Protein AF-0000000069921364 (afdb_homodimer)

Nearest PDB structures (foldseek):
  3smh-assembly2_E  TM=9.343E-01  e=1.810E-43  Arachis hypogaea
  7u1h-assembly1_B  TM=9.361E-01  e=6.415E-43  Lens culinaris
  7u1h-assembly1_A-2  TM=9.372E-01  e=4.164E-42  Lens culinaris
  2eaa-assembly1_C  TM=9.374E-01  e=1.476E-41  Vigna angularis
  2ea7-assembly1_B  TM=9.359E-01  e=3.212E-40  Vigna angularis

Organism: Camellia sinensis (NCBI:txid4442)

Secondary structure (DSSP, 8-state):
-------------------------------------HHHHHHHHHHTT--TTEE-GGG-EEEEEETTEEEEEPPPHHHH-GGGGGGTT-EEEEEEE-SSEEEEEEEESEEEEEEEEE--EEEEEE-SS-EEEEEE-TTEEEEE-TT-EEEEEE--SS--EEEEEEEEESSSTT---EE-SS-BBTTBPGGGGS-HHHHHHHHTS-HHHHHHH--B-S-SEEE--HHHHHHHHHT---S---SSS---TTEEEGGGS--SEEETTEEEEEE-GGG-HHHHHHTEEEEEEEEPTTEEEPPEEESSPEEEEEEEE-EEEEEEEEESHHHHHTTSS--------------SPPEEEEEEEEETT-EEEE-TT--EEEEE-TTS-EEEEEEEES-TT--EEESSSTT-GGGGS-HHHHHHHHTS-HHHHHHHHTS--S-SEEE----------/-------------------------------------HHHHHHHHHHTTS-TTEE-GGG-EEEEEETTEEEEEPPPHHHH-GGGGGGTT-EEEEEEE-SSEEEEEEEESEEEEEEEEE--EEEEEE-SS-EEEEEE-TTEEEEE-TT-EEEEEE--SS--EEEEEEEEESSSTT---EE-SS-BBTTBPGGGGS-HHHHHHHHTS-HHHHHHHT---S-SEEE--HHHHHHHHHT--SS---SSS---TTEEEGGGS--SEEETTEEEEEE-GGG-HHHHHHTEEEEEEEEPTTEEEPPEEESSPEEEEEEEE--EEEEEEEE-SHHHH--S----S---------SSPPEEEEEEEE-TT-EEEE-TT--EEEEE-TTS-EEEEEEEES-TT--EEESSSTT-GGGGS-HHHHHHHHTS-HHHHHHHHTS--S-SEEE----------

Structure (mmCIF, N/CA/C/O backbone):
data_AF-0000000069921364-model_v1
#
loop_
_entity.id
_entity.type
_entity.pdbx_description
1 polymer 'Cupin type-1 domain-containing protein'
#
loop_
_atom_site.group_PDB
_atom_site.id
_atom_site.type_symbol
_atom_site.label_atom_id
_atom_site.label_alt_id
_atom_site.label_comp_id
_atom_site.label_asym_id
_atom_site.label_entity_id
_atom_site.label_seq_id
_atom_site.pdbx_PDB_ins_code
_atom_site.Cartn_x
_atom_site.Cartn_y
_atom_site.Cartn_z
_atom_site.occupancy
_atom_site.B_iso_or_equiv
_atom_site.auth_seq_id
_atom_site.auth_comp_id
_atom_site.auth_asym_id
_atom_site.auth_atom_id
_atom_site.pdbx_PDB_model_num
ATOM 1 N N . MET A 1 1 ? -27.141 -71.625 -21.578 1 16.17 1 MET A N 1
ATOM 2 C CA . MET A 1 1 ? -27.875 -72.5 -20.688 1 16.17 1 MET A CA 1
ATOM 3 C C . MET A 1 1 ? -27.203 -72.562 -19.312 1 16.17 1 MET A C 1
ATOM 5 O O . MET A 1 1 ? -27.875 -72.438 -18.297 1 16.17 1 MET A O 1
ATOM 9 N N . ALA A 1 2 ? -26.109 -73.312 -19.172 1 15.23 2 ALA A N 1
ATOM 10 C CA . ALA A 1 2 ? -26.203 -74.562 -18.375 1 15.23 2 ALA A CA 1
ATOM 11 C C . ALA A 1 2 ? -26.016 -74.25 -16.891 1 15.23 2 ALA A C 1
ATOM 13 O O . ALA A 1 2 ? -25.438 -73.188 -16.516 1 15.23 2 ALA A O 1
ATOM 14 N N . GLY A 1 3 ? -25.641 -75.188 -16.297 1 15.41 3 GLY A N 1
ATOM 15 C CA . GLY A 1 3 ? -26.031 -76.125 -15.242 1 15.41 3 GLY A CA 1
ATOM 16 C C . GLY A 1 3 ? -25.453 -75.75 -13.883 1 15.41 3 GLY A C 1
ATOM 17 O O . GLY A 1 3 ? -24.594 -74.875 -13.773 1 15.41 3 GLY A O 1
ATOM 18 N N . GLU A 1 4 ? -24.984 -76.688 -13.211 1 15.45 4 GLU A N 1
ATOM 19 C CA . GLU A 1 4 ? -25.469 -77.375 -12.023 1 15.45 4 GLU A CA 1
ATOM 20 C C . GLU A 1 4 ? -24.766 -76.875 -10.766 1 15.45 4 GLU A C 1
ATOM 22 O O . GLU A 1 4 ? -25.422 -76.562 -9.773 1 15.45 4 GLU A O 1
ATOM 27 N N . LEU A 1 5 ? -23.609 -77.438 -10.391 1 14.55 5 LEU A N 1
ATOM 28 C CA . LEU A 1 5 ? -23.703 -78.562 -9.414 1 14.55 5 LEU A CA 1
ATOM 29 C C . LEU A 1 5 ? -23.484 -78 -8 1 14.55 5 LEU A C 1
ATOM 31 O O . LEU A 1 5 ? -24.297 -78.25 -7.113 1 14.55 5 LEU A O 1
ATOM 35 N N . TRP A 1 6 ? -22.312 -78.312 -7.34 1 15.52 6 TRP A N 1
ATOM 36 C CA . TRP A 1 6 ? -22.281 -79.312 -6.281 1 15.52 6 TRP A CA 1
ATOM 37 C C . TRP A 1 6 ? -22.359 -78.688 -4.906 1 15.52 6 TRP A C 1
ATOM 39 O O . TRP A 1 6 ? -22.078 -77.5 -4.762 1 15.52 6 TRP A O 1
ATOM 49 N N . PRO A 1 7 ? -21.859 -79.312 -3.76 1 16.64 7 PRO A N 1
ATOM 50 C CA . PRO A 1 7 ? -22.484 -79.938 -2.592 1 16.64 7 PRO A CA 1
ATOM 51 C C . PRO A 1 7 ? -22.312 -79.125 -1.315 1 16.64 7 PRO A C 1
ATOM 53 O O . PRO A 1 7 ? -21.562 -78.188 -1.306 1 16.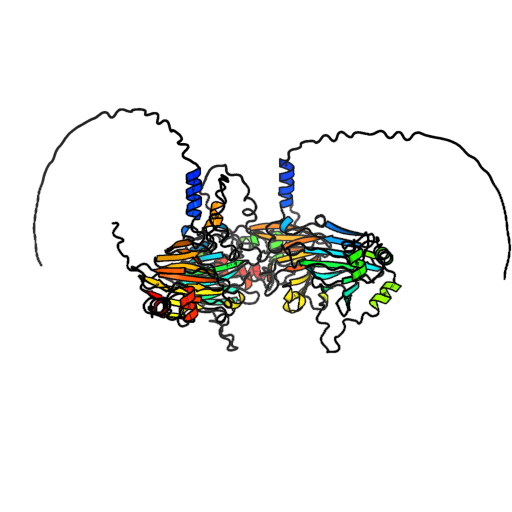64 7 PRO A O 1
ATOM 56 N N . SER A 1 8 ? -21.984 -79.812 -0.19 1 15.12 8 SER A N 1
ATOM 57 C CA . SER A 1 8 ? -22.578 -80.375 1.036 1 15.12 8 SER A CA 1
ATOM 58 C C . SER A 1 8 ? -22.031 -79.625 2.264 1 15.12 8 SER A C 1
ATOM 60 O O . SER A 1 8 ? -22.797 -79.125 3.102 1 15.12 8 SER A O 1
ATOM 62 N N . THR A 1 9 ? -20.844 -80.062 2.893 1 15.79 9 THR A N 1
ATOM 63 C CA . THR A 1 9 ? -20.906 -80.812 4.125 1 15.79 9 THR A CA 1
ATOM 64 C C . THR A 1 9 ? -20.781 -79.938 5.344 1 15.79 9 THR A C 1
ATOM 66 O O . THR A 1 9 ? -20.266 -78.812 5.242 1 15.79 9 THR A O 1
ATOM 69 N N . GLU A 1 10 ? -20.641 -80.5 6.586 1 15.67 10 GLU A N 1
ATOM 70 C CA . GLU A 1 10 ? -21.25 -80.688 7.898 1 15.67 10 GLU A CA 1
ATOM 71 C C . GLU A 1 10 ? -20.531 -79.875 8.969 1 15.67 10 GLU A C 1
ATOM 73 O O . GLU A 1 10 ? -21.156 -79.25 9.797 1 15.67 10 GLU A O 1
ATOM 78 N N . GLU A 1 11 ? -19.156 -80.062 9.25 1 15.92 11 GLU A N 1
ATOM 79 C CA . GLU A 1 11 ? -18.891 -80.75 10.516 1 15.92 11 GLU A CA 1
ATOM 80 C C . GLU A 1 11 ? -18.922 -79.75 11.688 1 15.92 11 GLU A C 1
ATOM 82 O O . GLU A 1 11 ? -18.734 -78.562 11.492 1 15.92 11 GLU A O 1
ATOM 87 N N . SER A 1 12 ? -18.781 -80.25 13.031 1 16.22 12 SER A N 1
ATOM 88 C CA . SER A 1 12 ? -19.297 -80.312 14.391 1 16.22 12 SER A CA 1
ATOM 89 C C . SER A 1 12 ? -18.484 -79.438 15.352 1 16.22 12 SER A C 1
ATOM 91 O O . SER A 1 12 ? -18.953 -79.125 16.438 1 16.22 12 SER A O 1
ATOM 93 N N . TYR A 1 13 ? -17.234 -79 15.047 1 16 13 TYR A N 1
ATOM 94 C CA . TYR A 1 13 ? -16.344 -79.375 16.172 1 16 13 TYR A CA 1
ATOM 95 C C . TYR A 1 13 ? -16.656 -78.5 17.375 1 16 13 TYR A C 1
ATOM 97 O O . TYR A 1 13 ? -17.047 -77.312 17.234 1 16 13 TYR A O 1
ATOM 105 N N . GLY A 1 14 ? -16.406 -79 18.578 1 16.19 14 GLY A N 1
ATOM 106 C CA . GLY A 1 14 ? -16.812 -79.125 19.969 1 16.19 14 GLY A CA 1
ATOM 107 C C . GLY A 1 14 ? -16.312 -78 20.828 1 16.19 14 GLY A C 1
ATOM 108 O O . GLY A 1 14 ? -17.094 -77.375 21.562 1 16.19 14 GLY A O 1
ATOM 109 N N . GLY A 1 15 ? -14.992 -77.812 21.047 1 16.14 15 GLY A N 1
ATOM 110 C CA . GLY A 1 15 ? -14.539 -78.062 22.406 1 16.14 15 GLY A CA 1
ATOM 111 C C . GLY A 1 15 ? -14.719 -76.875 23.344 1 16.14 15 GLY A C 1
ATOM 112 O O . GLY A 1 15 ? -15.008 -75.75 22.891 1 16.14 15 GLY A O 1
ATOM 113 N N . ARG A 1 16 ? -13.898 -76.812 24.516 1 17.55 16 ARG A N 1
ATOM 114 C CA . ARG A 1 16 ? -13.961 -76.875 25.969 1 17.55 16 ARG A CA 1
ATOM 115 C C . ARG A 1 16 ? -13.836 -75.5 26.578 1 17.55 16 ARG A C 1
ATOM 117 O O . ARG A 1 16 ? -13.391 -74.562 25.922 1 17.55 16 ARG A O 1
ATOM 124 N N . THR A 1 17 ? -13.57 -75.438 27.906 1 17.66 17 THR A N 1
ATOM 125 C CA . THR A 1 17 ? -14.094 -74.938 29.188 1 17.66 17 THR A CA 1
ATOM 126 C C . THR A 1 17 ? -13.344 -73.75 29.656 1 17.66 17 THR A C 1
ATOM 128 O O . THR A 1 17 ? -13.945 -72.812 30.219 1 17.66 17 THR A O 1
ATOM 131 N N . MET A 1 18 ? -11.961 -73.438 29.484 1 17.94 18 MET A N 1
ATOM 132 C CA . MET A 1 18 ? -11.258 -73.25 30.75 1 17.94 18 MET A CA 1
ATOM 133 C C . MET A 1 18 ? -11.391 -71.875 31.266 1 17.94 18 MET A C 1
ATOM 135 O O . MET A 1 18 ? -11.383 -70.875 30.484 1 17.94 18 MET A O 1
ATOM 139 N N . GLU A 1 19 ? -11.641 -71.625 32.625 1 19.27 19 GLU A N 1
ATOM 140 C CA . GLU A 1 19 ? -12.164 -70.688 33.625 1 19.27 19 GLU A CA 1
ATOM 141 C C . GLU A 1 19 ? -11.133 -69.688 34 1 19.27 19 GLU A C 1
ATOM 143 O O . GLU A 1 19 ? -11.445 -68.688 34.719 1 19.27 19 GLU A O 1
ATOM 148 N N . GLU A 1 20 ? -9.914 -69.625 33.469 1 19.14 20 GLU A N 1
ATOM 149 C CA . GLU A 1 20 ? -8.938 -69.25 34.469 1 19.14 20 GLU A CA 1
ATOM 150 C C . GLU A 1 20 ? -9.125 -67.812 34.906 1 19.14 20 GLU A C 1
ATOM 152 O O . GLU A 1 20 ? -9.531 -66.938 34.125 1 19.14 20 GLU A O 1
ATOM 157 N N . GLY A 1 21 ? -9.047 -67.562 36.25 1 20.45 21 GLY A N 1
ATOM 158 C CA . GLY A 1 21 ? -9.32 -66.625 37.344 1 20.45 21 GLY A CA 1
ATOM 159 C C . GLY A 1 21 ? -8.422 -65.375 37.312 1 20.45 21 GLY A C 1
ATOM 160 O O . GLY A 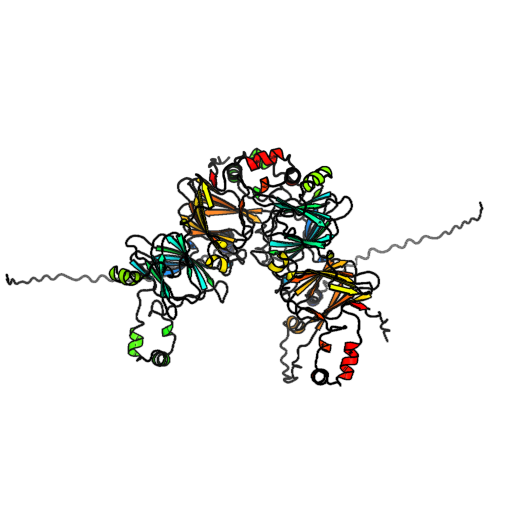1 21 ? -7.344 -65.375 37.906 1 20.45 21 GLY A O 1
ATOM 161 N N . ARG A 1 22 ? -8.266 -64.688 36.188 1 19.03 22 ARG A N 1
ATOM 162 C CA . ARG A 1 22 ? -7.098 -63.844 36.031 1 19.03 22 ARG A CA 1
ATOM 163 C C . ARG A 1 22 ? -7.145 -62.688 37.031 1 19.03 22 ARG A C 1
ATOM 165 O O . ARG A 1 22 ? -8.148 -61.969 37.125 1 19.03 22 ARG A O 1
ATOM 172 N N . GLY A 1 23 ? -6.359 -62.844 38.094 1 19.16 23 GLY A N 1
ATOM 173 C CA . GLY A 1 23 ? -6.051 -62.094 39.312 1 19.16 23 GLY A CA 1
ATOM 174 C C . GLY A 1 23 ? -5.711 -60.656 39.062 1 19.16 23 GLY A C 1
ATOM 175 O O . GLY A 1 23 ? -5.18 -60.312 38 1 19.16 23 GLY A O 1
ATOM 176 N N . LYS A 1 24 ? -6.367 -59.719 39.906 1 23.34 24 LYS A N 1
ATOM 177 C CA . LYS A 1 24 ? -6.586 -58.281 39.906 1 23.34 24 LYS A CA 1
ATOM 178 C C . LYS A 1 24 ? -5.277 -57.531 40.094 1 23.34 24 LYS A C 1
ATOM 180 O O . LYS A 1 24 ? -5.285 -56.375 40.562 1 23.34 24 LYS A O 1
ATOM 185 N N . THR A 1 25 ? -4.07 -58.125 39.656 1 19.12 25 THR A N 1
ATOM 186 C CA . THR A 1 25 ? -2.922 -57.531 40.344 1 19.12 25 THR A CA 1
ATOM 187 C C . THR A 1 25 ? -2.855 -56.031 40.062 1 19.12 25 THR A C 1
ATOM 189 O O . THR A 1 25 ? -3.08 -55.594 38.938 1 19.12 25 THR A O 1
ATOM 192 N N . ASP A 1 26 ? -2.904 -55.25 41.156 1 21.38 26 ASP A N 1
ATOM 193 C CA . ASP A 1 26 ? -3.006 -53.812 41.406 1 21.38 26 ASP A CA 1
ATOM 194 C C . ASP A 1 26 ? -1.779 -53.062 40.875 1 21.38 26 ASP A C 1
ATOM 196 O O . ASP A 1 26 ? -1.468 -51.969 41.344 1 21.38 26 ASP A O 1
ATOM 200 N N . ARG A 1 27 ? -1.188 -53.406 39.75 1 19.25 27 ARG A N 1
ATOM 201 C CA . ARG A 1 27 ? 0.161 -52.875 39.562 1 19.25 27 ARG A CA 1
ATOM 202 C C . ARG A 1 27 ? 0.159 -51.344 39.625 1 19.25 27 ARG A C 1
ATOM 204 O O . ARG A 1 27 ? -0.606 -50.719 38.875 1 19.25 27 ARG A O 1
ATOM 211 N N . VAL A 1 28 ? 0.589 -50.781 40.75 1 21.86 28 VAL A N 1
ATOM 212 C CA . VAL A 1 28 ? 0.899 -49.406 41.094 1 21.86 28 VAL A CA 1
ATOM 213 C C . VAL A 1 28 ? 1.807 -48.781 40.031 1 21.86 28 VAL A C 1
ATOM 215 O O . VAL A 1 28 ? 2.957 -49.188 39.875 1 21.86 28 VAL A O 1
ATOM 218 N N . VAL A 1 29 ? 1.355 -48.531 38.781 1 20.34 29 VAL A N 1
ATOM 219 C CA . VAL A 1 29 ? 2.287 -48.156 37.719 1 20.34 29 VAL A CA 1
ATOM 220 C C . VAL A 1 29 ? 2.934 -46.812 38.094 1 20.34 29 VAL A C 1
ATOM 222 O O . VAL A 1 29 ? 2.24 -45.812 38.312 1 20.34 29 VAL A O 1
ATOM 225 N N . ASN A 1 30 ? 3.977 -46.875 38.906 1 21.91 30 ASN A N 1
ATOM 226 C CA . ASN A 1 30 ? 4.891 -45.781 39.219 1 21.91 30 ASN A CA 1
ATOM 227 C C . ASN A 1 30 ? 5.254 -45 37.969 1 21.91 30 ASN A C 1
ATOM 229 O O . ASN A 1 30 ? 5.828 -45.531 37.031 1 21.91 30 ASN A O 1
ATOM 233 N N . HIS A 1 31 ? 4.387 -44.094 37.625 1 21.48 31 HIS A N 1
ATOM 234 C CA . HIS A 1 31 ? 4.539 -43.25 36.438 1 21.48 31 HIS A CA 1
ATOM 235 C C . HIS A 1 31 ? 5.867 -42.5 36.438 1 21.48 31 HIS A C 1
ATOM 237 O O . HIS A 1 31 ? 6.051 -41.562 37.219 1 21.48 31 HIS A O 1
ATOM 243 N N . VAL A 1 32 ? 6.965 -43.25 36.438 1 24.03 32 VAL A N 1
ATOM 244 C CA . VAL A 1 32 ? 8.25 -42.562 36.312 1 24.03 32 VAL A CA 1
ATOM 245 C C . VAL A 1 32 ? 8.195 -41.562 35.188 1 24.03 32 VAL A C 1
ATOM 247 O O . VAL A 1 32 ? 7.934 -41.906 34.031 1 24.03 32 VAL A O 1
ATOM 250 N N . VAL A 1 33 ? 7.848 -40.312 35.562 1 25.77 33 VAL A N 1
ATOM 251 C CA . VAL A 1 33 ? 7.832 -39.125 34.719 1 25.77 33 VAL A CA 1
ATOM 252 C C . VAL A 1 33 ? 9.148 -39.031 33.969 1 25.77 33 VAL A C 1
ATOM 254 O O . VAL A 1 33 ? 10.203 -38.781 34.531 1 25.77 33 VAL A O 1
ATOM 257 N N . TYR A 1 34 ? 9.406 -40 33.062 1 24 34 TYR A N 1
ATOM 258 C CA . TYR A 1 34 ? 10.664 -39.875 32.344 1 24 34 TYR A CA 1
ATOM 259 C C . TYR A 1 34 ? 10.844 -38.469 31.781 1 24 34 TYR A C 1
ATOM 261 O O . TYR A 1 34 ? 9.953 -37.938 31.109 1 24 34 TYR A O 1
ATOM 269 N N . GLU A 1 35 ? 11.57 -37.656 32.531 1 29.16 35 GLU A N 1
ATOM 270 C CA . GLU A 1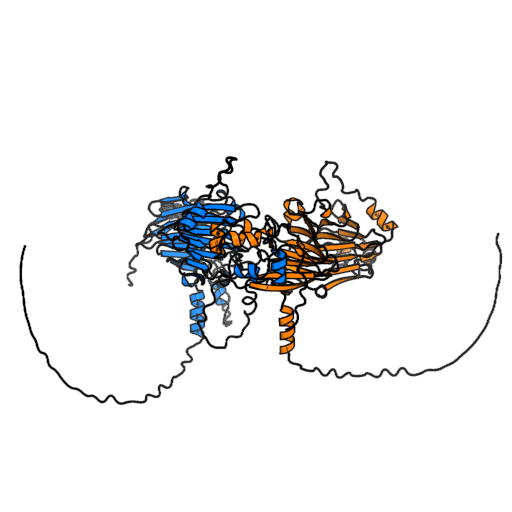 35 ? 12.234 -36.406 32.25 1 29.16 35 GLU A CA 1
ATOM 271 C C . GLU A 1 35 ? 12.867 -36.406 30.844 1 29.16 35 GLU A C 1
ATOM 273 O O . GLU A 1 35 ? 14.086 -36.469 30.719 1 29.16 35 GLU A O 1
ATOM 278 N N . GLY A 1 36 ? 12.422 -37.375 30.047 1 29.88 36 GLY A N 1
ATOM 279 C CA . GLY A 1 36 ? 13.164 -37.406 28.797 1 29.88 36 GLY A CA 1
ATOM 280 C C . GLY A 1 36 ? 13.25 -36.031 28.141 1 29.88 36 GLY A C 1
ATOM 281 O O . GLY A 1 36 ? 12.375 -35.188 28.344 1 29.88 36 GLY A O 1
ATOM 282 N N . SER A 1 37 ? 14.508 -35.656 27.703 1 32.16 37 SER A N 1
ATOM 283 C CA . SER A 1 37 ? 15.195 -34.406 27.453 1 32.16 37 SER A CA 1
ATOM 284 C C . SER A 1 37 ? 14.383 -33.5 26.516 1 32.16 37 SER A C 1
ATOM 286 O O . SER A 1 37 ? 13.812 -34 25.531 1 32.16 37 SER A O 1
ATOM 288 N N . GLU A 1 38 ? 13.797 -32.406 27.031 1 35.56 38 GLU A N 1
ATOM 289 C CA . GLU A 1 38 ? 13.32 -31.188 26.422 1 35.56 38 GLU A CA 1
ATOM 290 C C . GLU A 1 38 ? 14.133 -30.828 25.188 1 35.56 38 GLU A C 1
ATOM 292 O O . GLU A 1 38 ? 13.727 -29.969 24.391 1 35.56 38 GLU A O 1
ATOM 297 N N . GLU A 1 39 ? 15.414 -31.344 25.156 1 36.84 39 GLU A N 1
ATOM 298 C CA . GLU A 1 39 ? 16.328 -31.062 24.047 1 36.84 39 GLU A CA 1
ATOM 299 C C . GLU A 1 39 ? 15.812 -31.688 22.75 1 36.84 39 GLU A C 1
ATOM 301 O O . GLU A 1 39 ? 16.047 -31.156 21.656 1 36.84 39 GLU A O 1
ATOM 306 N N . GLU A 1 40 ? 15.195 -32.969 22.875 1 35.22 40 GLU A N 1
ATOM 307 C CA . GLU A 1 40 ? 14.805 -33.594 21.625 1 35.22 40 GLU A CA 1
ATOM 308 C C . GLU A 1 40 ? 13.602 -32.906 21 1 35.22 40 GLU A C 1
ATOM 310 O O . GLU A 1 40 ? 13.445 -32.875 19.766 1 35.22 40 GLU A O 1
ATOM 315 N N . SER A 1 41 ? 12.609 -32.562 21.906 1 34.66 41 SER A N 1
ATOM 316 C CA . SER A 1 41 ? 11.438 -31.906 21.312 1 34.66 41 SER A CA 1
ATOM 317 C C . SER A 1 41 ? 11.812 -30.562 20.703 1 34.66 41 SER A C 1
ATOM 319 O O . SER A 1 41 ? 11.195 -30.141 19.719 1 34.66 41 SER A O 1
ATOM 321 N N . GLU A 1 42 ? 12.664 -29.766 21.391 1 37.28 42 GLU A N 1
ATOM 322 C CA . GLU A 1 42 ? 13.156 -28.562 20.734 1 37.28 42 GLU A CA 1
ATOM 323 C C . GLU A 1 42 ? 13.938 -28.891 19.469 1 37.28 42 GLU A C 1
ATOM 325 O O . GLU A 1 42 ? 14.047 -28.047 18.562 1 37.28 42 GLU A O 1
ATOM 330 N N . ARG A 1 43 ? 14.617 -30.047 19.406 1 33.38 43 ARG A N 1
ATOM 331 C CA . ARG A 1 43 ? 15.336 -30.516 18.219 1 33.38 43 ARG A CA 1
ATOM 332 C C . ARG A 1 43 ? 14.367 -30.875 17.094 1 33.38 43 ARG A C 1
ATOM 334 O O . ARG A 1 43 ? 14.688 -30.703 15.922 1 33.38 43 ARG A O 1
ATOM 341 N N . GLN A 1 44 ? 13.281 -31.656 17.422 1 32.84 44 GLN A N 1
ATOM 342 C CA . GLN A 1 44 ? 12.336 -31.984 16.359 1 32.84 44 GLN A CA 1
ATOM 343 C C . GLN A 1 44 ? 11.641 -30.734 15.828 1 32.84 44 GLN A C 1
ATOM 345 O O . GLN A 1 44 ? 11.289 -30.672 14.648 1 32.84 44 GLN A O 1
ATOM 350 N N . GLU A 1 45 ? 11.039 -29.828 16.641 1 38.91 45 GLU A N 1
ATOM 351 C CA . GLU A 1 45 ? 10.555 -28.547 16.141 1 38.91 45 GLU A CA 1
ATOM 352 C C . GLU A 1 45 ? 11.664 -27.766 15.43 1 38.91 45 GLU A C 1
ATOM 354 O O . GLU A 1 45 ? 11.398 -27 14.5 1 38.91 45 GLU A O 1
ATOM 359 N N . GLN A 1 46 ? 12.938 -27.766 15.758 1 38.78 46 GLN A N 1
ATOM 360 C CA . GLN A 1 46 ? 14.125 -27.234 15.086 1 38.78 46 GLN A CA 1
ATOM 361 C C . GLN A 1 46 ? 14.398 -28 13.789 1 38.78 46 GLN A C 1
ATOM 363 O O . GLN A 1 46 ? 14.938 -27.438 12.836 1 38.78 46 GLN A O 1
ATOM 368 N N . GLN A 1 47 ? 14.266 -29.25 13.711 1 37.66 47 GLN A N 1
ATOM 369 C CA . GLN A 1 47 ? 14.414 -30 12.461 1 37.66 47 GLN A CA 1
ATOM 370 C C . GLN A 1 47 ? 13.266 -29.719 11.508 1 37.66 47 GLN A C 1
ATOM 372 O O . GLN A 1 47 ? 13.414 -29.859 10.289 1 37.66 47 GLN A O 1
ATOM 377 N N . GLN A 1 48 ? 11.961 -29.719 11.82 1 40.25 48 GLN A N 1
ATOM 378 C CA . GLN A 1 48 ? 10.805 -29.312 11.023 1 40.25 48 GLN A CA 1
ATOM 379 C C . GLN A 1 48 ? 10.906 -27.844 10.617 1 40.25 48 GLN A C 1
ATOM 381 O O . GLN A 1 48 ? 10.07 -27.344 9.867 1 40.25 48 GLN A O 1
ATOM 386 N N . SER A 1 49 ? 11.609 -27.031 11.297 1 45.56 49 SER A N 1
ATOM 387 C CA . SER A 1 49 ? 12.297 -25.781 10.992 1 45.56 49 SER A CA 1
ATOM 388 C C . SER A 1 49 ? 13.164 -25.922 9.742 1 45.56 49 SER A C 1
ATOM 390 O O . SER A 1 49 ? 13.891 -25 9.375 1 45.56 49 SER A O 1
ATOM 392 N N . SER A 1 50 ? 13.445 -27.062 9.164 1 51.53 50 SER A N 1
ATOM 393 C CA . SER A 1 50 ? 14.43 -27.641 8.258 1 51.53 50 SER A CA 1
ATOM 394 C C . SER A 1 50 ? 14.195 -27.203 6.82 1 51.53 50 SER A C 1
ATOM 396 O O . SER A 1 50 ? 15.094 -27.297 5.984 1 51.53 50 SER A O 1
ATOM 398 N N . LYS A 1 51 ? 13 -26.891 6.453 1 75.94 51 LYS A N 1
ATOM 399 C CA . LYS A 1 51 ? 13.031 -26.531 5.035 1 75.94 51 LYS A CA 1
ATOM 400 C C . LYS A 1 51 ? 12.484 -25.125 4.812 1 75.94 51 LYS A C 1
ATOM 402 O O . LYS A 1 51 ? 11.328 -24.969 4.406 1 75.94 51 LYS A O 1
ATOM 407 N N . PRO A 1 52 ? 13.273 -24.219 5.16 1 85.06 52 PRO A N 1
ATOM 408 C CA . PRO A 1 52 ? 12.828 -22.828 5.152 1 85.06 52 PRO A CA 1
ATOM 409 C C . PRO A 1 52 ? 12.133 -22.438 3.848 1 85.06 52 PRO A C 1
ATOM 411 O O . PRO A 1 52 ? 11.375 -21.469 3.814 1 85.06 52 PRO A O 1
ATOM 414 N N . TYR A 1 53 ? 12.234 -23.281 2.852 1 92.06 53 TYR A N 1
ATOM 415 C CA . TYR A 1 53 ? 11.734 -22.859 1.547 1 92.06 53 TYR A CA 1
ATOM 416 C C . TYR A 1 53 ? 10.516 -23.672 1.14 1 92.06 53 TYR A C 1
ATOM 418 O O . TYR A 1 53 ? 10.016 -23.531 0.023 1 92.06 53 TYR A O 1
ATOM 426 N N . VAL A 1 54 ? 10.062 -24.531 2.049 1 93.69 54 VAL A N 1
ATOM 427 C CA . VAL A 1 54 ? 8.938 -25.406 1.698 1 93.69 54 VAL A CA 1
ATOM 428 C C . VAL A 1 54 ? 7.801 -25.203 2.699 1 93.69 54 VAL A C 1
ATOM 430 O O . VAL A 1 54 ? 8.016 -25.266 3.912 1 93.69 54 VAL A O 1
ATOM 433 N N . LEU A 1 55 ? 6.652 -24.953 2.176 1 92.38 55 LEU A N 1
ATOM 434 C CA . LEU A 1 55 ? 5.422 -24.875 2.957 1 92.38 55 LEU A CA 1
ATOM 435 C C . LEU A 1 55 ? 4.426 -25.938 2.506 1 92.38 55 LEU A C 1
ATOM 437 O O . LEU A 1 55 ? 4.059 -26 1.329 1 92.38 55 LEU A O 1
ATOM 441 N N . GLU A 1 56 ? 4.004 -26.688 3.469 1 91.12 56 GLU A N 1
ATOM 442 C CA . GLU A 1 56 ? 3.104 -27.781 3.15 1 91.12 56 GLU A CA 1
ATOM 443 C C . GLU A 1 56 ? 1.645 -27.344 3.191 1 91.12 56 GLU A C 1
ATOM 445 O O . GLU A 1 56 ? 1.341 -26.234 3.648 1 91.12 56 GLU A O 1
ATOM 450 N N . ASP A 1 57 ? 0.827 -28.219 2.752 1 88.06 57 ASP A N 1
ATOM 451 C CA . ASP A 1 57 ? -0.597 -27.922 2.635 1 88.06 57 ASP A CA 1
ATOM 452 C C . ASP A 1 57 ? -1.2 -27.578 3.998 1 88.06 57 ASP A C 1
ATOM 454 O O . ASP A 1 57 ? -2.061 -26.703 4.105 1 88.06 57 ASP A O 1
ATOM 458 N N . HIS A 1 58 ? -0.681 -28.203 4.988 1 87.25 58 HIS A N 1
ATOM 459 C CA . HIS A 1 58 ? -1.292 -28.031 6.305 1 87.25 58 HIS A CA 1
ATOM 460 C C . HIS A 1 58 ? -0.899 -26.703 6.926 1 87.25 58 HIS A C 1
ATOM 462 O O . HIS A 1 58 ? -1.453 -26.312 7.953 1 87.25 58 HIS A O 1
ATOM 468 N N . HIS A 1 59 ? 0.033 -26.078 6.285 1 88 59 HIS A N 1
ATOM 469 C CA . HIS A 1 59 ? 0.405 -24.766 6.789 1 88 59 HIS A CA 1
ATOM 470 C C . HIS A 1 59 ? -0.64 -23.719 6.418 1 88 59 HIS A C 1
ATOM 472 O O . HIS A 1 59 ? -0.684 -22.641 7.016 1 88 59 HIS A O 1
ATOM 478 N N . PHE A 1 60 ? -1.425 -24 5.457 1 87.06 60 PHE A N 1
ATOM 479 C CA . PHE A 1 60 ? -2.52 -23.094 5.133 1 87.06 60 PHE A CA 1
ATOM 480 C C . PHE A 1 60 ? -3.51 -23 6.285 1 87.06 60 PHE A C 1
ATOM 482 O O . PHE A 1 60 ? -3.82 -24 6.926 1 87.06 60 PHE A O 1
ATOM 489 N N . THR A 1 61 ? -3.885 -21.797 6.531 1 87.31 61 THR A N 1
ATOM 490 C CA . THR A 1 61 ? -4.957 -21.594 7.5 1 87.31 61 THR A CA 1
ATOM 491 C C . THR A 1 61 ? -6.266 -21.266 6.793 1 87.31 61 THR A C 1
ATOM 493 O O . THR A 1 61 ? -6.277 -20.531 5.805 1 87.31 61 THR A O 1
ATOM 496 N N . ILE A 1 62 ? -7.316 -21.812 7.273 1 78.94 62 ILE A N 1
ATOM 497 C CA . ILE A 1 62 ? -8.633 -21.531 6.711 1 78.94 62 ILE A CA 1
ATOM 498 C C . ILE A 1 62 ? -9.148 -20.203 7.262 1 78.94 62 ILE A C 1
ATOM 500 O O . ILE A 1 62 ? -9.375 -20.078 8.469 1 78.94 62 ILE A O 1
ATOM 504 N N . GLU A 1 63 ? -9.289 -19.266 6.406 1 82.69 63 GLU A N 1
ATOM 505 C CA . GLU A 1 63 ? -9.797 -17.953 6.812 1 82.69 63 GLU A CA 1
ATOM 506 C C . GLU A 1 63 ? -11.32 -17.953 6.91 1 82.69 63 GLU A C 1
ATOM 508 O O . GLU A 1 63 ? -11.883 -17.359 7.828 1 82.69 63 GLU A O 1
ATOM 513 N N . THR A 1 64 ? -11.875 -18.547 5.949 1 85.19 64 THR A N 1
ATOM 514 C CA . THR A 1 64 ? -13.32 -18.672 5.906 1 85.19 64 THR A CA 1
ATOM 515 C C . THR A 1 64 ? -13.727 -20 5.281 1 85.19 64 THR A C 1
ATOM 517 O O . THR A 1 64 ? -13.102 -20.469 4.328 1 85.19 64 THR A O 1
ATOM 520 N N . GLU A 1 65 ? -14.703 -20.625 5.953 1 89 65 GLU A N 1
ATOM 521 C CA . GLU A 1 65 ? -15.234 -21.859 5.41 1 89 65 GLU A CA 1
ATOM 522 C C . GLU A 1 65 ? -16.75 -21.938 5.566 1 89 65 GLU A C 1
ATOM 524 O O . GLU A 1 65 ? -17.281 -21.625 6.633 1 89 65 GLU A O 1
ATOM 529 N N . THR A 1 66 ? -17.375 -22.109 4.426 1 90.06 66 THR A N 1
ATOM 530 C CA . THR A 1 66 ? -18.812 -22.406 4.398 1 90.06 66 THR A CA 1
ATOM 531 C C . THR A 1 66 ? -19.062 -23.75 3.705 1 90.06 66 THR A C 1
ATOM 533 O O . THR A 1 66 ? -18.125 -24.438 3.307 1 90.06 66 THR A O 1
ATOM 536 N N . GLN A 1 67 ? -20.297 -24.141 3.682 1 90.31 67 GLN A N 1
ATOM 537 C CA . GLN A 1 67 ? -20.641 -25.359 2.955 1 90.31 67 GLN A CA 1
ATOM 538 C C . GLN A 1 67 ? -20.391 -25.188 1.459 1 90.31 67 GLN A C 1
ATOM 540 O O . GLN A 1 67 ? -20.312 -26.188 0.729 1 90.31 67 GLN A O 1
ATOM 545 N N . ARG A 1 68 ? -20.203 -23.969 1.096 1 94.19 68 ARG A N 1
ATOM 546 C CA . ARG A 1 68 ? -20.188 -23.688 -0.335 1 94.19 68 ARG A CA 1
ATOM 547 C C . ARG A 1 68 ? -18.781 -23.312 -0.804 1 94.19 68 ARG A C 1
ATOM 549 O O . ARG A 1 68 ? -18.578 -23.016 -1.982 1 94.19 68 ARG A O 1
ATOM 556 N N . GLY A 1 69 ? -17.875 -23.297 0.019 1 95.31 69 GLY A N 1
ATOM 557 C CA . GLY A 1 69 ? -16.516 -22.969 -0.394 1 95.31 69 GLY A CA 1
ATOM 558 C C . GLY A 1 69 ? -15.617 -22.594 0.767 1 95.31 69 GLY A C 1
ATOM 559 O O . GLY A 1 69 ? -16.031 -22.672 1.927 1 95.31 69 GLY A O 1
ATOM 560 N N . ARG A 1 70 ? -14.422 -22.312 0.457 1 94.62 70 ARG A N 1
ATOM 561 C CA . ARG A 1 70 ? -13.469 -21.953 1.5 1 94.62 70 ARG A CA 1
ATOM 562 C C . ARG A 1 70 ? -12.367 -21.047 0.946 1 94.62 70 ARG A C 1
ATOM 564 O O . ARG A 1 70 ? -12.109 -21.047 -0.26 1 94.62 70 ARG A O 1
ATOM 571 N N . VAL A 1 71 ? -11.836 -20.266 1.802 1 94.5 71 VAL A N 1
ATOM 572 C CA . VAL A 1 71 ? -10.664 -19.438 1.539 1 94.5 71 VAL A CA 1
ATOM 573 C C . VAL A 1 71 ? -9.508 -19.891 2.443 1 94.5 71 VAL A C 1
ATOM 575 O O . VAL A 1 71 ? -9.656 -19.906 3.67 1 94.5 71 VAL A O 1
ATOM 578 N N . ARG A 1 72 ? -8.422 -20.281 1.862 1 95.62 72 ARG A N 1
ATOM 579 C CA . ARG A 1 72 ? -7.227 -20.672 2.604 1 95.62 72 ARG A CA 1
ATOM 580 C C . ARG A 1 72 ? -6.113 -19.641 2.432 1 95.62 72 ARG A C 1
ATOM 582 O O . ARG A 1 72 ? -5.926 -19.094 1.342 1 95.62 72 ARG A O 1
ATOM 589 N N . LEU A 1 73 ? -5.461 -19.359 3.492 1 95.5 73 LEU A N 1
ATOM 590 C CA . LEU A 1 73 ? -4.391 -18.375 3.504 1 95.5 73 LEU A CA 1
ATOM 591 C C . LEU A 1 73 ? -3.102 -18.969 4.062 1 95.5 73 LEU A C 1
ATOM 593 O O . LEU A 1 73 ? -3.115 -19.609 5.109 1 95.5 73 LEU A O 1
ATOM 597 N N . LEU A 1 74 ? -2.062 -18.766 3.281 1 95.38 74 LEU A N 1
ATOM 598 C CA . LEU A 1 74 ? -0.755 -19.188 3.777 1 95.38 74 LEU A CA 1
ATOM 599 C C . LEU A 1 74 ? -0.239 -18.219 4.836 1 95.38 74 LEU A C 1
ATOM 601 O O . LEU A 1 74 ? -0.468 -17.016 4.742 1 95.38 74 LEU A O 1
ATOM 605 N N . PRO A 1 75 ? 0.463 -18.766 5.832 1 93 75 PRO A N 1
ATOM 606 C CA . PRO A 1 75 ? 1.067 -17.828 6.781 1 93 75 PRO A CA 1
ATOM 607 C C . PRO A 1 75 ? 2.055 -16.859 6.117 1 93 75 PRO A C 1
ATOM 609 O O . PRO A 1 75 ? 2.504 -17.109 4.996 1 93 75 PRO A O 1
ATOM 612 N N . LYS A 1 76 ? 2.26 -15.789 6.859 1 93.5 76 LYS A N 1
ATOM 613 C CA . LYS A 1 76 ? 3.301 -14.891 6.367 1 93.5 76 LYS A CA 1
ATOM 614 C C . LYS A 1 76 ? 4.598 -15.648 6.098 1 93.5 76 LYS A C 1
ATOM 616 O O . LYS A 1 76 ? 4.996 -16.516 6.887 1 93.5 76 LYS A O 1
ATOM 621 N N . PHE A 1 77 ? 5.258 -15.336 5.047 1 93.31 77 PHE A N 1
ATOM 622 C CA . PHE A 1 77 ? 6.469 -16.047 4.66 1 93.31 77 PHE A CA 1
ATOM 623 C C . PHE A 1 77 ? 7.559 -15.867 5.711 1 93.31 77 PHE A C 1
ATOM 625 O O . PHE A 1 77 ? 8.328 -16.797 5.977 1 93.31 77 PHE A O 1
ATOM 632 N N . THR A 1 78 ? 7.586 -14.688 6.344 1 91.88 78 THR A N 1
ATOM 633 C CA . THR A 1 78 ? 8.625 -14.414 7.328 1 91.88 78 THR A CA 1
ATOM 634 C C . THR A 1 78 ? 8.359 -15.18 8.625 1 91.88 78 THR A C 1
ATOM 636 O O . THR A 1 78 ? 9.25 -15.305 9.469 1 91.88 78 THR A O 1
ATOM 639 N N . GLU A 1 79 ? 7.184 -15.602 8.844 1 89.88 79 GLU A N 1
ATOM 640 C CA . GLU A 1 79 ? 6.883 -16.453 10 1 89.88 79 GLU A CA 1
ATOM 641 C C . GLU A 1 79 ? 7.516 -17.828 9.852 1 89.88 79 GLU A C 1
ATOM 643 O O . GLU A 1 79 ? 7.824 -18.484 10.844 1 89.88 79 GLU A O 1
ATOM 648 N N . ARG A 1 80 ? 7.719 -18.203 8.641 1 86 80 ARG A N 1
ATOM 649 C CA . ARG A 1 80 ? 8.352 -19.484 8.367 1 86 80 ARG A CA 1
ATOM 650 C C . ARG A 1 80 ? 9.867 -19.391 8.461 1 86 80 ARG A C 1
ATOM 652 O O . ARG A 1 80 ? 10.523 -20.234 9.07 1 86 80 ARG A O 1
ATOM 659 N N . SER A 1 81 ? 10.352 -18.312 7.832 1 88.62 81 SER A N 1
ATOM 660 C CA . SER A 1 81 ? 11.797 -18.141 7.824 1 88.62 81 SER A CA 1
ATOM 661 C C . SER A 1 81 ? 12.188 -16.688 7.555 1 88.62 81 SER A C 1
ATOM 663 O O . SER A 1 81 ? 11.578 -16.031 6.711 1 88.62 81 SER A O 1
ATOM 665 N N . LYS A 1 82 ? 13.242 -16.266 8.172 1 89.38 82 LYS A N 1
ATOM 666 C CA . LYS A 1 82 ? 13.766 -14.922 7.953 1 89.38 82 LYS A CA 1
ATOM 667 C C . LYS A 1 82 ? 14.43 -14.805 6.586 1 89.38 82 LYS A C 1
ATOM 669 O O . LYS A 1 82 ? 14.656 -13.695 6.094 1 89.38 82 LYS A O 1
ATOM 674 N N . LEU A 1 83 ? 14.703 -15.969 6.051 1 89.62 83 LEU A N 1
ATOM 675 C CA . LEU A 1 83 ? 15.336 -15.984 4.738 1 89.62 83 LEU A CA 1
ATOM 676 C C . LEU A 1 83 ? 14.367 -15.516 3.658 1 89.62 83 LEU A C 1
ATOM 678 O O . LEU A 1 83 ? 14.773 -15.219 2.535 1 89.62 83 LEU A O 1
ATOM 682 N N . LEU A 1 84 ? 13.133 -15.422 4.051 1 93.44 84 LEU A N 1
ATOM 683 C CA . LEU A 1 84 ? 12.117 -15.055 3.07 1 93.44 84 LEU A CA 1
ATOM 684 C C . LEU A 1 84 ? 11.664 -13.617 3.266 1 93.44 84 LEU A C 1
ATOM 686 O O . LEU A 1 84 ? 10.555 -13.25 2.879 1 93.44 84 LEU A O 1
ATOM 690 N N . ARG A 1 85 ? 12.484 -12.742 3.795 1 92.19 85 ARG A N 1
ATOM 691 C CA . ARG A 1 85 ? 12.164 -11.344 4.062 1 92.19 85 ARG A CA 1
ATOM 692 C C . ARG A 1 85 ? 11.953 -10.57 2.762 1 92.19 85 ARG A C 1
ATOM 694 O O . ARG A 1 85 ? 11.242 -9.57 2.74 1 92.19 85 ARG A O 1
ATOM 701 N N . GLY A 1 86 ? 12.555 -11.094 1.706 1 92.56 86 GLY A N 1
ATOM 702 C CA . GLY A 1 86 ? 12.422 -10.43 0.42 1 92.56 86 GLY A CA 1
ATOM 703 C C . GLY A 1 86 ? 11 -10.438 -0.111 1 92.56 86 GLY A C 1
ATOM 704 O O . GLY A 1 86 ? 10.648 -9.617 -0.962 1 92.56 86 GLY A O 1
ATOM 705 N N . ILE A 1 87 ? 10.195 -11.367 0.401 1 96.31 87 ILE A N 1
ATOM 706 C CA . ILE A 1 87 ? 8.812 -11.438 -0.059 1 96.31 87 ILE A CA 1
ATOM 707 C C . ILE A 1 87 ? 7.867 -11.258 1.125 1 96.31 87 ILE A C 1
ATOM 709 O O . ILE A 1 87 ? 6.766 -11.82 1.135 1 96.31 87 ILE A O 1
ATOM 713 N N . GLU A 1 88 ? 8.297 -10.539 2.092 1 94.56 88 GLU A N 1
ATOM 714 C CA . GLU A 1 88 ? 7.508 -10.32 3.301 1 94.56 88 GLU A CA 1
ATOM 715 C C . GLU A 1 88 ? 6.18 -9.641 2.98 1 94.56 88 GLU A C 1
ATOM 717 O O . GLU A 1 88 ? 5.172 -9.891 3.645 1 94.56 88 GLU A O 1
ATOM 722 N N . ASN A 1 89 ? 6.211 -8.844 1.998 1 95.88 89 ASN A N 1
ATOM 723 C CA . ASN A 1 89 ? 5.023 -8.039 1.73 1 95.88 89 ASN A CA 1
ATOM 724 C C . ASN A 1 89 ? 4.051 -8.766 0.806 1 95.88 89 ASN A C 1
ATOM 726 O O . ASN A 1 89 ? 3.16 -8.148 0.221 1 95.88 89 ASN A O 1
ATOM 730 N N . TYR A 1 90 ? 4.211 -10.039 0.629 1 97.5 90 TYR A N 1
ATOM 731 C CA . TYR A 1 90 ? 3.293 -10.82 -0.192 1 97.5 90 TYR A CA 1
ATOM 732 C C . TYR A 1 90 ? 2.6 -11.898 0.636 1 97.5 90 TYR A C 1
ATOM 734 O O . TYR A 1 90 ? 3.197 -12.469 1.552 1 97.5 90 TYR A O 1
ATOM 742 N N . ARG A 1 91 ? 1.344 -12.117 0.295 1 97.06 91 ARG A N 1
ATOM 743 C CA . ARG A 1 91 ? 0.538 -13.18 0.887 1 97.06 91 ARG A CA 1
ATOM 744 C C . ARG A 1 91 ? -0.106 -14.047 -0.192 1 97.06 91 ARG A C 1
ATOM 746 O O . ARG A 1 91 ? -0.489 -13.539 -1.251 1 97.06 91 ARG A O 1
ATOM 753 N N . LEU A 1 92 ? -0.185 -15.305 0.081 1 97.62 92 LEU A N 1
ATOM 754 C CA . LEU A 1 92 ? -0.78 -16.234 -0.876 1 97.62 92 LEU A CA 1
ATOM 755 C C . LEU A 1 92 ? -2.088 -16.797 -0.338 1 97.62 92 LEU A C 1
ATOM 757 O O . LEU A 1 92 ? -2.133 -17.312 0.784 1 97.62 92 LEU A O 1
ATOM 761 N N . ALA A 1 93 ? -3.111 -16.703 -1.126 1 97.19 93 ALA A N 1
ATOM 762 C CA . ALA A 1 93 ? -4.422 -17.219 -0.75 1 97.19 93 ALA A CA 1
ATOM 763 C C . ALA A 1 93 ? -5.02 -18.062 -1.876 1 97.19 93 ALA A C 1
ATOM 765 O O . ALA A 1 93 ? -4.684 -17.875 -3.047 1 97.19 93 ALA A O 1
ATOM 766 N N . ILE A 1 94 ? -5.832 -19.016 -1.523 1 96.69 94 ILE A N 1
ATOM 767 C CA . ILE A 1 94 ? -6.555 -19.844 -2.482 1 96.69 94 ILE A CA 1
ATOM 768 C C . ILE A 1 94 ? -8.047 -19.812 -2.164 1 96.69 94 ILE A C 1
ATOM 770 O O . ILE A 1 94 ? -8.453 -20.141 -1.045 1 96.69 94 ILE A O 1
ATOM 774 N N . LEU A 1 95 ? -8.836 -19.438 -3.096 1 97.5 95 LEU A N 1
ATOM 775 C CA . LEU A 1 95 ? -10.289 -19.453 -2.994 1 97.5 95 LEU A CA 1
ATOM 776 C C . LEU A 1 95 ? -10.867 -20.656 -3.744 1 97.5 95 LEU A C 1
ATOM 778 O O . LEU A 1 95 ? -10.539 -20.875 -4.914 1 97.5 95 LEU A O 1
ATOM 782 N N . GLU A 1 96 ? -11.633 -21.422 -3.104 1 96.94 96 GLU A N 1
ATOM 783 C CA . GLU A 1 96 ? -12.367 -22.531 -3.701 1 96.94 96 GLU A CA 1
ATOM 784 C C . GLU A 1 96 ? -13.867 -22.391 -3.463 1 96.94 96 GLU A C 1
ATOM 786 O O . GLU A 1 96 ? -14.312 -22.266 -2.318 1 96.94 96 GLU A O 1
ATOM 791 N N . THR A 1 97 ? -14.625 -22.391 -4.516 1 97.69 97 THR A N 1
ATOM 792 C CA . THR A 1 97 ? -16.078 -22.266 -4.375 1 97.69 97 THR A CA 1
ATOM 793 C C . THR A 1 97 ? -16.781 -23.406 -5.098 1 97.69 97 THR A C 1
ATOM 795 O O . THR A 1 97 ? -16.344 -23.844 -6.168 1 97.69 97 THR A O 1
ATOM 798 N N . GLU A 1 98 ? -17.875 -23.875 -4.527 1 97.62 98 GLU A N 1
ATOM 799 C CA . GLU A 1 98 ? -18.734 -24.859 -5.156 1 97.62 98 GLU A CA 1
ATOM 800 C C . GLU A 1 98 ? -19.531 -24.25 -6.305 1 97.62 98 GLU A C 1
ATOM 802 O O . GLU A 1 98 ? -19.594 -23.031 -6.445 1 97.62 98 GLU A O 1
ATOM 807 N N . PRO A 1 99 ? -20.125 -25.125 -7.172 1 97.06 99 PRO A N 1
ATOM 808 C CA . PRO A 1 99 ? -20.969 -24.609 -8.25 1 97.06 99 PRO A CA 1
ATOM 809 C C . PRO A 1 99 ? -22.125 -23.766 -7.73 1 97.06 99 PRO A C 1
ATOM 811 O O . PRO A 1 99 ? -22.641 -24.016 -6.637 1 97.06 99 PRO A O 1
ATOM 814 N N . GLN A 1 100 ? -22.5 -22.781 -8.484 1 96.5 100 GLN A N 1
ATOM 815 C CA . GLN A 1 100 ? -23.656 -21.922 -8.203 1 96.5 100 GLN A CA 1
ATOM 816 C C . GLN A 1 100 ? -23.5 -21.203 -6.867 1 96.5 100 GLN A C 1
ATOM 818 O O . GLN A 1 100 ? -24.375 -21.281 -6.008 1 96.5 100 GLN A O 1
ATOM 823 N N . THR A 1 101 ? -22.406 -20.469 -6.809 1 96.5 101 THR A N 1
ATOM 824 C CA . THR A 1 101 ? -22.109 -19.781 -5.559 1 96.5 101 THR A CA 1
ATOM 825 C C . THR A 1 101 ? -21.828 -18.297 -5.816 1 96.5 101 THR A C 1
ATOM 827 O O . THR A 1 101 ? -21.406 -17.922 -6.91 1 96.5 101 THR A O 1
ATOM 830 N N . PHE A 1 102 ? -22.172 -17.625 -4.859 1 95.69 102 PHE A N 1
ATOM 831 C CA . PHE A 1 102 ? -21.953 -16.172 -4.812 1 95.69 102 PHE A CA 1
ATOM 832 C C . PHE A 1 102 ? -21.062 -15.797 -3.639 1 95.69 102 PHE A C 1
ATOM 834 O O . PHE A 1 102 ? -21.344 -16.141 -2.49 1 95.69 102 PHE A O 1
ATOM 841 N N . VAL A 1 103 ? -19.875 -15.188 -3.965 1 96.06 103 VAL A N 1
ATOM 842 C CA . VAL A 1 103 ? -19.047 -14.617 -2.912 1 96.06 103 VAL A CA 1
ATOM 843 C C . VAL A 1 103 ? -19.438 -13.164 -2.672 1 96.06 103 VAL A C 1
ATOM 845 O O . VAL A 1 103 ? -19.375 -12.336 -3.582 1 96.06 103 VAL A O 1
ATOM 848 N N . VAL A 1 104 ? -19.75 -12.789 -1.5 1 94.81 104 VAL A N 1
ATOM 849 C CA . VAL A 1 104 ? -20.359 -11.5 -1.172 1 94.81 104 VAL A CA 1
ATOM 850 C C . VAL A 1 104 ? -19.359 -10.375 -1.421 1 94.81 104 VAL A C 1
ATOM 852 O O . VAL A 1 104 ? -18.156 -10.586 -1.336 1 94.81 104 VAL A O 1
ATOM 855 N N . PRO A 1 105 ? -19.844 -9.18 -1.707 1 95.38 105 PRO A N 1
ATOM 856 C CA . PRO A 1 105 ? -18.953 -8.039 -1.97 1 95.38 105 PRO A CA 1
ATOM 857 C C . PRO A 1 105 ? -18.047 -7.715 -0.788 1 95.38 105 PRO A C 1
ATOM 859 O O . PRO A 1 105 ? -18.5 -7.672 0.357 1 95.38 105 PRO A O 1
ATOM 862 N N . ASN A 1 106 ? -16.828 -7.535 -1.061 1 95.62 106 ASN A N 1
ATOM 863 C CA . ASN A 1 106 ? -15.82 -7.148 -0.071 1 95.62 106 ASN A CA 1
ATOM 864 C C . ASN A 1 106 ? -14.625 -6.461 -0.722 1 95.62 106 ASN A C 1
ATOM 866 O O . ASN A 1 106 ? -14.492 -6.469 -1.947 1 95.62 106 ASN A O 1
ATOM 870 N N . HIS A 1 107 ? -13.859 -5.746 0.006 1 96.5 107 HIS A N 1
ATOM 871 C CA . HIS A 1 107 ? -12.617 -5.152 -0.477 1 96.5 107 HIS A CA 1
ATOM 872 C C . HIS A 1 107 ? -11.469 -5.426 0.483 1 96.5 107 HIS A C 1
ATOM 874 O O . HIS A 1 107 ? -11.688 -5.871 1.612 1 96.5 107 HIS A O 1
ATOM 880 N N . TRP A 1 108 ? -10.25 -5.227 0.01 1 96.5 108 TRP A N 1
ATOM 881 C CA . TRP A 1 108 ? -9.039 -5.457 0.79 1 96.5 108 TRP A CA 1
ATOM 882 C C . TRP A 1 108 ? -8.109 -4.242 0.723 1 96.5 108 TRP A C 1
ATOM 884 O O . TRP A 1 108 ? -8.109 -3.514 -0.271 1 96.5 108 TRP A O 1
ATOM 894 N N . ASP A 1 109 ? -7.34 -3.986 1.771 1 95.69 109 ASP A N 1
ATOM 895 C CA . ASP A 1 109 ? -6.27 -2.998 1.7 1 95.69 109 ASP A CA 1
ATOM 896 C C . ASP A 1 109 ? -4.996 -3.607 1.111 1 95.69 109 ASP A C 1
ATOM 898 O O . ASP A 1 109 ? -3.912 -3.457 1.676 1 95.69 109 ASP A O 1
ATOM 902 N N . ALA A 1 110 ? -5.102 -4.266 0.029 1 97.62 110 ALA A N 1
ATOM 903 C CA . ALA A 1 110 ? -4.031 -4.922 -0.719 1 97.62 110 ALA A CA 1
ATOM 904 C C . ALA A 1 110 ? -4.398 -5.059 -2.193 1 97.62 110 ALA A C 1
ATOM 906 O O . ALA A 1 110 ? -5.562 -5.305 -2.529 1 97.62 110 ALA A O 1
ATOM 907 N N . ASP A 1 111 ? -3.363 -4.887 -2.986 1 97.06 111 ASP A N 1
ATOM 908 C CA . ASP A 1 111 ? -3.549 -5.316 -4.371 1 97.06 111 ASP A CA 1
ATOM 909 C C . ASP A 1 111 ? -3.631 -6.836 -4.469 1 97.06 111 ASP A C 1
ATOM 911 O O . ASP A 1 111 ? -2.914 -7.551 -3.764 1 97.06 111 ASP A O 1
ATOM 915 N N . GLY A 1 112 ? -4.492 -7.305 -5.316 1 96.5 112 GLY A N 1
ATOM 916 C CA . GLY A 1 112 ? -4.594 -8.742 -5.551 1 96.5 112 GLY A CA 1
ATOM 917 C C . GLY A 1 112 ? -4.422 -9.117 -7.008 1 96.5 112 GLY A C 1
ATOM 918 O O . GLY A 1 112 ? -4.969 -8.461 -7.895 1 96.5 112 GLY A O 1
ATOM 919 N N . ILE A 1 113 ? -3.602 -10.109 -7.25 1 96.5 113 ILE A N 1
ATOM 920 C CA . ILE A 1 113 ? -3.533 -10.719 -8.57 1 96.5 113 ILE A CA 1
ATOM 921 C C . ILE A 1 113 ? -4.188 -12.094 -8.539 1 96.5 113 ILE A C 1
ATOM 923 O O . ILE A 1 113 ? -3.73 -12.992 -7.824 1 96.5 113 ILE A O 1
ATOM 927 N N . PHE A 1 114 ? -5.211 -12.203 -9.305 1 96.88 114 PHE A N 1
ATOM 928 C CA . PHE A 1 114 ? -5.977 -13.438 -9.383 1 96.88 114 PHE A CA 1
ATOM 929 C C . PHE A 1 114 ? -5.5 -14.297 -10.547 1 96.88 114 PHE A C 1
ATOM 931 O O . PHE A 1 114 ? -5.27 -13.789 -11.648 1 96.88 114 PHE A O 1
ATOM 938 N N . PHE A 1 115 ? -5.285 -15.539 -10.328 1 97.12 115 PHE A N 1
ATOM 939 C CA . PHE A 1 115 ? -5.066 -16.547 -11.352 1 97.12 115 PHE A CA 1
ATOM 940 C C . PHE A 1 115 ? -6.094 -17.672 -11.234 1 97.12 115 PHE A C 1
ATOM 942 O O . PHE A 1 115 ? -6.141 -18.375 -10.227 1 97.12 115 PHE A O 1
ATOM 949 N N . VAL A 1 116 ? -6.895 -17.828 -12.258 1 97.12 116 VAL A N 1
ATOM 950 C CA . VAL A 1 116 ? -7.914 -18.875 -12.242 1 97.12 116 VAL A CA 1
ATOM 951 C C . VAL A 1 116 ? -7.285 -20.219 -12.578 1 97.12 116 VAL A C 1
ATOM 953 O O . VAL A 1 116 ? -6.934 -20.484 -13.734 1 97.12 116 VAL A O 1
ATOM 956 N N . THR A 1 117 ? -7.234 -21.078 -11.609 1 95.81 117 THR A N 1
ATOM 957 C CA . THR A 1 117 ? -6.57 -22.359 -11.805 1 95.81 117 THR A CA 1
ATOM 958 C C . THR A 1 117 ? -7.551 -23.391 -12.336 1 95.81 117 THR A C 1
ATOM 960 O O . THR A 1 117 ? -7.152 -24.344 -13.023 1 95.81 117 THR A O 1
ATOM 963 N N . ARG A 1 118 ? -8.789 -23.219 -11.945 1 95.31 118 ARG A N 1
ATOM 964 C CA . ARG A 1 118 ? -9.805 -24.188 -12.344 1 95.31 118 ARG A CA 1
ATOM 965 C C . ARG A 1 118 ? -11.188 -23.547 -12.383 1 95.31 118 ARG A C 1
ATOM 967 O O . ARG A 1 118 ? -11.523 -22.734 -11.516 1 95.31 118 ARG A O 1
ATOM 974 N N . GLY A 1 119 ? -11.906 -23.953 -13.438 1 95.75 119 GLY A N 1
ATOM 975 C CA . GLY A 1 119 ? -13.305 -23.562 -13.469 1 95.75 119 GLY A CA 1
ATOM 976 C C . GLY A 1 119 ? -13.547 -22.25 -14.203 1 95.75 119 GLY A C 1
ATOM 977 O O . GLY A 1 119 ? -12.68 -21.781 -14.938 1 95.75 119 GLY A O 1
ATOM 978 N N . GLU A 1 120 ? -14.812 -21.844 -14.117 1 94.94 120 GLU A N 1
ATOM 979 C CA . GLU A 1 120 ? -15.25 -20.594 -14.734 1 94.94 120 GLU A CA 1
ATOM 980 C C . GLU A 1 120 ? -16.125 -19.781 -13.781 1 94.94 120 GLU A C 1
ATOM 982 O O . GLU A 1 120 ? -16.719 -20.344 -12.852 1 94.94 120 GLU A O 1
ATOM 987 N N . GLY A 1 121 ? -16.156 -18.516 -14.016 1 95.38 121 GLY A N 1
ATOM 988 C CA . GLY A 1 121 ? -16.953 -17.641 -13.164 1 95.38 121 GLY A CA 1
ATOM 989 C C . GLY A 1 121 ? -17.078 -16.234 -13.711 1 95.38 121 GLY A C 1
ATOM 990 O O . GLY A 1 121 ? -16.906 -16 -14.906 1 95.38 121 GLY A O 1
ATOM 991 N N . SER A 1 122 ? -17.609 -15.422 -12.922 1 95.44 122 SER A N 1
ATOM 992 C CA . SER A 1 122 ? -17.719 -13.992 -13.211 1 95.44 122 SER A CA 1
ATOM 993 C C . SER A 1 122 ? -17.312 -13.156 -12 1 95.44 122 SER A C 1
ATOM 995 O O . SER A 1 122 ? -17.625 -13.508 -10.859 1 95.44 122 SER A O 1
ATOM 997 N N . ILE A 1 123 ? -16.578 -12.164 -12.258 1 95.62 123 ILE A N 1
ATOM 998 C CA . ILE A 1 123 ? -16.188 -11.242 -11.195 1 95.62 123 ILE A CA 1
ATOM 999 C C . ILE A 1 123 ? -16.609 -9.828 -11.562 1 95.62 123 ILE A C 1
ATOM 1001 O O . ILE A 1 123 ? -16.516 -9.422 -12.719 1 95.62 123 ILE A O 1
ATOM 1005 N N . THR A 1 124 ? -17.094 -9.086 -10.617 1 95.12 124 THR A N 1
ATOM 1006 C CA . THR A 1 124 ? -17.516 -7.715 -10.844 1 95.12 124 THR A CA 1
ATOM 1007 C C . THR A 1 124 ? -16.766 -6.758 -9.922 1 95.12 124 THR A C 1
ATOM 1009 O O . THR A 1 124 ? -16.734 -6.961 -8.703 1 95.12 124 THR A O 1
ATOM 1012 N N . LEU A 1 125 ? -16.109 -5.82 -10.469 1 94.44 125 LEU A N 1
ATOM 1013 C CA . LEU A 1 125 ? -15.469 -4.723 -9.742 1 94.44 125 LEU A CA 1
ATOM 1014 C C . LEU A 1 125 ? -16.406 -3.521 -9.648 1 94.44 125 LEU A C 1
ATOM 1016 O O . LEU A 1 125 ? -16.922 -3.055 -10.664 1 94.44 125 LEU A O 1
ATOM 1020 N N . VAL A 1 126 ? -16.562 -3.041 -8.445 1 93.94 126 VAL A N 1
ATOM 1021 C CA . VAL A 1 126 ? -17.5 -1.95 -8.211 1 93.94 126 VAL A CA 1
ATOM 1022 C C . VAL A 1 126 ? -16.734 -0.643 -8.016 1 93.94 126 VAL A C 1
ATOM 1024 O O . VAL A 1 126 ? -15.93 -0.519 -7.09 1 93.94 126 VAL A O 1
ATOM 1027 N N . HIS A 1 127 ? -16.984 0.3 -8.891 1 89.69 127 HIS A N 1
ATOM 1028 C CA . HIS A 1 127 ? -16.406 1.635 -8.797 1 89.69 127 HIS A CA 1
ATOM 1029 C C . HIS A 1 127 ? -17.453 2.662 -8.383 1 89.69 127 HIS A C 1
ATOM 1031 O O . HIS A 1 127 ? -18.625 2.32 -8.18 1 89.69 127 HIS A O 1
ATOM 1037 N N . GLN A 1 128 ? -17.016 3.854 -8.141 1 85.38 128 GLN A N 1
ATOM 1038 C CA . GLN A 1 128 ? -17.938 4.883 -7.656 1 85.38 128 GLN A CA 1
ATOM 1039 C C . GLN A 1 128 ? -19.031 5.164 -8.68 1 85.38 128 GLN A C 1
ATOM 1041 O O . GLN A 1 128 ? -20.188 5.402 -8.305 1 85.38 128 GLN A O 1
ATOM 1046 N N . ASP A 1 129 ? -18.703 5.105 -9.969 1 85.69 129 ASP A N 1
ATOM 1047 C CA . ASP A 1 129 ? -19.688 5.547 -10.953 1 85.69 129 ASP A CA 1
ATOM 1048 C C . ASP A 1 129 ? -20.094 4.402 -11.883 1 85.69 129 ASP A C 1
ATOM 1050 O O . ASP A 1 129 ? -20.953 4.57 -12.75 1 85.69 129 ASP A O 1
ATOM 1054 N N . ARG A 1 130 ? -19.453 3.307 -11.656 1 86.56 130 ARG A N 1
ATOM 1055 C CA . ARG A 1 130 ? -19.75 2.207 -12.57 1 86.56 130 ARG A CA 1
ATOM 1056 C C . ARG A 1 130 ? -19.344 0.869 -11.969 1 86.56 130 ARG A C 1
ATOM 1058 O O . ARG A 1 130 ? -18.703 0.828 -10.914 1 86.56 130 ARG A O 1
ATOM 1065 N N . ARG A 1 131 ? -19.844 -0.128 -12.625 1 89.31 131 ARG A N 1
ATOM 1066 C CA . ARG A 1 131 ? -19.359 -1.473 -12.328 1 89.31 131 ARG A CA 1
ATOM 1067 C C . ARG A 1 131 ? -18.781 -2.139 -13.57 1 89.31 131 ARG A C 1
ATOM 1069 O O . ARG A 1 131 ? -19.203 -1.848 -14.688 1 89.31 131 ARG A O 1
ATOM 1076 N N . GLU A 1 132 ? -17.797 -2.924 -13.391 1 89.56 132 GLU A N 1
ATOM 1077 C CA . GLU A 1 132 ? -17.141 -3.686 -14.453 1 89.56 132 GLU A CA 1
ATOM 1078 C C . GLU A 1 132 ? -17.188 -5.184 -14.164 1 89.56 132 GLU A C 1
ATOM 1080 O O . GLU A 1 132 ? -16.672 -5.637 -13.141 1 89.56 132 GLU A O 1
ATOM 1085 N N . SER A 1 133 ? -17.781 -5.922 -15.031 1 90.69 133 SER A N 1
ATOM 1086 C CA . SER A 1 133 ? -17.875 -7.367 -14.844 1 90.69 133 SER A CA 1
ATOM 1087 C C . SER A 1 133 ? -16.984 -8.109 -15.836 1 90.69 133 SER A C 1
ATOM 1089 O O . SER A 1 133 ? -16.906 -7.734 -17 1 90.69 133 SER A O 1
ATOM 1091 N N . PHE A 1 134 ? -16.312 -9.172 -15.398 1 91 134 PHE A N 1
ATOM 1092 C CA . PHE A 1 134 ? -15.422 -9.984 -16.219 1 91 134 PHE A CA 1
ATOM 1093 C C . PHE A 1 134 ? -15.797 -11.461 -16.125 1 91 134 PHE A C 1
ATOM 1095 O O . PHE A 1 134 ? -16.062 -11.969 -15.039 1 91 134 PHE A O 1
ATOM 1102 N N . ASN A 1 135 ? -15.852 -12.023 -17.297 1 92.38 135 ASN A N 1
ATOM 1103 C CA . ASN A 1 135 ? -15.938 -13.484 -17.297 1 92.38 135 ASN A CA 1
ATOM 1104 C C . ASN A 1 135 ? -14.578 -14.125 -17.016 1 92.38 135 ASN A C 1
ATOM 1106 O O . ASN A 1 135 ? -13.555 -13.688 -17.547 1 92.38 135 ASN A O 1
ATOM 1110 N N . LEU A 1 136 ? -14.664 -15.102 -16.172 1 93.94 136 LEU A N 1
ATOM 1111 C CA . LEU A 1 136 ? -13.43 -15.773 -15.797 1 93.94 136 LEU A CA 1
ATOM 1112 C C . LEU A 1 136 ? -13.375 -17.188 -16.375 1 93.94 136 LEU A C 1
ATOM 1114 O O . LEU A 1 136 ? -14.375 -17.906 -16.359 1 93.94 136 LEU A O 1
ATOM 1118 N N . ARG A 1 137 ? -12.266 -17.5 -16.906 1 94.25 137 ARG A N 1
ATOM 1119 C CA . ARG A 1 137 ? -11.961 -18.844 -17.359 1 94.25 137 ARG A CA 1
ATOM 1120 C C . ARG A 1 137 ? -10.594 -19.297 -16.844 1 94.25 137 ARG A C 1
ATOM 1122 O O . ARG A 1 137 ? -9.789 -18.469 -16.406 1 94.25 137 ARG A O 1
ATOM 1129 N N . CYS A 1 138 ? -10.391 -20.578 -16.953 1 94.94 138 CYS A N 1
ATOM 1130 C CA . CYS A 1 138 ? -9.109 -21.109 -16.547 1 94.94 138 CYS A CA 1
ATOM 1131 C C . CYS A 1 138 ? -7.961 -20.406 -17.25 1 94.94 138 CYS A C 1
ATOM 1133 O O . CYS A 1 138 ? -8.008 -20.203 -18.469 1 94.94 138 CYS A O 1
ATOM 1135 N N . GLY A 1 139 ? -6.953 -19.984 -16.484 1 95.69 139 GLY A N 1
ATOM 1136 C CA . GLY A 1 139 ? -5.781 -19.344 -17.062 1 95.69 139 GLY A CA 1
ATOM 1137 C C . GLY A 1 139 ? -5.855 -17.828 -17.031 1 95.69 139 GLY A C 1
ATOM 1138 O O . GLY A 1 139 ? -4.863 -17.141 -17.297 1 95.69 139 GLY A O 1
ATOM 1139 N N . ASP A 1 140 ? -7.012 -17.25 -16.672 1 95.31 140 ASP A N 1
ATOM 1140 C CA . ASP A 1 140 ? -7.172 -15.805 -16.641 1 95.31 140 ASP A CA 1
ATOM 1141 C C . ASP A 1 140 ? -6.371 -15.188 -15.492 1 95.31 140 ASP A C 1
ATOM 1143 O O . ASP A 1 140 ? -6.316 -15.75 -14.398 1 95.31 140 ASP A O 1
ATOM 1147 N N . ILE A 1 141 ? -5.734 -14.109 -15.82 1 96.06 141 ILE A N 1
ATOM 1148 C CA . ILE A 1 141 ? -5.027 -13.273 -14.859 1 96.06 141 ILE A CA 1
ATOM 1149 C C . ILE A 1 141 ? -5.738 -11.93 -14.727 1 96.06 141 ILE A C 1
ATOM 1151 O O . ILE A 1 141 ? -5.973 -11.242 -15.727 1 96.06 141 ILE A O 1
ATOM 1155 N N . LEU A 1 142 ? -6.109 -11.562 -13.5 1 95.56 142 LEU A N 1
ATOM 1156 C CA . LEU A 1 142 ? -6.824 -10.312 -13.281 1 95.56 142 LEU A CA 1
ATOM 1157 C C . LEU A 1 142 ? -6.297 -9.594 -12.039 1 95.56 142 LEU A C 1
ATOM 1159 O O . LEU A 1 142 ? -6.133 -10.219 -10.984 1 95.56 142 LEU A O 1
ATOM 1163 N N . ARG A 1 143 ? -6.059 -8.352 -12.156 1 95.88 143 ARG A N 1
ATOM 1164 C CA . ARG A 1 143 ? -5.672 -7.547 -11 1 95.88 143 ARG A CA 1
ATOM 1165 C C . ARG A 1 143 ? -6.898 -6.949 -10.32 1 95.88 143 ARG A C 1
ATOM 1167 O O . ARG A 1 143 ? -7.793 -6.426 -10.984 1 95.88 143 ARG A O 1
ATOM 1174 N N . ILE A 1 144 ? -6.965 -7.07 -9.086 1 96.44 144 ILE A N 1
ATOM 1175 C CA . ILE A 1 144 ? -7.926 -6.352 -8.258 1 96.44 144 ILE A CA 1
ATOM 1176 C C . ILE A 1 144 ? -7.215 -5.242 -7.488 1 96.44 144 ILE A C 1
ATOM 1178 O O . ILE A 1 144 ? -6.48 -5.516 -6.535 1 96.44 144 ILE A O 1
ATOM 1182 N N . PRO A 1 145 ? -7.445 -3.994 -7.82 1 96 145 PRO A N 1
ATOM 1183 C CA . PRO A 1 145 ? -6.777 -2.906 -7.102 1 96 145 PRO A CA 1
ATOM 1184 C C . PRO A 1 145 ? -7.207 -2.818 -5.637 1 96 145 PRO A C 1
ATOM 1186 O O . PRO A 1 145 ? -8.367 -3.074 -5.316 1 96 145 PRO A O 1
ATOM 1189 N N . ALA A 1 146 ? -6.258 -2.387 -4.828 1 97.62 146 ALA A N 1
ATOM 1190 C CA . ALA A 1 146 ? -6.555 -2.223 -3.406 1 97.62 146 ALA A CA 1
ATOM 1191 C C . ALA A 1 146 ? -7.781 -1.341 -3.201 1 97.62 146 ALA A C 1
ATOM 1193 O O . ALA A 1 146 ? -7.961 -0.339 -3.898 1 97.62 146 ALA A O 1
ATOM 1194 N N . GLY A 1 147 ? -8.633 -1.742 -2.242 1 97.12 147 GLY A N 1
ATOM 1195 C CA . GLY A 1 147 ? -9.781 -0.947 -1.838 1 97.12 147 GLY A CA 1
ATOM 1196 C C . GLY A 1 147 ? -10.984 -1.128 -2.746 1 97.12 147 GLY A C 1
ATOM 1197 O O . GLY A 1 147 ? -12.078 -0.646 -2.443 1 97.12 147 GLY A O 1
ATOM 1198 N N . THR A 1 148 ? -10.82 -1.801 -3.875 1 96.75 148 THR A N 1
ATOM 1199 C CA . THR A 1 148 ? -11.922 -1.992 -4.809 1 96.75 148 THR A CA 1
ATOM 1200 C C . THR A 1 148 ? -12.859 -3.102 -4.328 1 96.75 148 THR A C 1
ATOM 1202 O O . THR A 1 148 ? -12.414 -4.223 -4.066 1 96.75 148 THR A O 1
ATOM 1205 N N . THR A 1 149 ? -14.109 -2.734 -4.203 1 97 149 THR A N 1
ATOM 1206 C CA . THR A 1 149 ? -15.094 -3.742 -3.834 1 97 149 THR A CA 1
ATOM 1207 C C . THR A 1 149 ? -15.336 -4.707 -4.988 1 97 149 THR A C 1
ATOM 1209 O O . THR A 1 149 ? -15.531 -4.285 -6.129 1 97 149 THR A O 1
ATOM 1212 N N . VAL A 1 150 ? -15.367 -6.035 -4.664 1 96.75 150 VAL A N 1
ATOM 1213 C CA . VAL A 1 150 ? -15.578 -7.035 -5.703 1 96.75 150 VAL A CA 1
ATOM 1214 C C . VAL A 1 150 ? -16.531 -8.117 -5.195 1 96.75 150 VAL A C 1
ATOM 1216 O O . VAL A 1 150 ? -16.609 -8.367 -3.988 1 96.75 150 VAL A O 1
ATOM 1219 N N . TYR A 1 151 ? -17.281 -8.68 -5.973 1 96.19 151 TYR A N 1
ATOM 1220 C CA . TYR A 1 151 ? -18 -9.93 -5.699 1 96.19 151 TYR A CA 1
ATOM 1221 C C . TYR A 1 151 ? -17.812 -10.922 -6.84 1 96.19 151 TYR A C 1
ATOM 1223 O O . TYR A 1 151 ? -17.547 -10.531 -7.977 1 96.19 151 TYR A O 1
ATOM 1231 N N . LEU A 1 152 ? -17.891 -12.172 -6.539 1 96.75 152 LEU A N 1
ATOM 1232 C CA . LEU A 1 152 ? -17.531 -13.258 -7.445 1 96.75 152 LEU A CA 1
ATOM 1233 C C . LEU A 1 152 ? -18.656 -14.281 -7.523 1 96.75 152 LEU A C 1
ATOM 1235 O O . LEU A 1 152 ? -19.312 -14.57 -6.52 1 96.75 152 LEU A O 1
ATOM 1239 N N . ILE A 1 153 ? -18.859 -14.789 -8.742 1 96.88 153 ILE A N 1
ATOM 1240 C CA . ILE A 1 153 ? -19.891 -15.797 -8.977 1 96.88 153 ILE A CA 1
ATOM 1241 C C . ILE A 1 153 ? -19.266 -17.016 -9.672 1 96.88 153 ILE A C 1
ATOM 1243 O O . ILE A 1 153 ? -18.562 -16.875 -10.672 1 96.88 153 ILE A O 1
ATOM 1247 N N . ASN A 1 154 ? -19.422 -18.203 -9.102 1 97.81 154 ASN A N 1
ATOM 1248 C CA . ASN A 1 154 ? -19.234 -19.438 -9.852 1 97.81 154 ASN A CA 1
ATOM 1249 C C . ASN A 1 154 ? -20.5 -19.812 -10.633 1 97.81 154 ASN A C 1
ATOM 1251 O O . ASN A 1 154 ? -21.453 -20.344 -10.062 1 97.81 154 ASN A O 1
ATOM 1255 N N . LYS A 1 155 ? -20.484 -19.594 -11.852 1 94.44 155 LYS A N 1
ATOM 1256 C CA . LYS A 1 155 ? -21.688 -19.75 -12.641 1 94.44 155 LYS A CA 1
ATOM 1257 C C . LYS A 1 155 ? -21.844 -21.188 -13.141 1 94.44 155 LYS A C 1
ATOM 1259 O O . LYS A 1 155 ? -22.828 -21.516 -13.805 1 94.44 155 LYS A O 1
ATOM 1264 N N . SER A 1 156 ? -20.859 -22.031 -12.891 1 94.81 156 SER A N 1
ATOM 1265 C CA . SER A 1 156 ? -20.906 -23.406 -13.359 1 94.81 156 SER A CA 1
ATOM 1266 C C . SER A 1 156 ? -21.906 -24.234 -12.547 1 94.81 156 SER A C 1
ATOM 1268 O O . SER A 1 156 ? -22.141 -23.953 -11.375 1 94.81 156 SER A O 1
ATOM 1270 N N . ASN A 1 157 ? -22.469 -25.219 -13.188 1 93.5 157 ASN A N 1
ATOM 1271 C CA . ASN A 1 157 ? -23.391 -26.141 -12.516 1 93.5 157 ASN A CA 1
ATOM 1272 C C . ASN A 1 157 ? -22.656 -27.359 -11.969 1 93.5 157 ASN A C 1
ATOM 1274 O O . ASN A 1 157 ? -23.219 -28.094 -11.148 1 93.5 157 ASN A O 1
ATOM 1278 N N . ASN A 1 158 ? -21.469 -27.5 -12.32 1 93.56 158 ASN A N 1
ATOM 1279 C CA . ASN A 1 158 ? -20.875 -28.797 -12.023 1 93.56 158 ASN A CA 1
ATOM 1280 C C . ASN A 1 158 ? -19.438 -28.656 -11.547 1 93.56 158 ASN A C 1
ATOM 1282 O O . ASN A 1 158 ? -18.875 -29.594 -10.961 1 93.56 158 ASN A O 1
ATOM 1286 N N . GLU A 1 159 ? -18.859 -27.594 -11.883 1 96.38 159 GLU A N 1
ATOM 1287 C CA . GLU A 1 159 ? -17.422 -27.516 -11.625 1 96.38 159 GLU A CA 1
ATOM 1288 C C . GLU A 1 159 ? -17.125 -26.453 -10.562 1 96.38 159 GLU A C 1
ATOM 1290 O O . GLU A 1 159 ? -17.719 -25.375 -10.57 1 96.38 159 GLU A O 1
ATOM 1295 N N . LYS A 1 160 ? -16.172 -26.797 -9.727 1 97.12 160 LYS A N 1
ATOM 1296 C CA . LYS A 1 160 ? -15.688 -25.844 -8.742 1 97.12 160 LYS A CA 1
ATOM 1297 C C . LYS A 1 160 ? -14.875 -24.734 -9.414 1 97.12 160 LYS A C 1
ATOM 1299 O O . LYS A 1 160 ? -14.289 -24.938 -10.477 1 97.12 160 LYS A O 1
ATOM 1304 N N . LEU A 1 161 ? -14.953 -23.609 -8.844 1 97.69 161 LEU A N 1
ATOM 1305 C CA . LEU A 1 161 ? -14.086 -22.5 -9.219 1 97.69 161 LEU A CA 1
ATOM 1306 C C . LEU A 1 161 ? -12.953 -22.328 -8.211 1 97.69 161 LEU A C 1
ATOM 1308 O O . LEU A 1 161 ? -13.211 -22.188 -7.012 1 97.69 161 LEU A O 1
ATOM 1312 N N . VAL A 1 162 ? -11.703 -22.453 -8.68 1 97.38 162 VAL A N 1
ATOM 1313 C CA . VAL A 1 162 ? -10.539 -22.312 -7.812 1 97.38 162 VAL A CA 1
ATOM 1314 C C . VAL A 1 162 ? -9.672 -21.156 -8.305 1 97.38 162 VAL A C 1
ATOM 1316 O O . VAL A 1 162 ? -9.219 -21.156 -9.453 1 97.38 162 VAL A O 1
ATOM 1319 N N . ILE A 1 163 ? -9.445 -20.203 -7.465 1 97.75 163 ILE A N 1
ATOM 1320 C CA . ILE A 1 163 ? -8.641 -19.031 -7.797 1 97.75 163 ILE A CA 1
ATOM 1321 C C . ILE A 1 163 ? -7.473 -18.922 -6.824 1 97.75 163 ILE A C 1
ATOM 1323 O O . ILE A 1 163 ? -7.66 -18.938 -5.605 1 97.75 163 ILE A O 1
ATOM 1327 N N . MET A 1 164 ? -6.273 -18.844 -7.379 1 97.69 164 MET A N 1
ATOM 1328 C CA . MET A 1 164 ? -5.094 -18.516 -6.586 1 97.69 164 MET A CA 1
ATOM 1329 C C . MET A 1 164 ? -4.816 -17.016 -6.617 1 97.69 164 MET A C 1
ATOM 1331 O O . MET A 1 164 ? -4.863 -16.391 -7.684 1 97.69 164 MET A O 1
ATOM 1335 N N . THR A 1 165 ? -4.574 -16.453 -5.457 1 97.44 165 THR A N 1
ATOM 1336 C CA . THR A 1 165 ? -4.402 -15.016 -5.375 1 97.44 165 THR A CA 1
ATOM 1337 C C . THR A 1 165 ? -3.113 -14.664 -4.637 1 97.44 165 THR A C 1
ATOM 1339 O O . THR A 1 165 ? -2.863 -15.164 -3.541 1 97.44 165 THR A O 1
ATOM 1342 N N . LEU A 1 166 ? -2.311 -13.891 -5.234 1 98.12 166 LEU A N 1
ATOM 1343 C CA . LEU A 1 166 ? -1.194 -13.242 -4.551 1 98.12 166 LEU A CA 1
ATOM 1344 C C . LEU A 1 166 ? -1.559 -11.82 -4.133 1 98.12 166 LEU A C 1
ATOM 1346 O O . LEU A 1 166 ? -1.883 -10.992 -4.98 1 98.12 166 LEU A O 1
ATOM 1350 N N . LEU A 1 167 ? -1.521 -11.539 -2.84 1 97.88 167 LEU A N 1
ATOM 1351 C CA . LEU A 1 167 ? -1.9 -10.242 -2.295 1 97.88 167 LEU A CA 1
ATOM 1352 C C . LEU A 1 167 ? -0.667 -9.43 -1.922 1 97.88 167 LEU A C 1
ATOM 1354 O O . LEU A 1 167 ? 0.304 -9.969 -1.39 1 97.88 167 LEU A O 1
ATOM 1358 N N . GLN A 1 168 ? -0.708 -8.18 -2.211 1 97.44 168 GLN A N 1
ATOM 1359 C CA . GLN A 1 168 ? 0.332 -7.234 -1.829 1 97.44 168 GLN A CA 1
ATOM 1360 C C . GLN A 1 168 ? -0.247 -6.082 -1.015 1 97.44 168 GLN A C 1
ATOM 1362 O O . GLN A 1 168 ? -0.715 -5.09 -1.578 1 97.44 168 GLN A O 1
ATOM 1367 N N . PRO A 1 169 ? -0.164 -6.152 0.307 1 96.38 169 PRO A N 1
ATOM 1368 C CA . PRO A 1 169 ? -0.698 -5.094 1.168 1 96.38 169 PRO A CA 1
ATOM 1369 C C . PRO A 1 169 ? -0.126 -3.719 0.837 1 96.38 169 PRO A C 1
ATOM 1371 O O . PRO A 1 169 ? 1.04 -3.607 0.448 1 96.38 169 PRO A O 1
ATOM 1374 N N . VAL A 1 170 ? -0.906 -2.635 1.052 1 95.44 170 VAL A N 1
ATOM 1375 C CA . VAL A 1 170 ? -0.484 -1.307 0.621 1 95.44 170 VAL A CA 1
ATOM 1376 C C . VAL A 1 170 ? -0.111 -0.463 1.839 1 95.44 170 VAL A C 1
ATOM 1378 O O . VAL A 1 170 ? 0.376 0.661 1.696 1 95.44 170 VAL A O 1
ATOM 1381 N N . SER A 1 171 ? -0.3 -0.914 3.033 1 92 171 SER A N 1
ATOM 1382 C CA . SER A 1 171 ? -0.01 -0.135 4.234 1 92 171 SER A CA 1
ATOM 1383 C C . SER A 1 171 ? 1.027 -0.832 5.105 1 92 171 SER A C 1
ATOM 1385 O O . SER A 1 171 ? 2.219 -0.527 5.027 1 92 171 SER A O 1
ATOM 1387 N N . ILE A 1 172 ? 0.644 -1.915 5.805 1 90.12 172 ILE A N 1
ATOM 1388 C CA . ILE A 1 172 ? 1.553 -2.674 6.656 1 90.12 172 ILE A CA 1
ATOM 1389 C C . ILE A 1 172 ? 2.07 -3.895 5.902 1 90.12 172 ILE A C 1
ATOM 1391 O O . ILE A 1 172 ? 1.296 -4.781 5.539 1 90.12 172 ILE A O 1
ATOM 1395 N N . PRO A 1 173 ? 3.338 -3.994 5.777 1 89.62 173 PRO A N 1
ATOM 1396 C CA . PRO A 1 173 ? 3.869 -5.125 5.012 1 89.62 173 PRO A CA 1
ATOM 1397 C C . PRO A 1 173 ? 3.449 -6.477 5.582 1 89.62 173 PRO A C 1
ATOM 1399 O O . PRO A 1 173 ? 3.6 -6.715 6.785 1 89.62 173 PRO A O 1
ATOM 1402 N N . GLY A 1 174 ? 2.932 -7.289 4.695 1 91.75 174 GLY A N 1
ATOM 1403 C CA . GLY A 1 174 ? 2.57 -8.656 5.043 1 91.75 174 GLY A CA 1
ATOM 1404 C C . GLY A 1 174 ? 1.218 -8.758 5.723 1 91.75 174 GLY A C 1
ATOM 1405 O O . GLY A 1 174 ? 0.747 -9.859 6.012 1 91.75 174 GLY A O 1
ATOM 1406 N N . HIS A 1 175 ? 0.66 -7.605 5.973 1 91.56 175 HIS A N 1
ATOM 1407 C CA . HIS A 1 175 ? -0.624 -7.629 6.664 1 91.56 175 HIS A CA 1
ATOM 1408 C C . HIS A 1 175 ? -1.714 -6.973 5.824 1 91.56 175 HIS A C 1
ATOM 1410 O O . HIS A 1 175 ? -1.523 -5.871 5.305 1 91.56 175 HIS A O 1
ATOM 1416 N N . PHE A 1 176 ? -2.736 -7.699 5.652 1 93.44 176 PHE A N 1
ATOM 1417 C CA . PHE A 1 176 ? -3.893 -7.129 4.973 1 93.44 176 PHE A CA 1
ATOM 1418 C C . PHE A 1 176 ? -5.184 -7.523 5.68 1 93.44 176 PHE A C 1
ATOM 1420 O O . PHE A 1 176 ? -5.191 -8.43 6.512 1 93.44 176 PHE A O 1
ATOM 1427 N N . GLU A 1 177 ? -6.254 -6.777 5.363 1 92.38 177 GLU A N 1
ATOM 1428 C CA . GLU A 1 177 ? -7.574 -7.055 5.922 1 92.38 177 GLU A CA 1
ATOM 1429 C C . GLU A 1 177 ? -8.641 -7.074 4.832 1 92.38 177 GLU A C 1
ATOM 1431 O O . GLU A 1 177 ? -8.492 -6.41 3.803 1 92.38 177 GLU A O 1
ATOM 1436 N N . ALA A 1 178 ? -9.617 -7.906 5.078 1 92.75 178 ALA A N 1
ATOM 1437 C CA . ALA A 1 178 ? -10.82 -7.902 4.242 1 92.75 178 ALA A CA 1
ATOM 1438 C C . ALA A 1 178 ? -11.945 -7.121 4.906 1 92.75 178 ALA A C 1
ATOM 1440 O O . ALA A 1 178 ? -12.172 -7.246 6.113 1 92.75 178 ALA A O 1
ATOM 1441 N N . PHE A 1 179 ? -12.609 -6.293 4.145 1 94.69 179 PHE A N 1
ATOM 1442 C CA . PHE A 1 179 ? -13.695 -5.445 4.637 1 94.69 179 PHE A CA 1
ATOM 1443 C C . PHE A 1 179 ? -15.008 -5.797 3.953 1 94.69 179 PHE A C 1
ATOM 1445 O O . PHE A 1 179 ? -15.062 -5.91 2.727 1 94.69 179 PHE A O 1
ATOM 1452 N N . PHE A 1 180 ? -16.047 -5.898 4.758 1 92.75 180 PHE A N 1
ATOM 1453 C CA . PHE A 1 180 ? -17.344 -6.293 4.234 1 92.75 180 PHE A CA 1
ATOM 1454 C C . PHE A 1 180 ? -18.391 -5.215 4.512 1 92.75 180 PHE A C 1
ATOM 1456 O O . PHE A 1 180 ? -18.609 -4.84 5.664 1 92.75 180 PHE A O 1
ATOM 1463 N N . GLY A 1 181 ? -18.953 -4.668 3.432 1 90.25 181 GLY A N 1
ATOM 1464 C CA . GLY A 1 181 ? -20.062 -3.738 3.562 1 90.25 181 GLY A CA 1
ATOM 1465 C C . GLY A 1 181 ? -21.391 -4.426 3.805 1 90.25 181 GLY A C 1
ATOM 1466 O O . GLY A 1 181 ? -21.938 -4.348 4.902 1 90.25 181 GLY A O 1
ATOM 1467 N N . PRO A 1 182 ? -21.781 -5.047 2.648 1 82.56 182 PRO A N 1
ATOM 1468 C CA . PRO A 1 182 ? -22.953 -5.898 2.896 1 82.56 182 PRO A CA 1
ATOM 1469 C C . PRO A 1 182 ? -22.656 -7.023 3.887 1 82.56 182 PRO A C 1
ATOM 1471 O O . PRO A 1 182 ? -21.5 -7.395 4.082 1 82.56 182 PRO A O 1
ATOM 1474 N N . GLY A 1 183 ? -23.609 -7.371 4.578 1 76.38 183 GLY A N 1
ATOM 1475 C CA . GLY A 1 183 ? -23.453 -8.406 5.59 1 76.38 183 GLY A CA 1
ATOM 1476 C C . GLY A 1 183 ? -24.344 -8.195 6.801 1 76.38 183 GLY A C 1
ATOM 1477 O O . GLY A 1 183 ? -25.297 -7.402 6.75 1 76.38 183 GLY A O 1
ATOM 1478 N N . GLY A 1 184 ? -24.094 -8.906 7.773 1 81.69 184 GLY A N 1
ATOM 1479 C CA . GLY A 1 184 ? -24.812 -8.852 9.039 1 81.69 184 GLY A CA 1
ATOM 1480 C C . GLY A 1 184 ? -24 -9.391 10.203 1 81.69 184 GLY A C 1
ATOM 1481 O O . GLY A 1 184 ? -23.016 -8.773 10.625 1 81.69 184 GLY A O 1
ATOM 1482 N N . GLU A 1 185 ? -24.328 -10.516 10.516 1 76.81 185 GLU A N 1
ATOM 1483 C CA . GLU A 1 185 ? -23.625 -11.133 11.641 1 76.81 185 GLU A CA 1
ATOM 1484 C C . GLU A 1 185 ? -22.453 -11.984 11.156 1 76.81 185 GLU A C 1
ATOM 1486 O O . GLU A 1 185 ? -21.406 -12.039 11.812 1 76.81 185 GLU A O 1
ATOM 1491 N N . ASN A 1 186 ? -22.688 -12.516 9.914 1 81.25 186 ASN A N 1
ATOM 1492 C CA . ASN A 1 186 ? -21.641 -13.336 9.305 1 81.25 186 ASN A CA 1
ATOM 1493 C C . ASN A 1 186 ? -21.656 -13.227 7.785 1 81.25 186 ASN A C 1
ATOM 1495 O O . ASN A 1 186 ? -22.438 -13.914 7.117 1 81.25 186 ASN A O 1
ATOM 1499 N N . PRO A 1 187 ? -20.719 -12.461 7.266 1 85.75 187 PRO A N 1
ATOM 1500 C CA . PRO A 1 187 ? -19.672 -11.641 7.91 1 85.75 187 PRO A CA 1
ATOM 1501 C C . PRO A 1 187 ? -20.234 -10.383 8.562 1 85.75 187 PRO A C 1
ATOM 1503 O O . PRO A 1 187 ? -21.297 -9.891 8.156 1 85.75 187 PRO A O 1
ATOM 1506 N N . GLU A 1 188 ? -19.516 -9.953 9.477 1 88.12 188 GLU A N 1
ATOM 1507 C CA . GLU A 1 188 ? -19.922 -8.688 10.078 1 88.12 188 GLU A CA 1
ATOM 1508 C C . GLU A 1 188 ? -19.75 -7.531 9.102 1 88.12 188 GLU A C 1
ATOM 1510 O O . GLU A 1 188 ? -18.734 -7.461 8.383 1 88.12 188 GLU A O 1
ATOM 1515 N N . SER A 1 189 ? -20.781 -6.684 9.047 1 91.06 189 SER A N 1
ATOM 1516 C CA . SER A 1 189 ? -20.703 -5.492 8.211 1 91.06 189 SER A CA 1
ATOM 1517 C C . SER A 1 189 ? -19.922 -4.379 8.898 1 91.06 189 SER A C 1
ATOM 1519 O O . SER A 1 189 ? -20.062 -4.164 10.109 1 91.06 189 SER A O 1
ATOM 1521 N N . TYR A 1 190 ? -19.141 -3.66 8.172 1 92.25 190 TYR A N 1
ATOM 1522 C CA . TYR A 1 190 ? -18.391 -2.572 8.797 1 92.25 190 TYR A CA 1
ATOM 1523 C C . TYR A 1 190 ? -19.328 -1.428 9.18 1 92.25 190 TYR A C 1
ATOM 1525 O O . TYR A 1 190 ? -18.953 -0.553 9.969 1 92.25 190 TYR A O 1
ATOM 1533 N N . PHE A 1 191 ? -20.516 -1.353 8.641 1 92 191 PHE A N 1
ATOM 1534 C CA . PHE A 1 191 ? -21.5 -0.352 9.039 1 92 191 PHE A CA 1
ATOM 1535 C C . PHE A 1 191 ? -21.859 -0.508 10.508 1 92 191 PHE A C 1
ATOM 1537 O O . PHE A 1 191 ? -22.219 0.468 11.172 1 92 191 PHE A O 1
ATOM 1544 N N . SER A 1 192 ? -21.766 -1.74 10.945 1 88.75 192 SER A N 1
ATOM 1545 C CA . SER A 1 192 ? -22.188 -2.027 12.312 1 88.75 192 SER A CA 1
ATOM 1546 C C . SER A 1 192 ? -21.203 -1.44 13.328 1 88.75 192 SER A C 1
ATOM 1548 O O . SER A 1 192 ? -21.516 -1.352 14.516 1 88.75 192 SER A O 1
ATOM 1550 N N . ALA A 1 193 ? -20.062 -1.102 12.852 1 89.62 193 ALA A N 1
ATOM 1551 C CA . ALA A 1 193 ? -19.062 -0.529 13.75 1 89.62 193 ALA A CA 1
ATOM 1552 C C . ALA A 1 193 ? -19.438 0.898 14.141 1 89.62 193 ALA A C 1
ATOM 1554 O O . ALA A 1 193 ? -18.984 1.399 15.18 1 89.62 193 ALA A O 1
ATOM 1555 N N . PHE A 1 194 ? -20.234 1.562 13.359 1 93.06 194 PHE A N 1
ATOM 1556 C CA . PHE A 1 194 ? -20.594 2.957 13.609 1 93.06 194 PHE A CA 1
ATOM 1557 C C . PHE A 1 194 ? -21.766 3.061 14.57 1 93.06 194 PHE A C 1
ATOM 1559 O O . PHE A 1 194 ? -22.609 2.158 14.633 1 93.06 194 PHE A O 1
ATOM 1566 N N . SER A 1 195 ? -21.844 4.191 15.266 1 93.56 195 SER A N 1
ATOM 1567 C CA . SER A 1 195 ? -22.984 4.457 16.141 1 93.56 195 SER A CA 1
ATOM 1568 C C . SER A 1 195 ? -24.266 4.582 15.336 1 93.56 195 SER A C 1
ATOM 1570 O O . SER A 1 195 ? -24.25 5.051 14.195 1 93.56 195 SER A O 1
ATOM 1572 N N . SER A 1 196 ? -25.359 4.215 15.969 1 92 196 SER A N 1
ATOM 1573 C CA . SER A 1 196 ? -26.656 4.223 15.297 1 92 196 SER A CA 1
ATOM 1574 C C . SER A 1 196 ? -27.047 5.633 14.844 1 92 196 SER A C 1
ATOM 1576 O O . SER A 1 196 ? -27.578 5.812 13.75 1 92 196 SER A O 1
ATOM 1578 N N . SER A 1 197 ? -26.797 6.625 15.672 1 93.69 197 SER A N 1
ATOM 1579 C CA . SER A 1 197 ? -27.141 8 15.336 1 93.69 197 SER A CA 1
ATOM 1580 C C . SER A 1 197 ? -26.391 8.477 14.102 1 93.69 197 SER A C 1
ATOM 1582 O O . SER A 1 197 ? -26.938 9.203 13.273 1 93.69 197 SER A O 1
ATOM 1584 N N . LEU A 1 198 ? -25.188 8.047 13.992 1 95.06 198 LEU A N 1
ATOM 1585 C CA . LEU A 1 198 ? -24.375 8.422 12.844 1 95.06 198 LEU A CA 1
ATOM 1586 C C . LEU A 1 198 ? -24.906 7.766 11.57 1 95.06 198 LEU A C 1
ATOM 1588 O O . LEU A 1 198 ? -24.969 8.406 10.516 1 95.06 198 LEU A O 1
ATOM 1592 N N . LEU A 1 199 ? -25.203 6.527 11.656 1 94.69 199 LEU A N 1
ATOM 1593 C CA . LEU A 1 199 ? -25.703 5.812 10.492 1 94.69 199 LEU A CA 1
ATOM 1594 C C . LEU A 1 199 ? -27.031 6.41 10.016 1 94.69 199 LEU A C 1
ATOM 1596 O O . LEU A 1 199 ? -27.266 6.527 8.812 1 94.69 199 LEU A O 1
ATOM 1600 N N . GLU A 1 200 ? -27.891 6.793 11 1 95.88 200 GLU A N 1
ATOM 1601 C CA . GLU A 1 200 ? -29.156 7.43 10.656 1 95.88 200 GLU A CA 1
ATOM 1602 C C . GLU A 1 200 ? -28.922 8.727 9.875 1 95.88 200 GLU A C 1
ATOM 1604 O O . GLU A 1 200 ? -29.625 8.992 8.891 1 95.88 200 GLU A O 1
ATOM 1609 N N . ALA A 1 201 ? -27.984 9.484 10.336 1 95.81 201 ALA A N 1
ATOM 1610 C CA . ALA A 1 201 ? -27.656 10.742 9.664 1 95.81 201 ALA A CA 1
ATOM 1611 C C . ALA A 1 201 ? -27.062 10.484 8.289 1 95.81 201 ALA A C 1
ATOM 1613 O O . ALA A 1 201 ? -27.438 11.125 7.305 1 95.81 201 ALA A O 1
ATOM 1614 N N . ALA A 1 202 ? -26.109 9.531 8.203 1 96 202 ALA A N 1
ATOM 1615 C CA . ALA A 1 202 ? -25.391 9.242 6.969 1 96 202 ALA A CA 1
ATOM 1616 C C . ALA A 1 202 ? -26.328 8.742 5.883 1 96 202 ALA A C 1
ATOM 1618 O O . ALA A 1 202 ? -26.219 9.141 4.719 1 96 202 ALA A O 1
ATOM 1619 N N . LEU A 1 203 ? -27.234 7.848 6.266 1 95.88 203 LEU A N 1
ATOM 1620 C CA . LEU A 1 203 ? -28.109 7.211 5.285 1 95.88 203 LEU A CA 1
ATOM 1621 C C . LEU A 1 203 ? -29.453 7.93 5.207 1 95.88 203 LEU A C 1
ATOM 1623 O O . LEU A 1 203 ? -30.281 7.594 4.371 1 95.88 203 LEU A O 1
ATOM 1627 N N . ASN A 1 204 ? -29.594 8.93 6.09 1 95.19 204 ASN A N 1
ATOM 1628 C CA . ASN A 1 204 ? -30.844 9.68 6.148 1 95.19 204 ASN A CA 1
ATOM 1629 C C . ASN A 1 204 ? -32.062 8.758 6.207 1 95.19 204 ASN A C 1
ATOM 1631 O O . ASN A 1 204 ? -33 8.891 5.414 1 95.19 204 ASN A O 1
ATOM 1635 N N . THR A 1 205 ? -31.953 7.723 7.051 1 93.88 205 THR A N 1
ATOM 1636 C CA . THR A 1 205 ? -32.969 6.676 7.23 1 93.88 205 THR A CA 1
ATOM 1637 C C . THR A 1 205 ? -33.094 6.312 8.703 1 93.88 205 THR A C 1
ATOM 1639 O O . THR A 1 205 ? -32.125 6.406 9.469 1 93.88 205 THR A O 1
ATOM 1642 N N . LYS A 1 206 ? -34.281 5.918 9.125 1 92.62 206 LYS A N 1
ATOM 1643 C CA . LYS A 1 206 ? -34.531 5.566 10.516 1 92.62 206 LYS A CA 1
ATOM 1644 C C . LYS A 1 206 ? -33.781 4.293 10.906 1 92.62 206 LYS A C 1
ATOM 1646 O O . LYS A 1 206 ? -33.594 3.395 10.078 1 92.62 206 LYS A O 1
ATOM 1651 N N . ARG A 1 207 ? -33.531 4.242 12.133 1 90.44 207 ARG A N 1
ATOM 1652 C CA . ARG A 1 207 ? -32.719 3.182 12.703 1 90.44 207 ARG A CA 1
ATOM 1653 C C . ARG A 1 207 ? -33.312 1.81 12.438 1 90.44 207 ARG A C 1
ATOM 1655 O O . ARG A 1 207 ? -32.594 0.861 12.102 1 90.44 207 ARG A O 1
ATOM 1662 N N . ASP A 1 208 ? -34.531 1.666 12.617 1 89.44 208 ASP A N 1
ATOM 1663 C CA . ASP A 1 208 ? -35.188 0.378 12.484 1 89.44 208 ASP A CA 1
ATOM 1664 C C . ASP A 1 208 ? -35.062 -0.182 11.07 1 89.44 208 ASP A C 1
ATOM 1666 O O . ASP A 1 208 ? -34.844 -1.381 10.898 1 89.44 208 ASP A O 1
ATOM 1670 N N . LYS A 1 209 ? -35.188 0.674 10.125 1 90.25 209 LYS A N 1
ATOM 1671 C CA . LYS A 1 209 ? -35.062 0.257 8.734 1 90.25 209 LYS A CA 1
ATOM 1672 C C . LYS A 1 209 ? -33.625 -0.18 8.43 1 90.25 209 LYS A C 1
ATOM 1674 O O . LYS A 1 209 ? -33.406 -1.148 7.695 1 90.25 209 LYS A O 1
ATOM 1679 N N . ILE A 1 210 ? -32.656 0.516 9 1 90.56 210 ILE A N 1
ATOM 1680 C CA . ILE A 1 210 ? -31.234 0.207 8.781 1 90.56 210 ILE A CA 1
ATOM 1681 C C . ILE A 1 210 ? -30.906 -1.149 9.398 1 90.56 210 ILE A C 1
ATOM 1683 O O . ILE A 1 210 ? -30.266 -1.987 8.766 1 90.56 210 ILE A O 1
ATOM 1687 N N . GLN A 1 211 ? -31.328 -1.386 10.602 1 86.5 211 GLN A N 1
ATOM 1688 C CA . GLN A 1 211 ? -31 -2.594 11.352 1 86.5 211 GLN A CA 1
ATOM 1689 C C . GLN A 1 211 ? -31.562 -3.836 10.664 1 86.5 211 GLN A C 1
ATOM 1691 O O . GLN A 1 211 ? -30.969 -4.914 10.742 1 86.5 211 GLN A O 1
ATOM 1696 N N . ARG A 1 212 ? -32.531 -3.688 9.953 1 85.75 212 ARG A N 1
ATOM 1697 C CA . ARG A 1 212 ? -33.188 -4.812 9.273 1 85.75 212 ARG A CA 1
ATOM 1698 C C . ARG A 1 212 ? -32.312 -5.297 8.109 1 85.75 212 ARG A C 1
ATOM 1700 O O . ARG A 1 212 ? -32.406 -6.453 7.695 1 85.75 212 ARG A O 1
ATOM 1707 N N . LEU A 1 213 ? -31.453 -4.461 7.598 1 87.12 213 LEU A N 1
ATOM 1708 C CA . LEU A 1 213 ? -30.672 -4.801 6.426 1 87.12 213 LEU A CA 1
ATOM 1709 C C . LEU A 1 213 ? -29.453 -5.637 6.812 1 87.12 213 LEU A C 1
ATOM 1711 O O . LEU A 1 213 ? -28.859 -6.316 5.969 1 87.12 213 LEU A O 1
ATOM 1715 N N . PHE A 1 214 ? -29.078 -5.547 8.039 1 83.75 214 PHE A N 1
ATOM 1716 C CA . PHE A 1 214 ? -27.812 -6.18 8.422 1 83.75 214 PHE A CA 1
ATOM 1717 C C . PHE A 1 214 ? -28.062 -7.453 9.219 1 83.75 214 PHE A C 1
ATOM 1719 O O . PHE A 1 214 ? -27.469 -7.652 10.281 1 83.75 214 PHE A O 1
ATOM 1726 N N . GLY A 1 215 ? -28.875 -8.273 8.648 1 75.75 215 GLY A N 1
ATOM 1727 C CA . GLY A 1 215 ? -29.234 -9.516 9.305 1 75.75 215 GLY A CA 1
ATOM 1728 C C . GLY A 1 215 ? -28.703 -10.75 8.594 1 75.75 215 GLY A C 1
ATOM 1729 O O . GLY A 1 215 ? -29.047 -11.875 8.953 1 75.75 215 GLY A O 1
ATOM 1730 N N . GLN A 1 216 ? -27.891 -10.586 7.543 1 74.5 216 GLN A N 1
ATOM 1731 C CA . GLN A 1 216 ? -27.359 -11.703 6.773 1 74.5 216 GLN A CA 1
ATOM 1732 C C . GLN A 1 216 ? -26.453 -12.586 7.625 1 74.5 216 GLN A C 1
ATOM 1734 O O . GLN A 1 216 ? -25.547 -12.086 8.297 1 74.5 216 GLN A O 1
ATOM 1739 N N . ARG A 1 217 ? -26.719 -13.922 7.578 1 77.62 217 ARG A N 1
ATOM 1740 C CA . ARG A 1 217 ? -25.953 -14.836 8.43 1 77.62 217 ARG A CA 1
ATOM 1741 C C . ARG A 1 217 ? -25.438 -16.031 7.629 1 77.62 217 ARG A C 1
ATOM 1743 O O . ARG A 1 217 ? -25.031 -17.031 8.203 1 77.62 217 ARG A O 1
ATOM 1750 N N . GLU A 1 218 ? -25.5 -15.922 6.336 1 81.75 218 GLU A N 1
ATOM 1751 C CA . GLU A 1 218 ? -25.219 -17.094 5.523 1 81.75 218 GLU A CA 1
ATOM 1752 C C . GLU A 1 218 ? -23.734 -17.234 5.246 1 81.75 218 GLU A C 1
ATOM 1754 O O . GLU A 1 218 ? -23.281 -18.234 4.68 1 81.75 218 GLU A O 1
ATOM 1759 N N . GLY A 1 219 ? -22.938 -16.281 5.594 1 86.88 219 GLY A N 1
ATOM 1760 C CA . GLY A 1 219 ? -21.5 -16.375 5.395 1 86.88 219 GLY A CA 1
ATOM 1761 C C . GLY A 1 219 ? -21.016 -15.625 4.172 1 86.88 219 GLY A C 1
ATOM 1762 O O . GLY A 1 219 ? -21.797 -14.953 3.498 1 86.88 219 GLY A O 1
ATOM 1763 N N . ILE A 1 220 ? -19.781 -15.742 3.887 1 90.19 220 ILE A N 1
ATOM 1764 C CA . ILE A 1 220 ? -19.109 -14.977 2.842 1 90.19 220 ILE A CA 1
ATOM 1765 C C . ILE A 1 220 ? -19.375 -15.617 1.481 1 90.19 220 ILE A C 1
ATOM 1767 O O . ILE A 1 220 ? -19.438 -14.922 0.463 1 90.19 220 ILE A O 1
ATOM 1771 N N . ILE A 1 221 ? -19.438 -16.906 1.468 1 94.06 221 ILE A N 1
ATOM 1772 C CA . ILE A 1 221 ? -19.719 -17.672 0.26 1 94.06 221 ILE A CA 1
ATOM 1773 C C . ILE A 1 221 ? -21.094 -18.312 0.373 1 94.06 221 ILE A C 1
ATOM 1775 O O . ILE A 1 221 ? -21.312 -19.203 1.208 1 94.06 221 ILE A O 1
ATOM 1779 N N . ILE A 1 222 ? -22.016 -17.969 -0.522 1 93.62 222 ILE A N 1
ATOM 1780 C CA . ILE A 1 222 ? -23.391 -18.406 -0.371 1 93.62 222 ILE A CA 1
ATOM 1781 C C . ILE A 1 222 ? -23.891 -19.016 -1.682 1 93.62 222 ILE A C 1
ATOM 1783 O O . ILE A 1 222 ? -23.328 -18.75 -2.746 1 93.62 222 ILE A O 1
ATOM 1787 N N . LYS A 1 223 ? -24.875 -19.766 -1.581 1 94.56 223 LYS A N 1
ATOM 1788 C CA . LYS A 1 223 ? -25.484 -20.359 -2.764 1 94.56 223 LYS A CA 1
ATOM 1789 C C . LYS A 1 223 ? -26.328 -19.328 -3.523 1 94.56 223 LYS A C 1
ATOM 1791 O O . LYS A 1 223 ? -27.016 -18.516 -2.912 1 94.56 223 LYS A O 1
ATOM 1796 N N . ALA A 1 224 ? -26.234 -19.328 -4.781 1 94.31 224 ALA A N 1
ATOM 1797 C CA . ALA A 1 224 ? -27.047 -18.5 -5.656 1 94.31 224 ALA A CA 1
ATOM 1798 C C . ALA A 1 224 ? -27.828 -19.344 -6.652 1 94.31 224 ALA A C 1
ATOM 1800 O O . ALA A 1 224 ? -27.297 -20.328 -7.184 1 94.31 224 ALA A O 1
ATOM 1801 N N . SER A 1 225 ? -29.078 -18.969 -6.867 1 93.12 225 SER A N 1
ATOM 1802 C CA . SER A 1 225 ? -29.891 -19.703 -7.828 1 93.12 225 SER A CA 1
ATOM 1803 C C . SER A 1 225 ? -29.438 -19.438 -9.258 1 93.12 225 SER A C 1
ATOM 1805 O O . SER A 1 225 ? -28.75 -18.453 -9.523 1 93.12 225 SER A O 1
ATOM 1807 N N . GLU A 1 226 ? -29.828 -20.297 -10.125 1 92.44 226 GLU A N 1
ATOM 1808 C CA . GLU A 1 226 ? -29.484 -20.141 -11.531 1 92.44 226 GLU A CA 1
ATOM 1809 C C . GLU A 1 226 ? -30.047 -18.844 -12.102 1 92.44 226 GLU A C 1
ATOM 1811 O O . GLU A 1 226 ? -29.391 -18.188 -12.914 1 92.44 226 GLU A O 1
ATOM 1816 N N . GLU A 1 227 ? -31.234 -18.484 -11.711 1 91.5 227 GLU A N 1
ATOM 1817 C CA . GLU A 1 227 ? -31.875 -17.266 -12.188 1 91.5 227 GLU A CA 1
ATOM 1818 C C . GLU A 1 227 ? -31.094 -16.031 -11.742 1 91.5 227 GLU A C 1
ATOM 1820 O O . GLU A 1 227 ? -30.922 -15.086 -12.516 1 91.5 227 GLU A O 1
ATOM 1825 N N . GLN A 1 228 ? -30.688 -16.109 -10.508 1 91.94 228 GLN A N 1
ATOM 1826 C CA . GLN A 1 228 ? -29.906 -15 -9.977 1 91.94 228 GLN A CA 1
ATOM 1827 C C . GLN A 1 228 ? -28.578 -14.859 -10.703 1 91.94 228 GLN A C 1
ATOM 1829 O O . GLN A 1 228 ? -28.156 -13.742 -11.016 1 91.94 228 GLN A O 1
ATOM 1834 N N . ILE A 1 229 ? -27.969 -15.922 -10.922 1 92.81 229 ILE A N 1
ATOM 1835 C CA . ILE A 1 229 ? -26.672 -15.945 -11.594 1 92.81 229 ILE A CA 1
ATOM 1836 C C . ILE A 1 229 ? -26.812 -15.398 -13.016 1 92.81 229 ILE A C 1
ATOM 1838 O O . ILE A 1 229 ? -26.016 -14.57 -13.445 1 92.81 229 ILE A O 1
ATOM 1842 N N . LYS A 1 230 ? -27.797 -15.828 -13.742 1 89.94 230 LYS A N 1
ATOM 1843 C CA . LYS A 1 230 ? -28.047 -15.352 -15.102 1 89.94 230 LYS A CA 1
ATOM 1844 C C . LYS A 1 230 ? -28.297 -13.852 -15.117 1 89.94 230 LYS A C 1
ATOM 1846 O O . LYS A 1 230 ? -27.812 -13.141 -16 1 89.94 230 LYS A O 1
ATOM 1851 N N . ALA A 1 231 ? -29 -13.391 -14.164 1 88.94 231 ALA A N 1
ATOM 1852 C CA . ALA A 1 231 ? -29.328 -11.977 -14.094 1 88.94 231 ALA A CA 1
ATOM 1853 C C . ALA A 1 231 ? -28.078 -11.133 -13.867 1 88.94 231 ALA A C 1
ATOM 1855 O O . ALA A 1 231 ? -27.953 -10.031 -14.414 1 88.94 231 ALA A O 1
ATOM 1856 N N . MET A 1 232 ? -27.203 -11.648 -13.094 1 88.5 232 MET A N 1
ATOM 1857 C CA . MET A 1 232 ? -26.016 -10.891 -12.734 1 88.5 232 MET A CA 1
ATOM 1858 C C . MET A 1 232 ? -24.969 -10.977 -13.844 1 88.5 232 MET A C 1
ATOM 1860 O O . MET A 1 232 ? -24.078 -10.125 -13.93 1 88.5 232 MET A O 1
ATOM 1864 N N . THR A 1 233 ? -25.047 -11.984 -14.594 1 82.81 233 THR A N 1
ATOM 1865 C CA . THR A 1 233 ? -23.984 -12.203 -15.57 1 82.81 233 THR A CA 1
ATOM 1866 C C . THR A 1 233 ? -24.422 -11.719 -16.953 1 82.81 233 THR A C 1
ATOM 1868 O O . THR A 1 233 ? -23.578 -11.578 -17.859 1 82.81 233 THR A O 1
ATOM 1871 N N . HIS A 1 234 ? -25.797 -11.594 -17.25 1 69.31 234 HIS A N 1
ATOM 1872 C CA . HIS A 1 234 ? -26.297 -11.18 -18.547 1 69.31 234 HIS A CA 1
ATOM 1873 C C . HIS A 1 234 ? -25.781 -9.797 -18.938 1 69.31 234 HIS A C 1
ATOM 1875 O O . HIS A 1 234 ? -25.562 -9.516 -20.109 1 69.31 234 HIS A O 1
ATOM 1881 N N . HIS A 1 235 ? -25.984 -8.859 -18.016 1 56.62 235 HIS A N 1
ATOM 1882 C CA . HIS A 1 235 ? -25.562 -7.527 -18.406 1 56.62 235 HIS A CA 1
ATOM 1883 C C . HIS A 1 235 ? -24.047 -7.465 -18.578 1 56.62 235 HIS A C 1
ATOM 1885 O O . HIS A 1 235 ? -23.469 -6.379 -18.703 1 56.62 235 HIS A O 1
ATOM 1891 N N . GLU A 1 236 ? -23.609 -8.562 -18.422 1 52.41 236 GLU A N 1
ATOM 1892 C CA . GLU A 1 236 ? -22.156 -8.648 -18.484 1 52.41 236 GLU A CA 1
ATOM 1893 C C . GLU A 1 236 ? -21.641 -8.18 -19.844 1 52.41 236 GLU A C 1
ATOM 1895 O O . GLU A 1 236 ? -21.906 -8.812 -20.875 1 52.41 236 GLU A O 1
ATOM 1900 N N . VAL A 1 237 ? -21.953 -6.949 -20.188 1 43.81 237 VAL A N 1
ATOM 1901 C CA . VAL A 1 237 ? -21.156 -6.496 -21.328 1 43.81 237 VAL A CA 1
ATOM 1902 C C . VAL A 1 237 ? -19.828 -7.238 -21.359 1 43.81 237 VAL A C 1
ATOM 1904 O O . VAL A 1 237 ? -19.141 -7.336 -20.344 1 43.81 237 VAL A O 1
ATOM 1907 N N . GLY A 1 238 ? -19.656 -8.32 -22.219 1 38.25 238 GLY A N 1
ATOM 1908 C CA . GLY A 1 238 ? -18.297 -8.773 -22.484 1 38.25 238 GLY A CA 1
ATOM 1909 C C . GLY A 1 238 ? -17.234 -7.809 -21.984 1 38.25 238 GLY A C 1
ATOM 1910 O O . GLY A 1 238 ? -17.562 -6.684 -21.578 1 38.25 238 GLY A O 1
ATOM 1911 N N . GLY A 1 239 ? -16.016 -8.25 -22.078 1 39.31 239 GLY A N 1
ATOM 1912 C CA . GLY A 1 239 ? -14.891 -7.332 -22.172 1 39.31 239 GLY A CA 1
ATOM 1913 C C . GLY A 1 239 ? -15.258 -6.012 -22.828 1 39.31 239 GLY A C 1
ATOM 1914 O O . GLY A 1 239 ? -15.578 -5.965 -24.016 1 39.31 239 GLY A O 1
ATOM 1915 N N . GLY A 1 240 ? -16.266 -5.371 -22.453 1 33.69 240 GLY A N 1
ATOM 1916 C CA . GLY A 1 240 ? -16.391 -4.137 -23.219 1 33.69 240 GLY A CA 1
ATOM 1917 C C . GLY A 1 240 ? -15.125 -3.781 -23.969 1 33.69 240 GLY A C 1
ATOM 1918 O O . GLY A 1 240 ? -14.039 -3.705 -23.391 1 33.69 240 GLY A O 1
ATOM 1919 N N . ILE A 1 241 ? -15.094 -4.258 -25.156 1 34.31 241 ILE A N 1
ATOM 1920 C CA . ILE A 1 241 ? -14.336 -3.469 -26.125 1 34.31 241 ILE A CA 1
ATOM 1921 C C . ILE A 1 241 ? -14.531 -1.98 -25.844 1 34.31 241 ILE A C 1
ATOM 1923 O O . ILE A 1 241 ? -15.656 -1.479 -25.875 1 34.31 241 ILE A O 1
ATOM 1927 N N . CYS A 1 242 ? -13.953 -1.385 -24.984 1 32.72 242 CYS A N 1
ATOM 1928 C CA . CYS A 1 242 ? -13.984 0.059 -25.188 1 32.72 242 CYS A CA 1
ATOM 1929 C C . CYS A 1 242 ? -14.266 0.398 -26.641 1 32.72 242 CYS A C 1
ATOM 1931 O O . CYS A 1 242 ? -13.617 -0.135 -27.547 1 32.72 242 CYS A O 1
ATOM 1933 N N . PRO A 1 243 ? -15.492 0.686 -27.156 1 33.09 243 PRO A N 1
ATOM 1934 C CA . PRO A 1 243 ? -15.57 1.123 -28.547 1 33.09 243 PRO A CA 1
ATOM 1935 C C . PRO A 1 243 ? -14.227 1.609 -29.078 1 33.09 243 PRO A C 1
ATOM 1937 O O . PRO A 1 243 ? -14.094 1.854 -30.281 1 33.09 243 PRO A O 1
ATOM 1940 N N . PHE A 1 244 ? -13.641 2.533 -28.375 1 32.28 244 PHE A N 1
ATOM 1941 C CA . PHE A 1 244 ? -12.359 2.828 -29 1 32.28 244 PHE A CA 1
ATOM 1942 C C . PHE A 1 244 ? -11.445 1.607 -28.984 1 32.28 244 PHE A C 1
ATOM 1944 O O . PHE A 1 244 ? -11.508 0.802 -28.047 1 32.28 244 PHE A O 1
ATOM 1951 N N . GLY A 1 245 ? -11.422 0.652 -29.953 1 33.25 245 GLY A N 1
ATOM 1952 C CA . GLY A 1 245 ? -10.594 -0.474 -30.359 1 33.25 245 GLY A CA 1
ATOM 1953 C C . GLY A 1 245 ? -9.672 -0.963 -29.266 1 33.25 245 GLY A C 1
ATOM 1954 O O . GLY A 1 245 ? -8.727 -1.711 -29.516 1 33.25 245 GLY A O 1
ATOM 1955 N N . GLY A 1 246 ? -9.43 -0.282 -28.172 1 33.62 246 GLY A N 1
ATOM 1956 C CA . GLY A 1 246 ? -8.32 -0.823 -27.391 1 33.62 246 GLY A CA 1
ATOM 1957 C C . GLY A 1 246 ? -8.672 -2.111 -26.672 1 33.62 246 GLY A C 1
ATOM 1958 O O . GLY A 1 246 ? -9.844 -2.367 -26.391 1 33.62 246 GLY A O 1
ATOM 1959 N N . GLU A 1 247 ? -8.219 -3.465 -27.062 1 38.28 247 GLU A N 1
ATOM 1960 C CA . GLU A 1 247 ? -8.172 -4.746 -26.359 1 38.28 247 GLU A CA 1
ATOM 1961 C C . GLU A 1 247 ? -8.562 -4.586 -24.891 1 38.28 247 GLU A C 1
ATOM 1963 O O . GLU A 1 247 ? -8.211 -3.59 -24.25 1 38.28 247 GLU A O 1
ATOM 1968 N N . SER A 1 248 ? -9.773 -4.965 -24.516 1 43.84 248 SER A N 1
ATOM 1969 C CA . SER A 1 248 ? -10.109 -4.918 -23.109 1 43.84 248 SER A CA 1
ATOM 1970 C C . SER A 1 248 ? -8.859 -5.023 -22.234 1 43.84 248 SER A C 1
ATOM 1972 O O . SER A 1 248 ? -8.164 -6.039 -22.25 1 43.84 248 SER A O 1
ATOM 1974 N N . LYS A 1 249 ? -8.078 -4.062 -22 1 51.12 249 LYS A N 1
ATOM 1975 C CA . LYS A 1 249 ? -6.824 -3.643 -21.391 1 51.12 249 LYS A CA 1
ATOM 1976 C C . LYS A 1 249 ? -6.613 -4.336 -20.047 1 51.12 249 LYS A C 1
ATOM 1978 O O . LYS A 1 249 ? -5.516 -4.289 -19.484 1 51.12 249 LYS A O 1
ATOM 1983 N N . HIS A 1 250 ? -7.668 -5.273 -19.5 1 64 250 HIS A N 1
ATOM 1984 C CA . HIS A 1 250 ? -7.41 -5.465 -18.078 1 64 250 HIS A CA 1
ATOM 1985 C C . HIS A 1 250 ? -7.199 -6.938 -17.75 1 64 250 HIS A C 1
ATOM 1987 O O . HIS A 1 250 ? -6.926 -7.289 -16.594 1 64 250 HIS A O 1
ATOM 1993 N N . THR A 1 251 ? -7.5 -7.949 -18.75 1 76.75 251 THR A N 1
ATOM 1994 C CA . THR A 1 251 ? -7.262 -9.336 -18.375 1 76.75 251 THR A CA 1
ATOM 1995 C C . THR A 1 251 ? -6.316 -10.016 -19.359 1 76.75 251 THR A C 1
ATOM 1997 O O . THR A 1 251 ? -6.32 -9.703 -20.547 1 76.75 251 THR A O 1
ATOM 2000 N N . CYS A 1 252 ? -5.398 -10.75 -18.891 1 87.62 252 CYS A N 1
ATOM 2001 C CA . CYS A 1 252 ? -4.516 -11.625 -19.672 1 87.62 252 CYS A CA 1
ATOM 2002 C C . CYS A 1 252 ? -4.801 -13.094 -19.359 1 87.62 252 CYS A C 1
ATOM 2004 O O . CYS A 1 252 ? -5.305 -13.422 -18.297 1 87.62 252 CYS A O 1
ATOM 2006 N N . ASN A 1 253 ? -4.746 -13.891 -20.438 1 92.31 253 ASN A N 1
ATOM 2007 C CA . ASN A 1 253 ? -4.902 -15.328 -20.234 1 92.31 253 ASN A CA 1
ATOM 2008 C C . ASN A 1 253 ? -3.602 -16.078 -20.516 1 92.31 253 ASN A C 1
ATOM 2010 O O . ASN A 1 253 ? -3.01 -15.922 -21.578 1 92.31 253 ASN A O 1
ATOM 2014 N N . LEU A 1 254 ? -3.26 -16.844 -19.641 1 93.19 254 LEU A N 1
ATOM 2015 C CA . LEU A 1 254 ? -1.988 -17.562 -19.688 1 93.19 254 LEU A CA 1
ATOM 2016 C C . LEU A 1 254 ? -1.965 -18.562 -20.844 1 93.19 254 LEU A C 1
ATOM 2018 O O . LEU A 1 254 ? -0.938 -18.719 -21.5 1 93.19 254 LEU A O 1
ATOM 2022 N N . PHE A 1 255 ? -3.037 -19.188 -21.188 1 92.88 255 PHE A N 1
ATOM 2023 C CA . PHE A 1 255 ? -3.072 -20.312 -22.125 1 92.88 255 PHE A CA 1
ATOM 2024 C C . PHE A 1 255 ? -3.436 -19.828 -23.531 1 92.88 255 PHE A C 1
ATOM 2026 O O . PHE A 1 255 ? -3.525 -20.625 -24.453 1 92.88 255 PHE A O 1
ATOM 2033 N N . SER A 1 256 ? -3.676 -18.562 -23.641 1 88 256 SER A N 1
ATOM 2034 C CA . SER A 1 256 ? -3.977 -18.016 -24.969 1 88 256 SER A CA 1
ATOM 2035 C C . SER A 1 256 ? -2.711 -17.875 -25.797 1 88 256 SER A C 1
ATOM 2037 O O . SER A 1 256 ? -2.785 -17.703 -27.016 1 88 256 SER A O 1
ATOM 2039 N N . LYS A 1 257 ? -1.645 -18.016 -25.25 1 86.94 257 LYS A N 1
ATOM 2040 C CA . LYS A 1 257 ? -0.382 -17.906 -25.969 1 86.94 257 LYS A CA 1
ATOM 2041 C C . LYS A 1 257 ? 0.325 -19.266 -26.047 1 86.94 257 LYS A C 1
ATOM 2043 O O . LYS A 1 257 ? -0.041 -20.203 -25.328 1 86.94 257 LYS A O 1
ATOM 2048 N N . HIS A 1 258 ? 1.275 -19.234 -26.875 1 92.31 258 HIS A N 1
ATOM 2049 C CA . HIS A 1 258 ? 2.102 -20.438 -26.984 1 92.31 258 HIS A CA 1
ATOM 2050 C C . HIS A 1 258 ? 3.014 -20.578 -25.766 1 92.31 258 HIS A C 1
ATOM 2052 O O . HIS A 1 258 ? 3.473 -19.578 -25.203 1 92.31 258 HIS A O 1
ATOM 2058 N N . PRO A 1 259 ? 3.191 -21.859 -25.438 1 95 259 PRO A N 1
ATOM 2059 C CA . PRO A 1 259 ? 4.113 -22.062 -24.312 1 95 259 PRO A CA 1
ATOM 2060 C C . PRO A 1 259 ? 5.523 -21.562 -24.609 1 95 259 PRO A C 1
ATOM 2062 O O . PRO A 1 259 ? 5.984 -21.641 -25.75 1 95 259 PRO A O 1
ATOM 2065 N N . SER A 1 260 ? 6.176 -21.031 -23.641 1 93.06 260 SER A N 1
ATOM 2066 C CA . SER A 1 260 ? 7.543 -20.547 -23.781 1 93.06 260 SER A CA 1
ATOM 2067 C C . SER A 1 260 ? 8.523 -21.703 -23.984 1 93.06 260 SER A C 1
ATOM 2069 O O . SER A 1 260 ? 9.539 -21.547 -24.672 1 93.06 260 SER A O 1
ATOM 2071 N N . GLN A 1 261 ? 8.289 -22.812 -23.281 1 94.12 261 GLN A N 1
ATOM 2072 C CA . GLN A 1 261 ? 9.031 -24.062 -23.422 1 94.12 261 GLN A CA 1
ATOM 2073 C C . GLN A 1 261 ? 8.086 -25.234 -23.625 1 94.12 261 GLN A C 1
ATOM 2075 O O . GLN A 1 261 ? 7.062 -25.344 -22.953 1 94.12 261 GLN A O 1
ATOM 2080 N N . SER A 1 262 ? 8.445 -26.031 -24.672 1 96.06 262 SER A N 1
ATOM 2081 C CA . SER A 1 262 ? 7.559 -27.172 -24.906 1 96.06 262 SER A CA 1
ATOM 2082 C C . SER A 1 262 ? 8.297 -28.312 -25.609 1 96.06 262 SER A C 1
ATOM 2084 O O . SER A 1 262 ? 8.992 -28.078 -26.609 1 96.06 262 SER A O 1
ATOM 2086 N N . ASN A 1 263 ? 8.219 -29.547 -25.078 1 96.62 263 ASN A N 1
ATOM 2087 C CA . ASN A 1 263 ? 8.641 -30.812 -25.703 1 96.62 263 ASN A CA 1
ATOM 2088 C C . ASN A 1 263 ? 7.926 -32 -25.094 1 96.62 263 ASN A C 1
ATOM 2090 O O . ASN A 1 263 ? 6.902 -31.844 -24.422 1 96.62 263 ASN A O 1
ATOM 2094 N N . GLN A 1 264 ? 8.273 -33.188 -25.359 1 96.25 264 GLN A N 1
ATOM 2095 C CA . GLN A 1 264 ? 7.551 -34.375 -24.922 1 96.25 264 GLN A CA 1
ATOM 2096 C C . GLN A 1 264 ? 7.609 -34.531 -23.406 1 96.25 264 GLN A C 1
ATOM 2098 O O . GLN A 1 264 ? 6.848 -35.312 -22.828 1 96.25 264 GLN A O 1
ATOM 2103 N N . TYR A 1 265 ? 8.422 -33.75 -22.766 1 97.31 265 TYR A N 1
ATOM 2104 C CA . TYR A 1 265 ? 8.648 -33.938 -21.344 1 97.31 265 TYR A CA 1
ATOM 2105 C C . TYR A 1 265 ? 7.895 -32.906 -20.516 1 97.31 265 TYR A C 1
ATOM 2107 O O . TYR A 1 265 ? 7.797 -33.031 -19.297 1 97.31 265 TYR A O 1
ATOM 2115 N N . GLY A 1 266 ? 7.41 -31.875 -21.172 1 97.69 266 GLY A N 1
ATOM 2116 C CA . GLY A 1 266 ? 6.641 -30.906 -20.422 1 97.69 266 GLY A CA 1
ATOM 2117 C C . GLY A 1 266 ? 6.348 -29.641 -21.203 1 97.69 266 GLY A C 1
ATOM 2118 O O . GLY A 1 266 ? 6.73 -29.516 -22.359 1 97.69 266 GLY A O 1
ATOM 2119 N N . GLN A 1 267 ? 5.598 -28.766 -20.594 1 97.75 267 GLN A N 1
ATOM 2120 C CA . GLN A 1 267 ? 5.234 -27.469 -21.156 1 97.75 267 GLN A CA 1
ATOM 2121 C C . GLN A 1 267 ? 5.289 -26.375 -20.078 1 97.75 267 GLN A C 1
ATOM 2123 O O . GLN A 1 267 ? 4.91 -26.609 -18.938 1 97.75 267 GLN A O 1
ATOM 2128 N N . LEU A 1 268 ? 5.824 -25.266 -20.453 1 97.62 268 LEU A N 1
ATOM 2129 C CA . LEU A 1 268 ? 5.875 -24.094 -19.578 1 97.62 268 LEU A CA 1
ATOM 2130 C C . LEU A 1 268 ? 5.191 -22.891 -20.219 1 97.62 268 LEU A C 1
ATOM 2132 O O . LEU A 1 268 ? 5.602 -22.438 -21.281 1 97.62 268 LEU A O 1
ATOM 2136 N N . TYR A 1 269 ? 4.066 -22.453 -19.625 1 97.12 269 TYR A N 1
ATOM 2137 C CA . TYR A 1 269 ? 3.396 -21.219 -20.016 1 97.12 269 TYR A CA 1
ATOM 2138 C C . TYR A 1 269 ? 3.795 -20.078 -19.078 1 97.12 269 TYR A C 1
ATOM 2140 O O . TYR A 1 269 ? 3.926 -20.266 -17.875 1 97.12 269 TYR A O 1
ATOM 2148 N N . GLN A 1 270 ? 4.012 -18.906 -19.656 1 95.69 270 GLN A N 1
ATOM 2149 C CA . GLN A 1 270 ? 4.418 -17.797 -18.812 1 95.69 270 GLN A CA 1
ATOM 2150 C C . GLN A 1 270 ? 3.916 -16.469 -19.391 1 95.69 270 GLN A C 1
ATOM 2152 O O . GLN A 1 270 ? 3.928 -16.266 -20.609 1 95.69 270 GLN A O 1
ATOM 2157 N N . VAL A 1 271 ? 3.398 -15.617 -18.531 1 95.56 271 VAL A N 1
ATOM 2158 C CA . VAL A 1 271 ? 3.094 -14.227 -18.875 1 95.56 271 VAL A CA 1
ATOM 2159 C C . VAL A 1 271 ? 4.043 -13.289 -18.141 1 95.56 271 VAL A C 1
ATOM 2161 O O . VAL A 1 271 ? 3.98 -13.18 -16.906 1 95.56 271 VAL A O 1
ATOM 2164 N N . ASP A 1 272 ? 4.859 -12.57 -18.844 1 93.75 272 ASP A N 1
ATOM 2165 C CA . ASP A 1 272 ? 5.875 -11.688 -18.281 1 93.75 272 ASP A CA 1
ATOM 2166 C C . ASP A 1 272 ? 5.344 -10.258 -18.141 1 93.75 272 ASP A C 1
ATOM 2168 O O . ASP A 1 272 ? 4.316 -9.914 -18.719 1 93.75 272 ASP A O 1
ATOM 2172 N N . PRO A 1 273 ? 6.082 -9.445 -17.344 1 93.75 273 PRO A N 1
ATOM 2173 C CA . PRO A 1 273 ? 5.641 -8.07 -17.125 1 93.75 273 PRO A CA 1
ATOM 2174 C C . PRO A 1 273 ? 5.449 -7.293 -18.422 1 93.75 273 PRO A C 1
ATOM 2176 O O . PRO A 1 273 ? 4.582 -6.418 -18.5 1 93.75 273 PRO A O 1
ATOM 2179 N N . ASP A 1 274 ? 6.078 -7.562 -19.422 1 90.56 274 ASP A N 1
ATOM 2180 C CA . ASP A 1 274 ? 6 -6.809 -20.672 1 90.56 274 ASP A CA 1
ATOM 2181 C C . ASP A 1 274 ? 4.738 -7.164 -21.453 1 90.56 274 ASP A C 1
ATOM 2183 O O . ASP A 1 274 ? 4.34 -6.434 -22.359 1 90.56 274 ASP A O 1
ATOM 2187 N N . GLU A 1 275 ? 4.133 -8.234 -21.109 1 90.38 275 GLU A N 1
ATOM 2188 C CA . GLU A 1 275 ? 2.988 -8.734 -21.875 1 90.38 275 GLU A CA 1
ATOM 2189 C C . GLU A 1 275 ? 1.674 -8.305 -21.219 1 90.38 275 GLU A C 1
ATOM 2191 O O . GLU A 1 275 ? 0.606 -8.445 -21.828 1 90.38 275 GLU A O 1
ATOM 2196 N N . CYS A 1 276 ? 1.751 -7.891 -20.016 1 89.94 276 CYS A N 1
ATOM 2197 C CA . CYS A 1 276 ? 0.574 -7.492 -19.25 1 89.94 276 CYS A CA 1
ATOM 2198 C C . CYS A 1 276 ? 0.87 -6.273 -18.375 1 89.94 276 CYS A C 1
ATOM 2200 O O . CYS A 1 276 ? 1.699 -6.34 -17.469 1 89.94 276 CYS A O 1
ATOM 2202 N N . ARG A 1 277 ? 0.182 -5.254 -18.609 1 90 277 ARG A N 1
ATOM 2203 C CA . ARG A 1 277 ? 0.437 -3.98 -17.938 1 90 277 ARG A CA 1
ATOM 2204 C C . ARG A 1 277 ? 0.313 -4.121 -16.422 1 90 277 ARG A C 1
ATOM 2206 O O . ARG A 1 277 ? 1.137 -3.59 -15.672 1 90 277 ARG A O 1
ATOM 2213 N N . ASP A 1 278 ? -0.722 -4.754 -16.016 1 92 278 ASP A N 1
ATOM 2214 C CA . ASP A 1 278 ? -0.952 -4.918 -14.586 1 92 278 ASP A CA 1
ATOM 2215 C C . ASP A 1 278 ? 0.204 -5.668 -13.922 1 92 278 ASP A C 1
ATOM 2217 O O . ASP A 1 278 ? 0.634 -5.312 -12.828 1 92 278 ASP A O 1
ATOM 2221 N N . LEU A 1 279 ? 0.687 -6.664 -14.594 1 94.94 279 LEU A N 1
ATOM 2222 C CA . LEU A 1 279 ? 1.826 -7.402 -14.062 1 94.94 279 LEU A CA 1
ATOM 2223 C C . LEU A 1 279 ? 3.078 -6.531 -14.039 1 94.94 279 LEU A C 1
ATOM 2225 O O . LEU A 1 279 ? 3.895 -6.633 -13.125 1 94.94 279 LEU A O 1
ATOM 2229 N N . ARG A 1 280 ? 3.234 -5.68 -15.047 1 94.75 280 ARG A N 1
ATOM 2230 C CA . ARG A 1 280 ? 4.371 -4.766 -15.086 1 94.75 280 ARG A CA 1
ATOM 2231 C C . ARG A 1 280 ? 4.352 -3.812 -13.898 1 94.75 280 ARG A C 1
ATOM 2233 O O . ARG A 1 280 ? 5.375 -3.619 -13.234 1 94.75 280 ARG A O 1
ATOM 2240 N N . GLU A 1 281 ? 3.209 -3.25 -13.648 1 91.75 281 GLU A N 1
ATOM 2241 C CA . GLU A 1 281 ? 3.066 -2.287 -12.562 1 91.75 281 GLU A CA 1
ATOM 2242 C C . GLU A 1 281 ? 3.348 -2.936 -11.211 1 91.75 281 GLU A C 1
ATOM 2244 O O . GLU A 1 281 ? 3.863 -2.285 -10.297 1 91.75 281 GLU A O 1
ATOM 2249 N N . LEU A 1 282 ? 3.045 -4.176 -11.086 1 94.69 282 LEU A N 1
ATOM 2250 C CA . LEU A 1 282 ? 3.24 -4.875 -9.82 1 94.69 282 LEU A CA 1
ATOM 2251 C C . LEU A 1 282 ? 4.59 -5.59 -9.797 1 94.69 282 LEU A C 1
ATOM 2253 O O . LEU A 1 282 ? 4.98 -6.152 -8.773 1 94.69 282 LEU A O 1
ATOM 2257 N N . ASN A 1 283 ? 5.359 -5.609 -10.938 1 96.69 283 ASN A N 1
ATOM 2258 C CA . ASN A 1 283 ? 6.648 -6.281 -11.07 1 96.69 283 ASN A CA 1
ATOM 2259 C C . ASN A 1 283 ? 6.539 -7.773 -10.773 1 96.69 283 ASN A C 1
ATOM 2261 O O . ASN A 1 283 ? 7.273 -8.305 -9.938 1 96.69 283 ASN A O 1
ATOM 2265 N N . LEU A 1 284 ? 5.496 -8.367 -11.43 1 97.56 284 LEU A N 1
ATOM 2266 C CA . LEU A 1 284 ? 5.195 -9.781 -11.25 1 97.56 284 LEU A CA 1
ATOM 2267 C C . LEU A 1 284 ? 5.133 -10.508 -12.586 1 97.56 284 LEU A C 1
ATOM 2269 O O . LEU A 1 284 ? 4.918 -9.883 -13.625 1 97.56 284 LEU A O 1
ATOM 2273 N N . ALA A 1 285 ? 5.406 -11.75 -12.539 1 97.81 285 ALA A N 1
ATOM 2274 C CA . ALA A 1 285 ? 5.129 -12.672 -13.641 1 97.81 285 ALA A CA 1
ATOM 2275 C C . ALA A 1 285 ? 4.402 -13.922 -13.141 1 97.81 285 ALA A C 1
ATOM 2277 O O . ALA A 1 285 ? 4.531 -14.289 -11.969 1 97.81 285 ALA A O 1
ATOM 2278 N N . ILE A 1 286 ? 3.584 -14.492 -13.977 1 97.5 286 ILE A N 1
ATOM 2279 C CA . ILE A 1 286 ? 2.855 -15.703 -13.617 1 97.5 286 ILE A CA 1
ATOM 2280 C C . ILE A 1 286 ? 3.148 -16.797 -14.633 1 97.5 286 ILE A C 1
ATOM 2282 O O . ILE A 1 286 ? 3.229 -16.547 -15.836 1 97.5 286 ILE A O 1
ATOM 2286 N N . GLY A 1 287 ? 3.389 -18.016 -14.117 1 97.19 287 GLY A N 1
ATOM 2287 C CA . GLY A 1 287 ? 3.668 -19.156 -14.977 1 97.19 287 GLY A CA 1
ATOM 2288 C C . GLY A 1 287 ? 2.92 -20.406 -14.562 1 97.19 287 GLY A C 1
ATOM 2289 O O . GLY A 1 287 ? 2.412 -20.484 -13.445 1 97.19 287 GLY A O 1
ATOM 2290 N N . PHE A 1 288 ? 2.795 -21.281 -15.508 1 97.5 288 PHE A N 1
ATOM 2291 C CA . PHE A 1 288 ? 2.223 -22.609 -15.305 1 97.5 288 PHE A CA 1
ATOM 2292 C C . PHE A 1 288 ? 3.076 -23.672 -15.977 1 97.5 288 PHE A C 1
ATOM 2294 O O . PHE A 1 288 ? 3.297 -23.625 -17.188 1 97.5 288 PHE A O 1
ATOM 2301 N N . ALA A 1 289 ? 3.545 -24.625 -15.18 1 97.94 289 ALA A N 1
ATOM 2302 C CA . ALA A 1 289 ? 4.355 -25.719 -15.711 1 97.94 289 ALA A CA 1
ATOM 2303 C C . ALA A 1 289 ? 3.619 -27.047 -15.602 1 97.94 289 ALA A C 1
ATOM 2305 O O . ALA A 1 289 ? 3.068 -27.375 -14.547 1 97.94 289 ALA A O 1
ATOM 2306 N N . ASN A 1 290 ? 3.602 -27.734 -16.672 1 97.69 290 ASN A N 1
ATOM 2307 C CA . ASN A 1 290 ? 3.076 -29.094 -16.719 1 97.69 290 ASN A CA 1
ATOM 2308 C C . ASN A 1 290 ? 4.164 -30.109 -17.078 1 97.69 290 ASN A C 1
ATOM 2310 O O . ASN A 1 290 ? 4.633 -30.141 -18.203 1 97.69 290 ASN A O 1
ATOM 2314 N N . PHE A 1 291 ? 4.531 -30.953 -16.125 1 97.94 291 PHE A N 1
ATOM 2315 C CA . PHE A 1 291 ? 5.547 -31.984 -16.312 1 97.94 291 PHE A CA 1
ATOM 2316 C C . PHE A 1 291 ? 4.902 -33.312 -16.703 1 97.94 291 PHE A C 1
ATOM 2318 O O . PHE A 1 291 ? 3.963 -33.781 -16.062 1 97.94 291 PHE A O 1
ATOM 2325 N N . THR A 1 292 ? 5.441 -33.875 -17.75 1 97.44 292 THR A N 1
ATOM 2326 C CA . THR A 1 292 ? 5.062 -35.25 -18.016 1 97.44 292 THR A CA 1
ATOM 2327 C C . THR A 1 292 ? 5.598 -36.188 -16.922 1 97.44 292 THR A C 1
ATOM 2329 O O . THR A 1 292 ? 6.684 -35.938 -16.375 1 97.44 292 THR A O 1
ATOM 2332 N N . GLY A 1 293 ? 4.789 -37.188 -16.656 1 97.12 293 GLY A N 1
ATOM 2333 C CA . GLY A 1 293 ? 5.234 -38.125 -15.633 1 97.12 293 GLY A CA 1
ATOM 2334 C C . GLY A 1 293 ? 6.648 -38.625 -15.867 1 97.12 293 GLY A C 1
ATOM 2335 O O . GLY A 1 293 ? 6.98 -39.062 -16.969 1 97.12 293 GLY A O 1
ATOM 2336 N N . GLY A 1 294 ? 7.5 -38.469 -14.766 1 96.94 294 GLY A N 1
ATOM 2337 C CA . GLY A 1 294 ? 8.859 -38.969 -14.82 1 96.94 294 GLY A CA 1
ATOM 2338 C C . GLY A 1 294 ? 9.836 -37.969 -15.414 1 96.94 294 GLY A C 1
ATOM 2339 O O . GLY A 1 294 ? 11.023 -38.281 -15.562 1 96.94 294 GLY A O 1
ATOM 2340 N N . SER A 1 295 ? 9.391 -36.844 -15.703 1 97.94 295 SER A N 1
ATOM 2341 C CA . SER A 1 295 ? 10.227 -35.844 -16.359 1 97.94 295 SER A CA 1
ATOM 2342 C C . SER A 1 295 ? 10.773 -34.812 -15.359 1 97.94 295 SER A C 1
ATOM 2344 O O . SER A 1 295 ? 10.383 -34.844 -14.188 1 97.94 295 SER A O 1
ATOM 2346 N N . MET A 1 296 ? 11.711 -34 -15.789 1 97.75 296 MET A N 1
ATOM 2347 C CA . MET A 1 296 ? 12.312 -33 -14.922 1 97.75 296 MET A CA 1
ATOM 2348 C C . MET A 1 296 ? 12.648 -31.734 -15.719 1 97.75 296 MET A C 1
ATOM 2350 O O . MET A 1 296 ? 12.688 -31.766 -16.953 1 97.75 296 MET A O 1
ATOM 2354 N N . THR A 1 297 ? 12.82 -30.703 -15.039 1 97.19 297 THR A N 1
ATOM 2355 C CA . THR A 1 297 ? 13.344 -29.484 -15.672 1 97.19 297 THR A CA 1
ATOM 2356 C C . THR A 1 297 ? 14.867 -29.531 -15.742 1 97.19 297 THR A C 1
ATOM 2358 O O . THR A 1 297 ? 15.508 -30.266 -14.984 1 97.19 297 THR A O 1
ATOM 2361 N N . ALA A 1 298 ? 15.406 -28.734 -16.703 1 96.69 298 ALA A N 1
ATOM 2362 C CA . ALA A 1 298 ? 16.828 -28.422 -16.578 1 96.69 298 ALA A CA 1
ATOM 2363 C C . ALA A 1 298 ? 17.109 -27.703 -15.266 1 96.69 298 ALA A C 1
ATOM 2365 O O . ALA A 1 298 ? 16.297 -26.922 -14.781 1 96.69 298 ALA A O 1
ATOM 2366 N N . PRO A 1 299 ? 18.281 -28.031 -14.625 1 97.56 299 PRO A N 1
ATOM 2367 C CA . PRO A 1 299 ? 18.672 -27.094 -13.578 1 97.56 299 PRO A CA 1
ATOM 2368 C C . PRO A 1 299 ? 18.797 -25.656 -14.094 1 97.56 299 PRO A C 1
ATOM 2370 O O . PRO A 1 299 ? 19.312 -25.438 -15.188 1 97.56 299 PRO A O 1
ATOM 2373 N N . TYR A 1 300 ? 18.266 -24.766 -13.43 1 98 300 TYR A N 1
ATOM 2374 C CA . TYR A 1 300 ? 18.312 -23.359 -13.836 1 98 300 TYR A CA 1
ATOM 2375 C C . TYR A 1 300 ? 18.203 -22.438 -12.633 1 98 300 TYR A C 1
ATOM 2377 O O . TYR A 1 300 ? 17.938 -22.891 -11.516 1 98 300 TYR A O 1
ATOM 2385 N N . TYR A 1 301 ? 18.5 -21.203 -12.75 1 97.62 301 TYR A N 1
ATOM 2386 C CA . TYR A 1 301 ? 18.219 -20.188 -11.734 1 97.62 301 TYR A CA 1
ATOM 2387 C C . TYR A 1 301 ? 17.703 -18.906 -12.359 1 97.62 301 TYR A C 1
ATOM 2389 O O . TYR A 1 301 ? 17.891 -18.672 -13.555 1 97.62 301 TYR A O 1
ATOM 2397 N N . ASN A 1 302 ? 16.953 -18.125 -11.633 1 97.81 302 ASN A N 1
ATOM 2398 C CA . ASN A 1 302 ? 16.484 -16.797 -12.031 1 97.81 302 ASN A CA 1
ATOM 2399 C C . ASN A 1 302 ? 17.469 -15.711 -11.625 1 97.81 302 ASN A C 1
ATOM 2401 O O . ASN A 1 302 ? 18.047 -15.766 -10.531 1 97.81 302 ASN A O 1
ATOM 2405 N N . SER A 1 303 ? 17.609 -14.711 -12.453 1 97.81 303 SER A N 1
ATOM 2406 C CA . SER A 1 303 ? 18.578 -13.648 -12.188 1 97.81 303 SER A CA 1
ATOM 2407 C C . SER A 1 303 ? 18.078 -12.703 -11.102 1 97.81 303 SER A C 1
ATOM 2409 O O . SER A 1 303 ? 18.875 -12.195 -10.305 1 97.81 303 SER A O 1
ATOM 2411 N N . ARG A 1 304 ? 16.766 -12.453 -11.023 1 97.62 304 ARG A N 1
ATOM 2412 C CA . ARG A 1 304 ? 16.25 -11.422 -10.125 1 97.62 304 ARG A CA 1
ATOM 2413 C C . ARG A 1 304 ? 15.016 -11.922 -9.367 1 97.62 304 ARG A C 1
ATOM 2415 O O . ARG A 1 304 ? 14.844 -11.625 -8.188 1 97.62 304 ARG A O 1
ATOM 2422 N N . ALA A 1 305 ? 14.25 -12.734 -9.977 1 98.25 305 ALA A N 1
ATOM 2423 C CA . ALA A 1 305 ? 12.906 -13.039 -9.477 1 98.25 305 ALA A CA 1
ATOM 2424 C C . ALA A 1 305 ? 12.961 -14.109 -8.391 1 98.25 305 ALA A C 1
ATOM 2426 O O . ALA A 1 305 ? 13.711 -15.078 -8.5 1 98.25 305 ALA A O 1
ATOM 2427 N N . THR A 1 306 ? 12.258 -13.859 -7.348 1 98.31 306 THR A N 1
ATOM 2428 C CA . THR A 1 306 ? 11.938 -14.922 -6.402 1 98.31 306 THR A CA 1
ATOM 2429 C C . THR A 1 306 ? 10.68 -15.672 -6.844 1 98.31 306 THR A C 1
ATOM 2431 O O . THR A 1 306 ? 9.625 -15.062 -7.051 1 98.31 306 THR A O 1
ATOM 2434 N N . LYS A 1 307 ? 10.805 -16.906 -6.922 1 98.31 307 LYS A N 1
ATOM 2435 C CA . LYS A 1 307 ? 9.703 -17.734 -7.418 1 98.31 307 LYS A CA 1
ATOM 2436 C C . LYS A 1 307 ? 8.914 -18.359 -6.266 1 98.31 307 LYS A C 1
ATOM 2438 O O . LYS A 1 307 ? 9.492 -19 -5.387 1 98.31 307 LYS A O 1
ATOM 2443 N N . ILE A 1 308 ? 7.621 -18.109 -6.238 1 98.38 308 ILE A N 1
ATOM 2444 C CA . ILE A 1 308 ? 6.676 -18.812 -5.367 1 98.38 308 ILE A CA 1
ATOM 2445 C C . ILE A 1 308 ? 5.926 -19.875 -6.164 1 98.38 308 ILE A C 1
ATOM 2447 O O . ILE A 1 308 ? 5.043 -19.547 -6.961 1 98.38 308 ILE A O 1
ATOM 2451 N N . ALA A 1 309 ? 6.262 -21.109 -5.938 1 98.44 309 ALA A N 1
ATOM 2452 C CA . ALA A 1 309 ? 5.715 -22.203 -6.719 1 98.44 309 ALA A CA 1
ATOM 2453 C C . ALA A 1 309 ? 4.676 -22.984 -5.918 1 98.44 309 ALA A C 1
ATOM 2455 O O . ALA A 1 309 ? 4.945 -23.406 -4.789 1 98.44 309 ALA A O 1
ATOM 2456 N N . VAL A 1 310 ? 3.533 -23.188 -6.523 1 97.88 310 VAL A N 1
ATOM 2457 C CA . VAL A 1 310 ? 2.439 -23.906 -5.871 1 97.88 310 VAL A CA 1
ATOM 2458 C C . VAL A 1 310 ? 2.076 -25.141 -6.68 1 97.88 310 VAL A C 1
ATOM 2460 O O . VAL A 1 310 ? 1.684 -25.047 -7.844 1 97.88 310 VAL A O 1
ATOM 2463 N N . VAL A 1 311 ? 2.123 -26.281 -6.012 1 97.81 311 VAL A N 1
ATOM 2464 C CA . VAL A 1 311 ? 1.774 -27.516 -6.695 1 97.81 311 VAL A CA 1
ATOM 2465 C C . VAL A 1 311 ? 0.256 -27.656 -6.758 1 97.81 311 VAL A C 1
ATOM 2467 O O . VAL A 1 311 ? -0.417 -27.672 -5.727 1 97.81 311 VAL A O 1
ATOM 2470 N N . THR A 1 312 ? -0.24 -27.781 -7.949 1 95.94 312 THR A N 1
ATOM 2471 C CA . THR A 1 312 ? -1.689 -27.859 -8.094 1 95.94 312 THR A CA 1
ATOM 2472 C C . THR A 1 312 ? -2.137 -29.281 -8.352 1 95.94 312 THR A C 1
ATOM 2474 O O . THR A 1 312 ? -3.285 -29.641 -8.086 1 95.94 312 THR A O 1
ATOM 2477 N N . ASN A 1 313 ? -1.255 -30.078 -8.906 1 95.38 313 ASN A N 1
ATOM 2478 C CA . ASN A 1 313 ? -1.562 -31.469 -9.203 1 95.38 313 ASN A CA 1
ATOM 2479 C C . ASN A 1 313 ? -0.296 -32.312 -9.312 1 95.38 313 ASN A C 1
ATOM 2481 O O . ASN A 1 313 ? 0.747 -31.812 -9.75 1 95.38 313 ASN A O 1
ATOM 2485 N N . GLY A 1 314 ? -0.469 -33.562 -8.867 1 96.69 314 GLY A N 1
ATOM 2486 C CA . GLY A 1 314 ? 0.624 -34.531 -9.062 1 96.69 314 GLY A CA 1
ATOM 2487 C C . GLY A 1 314 ? 1.596 -34.531 -7.895 1 96.69 314 GLY A C 1
ATOM 2488 O O . GLY A 1 314 ? 1.315 -34 -6.832 1 96.69 314 GLY A O 1
ATOM 2489 N N . GLU A 1 315 ? 2.65 -35.375 -8.117 1 97.38 315 GLU A N 1
ATOM 2490 C CA . GLU A 1 315 ? 3.689 -35.531 -7.109 1 97.38 315 GLU A CA 1
ATOM 2491 C C . GLU A 1 315 ? 5.082 -35.469 -7.734 1 97.38 315 GLU A C 1
ATOM 2493 O O . GLU A 1 315 ? 5.238 -35.688 -8.938 1 97.38 315 GLU A O 1
ATOM 2498 N N . GLY A 1 316 ? 6.02 -35.125 -6.902 1 97.69 316 GLY A N 1
ATOM 2499 C CA . GLY A 1 316 ? 7.414 -35.031 -7.316 1 97.69 316 GLY A CA 1
ATOM 2500 C C . GLY A 1 316 ? 8.336 -34.562 -6.211 1 97.69 316 GLY A C 1
ATOM 2501 O O . GLY A 1 316 ? 8.086 -34.812 -5.031 1 97.69 316 GLY A O 1
ATOM 2502 N N . HIS A 1 317 ? 9.422 -34.094 -6.617 1 97.06 317 HIS A N 1
ATOM 2503 C CA . HIS A 1 317 ? 10.359 -33.5 -5.668 1 97.06 317 HIS A CA 1
ATOM 2504 C C . HIS A 1 317 ? 11.242 -32.438 -6.348 1 97.06 317 HIS A C 1
ATOM 2506 O O . HIS A 1 317 ? 11.219 -32.312 -7.574 1 97.06 317 HIS A O 1
ATOM 2512 N N . PHE A 1 318 ? 11.883 -31.641 -5.574 1 97.19 318 PHE A N 1
ATOM 2513 C CA . PHE A 1 318 ? 12.82 -30.672 -6.121 1 97.19 318 PHE A CA 1
ATOM 2514 C C . PHE A 1 318 ? 14.125 -30.688 -5.332 1 97.19 318 PHE A C 1
ATOM 2516 O O . PHE A 1 318 ? 14.172 -31.188 -4.207 1 97.19 318 PHE A O 1
ATOM 2523 N N . GLU A 1 319 ? 15.164 -30.25 -5.934 1 96.62 319 GLU A N 1
ATOM 2524 C CA . GLU A 1 319 ? 16.469 -30 -5.32 1 96.62 319 GLU A CA 1
ATOM 2525 C C . GLU A 1 319 ? 16.984 -28.609 -5.676 1 96.62 319 GLU A C 1
ATOM 2527 O O . GLU A 1 319 ? 16.828 -28.156 -6.812 1 96.62 319 GLU A O 1
ATOM 2532 N N . MET A 1 320 ? 17.484 -27.938 -4.734 1 96.12 320 MET A N 1
ATOM 2533 C CA . MET A 1 320 ? 17.984 -26.578 -4.91 1 96.12 320 MET A CA 1
ATOM 2534 C C . MET A 1 320 ? 19.328 -26.391 -4.215 1 96.12 320 MET A C 1
ATOM 2536 O O . MET A 1 320 ? 19.531 -26.891 -3.104 1 96.12 320 MET A O 1
ATOM 2540 N N . ALA A 1 321 ? 20.25 -25.766 -4.84 1 95.12 321 ALA A N 1
ATOM 2541 C CA . ALA A 1 321 ? 21.531 -25.438 -4.23 1 95.12 321 ALA A CA 1
ATOM 2542 C C . ALA A 1 321 ? 21.438 -24.125 -3.453 1 95.12 321 ALA A C 1
ATOM 2544 O O . ALA A 1 321 ? 21.156 -23.062 -4.031 1 95.12 321 ALA A O 1
ATOM 2545 N N . CYS A 1 322 ? 21.688 -24.094 -2.166 1 90.12 322 CYS A N 1
ATOM 2546 C CA . CYS A 1 322 ? 21.547 -22.922 -1.312 1 90.12 322 CYS A CA 1
ATOM 2547 C C . CYS A 1 322 ? 22.875 -22.609 -0.621 1 90.12 322 CYS A C 1
ATOM 2549 O O . CYS A 1 322 ? 23.469 -23.469 0.024 1 90.12 322 CYS A O 1
ATOM 2551 N N . PRO A 1 323 ? 23.172 -21.203 -0.801 1 82.19 323 PRO A N 1
ATOM 2552 C CA . PRO A 1 323 ? 24.375 -20.797 -0.056 1 82.19 323 PRO A CA 1
ATOM 2553 C C . PRO A 1 323 ? 24.062 -20.453 1.4 1 82.19 323 PRO A C 1
ATOM 2555 O O . PRO A 1 323 ? 22.953 -20.016 1.716 1 82.19 323 PRO A O 1
ATOM 2558 N N . HIS A 1 324 ? 24.641 -20.766 2.428 1 65.69 324 HIS A N 1
ATOM 2559 C CA . HIS A 1 324 ? 24.609 -20.125 3.74 1 65.69 324 HIS A CA 1
ATOM 2560 C C . HIS A 1 324 ? 23.719 -20.906 4.707 1 65.69 324 HIS A C 1
ATOM 2562 O O . HIS A 1 324 ? 23.281 -20.375 5.727 1 65.69 324 HIS A O 1
ATOM 2568 N N . LEU A 1 325 ? 23.062 -22.016 4.383 1 62.44 325 LEU A N 1
ATOM 2569 C CA . LEU A 1 325 ? 22.188 -22.594 5.398 1 62.44 325 LEU A CA 1
ATOM 2570 C C . LEU A 1 325 ? 22.969 -22.938 6.66 1 62.44 325 LEU A C 1
ATOM 2572 O O . LEU A 1 325 ? 22.406 -22.969 7.754 1 62.44 325 LEU A O 1
ATOM 2576 N N . SER A 1 326 ? 24.266 -23.266 6.555 1 51.41 326 SER A N 1
ATOM 2577 C CA . SER A 1 326 ? 25 -23.797 7.707 1 51.41 326 SER A CA 1
ATOM 2578 C C . SER A 1 326 ? 25.109 -22.75 8.82 1 51.41 326 SER A C 1
ATOM 2580 O O . SER A 1 326 ? 25.047 -23.094 10 1 51.41 326 SER A O 1
ATOM 2582 N N . SER A 1 327 ? 25.516 -21.516 8.461 1 47.16 327 SER A N 1
ATOM 2583 C CA . SER A 1 327 ? 25.922 -20.609 9.531 1 47.16 327 SER A CA 1
ATOM 2584 C C . SER A 1 327 ? 24.734 -20.141 10.344 1 47.16 327 SER A C 1
ATOM 2586 O O . SER A 1 327 ? 24.891 -19.609 11.453 1 47.16 327 SER A O 1
ATOM 2588 N N . LEU A 1 328 ? 23.641 -20.062 9.773 1 44.59 328 LEU A N 1
ATOM 2589 C CA . LEU A 1 328 ? 22.531 -19.516 10.547 1 44.59 328 LEU A CA 1
ATOM 2590 C C . LEU A 1 328 ? 22.062 -20.516 11.609 1 44.59 328 LEU A C 1
ATOM 2592 O O . LEU A 1 328 ? 21.453 -20.125 12.609 1 44.59 328 LEU A O 1
ATOM 2596 N N . GLU A 1 329 ? 22.188 -21.812 11.469 1 40.12 329 GLU A N 1
ATOM 2597 C CA . GLU A 1 329 ? 21.766 -22.734 12.508 1 40.12 329 GLU A CA 1
ATOM 2598 C C . GLU A 1 329 ? 22.719 -22.703 13.695 1 40.12 329 GLU A C 1
ATOM 2600 O O . GLU A 1 329 ? 22.344 -23.062 14.812 1 40.12 329 GLU A O 1
ATOM 2605 N N . PHE A 1 330 ? 24.047 -22.812 13.414 1 36.75 330 PHE A N 1
ATOM 2606 C CA . PHE A 1 330 ? 24.969 -23.047 14.531 1 36.75 330 PHE A CA 1
ATOM 2607 C C . PHE A 1 330 ? 25.109 -21.797 15.375 1 36.75 330 PHE A C 1
ATOM 2609 O O . PHE A 1 330 ? 26.188 -21.188 15.43 1 36.75 330 PHE A O 1
ATOM 2616 N N . GLY A 1 331 ? 24.281 -20.906 15.273 1 34.06 331 GLY A N 1
ATOM 2617 C CA . GLY A 1 331 ? 24.609 -19.875 16.234 1 34.06 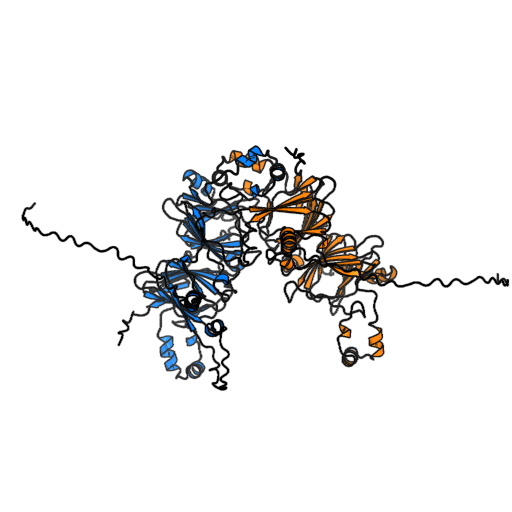331 GLY A CA 1
ATOM 2618 C C . GLY A 1 331 ? 24.453 -20.328 17.672 1 34.06 331 GLY A C 1
ATOM 2619 O O . GLY A 1 331 ? 24.422 -19.5 18.594 1 34.06 331 GLY A O 1
ATOM 2620 N N . GLY A 1 332 ? 23.766 -21.5 17.938 1 32.03 332 GLY A N 1
ATOM 2621 C CA . GLY A 1 332 ? 23.734 -21.609 19.391 1 32.03 332 GLY A CA 1
ATOM 2622 C C . GLY A 1 332 ? 25.125 -21.672 20 1 32.03 332 GLY A C 1
ATOM 2623 O O . GLY A 1 332 ? 25.625 -20.672 20.531 1 32.03 332 GLY A O 1
ATOM 2624 N N . SER A 1 333 ? 25.438 -23.016 20.531 1 31.03 333 SER A N 1
ATOM 2625 C CA . SER A 1 333 ? 26.172 -23.266 21.766 1 31.03 333 SER A CA 1
ATOM 2626 C C . SER A 1 333 ? 27.609 -22.781 21.656 1 31.03 333 SER A C 1
ATOM 2628 O O . SER A 1 333 ? 28.078 -22.438 20.562 1 31.03 333 SER A O 1
ATOM 2630 N N . SER A 1 334 ? 28.547 -23.797 22.219 1 30.27 334 SER A N 1
ATOM 2631 C CA . SER A 1 334 ? 29.703 -23.875 23.094 1 30.27 334 SER A CA 1
ATOM 2632 C C . SER A 1 334 ? 30.969 -23.453 22.359 1 30.27 334 SER A C 1
ATOM 2634 O O . SER A 1 334 ? 31.234 -23.891 21.25 1 30.27 334 SER A O 1
ATOM 2636 N N . SER A 1 335 ? 31.438 -22.312 22.812 1 30.14 335 SER A N 1
ATOM 2637 C CA . SER A 1 335 ? 32.781 -21.734 22.781 1 30.14 335 SER A CA 1
ATOM 2638 C C . SER A 1 335 ? 33.812 -22.766 23.172 1 30.14 335 SER A C 1
ATOM 2640 O O . SER A 1 335 ? 34.906 -22.406 23.672 1 30.14 335 SER A O 1
ATOM 2642 N N . SER A 1 336 ? 33.625 -24.125 23.328 1 28.09 336 SER A N 1
ATOM 2643 C CA . SER A 1 336 ? 34.938 -24.578 23.766 1 28.09 336 SER A CA 1
ATOM 2644 C C . SER A 1 336 ? 36 -24.156 22.766 1 28.09 336 SER A C 1
ATOM 2646 O O . SER A 1 336 ? 35.844 -24.266 21.562 1 28.09 336 SER A O 1
ATOM 2648 N N . ARG A 1 337 ? 37.031 -23.359 23.266 1 27.81 337 ARG A N 1
ATOM 2649 C CA . ARG A 1 337 ? 38.25 -22.656 22.859 1 27.81 337 ARG A CA 1
ATOM 2650 C C . ARG A 1 337 ? 39.188 -23.562 22.078 1 27.81 337 ARG A C 1
ATOM 2652 O O . ARG A 1 337 ? 40.344 -23.234 21.844 1 27.81 337 ARG A O 1
ATOM 2659 N N . GLY A 1 338 ? 39.125 -24.953 22.125 1 29.92 338 GLY A N 1
ATOM 2660 C CA . GLY A 1 338 ? 40.469 -25.344 21.719 1 29.92 338 GLY A CA 1
ATOM 2661 C C . GLY A 1 338 ? 40.844 -24.797 20.344 1 29.92 338 GLY A C 1
ATOM 2662 O O . GLY A 1 338 ? 40 -24.75 19.438 1 29.92 338 GLY A O 1
ATOM 2663 N N . SER A 1 339 ? 41.844 -23.875 20.344 1 31.8 339 SER A N 1
ATOM 2664 C CA . SER A 1 339 ? 42.594 -23 19.422 1 31.8 339 SER A CA 1
ATOM 2665 C C . SER A 1 339 ? 43 -23.766 18.172 1 31.8 339 SER A C 1
ATOM 2667 O O . SER A 1 339 ? 43.812 -23.266 17.375 1 31.8 339 SER A O 1
ATOM 2669 N N . HIS A 1 340 ? 42.812 -25.109 18.016 1 32.59 340 HIS A N 1
ATOM 2670 C CA . HIS A 1 340 ? 43.688 -25.328 16.859 1 32.59 340 HIS A CA 1
ATOM 2671 C C . HIS A 1 340 ? 43.312 -24.422 15.695 1 32.59 340 HIS A C 1
ATOM 2673 O O . HIS A 1 340 ? 42.125 -24.391 15.305 1 32.59 340 HIS A O 1
ATOM 2679 N N . PRO A 1 341 ? 44.125 -23.234 15.555 1 35.56 341 PRO A N 1
ATOM 2680 C CA . PRO A 1 341 ? 44 -22.062 14.664 1 35.56 341 PRO A CA 1
ATOM 2681 C C . PRO A 1 341 ? 43.438 -22.438 13.289 1 35.56 341 PRO A C 1
ATOM 2683 O O . PRO A 1 341 ? 42.5 -21.812 12.805 1 35.56 341 PRO A O 1
ATOM 2686 N N . GLN A 1 342 ? 44.469 -22.953 12.477 1 35.22 342 GLN A N 1
ATOM 2687 C CA . GLN A 1 342 ? 44.781 -22.625 11.086 1 35.22 342 GLN A CA 1
ATOM 2688 C C . GLN A 1 342 ? 43.812 -23.328 10.133 1 35.22 342 GLN A C 1
ATOM 2690 O O . GLN A 1 342 ? 44.156 -23.562 8.969 1 35.22 342 GLN A O 1
ATOM 2695 N N . GLN A 1 343 ? 43.188 -24.328 10.523 1 32.38 343 GLN A N 1
ATOM 2696 C CA . GLN A 1 343 ? 42.656 -24.891 9.281 1 32.38 343 GLN A CA 1
ATOM 2697 C C . GLN A 1 343 ? 41.969 -23.812 8.445 1 32.38 343 GLN A C 1
ATOM 2699 O O . GLN A 1 343 ? 41.094 -23.094 8.938 1 32.38 343 GLN A O 1
ATOM 2704 N N . ARG A 1 344 ? 42.719 -23.328 7.43 1 35.19 344 ARG A N 1
ATOM 2705 C CA . ARG A 1 344 ? 42.219 -22.5 6.332 1 35.19 344 ARG A CA 1
ATOM 2706 C C . ARG A 1 344 ? 40.75 -22.781 6.043 1 35.19 344 ARG A C 1
ATOM 2708 O O . ARG A 1 344 ? 40.375 -23.938 5.824 1 35.19 344 ARG A O 1
ATOM 2715 N N . ARG A 1 345 ? 39.781 -22.125 6.664 1 40.88 345 ARG A N 1
ATOM 2716 C CA . ARG A 1 345 ? 38.406 -22.031 6.184 1 40.88 345 ARG A CA 1
ATOM 2717 C C . ARG A 1 345 ? 38.344 -22.344 4.695 1 40.88 345 ARG A C 1
ATOM 2719 O O . ARG A 1 345 ? 39 -21.703 3.883 1 40.88 345 ARG A O 1
ATOM 2726 N N . SER A 1 346 ? 38.438 -23.5 4.25 1 43.75 346 SER A N 1
ATOM 2727 C CA . SER A 1 346 ? 38.125 -23.688 2.838 1 43.75 346 SER A CA 1
ATOM 2728 C C . SER A 1 346 ? 37.188 -22.625 2.328 1 43.75 346 SER A C 1
ATOM 2730 O O . SER A 1 346 ? 36.062 -22.469 2.859 1 43.75 346 SER A O 1
ATOM 2732 N N . SER A 1 347 ? 37.625 -21.312 1.973 1 55.31 347 SER A N 1
ATOM 2733 C CA . SER A 1 347 ? 37.219 -19.953 1.647 1 55.31 347 SER A CA 1
ATOM 2734 C C . SER A 1 347 ? 36 -19.938 0.731 1 55.31 347 SER A C 1
ATOM 2736 O O . SER A 1 347 ? 35.375 -18.891 0.546 1 55.31 347 SER A O 1
ATOM 2738 N N . GLY A 1 348 ? 35.812 -20.953 -0.102 1 59.44 348 GLY A N 1
ATOM 2739 C CA . GLY A 1 348 ? 34.75 -20.75 -1.075 1 59.44 348 GLY A CA 1
ATOM 2740 C C . GLY A 1 348 ? 33.375 -21.016 -0.513 1 59.44 348 GLY A C 1
ATOM 2741 O O . GLY A 1 348 ? 33.219 -21.578 0.577 1 59.44 348 GLY A O 1
ATOM 2742 N N . PRO A 1 349 ? 32.375 -20.406 -1.12 1 69 349 PRO A N 1
ATOM 2743 C CA . PRO A 1 349 ? 31 -20.656 -0.704 1 69 349 PRO A CA 1
ATOM 2744 C C . PRO A 1 349 ? 30.625 -22.141 -0.71 1 69 349 PRO A C 1
ATOM 2746 O O . PRO A 1 349 ? 31.125 -22.891 -1.548 1 69 349 PRO A O 1
ATOM 2749 N N . SER A 1 350 ? 30.203 -22.688 0.42 1 83.44 350 SER A N 1
ATOM 2750 C CA . SER A 1 350 ? 29.672 -24.047 0.471 1 83.44 350 SER A CA 1
ATOM 2751 C C . SER A 1 350 ? 28.156 -24.062 0.229 1 83.44 350 SER A C 1
ATOM 2753 O O . SER A 1 350 ? 27.453 -23.141 0.632 1 83.44 350 SER A O 1
ATOM 2755 N N . TYR A 1 351 ? 27.828 -25.047 -0.711 1 87.12 351 TYR A N 1
ATOM 2756 C CA . TYR A 1 351 ? 26.422 -25.156 -1.035 1 87.12 351 TYR A CA 1
ATOM 2757 C C . TYR A 1 351 ? 25.781 -26.312 -0.268 1 87.12 351 TYR A C 1
ATOM 2759 O O . TYR A 1 351 ? 26.406 -27.344 -0.053 1 87.12 351 TYR A O 1
ATOM 2767 N N . GLN A 1 352 ? 24.641 -26.031 0.203 1 87 352 GLN A N 1
ATOM 2768 C CA . GLN A 1 352 ? 23.828 -27.094 0.792 1 87 352 GLN A CA 1
ATOM 2769 C C . GLN A 1 352 ? 22.625 -27.406 -0.088 1 87 352 GLN A C 1
ATOM 2771 O O . GLN A 1 352 ? 22.031 -26.516 -0.685 1 87 352 GLN A O 1
ATOM 2776 N N . LYS A 1 353 ? 22.359 -28.688 -0.16 1 90.62 353 LYS A N 1
ATOM 2777 C CA . LYS A 1 353 ? 21.203 -29.141 -0.932 1 90.62 353 LYS A CA 1
ATOM 2778 C C . LYS A 1 353 ? 19.922 -28.984 -0.126 1 90.62 353 LYS A C 1
ATOM 2780 O O . LYS A 1 353 ? 19.797 -29.531 0.976 1 90.62 353 LYS A O 1
ATOM 2785 N N . VAL A 1 354 ? 19.094 -28.25 -0.674 1 91 354 VAL A N 1
ATOM 2786 C CA . VAL A 1 354 ? 17.734 -28.203 -0.146 1 91 354 VAL A CA 1
ATOM 2787 C C . VAL A 1 354 ? 16.797 -29.016 -1.034 1 91 354 VAL A C 1
ATOM 2789 O O . VAL A 1 354 ? 16.812 -28.875 -2.26 1 91 354 VAL A O 1
ATOM 2792 N N . SER A 1 355 ? 16.141 -29.938 -0.432 1 92.5 355 SER A N 1
ATOM 2793 C CA . SER A 1 355 ? 15.211 -30.766 -1.203 1 92.5 355 SER A CA 1
ATOM 2794 C C . SER A 1 355 ? 13.867 -30.906 -0.498 1 92.5 355 SER A C 1
ATOM 2796 O O . SER A 1 355 ? 13.758 -30.625 0.698 1 92.5 355 SER A O 1
ATOM 2798 N N . GLY A 1 356 ? 12.836 -31.188 -1.279 1 93.5 356 GLY A N 1
ATOM 2799 C CA . GLY A 1 356 ? 11.508 -31.375 -0.724 1 93.5 356 GLY A CA 1
ATOM 2800 C C . GLY A 1 356 ? 10.594 -32.188 -1.626 1 93.5 356 GLY A C 1
ATOM 2801 O O . GLY A 1 356 ? 10.727 -32.125 -2.852 1 93.5 356 GLY A O 1
ATOM 2802 N N . ARG A 1 357 ? 9.781 -32.875 -0.959 1 95.75 357 ARG A N 1
ATOM 2803 C CA . ARG A 1 357 ? 8.75 -33.625 -1.698 1 95.75 357 ARG A CA 1
ATOM 2804 C C . ARG A 1 357 ? 7.621 -32.688 -2.121 1 95.75 357 ARG A C 1
ATOM 2806 O O . ARG A 1 357 ? 7.27 -31.75 -1.391 1 95.75 357 ARG A O 1
ATOM 2813 N N . LEU A 1 358 ? 7.133 -33 -3.281 1 97 358 LEU A N 1
ATOM 2814 C CA . LEU A 1 358 ? 6.066 -32.156 -3.826 1 97 358 LEU A CA 1
ATOM 2815 C C . LEU A 1 358 ? 4.766 -32.969 -3.939 1 97 358 LEU A C 1
ATOM 2817 O O . LEU A 1 358 ? 4.77 -34.125 -4.344 1 97 358 LEU A O 1
ATOM 2821 N N . SER A 1 359 ? 3.777 -32.406 -3.488 1 96.62 359 SER A N 1
ATOM 2822 C CA . SER A 1 359 ? 2.412 -32.906 -3.645 1 96.62 359 SER A CA 1
ATOM 2823 C C . SER A 1 359 ? 1.414 -31.734 -3.688 1 96.62 359 SER A C 1
ATOM 2825 O O . SER A 1 359 ? 1.775 -30.594 -3.43 1 96.62 359 SER A O 1
ATOM 2827 N N . ARG A 1 360 ? 0.211 -32.125 -4.027 1 94.31 360 ARG A N 1
ATOM 2828 C CA . ARG A 1 360 ? -0.806 -31.078 -4.16 1 94.31 360 ARG A CA 1
ATOM 2829 C C . ARG A 1 360 ? -0.87 -30.203 -2.904 1 94.31 360 ARG A C 1
ATOM 2831 O O . ARG A 1 360 ? -0.947 -30.734 -1.789 1 94.31 360 ARG A O 1
ATOM 2838 N N . GLY A 1 361 ? -0.8 -28.891 -3.115 1 93.44 361 GLY A N 1
ATOM 2839 C CA . GLY A 1 361 ? -0.923 -27.953 -2.008 1 93.44 361 GLY A CA 1
ATOM 2840 C C . GLY A 1 361 ? 0.416 -27.484 -1.476 1 93.44 361 GLY A C 1
ATOM 2841 O O . GLY A 1 361 ? 0.483 -26.5 -0.742 1 93.44 361 GLY A O 1
ATOM 2842 N N . VAL A 1 362 ? 1.43 -28.156 -1.786 1 96 362 VAL A N 1
ATOM 2843 C CA . VAL A 1 362 ? 2.756 -27.766 -1.329 1 96 362 VAL A CA 1
ATOM 2844 C C . VAL A 1 362 ? 3.188 -26.484 -2.047 1 96 362 VAL A C 1
ATOM 2846 O O . VAL A 1 362 ? 2.967 -26.344 -3.252 1 96 362 VAL A O 1
ATOM 2849 N N . VAL A 1 363 ? 3.717 -25.594 -1.274 1 97.44 363 VAL A N 1
ATOM 2850 C CA . VAL A 1 363 ? 4.305 -24.359 -1.791 1 97.44 363 VAL A CA 1
ATOM 2851 C C . VAL A 1 363 ? 5.809 -24.344 -1.518 1 97.44 363 VAL A C 1
ATOM 2853 O O . VAL A 1 363 ? 6.242 -24.625 -0.396 1 97.44 363 VAL A O 1
ATOM 2856 N N . PHE A 1 364 ? 6.609 -24.109 -2.471 1 97.25 364 PHE A N 1
ATOM 2857 C CA . PHE A 1 364 ? 8.039 -24 -2.232 1 97.25 364 PHE A CA 1
ATOM 2858 C C . PHE A 1 364 ? 8.609 -22.75 -2.896 1 97.25 364 PHE A C 1
ATOM 2860 O O . PHE A 1 364 ? 8.117 -22.328 -3.945 1 97.25 364 PHE A O 1
ATOM 2867 N N . ILE A 1 365 ? 9.617 -22.156 -2.314 1 97.62 365 ILE A N 1
ATOM 2868 C CA . ILE A 1 365 ? 10.148 -20.859 -2.705 1 97.62 365 ILE A CA 1
ATOM 2869 C C . ILE A 1 365 ? 11.562 -21.016 -3.26 1 97.62 365 ILE A C 1
ATOM 2871 O O . ILE A 1 365 ? 12.375 -21.75 -2.688 1 97.62 365 ILE A O 1
ATOM 2875 N N . ILE A 1 366 ? 11.789 -20.344 -4.359 1 97.44 366 ILE A N 1
ATOM 2876 C CA . ILE A 1 366 ? 13.109 -20.359 -4.977 1 97.44 366 ILE A CA 1
ATOM 2877 C C . ILE A 1 366 ? 13.664 -18.938 -5.055 1 97.44 366 ILE A C 1
ATOM 2879 O O . ILE A 1 366 ? 13.219 -18.141 -5.883 1 97.44 366 ILE A O 1
ATOM 2883 N N . PRO A 1 367 ? 14.648 -18.594 -4.309 1 96.19 367 PRO A N 1
ATOM 2884 C CA . PRO A 1 367 ? 15.242 -17.25 -4.371 1 96.19 367 PRO A CA 1
ATOM 2885 C C . PRO A 1 367 ? 16.062 -17.031 -5.641 1 96.19 367 PRO A C 1
ATOM 2887 O O . PRO A 1 367 ? 16.453 -17.984 -6.309 1 96.19 367 PRO A O 1
ATOM 2890 N N . PRO A 1 368 ? 16.266 -15.781 -5.953 1 97.25 368 PRO A N 1
ATOM 2891 C CA . PRO A 1 368 ? 17.078 -15.508 -7.137 1 97.25 368 PRO A CA 1
ATOM 2892 C C . PRO A 1 368 ? 18.516 -16.031 -6.996 1 97.25 368 PRO A C 1
ATOM 2894 O O . PRO A 1 368 ? 19.094 -15.969 -5.91 1 97.25 368 PRO A O 1
ATOM 2897 N N . GLY A 1 369 ? 19.047 -16.5 -8.055 1 96.56 369 GLY A N 1
ATOM 2898 C CA . GLY A 1 369 ? 20.438 -16.938 -8.086 1 96.56 369 GLY A CA 1
ATOM 2899 C C . GLY A 1 369 ? 20.625 -18.359 -7.617 1 96.56 369 GLY A C 1
ATOM 2900 O O . GLY A 1 369 ? 21.719 -18.922 -7.711 1 96.56 369 GLY A O 1
ATOM 2901 N N . HIS A 1 370 ? 19.547 -19.016 -7.133 1 96.25 370 HIS A N 1
ATOM 2902 C CA . HIS A 1 370 ? 19.641 -20.375 -6.605 1 96.25 370 HIS A CA 1
ATOM 2903 C C . HIS A 1 370 ? 19.281 -21.406 -7.672 1 96.25 370 HIS A C 1
ATOM 2905 O O . HIS A 1 370 ? 18.125 -21.516 -8.062 1 96.25 370 HIS A O 1
ATOM 2911 N N . PRO A 1 371 ? 20.219 -22.234 -8.094 1 97.5 371 PRO A N 1
ATOM 2912 C CA . PRO A 1 371 ? 19.906 -23.297 -9.047 1 97.5 371 PRO A CA 1
ATOM 2913 C C . PRO A 1 371 ? 18.906 -24.312 -8.492 1 97.5 371 PRO A C 1
ATOM 2915 O O . PRO A 1 371 ? 19.031 -24.75 -7.34 1 97.5 371 PRO A O 1
ATOM 2918 N N . VAL A 1 372 ? 17.969 -24.672 -9.328 1 98.06 372 VAL A N 1
ATOM 2919 C CA . VAL A 1 372 ? 16.922 -25.578 -8.859 1 98.06 372 VAL A CA 1
ATOM 2920 C C . VAL A 1 372 ? 16.531 -26.547 -9.977 1 98.06 372 VAL A C 1
ATOM 2922 O O . VAL A 1 372 ? 16.688 -26.219 -11.156 1 98.06 372 VAL A O 1
ATOM 2925 N N . VAL A 1 373 ? 16.172 -27.719 -9.57 1 98.19 373 VAL A N 1
ATOM 2926 C CA . VAL A 1 373 ? 15.609 -28.719 -10.469 1 98.19 373 VAL A CA 1
ATOM 2927 C C . VAL A 1 373 ? 14.328 -29.281 -9.867 1 98.19 373 VAL A C 1
ATOM 2929 O O . VAL A 1 373 ? 14.258 -29.531 -8.664 1 98.19 373 VAL A O 1
ATOM 2932 N N . THR A 1 374 ? 13.352 -29.422 -10.664 1 98.25 374 THR A N 1
ATOM 2933 C CA . THR A 1 374 ? 12.094 -30.047 -10.258 1 98.25 374 THR A CA 1
ATOM 2934 C C . THR A 1 374 ? 11.852 -31.328 -11.047 1 98.25 374 THR A C 1
ATOM 2936 O O . THR A 1 374 ? 12.039 -31.359 -12.266 1 98.25 374 THR A O 1
ATOM 2939 N N . VAL A 1 375 ? 11.414 -32.375 -10.344 1 98.06 375 VAL A N 1
ATOM 2940 C CA . VAL A 1 375 ? 11.227 -33.656 -10.953 1 98.06 375 VAL A CA 1
ATOM 2941 C C . VAL A 1 375 ? 9.812 -34.188 -10.664 1 98.06 375 VAL A C 1
ATOM 2943 O O . VAL A 1 375 ? 9.375 -34.188 -9.508 1 98.06 375 VAL A O 1
ATOM 2946 N N . ALA A 1 376 ? 9.125 -34.656 -11.703 1 98.31 376 ALA A N 1
ATOM 2947 C CA . ALA A 1 376 ? 7.805 -35.25 -11.547 1 98.31 376 ALA A CA 1
ATOM 2948 C C . ALA A 1 376 ? 7.922 -36.75 -11.266 1 98.31 376 ALA A C 1
ATOM 2950 O O . ALA A 1 376 ? 8.766 -37.438 -11.844 1 98.31 376 ALA A O 1
ATOM 2951 N N . SER A 1 377 ? 7.07 -37.219 -10.461 1 96.56 377 SER A N 1
ATOM 2952 C CA . SER A 1 377 ? 6.98 -38.656 -10.266 1 96.56 377 SER A CA 1
ATOM 2953 C C . SER A 1 377 ? 6.504 -39.344 -11.531 1 96.56 377 SER A C 1
ATOM 2955 O O . SER A 1 377 ? 5.926 -38.719 -12.422 1 96.56 377 SER A O 1
ATOM 2957 N N . LYS A 1 378 ? 6.707 -40.688 -11.648 1 93.62 378 LYS A N 1
ATOM 2958 C CA . LYS A 1 378 ? 6.473 -41.406 -12.898 1 93.62 378 LYS A CA 1
ATOM 2959 C C . LYS A 1 378 ? 4.98 -41.625 -13.133 1 93.62 378 LYS A C 1
ATOM 2961 O O . LYS A 1 378 ? 4.535 -41.719 -14.281 1 93.62 378 LYS A O 1
ATOM 2966 N N . ASN A 1 379 ? 4.203 -41.594 -12.25 1 89.31 379 ASN A N 1
ATOM 2967 C CA . ASN A 1 379 ? 2.836 -42.094 -12.344 1 89.31 379 ASN A CA 1
ATOM 2968 C C . ASN A 1 379 ? 1.876 -41.031 -12.836 1 89.31 379 ASN A C 1
ATOM 2970 O O . ASN A 1 379 ? 0.762 -41.312 -13.266 1 89.31 379 ASN A O 1
ATOM 2974 N N . GLN A 1 380 ? 2.191 -39.812 -12.695 1 93.62 380 GLN A N 1
ATOM 2975 C CA . GLN A 1 380 ? 1.259 -38.75 -13.078 1 93.62 380 GLN A CA 1
ATOM 2976 C C . GLN A 1 380 ? 2 -37.469 -13.438 1 93.62 380 GLN A C 1
ATOM 2978 O O . GLN A 1 380 ? 3.17 -37.312 -13.086 1 93.62 380 GLN A O 1
ATOM 2983 N N . ASN A 1 381 ? 1.255 -36.625 -14.156 1 97.12 381 ASN A N 1
ATOM 2984 C CA . ASN A 1 381 ? 1.812 -35.312 -14.477 1 97.12 381 ASN A CA 1
ATOM 2985 C C . ASN A 1 381 ? 1.895 -34.438 -13.234 1 97.12 381 ASN A C 1
ATOM 2987 O O . ASN A 1 381 ? 1.057 -34.531 -12.344 1 97.12 381 ASN A O 1
ATOM 2991 N N . LEU A 1 382 ? 2.924 -33.656 -13.188 1 97.94 382 LEU A N 1
ATOM 2992 C CA . LEU A 1 382 ? 3.102 -32.688 -12.133 1 97.94 382 LEU A CA 1
ATOM 2993 C C . LEU A 1 382 ? 2.805 -31.281 -12.656 1 97.94 382 LEU A C 1
ATOM 2995 O O . LEU A 1 382 ? 3.371 -30.844 -13.664 1 97.94 382 LEU A O 1
ATOM 2999 N N . GLN A 1 383 ? 1.845 -30.625 -12.023 1 97.88 383 GLN A N 1
ATOM 3000 C CA . GLN A 1 383 ? 1.446 -29.281 -12.43 1 97.88 383 GLN A CA 1
ATOM 3001 C C . GLN A 1 383 ? 1.757 -28.266 -11.344 1 97.88 383 GLN A C 1
ATOM 3003 O O . GLN A 1 383 ? 1.426 -28.484 -10.172 1 97.88 383 GLN A O 1
ATOM 3008 N N . ILE A 1 384 ? 2.412 -27.141 -11.727 1 98.25 384 ILE A N 1
ATOM 3009 C CA . ILE A 1 384 ? 2.863 -26.125 -10.773 1 98.25 384 ILE A CA 1
ATOM 3010 C C . ILE A 1 384 ? 2.506 -24.734 -11.289 1 98.25 384 ILE A C 1
ATOM 3012 O O . ILE A 1 384 ? 2.781 -24.406 -12.438 1 98.25 384 ILE A O 1
ATOM 3016 N N . VAL A 1 385 ? 1.849 -23.953 -10.461 1 97.94 385 VAL A N 1
ATOM 3017 C CA . VAL A 1 385 ? 1.643 -22.531 -10.727 1 97.94 385 VAL A CA 1
ATOM 3018 C C . VAL A 1 385 ? 2.738 -21.719 -10.055 1 97.94 385 VAL A C 1
ATOM 3020 O O . VAL A 1 385 ? 3.072 -21.953 -8.891 1 97.94 385 VAL A O 1
ATOM 3023 N N . CYS A 1 386 ? 3.275 -20.766 -10.781 1 97.88 386 CYS A N 1
ATOM 3024 C CA . CYS A 1 386 ? 4.395 -20 -10.25 1 97.88 386 CYS A CA 1
ATOM 3025 C C . CYS A 1 386 ? 4.094 -18.516 -10.281 1 97.88 386 CYS A C 1
ATOM 3027 O O . CYS A 1 386 ? 3.639 -17.984 -11.305 1 97.88 386 CYS A O 1
ATOM 3029 N N . PHE A 1 387 ? 4.305 -17.875 -9.203 1 98.31 387 PHE A N 1
ATOM 3030 C CA . PHE A 1 387 ? 4.367 -16.406 -9.125 1 98.31 387 PHE A CA 1
ATOM 3031 C C . PHE A 1 387 ? 5.812 -15.945 -9 1 98.31 387 PHE A C 1
ATOM 3033 O O . PHE A 1 387 ? 6.496 -16.281 -8.031 1 98.31 387 PHE A O 1
ATOM 3040 N N . ASP A 1 388 ? 6.254 -15.203 -9.953 1 98.31 388 ASP A N 1
ATOM 3041 C CA . ASP A 1 388 ? 7.594 -14.625 -9.891 1 98.31 388 ASP A CA 1
ATOM 3042 C C . ASP A 1 388 ? 7.551 -13.188 -9.398 1 98.31 388 ASP A C 1
ATOM 3044 O O . ASP A 1 388 ? 6.996 -12.312 -10.062 1 98.31 388 ASP A O 1
ATOM 3048 N N . VAL A 1 389 ? 8.148 -12.969 -8.242 1 98.06 389 VAL A N 1
ATOM 3049 C CA . VAL A 1 389 ? 8.227 -11.641 -7.648 1 98.06 389 VAL A CA 1
ATOM 3050 C C . VAL A 1 389 ? 9.516 -10.953 -8.094 1 98.06 389 VAL A C 1
ATOM 3052 O O . VAL A 1 389 ? 10.594 -11.555 -8.07 1 98.06 389 VAL A O 1
ATOM 3055 N N . ASN A 1 390 ? 9.477 -9.633 -8.422 1 97.44 390 ASN A N 1
ATOM 3056 C CA . ASN A 1 390 ? 10.602 -8.906 -9 1 97.44 390 ASN A CA 1
ATOM 3057 C C . ASN A 1 390 ? 10.984 -9.461 -10.367 1 97.44 390 ASN A C 1
ATOM 3059 O O . ASN A 1 390 ? 12.141 -9.797 -10.609 1 97.44 390 ASN A O 1
ATOM 3063 N N . ALA A 1 391 ? 9.984 -9.461 -11.242 1 97.75 391 ALA A N 1
ATOM 3064 C CA . ALA A 1 391 ? 10.117 -10.172 -12.508 1 97.75 391 ALA A CA 1
ATOM 3065 C C . ALA A 1 391 ? 10.625 -9.234 -13.609 1 97.75 391 ALA A C 1
ATOM 3067 O O . ALA A 1 391 ? 11.039 -9.695 -14.68 1 97.75 391 ALA A O 1
ATOM 3068 N N . LEU A 1 392 ? 10.602 -7.922 -13.398 1 96.81 392 LEU A N 1
ATOM 3069 C CA . LEU A 1 392 ? 11.086 -6.992 -14.414 1 96.81 392 LEU A CA 1
ATOM 3070 C C . LEU A 1 392 ? 12.562 -7.23 -14.703 1 96.81 392 LEU A C 1
ATOM 3072 O O . LEU A 1 392 ? 13.391 -7.238 -13.789 1 96.81 392 LEU A O 1
ATOM 3076 N N . ASN A 1 393 ? 12.914 -7.473 -15.945 1 95.06 393 ASN A N 1
ATOM 3077 C CA . ASN A 1 393 ? 14.273 -7.699 -16.422 1 95.06 393 ASN A CA 1
ATOM 3078 C C . ASN A 1 393 ? 14.852 -8.992 -15.867 1 95.06 393 ASN A C 1
ATOM 3080 O O . ASN A 1 393 ? 16.078 -9.141 -15.766 1 95.06 393 ASN A O 1
ATOM 3084 N N . ASN A 1 394 ? 13.977 -9.867 -15.398 1 97.19 394 ASN A N 1
ATOM 3085 C CA . ASN A 1 394 ? 14.438 -11.172 -14.953 1 97.19 394 ASN A CA 1
ATOM 3086 C C . ASN A 1 394 ? 14.789 -12.078 -16.125 1 97.19 394 ASN A C 1
ATOM 3088 O O . ASN A 1 394 ? 14.078 -12.102 -17.141 1 97.19 394 ASN A O 1
ATOM 3092 N N . GLU A 1 395 ? 15.867 -12.781 -16.031 1 96.12 395 GLU A N 1
ATOM 3093 C CA . GLU A 1 395 ? 16.266 -13.781 -17 1 96.12 395 GLU A CA 1
ATOM 3094 C C . GLU A 1 395 ? 16.422 -15.156 -16.359 1 96.12 395 GLU A C 1
ATOM 3096 O O . GLU A 1 395 ? 16.922 -15.266 -15.234 1 96.12 395 GLU A O 1
ATOM 3101 N N . LYS A 1 396 ? 16 -16.156 -17.062 1 95.62 396 LYS A N 1
ATOM 3102 C CA . LYS A 1 396 ? 16.219 -17.531 -16.641 1 95.62 396 LYS A CA 1
ATOM 3103 C C . LYS A 1 396 ? 17.484 -18.109 -17.297 1 95.62 396 LYS A C 1
ATOM 3105 O O . LYS A 1 396 ? 17.641 -18.078 -18.516 1 95.62 396 LYS A O 1
ATOM 3110 N N . PHE A 1 397 ? 18.344 -18.625 -16.5 1 97 397 PHE A N 1
ATOM 3111 C CA . PHE A 1 397 ? 19.609 -19.156 -17 1 97 397 PHE A CA 1
ATOM 3112 C C . PHE A 1 397 ? 19.656 -20.672 -16.844 1 97 397 PHE A C 1
ATOM 3114 O O . PHE A 1 397 ? 19.875 -21.188 -15.734 1 97 397 PHE A O 1
ATOM 3121 N N . PRO A 1 398 ? 19.438 -21.406 -17.906 1 97.19 398 PRO A N 1
ATOM 3122 C CA . PRO A 1 398 ? 19.562 -22.859 -17.828 1 97.19 398 PRO A CA 1
ATOM 3123 C C . PRO A 1 398 ? 21.016 -23.312 -17.656 1 97.19 398 PRO A C 1
ATOM 3125 O O . PRO A 1 398 ? 21.922 -22.703 -18.234 1 97.19 398 PRO A O 1
ATOM 3128 N N . LEU A 1 399 ? 21.156 -24.359 -16.891 1 97.44 399 LEU A N 1
ATOM 3129 C CA . LEU A 1 399 ? 22.5 -24.891 -16.625 1 97.44 399 LEU A CA 1
ATOM 3130 C C . LEU A 1 399 ? 22.719 -26.203 -17.359 1 97.44 399 LEU A C 1
ATOM 3132 O O . LEU A 1 399 ? 23.797 -26.797 -17.266 1 97.44 399 LEU A O 1
ATOM 3136 N N . ALA A 1 400 ? 21.75 -26.672 -17.984 1 96.62 400 ALA A N 1
ATOM 3137 C CA . ALA A 1 400 ? 21.797 -27.828 -18.859 1 96.62 400 ALA A CA 1
ATOM 3138 C C . ALA A 1 400 ? 20.875 -27.656 -20.062 1 96.62 400 ALA A C 1
ATOM 3140 O O . ALA A 1 400 ? 20.047 -26.75 -20.078 1 96.62 400 ALA A O 1
ATOM 3141 N N . GLY A 1 401 ? 21.047 -28.547 -21.078 1 95.38 401 GLY A N 1
ATOM 3142 C CA . GLY A 1 401 ? 20.25 -28.438 -22.297 1 95.38 401 GLY A CA 1
ATOM 3143 C C . GLY A 1 401 ? 20.938 -27.656 -23.391 1 95.38 401 GLY A C 1
ATOM 3144 O O . GLY A 1 401 ? 22.078 -27.219 -23.234 1 95.38 401 GLY A O 1
ATOM 3145 N N . ARG A 1 402 ? 20.266 -27.516 -24.422 1 93.06 402 ARG A N 1
ATOM 3146 C CA . ARG A 1 402 ? 20.828 -26.922 -25.625 1 93.06 402 ARG A CA 1
ATOM 3147 C C . ARG A 1 402 ? 21.25 -25.484 -25.391 1 93.06 402 ARG A C 1
ATOM 3149 O O . ARG A 1 402 ? 22.234 -25.016 -25.953 1 93.06 402 ARG A O 1
ATOM 3156 N N . ARG A 1 403 ? 20.578 -24.812 -24.516 1 91.5 403 ARG A N 1
ATOM 3157 C CA . ARG A 1 403 ? 20.812 -23.375 -24.344 1 91.5 403 ARG A CA 1
ATOM 3158 C C . ARG A 1 403 ? 21.516 -23.094 -23.016 1 91.5 403 ARG A C 1
ATOM 3160 O O . ARG A 1 403 ? 21.375 -22 -22.453 1 91.5 403 ARG A O 1
ATOM 3167 N N . ASN A 1 404 ? 22.172 -24.062 -22.484 1 94.25 404 ASN A N 1
ATOM 3168 C CA . ASN A 1 404 ? 22.812 -23.859 -21.172 1 94.25 404 ASN A CA 1
ATOM 3169 C C . ASN A 1 404 ? 23.938 -22.828 -21.266 1 94.25 404 ASN A C 1
ATOM 3171 O O . ASN A 1 404 ? 24.609 -22.719 -22.281 1 94.25 404 ASN A O 1
ATOM 3175 N N . ILE A 1 405 ? 24.172 -22.094 -20.312 1 94.81 405 ILE A N 1
ATOM 3176 C CA . ILE A 1 405 ? 25.047 -20.922 -20.297 1 94.81 405 ILE A CA 1
ATOM 3177 C C . ILE A 1 405 ? 26.5 -21.375 -20.281 1 94.81 405 ILE A C 1
ATOM 3179 O O . ILE A 1 405 ? 27.391 -20.625 -20.703 1 94.81 405 ILE A O 1
ATOM 3183 N N . ILE A 1 406 ? 26.766 -22.562 -19.828 1 94.81 406 ILE A N 1
ATOM 3184 C CA . ILE A 1 406 ? 28.141 -23.062 -19.766 1 94.81 406 ILE A CA 1
ATOM 3185 C C . ILE A 1 406 ? 28.703 -23.219 -21.172 1 94.81 406 ILE A C 1
ATOM 3187 O O . ILE A 1 406 ? 29.906 -23.047 -21.406 1 94.81 406 ILE A O 1
ATOM 3191 N N . ASN A 1 407 ? 27.828 -23.562 -22.078 1 93.56 407 ASN A N 1
ATOM 3192 C CA . ASN A 1 407 ? 28.219 -23.734 -23.469 1 93.56 407 ASN A CA 1
ATOM 3193 C C . ASN A 1 407 ? 28.719 -22.422 -24.078 1 93.56 407 ASN A C 1
ATOM 3195 O O . ASN A 1 407 ? 29.375 -22.422 -25.109 1 93.56 407 ASN A O 1
ATOM 3199 N N . GLN A 1 408 ? 28.422 -21.328 -23.5 1 94.06 408 GLN A N 1
ATOM 3200 C CA . GLN A 1 408 ? 28.766 -20.016 -24.047 1 94.06 408 GLN A CA 1
ATOM 3201 C C . GLN A 1 408 ? 30.141 -19.562 -23.578 1 94.06 408 GLN A C 1
ATOM 3203 O O . GLN A 1 408 ? 30.688 -18.594 -24.094 1 94.06 408 GLN A O 1
ATOM 3208 N N . LEU A 1 409 ? 30.719 -20.312 -22.688 1 95.12 409 LEU A N 1
ATOM 3209 C CA . LEU A 1 409 ? 32.094 -20 -22.266 1 95.12 409 LEU A CA 1
ATOM 3210 C C . LEU A 1 409 ? 33.062 -20.25 -23.406 1 95.12 409 LEU A C 1
ATOM 3212 O O . LEU A 1 409 ? 32.906 -21.172 -24.188 1 95.12 409 LEU A O 1
ATOM 3216 N N . SER A 1 410 ? 34.156 -19.406 -23.422 1 96.12 410 SER A N 1
ATOM 3217 C CA . SER A 1 410 ? 35.219 -19.641 -24.406 1 96.12 410 SER A CA 1
ATOM 3218 C C . SER A 1 410 ? 36 -20.922 -24.078 1 96.12 410 SER A C 1
ATOM 3220 O O . SER A 1 410 ? 36.031 -21.344 -22.922 1 96.12 410 SER A O 1
ATOM 3222 N N . PRO A 1 411 ? 36.594 -21.516 -25.062 1 96.19 411 PRO A N 1
ATOM 3223 C CA . PRO A 1 411 ? 37.344 -22.75 -24.812 1 96.19 411 PRO A CA 1
ATOM 3224 C C . PRO A 1 411 ? 38.438 -22.578 -23.75 1 96.19 411 PRO A C 1
ATOM 3226 O O . PRO A 1 411 ? 38.594 -23.438 -22.891 1 96.19 411 PRO A O 1
ATOM 3229 N N . ASP A 1 412 ? 39.125 -21.484 -23.781 1 96.69 412 ASP A N 1
ATOM 3230 C CA . ASP A 1 412 ? 40.188 -21.234 -22.797 1 96.69 412 ASP A CA 1
ATOM 3231 C C . ASP A 1 412 ? 39.594 -21.109 -21.391 1 96.69 412 ASP A C 1
ATOM 3233 O O . ASP A 1 412 ? 40.188 -21.594 -20.422 1 96.69 412 ASP A O 1
ATOM 3237 N N . ALA A 1 413 ? 38.469 -20.438 -21.328 1 97.19 413 ALA A N 1
ATOM 3238 C CA . ALA A 1 413 ? 37.812 -20.281 -20.031 1 97.19 413 ALA A CA 1
ATOM 3239 C C . ALA A 1 413 ? 37.375 -21.625 -19.469 1 97.19 413 ALA A C 1
ATOM 3241 O O . ALA A 1 413 ? 37.469 -21.875 -18.281 1 97.19 413 ALA A O 1
ATOM 3242 N N . LYS A 1 414 ? 36.812 -22.484 -20.344 1 96.75 414 LYS A N 1
ATOM 3243 C CA . LYS A 1 414 ? 36.406 -23.828 -19.938 1 96.75 414 LYS A CA 1
ATOM 3244 C C . LYS A 1 414 ? 37.594 -24.625 -19.391 1 96.75 414 LYS A C 1
ATOM 3246 O O . LYS A 1 414 ? 37.469 -25.25 -18.328 1 96.75 414 LYS A O 1
ATOM 3251 N N . GLU A 1 415 ? 38.656 -24.531 -20.062 1 96.69 415 GLU A N 1
ATOM 3252 C CA . GLU A 1 415 ? 39.844 -25.281 -19.656 1 96.69 415 GLU A CA 1
ATOM 3253 C C . GLU A 1 415 ? 40.312 -24.828 -18.281 1 96.69 415 GLU A C 1
ATOM 3255 O O . GLU A 1 415 ? 40.656 -25.672 -17.422 1 96.69 415 GLU A O 1
ATOM 3260 N N . LEU A 1 416 ? 40.281 -23.562 -18.062 1 95.69 416 LEU A N 1
ATOM 3261 C CA . LEU A 1 416 ? 40.75 -23.016 -16.797 1 95.69 416 LEU A CA 1
ATOM 3262 C C . LEU A 1 416 ? 39.75 -23.281 -15.68 1 95.69 416 LEU A C 1
ATOM 3264 O O . LEU A 1 416 ? 40.156 -23.641 -14.57 1 95.69 416 LEU A O 1
ATOM 3268 N N . ALA A 1 417 ? 38.531 -23.141 -15.992 1 94.56 417 ALA A N 1
ATOM 3269 C CA . ALA A 1 417 ? 37.469 -23.203 -14.969 1 94.56 417 ALA A CA 1
ATOM 3270 C C . ALA A 1 417 ? 37.281 -24.641 -14.484 1 94.56 417 ALA A C 1
ATOM 3272 O O . ALA A 1 417 ? 37.062 -24.875 -13.297 1 94.56 417 ALA A O 1
ATOM 3273 N N . PHE A 1 418 ? 37.344 -25.531 -15.414 1 96.31 418 PHE A N 1
ATOM 3274 C CA . PHE A 1 418 ? 37.062 -26.922 -15.078 1 96.31 418 PHE A CA 1
ATOM 3275 C C . PHE A 1 418 ? 38.344 -27.734 -14.914 1 96.31 418 PHE A C 1
ATOM 3277 O O . PHE A 1 418 ? 38.281 -28.906 -14.531 1 96.31 418 PHE A O 1
ATOM 3284 N N . ASN A 1 419 ? 39.406 -27.109 -15.125 1 96.31 419 ASN A N 1
ATOM 3285 C CA . ASN A 1 419 ? 40.688 -27.812 -15.109 1 96.31 419 ASN A CA 1
ATOM 3286 C C . ASN A 1 419 ? 40.625 -29.094 -15.938 1 96.31 419 ASN A C 1
ATOM 3288 O O . ASN A 1 419 ? 40.969 -30.172 -15.453 1 96.31 419 ASN A O 1
ATOM 3292 N N . ALA A 1 420 ? 40.094 -29.031 -17.141 1 97.06 420 ALA A N 1
ATOM 3293 C CA . ALA A 1 420 ? 39.938 -30.109 -18.125 1 97.06 420 ALA A CA 1
ATOM 3294 C C . ALA A 1 420 ? 39.969 -29.547 -19.547 1 97.06 420 ALA A C 1
ATOM 3296 O O . ALA A 1 420 ? 39.656 -28.375 -19.766 1 97.06 420 ALA A O 1
ATOM 3297 N N . PRO A 1 421 ? 40.438 -30.406 -20.516 1 96.69 421 PRO A N 1
ATOM 3298 C CA . PRO A 1 421 ? 40.375 -29.922 -21.891 1 96.69 421 PRO A CA 1
ATOM 3299 C C . PRO A 1 421 ? 38.969 -29.469 -22.297 1 96.69 421 PRO A C 1
ATOM 3301 O O . PRO A 1 421 ? 37.969 -30.094 -21.906 1 96.69 421 PRO A O 1
ATOM 3304 N N . ALA A 1 422 ? 38.906 -28.422 -23.047 1 96.25 422 ALA A N 1
ATOM 3305 C CA . ALA A 1 422 ? 37.656 -27.828 -23.453 1 96.25 422 ALA A CA 1
ATOM 3306 C C . ALA A 1 422 ? 36.75 -28.844 -24.156 1 96.25 422 ALA A C 1
ATOM 3308 O O . ALA A 1 422 ? 35.531 -28.828 -24 1 96.25 422 ALA A O 1
ATOM 3309 N N . ARG A 1 423 ? 37.344 -29.672 -24.906 1 95.88 423 ARG A N 1
ATOM 3310 C CA . ARG A 1 423 ? 36.594 -30.672 -25.656 1 95.88 423 ARG A CA 1
ATOM 3311 C C . ARG A 1 423 ? 35.844 -31.594 -24.719 1 95.88 423 ARG A C 1
ATOM 3313 O O . ARG A 1 423 ? 34.719 -31.984 -25 1 95.88 423 ARG A O 1
ATOM 3320 N N . GLU A 1 424 ? 36.438 -31.953 -23.641 1 96.69 424 GLU A N 1
ATOM 3321 C CA . GLU A 1 424 ? 35.812 -32.812 -22.641 1 96.69 424 GLU A CA 1
ATOM 3322 C C . GLU A 1 424 ? 34.656 -32.125 -21.953 1 96.69 424 GLU A C 1
ATOM 3324 O O . GLU A 1 424 ? 33.625 -32.719 -21.688 1 96.69 424 GLU A O 1
ATOM 3329 N N . VAL A 1 425 ? 34.875 -30.906 -21.703 1 96 425 VAL A N 1
ATOM 3330 C CA . VAL A 1 425 ? 33.812 -30.094 -21.094 1 96 425 VAL A CA 1
ATOM 3331 C C . VAL A 1 425 ? 32.625 -30.016 -22.047 1 96 425 VAL A C 1
ATOM 3333 O O . VAL A 1 425 ? 31.484 -30.203 -21.625 1 96 425 VAL A O 1
ATOM 3336 N N . ASP A 1 426 ? 32.906 -29.797 -23.281 1 95.12 426 ASP A N 1
ATOM 3337 C CA . ASP A 1 426 ? 31.859 -29.688 -24.281 1 95.12 426 ASP A CA 1
ATOM 3338 C C . ASP A 1 426 ? 31.109 -31 -24.469 1 95.12 426 ASP A C 1
ATOM 3340 O O . ASP A 1 426 ? 29.906 -31.016 -24.703 1 95.12 426 ASP A O 1
ATOM 3344 N N . GLU A 1 427 ? 31.797 -32.062 -24.391 1 95.38 427 GLU A N 1
ATOM 3345 C CA . GLU A 1 427 ? 31.172 -33.375 -24.531 1 95.38 427 GLU A CA 1
ATOM 3346 C C . GLU A 1 427 ? 30.094 -33.594 -23.453 1 95.38 427 GLU A C 1
ATOM 3348 O O . GLU A 1 427 ? 29.062 -34.188 -23.719 1 95.38 427 GLU A O 1
ATOM 3353 N N . VAL A 1 428 ? 30.359 -33.125 -22.328 1 95.5 428 VAL A N 1
ATOM 3354 C CA . VAL A 1 428 ? 29.453 -33.312 -21.203 1 95.5 428 VAL A CA 1
ATOM 3355 C C . VAL A 1 428 ? 28.281 -32.344 -21.328 1 95.5 428 VAL A C 1
ATOM 3357 O O . VAL A 1 428 ? 27.109 -32.781 -21.297 1 95.5 428 VAL A O 1
ATOM 3360 N N . PHE A 1 429 ? 28.469 -31.094 -21.547 1 95.5 429 PHE A N 1
ATOM 3361 C CA . PHE A 1 429 ? 27.438 -30.078 -21.438 1 95.5 429 PHE A CA 1
ATOM 3362 C C . PHE A 1 429 ? 26.656 -29.938 -22.734 1 95.5 429 PHE A C 1
ATOM 3364 O O . PHE A 1 429 ? 25.578 -29.344 -22.75 1 95.5 429 PHE A O 1
ATOM 3371 N N . LYS A 1 430 ? 27.188 -30.453 -23.797 1 94.44 430 LYS A N 1
ATOM 3372 C CA . LYS A 1 430 ? 26.469 -30.391 -25.078 1 94.44 430 LYS A CA 1
ATOM 3373 C C . LYS A 1 430 ? 25.734 -31.688 -25.375 1 94.44 430 LYS A C 1
ATOM 3375 O O . LYS A 1 430 ? 25.047 -31.797 -26.391 1 94.44 430 LYS A O 1
ATOM 3380 N N . ASN A 1 431 ? 25.828 -32.594 -24.453 1 94.38 431 ASN A N 1
ATOM 3381 C CA . ASN A 1 431 ? 25.266 -33.906 -24.688 1 94.38 431 ASN A CA 1
ATOM 3382 C C . ASN A 1 431 ? 23.734 -33.875 -24.594 1 94.38 431 ASN A C 1
ATOM 3384 O O . ASN A 1 431 ? 23.078 -34.719 -25.203 1 94.38 431 ASN A O 1
ATOM 3388 N N . GLN A 1 432 ? 23.203 -33.031 -23.797 1 94.19 432 GLN A N 1
ATOM 3389 C CA . GLN A 1 432 ? 21.75 -32.906 -23.672 1 94.19 432 GLN A CA 1
ATOM 3390 C C . GLN A 1 432 ? 21.203 -32 -24.781 1 94.19 432 GLN A C 1
ATOM 3392 O O . GLN A 1 432 ? 21.438 -30.781 -24.781 1 94.19 432 GLN A O 1
ATOM 3397 N N . GLU A 1 433 ? 20.344 -32.562 -25.625 1 91.69 433 GLU A N 1
ATOM 3398 C CA . GLU A 1 433 ? 19.891 -31.828 -26.797 1 91.69 433 GLU A CA 1
ATOM 3399 C C . GLU A 1 433 ? 18.516 -31.188 -26.547 1 91.69 433 GLU A C 1
ATOM 3401 O O . GLU A 1 433 ? 18.109 -30.281 -27.266 1 91.69 433 GLU A O 1
ATOM 3406 N N . ASP A 1 434 ? 17.812 -31.75 -25.562 1 94.44 434 ASP A N 1
ATOM 3407 C CA . ASP A 1 434 ? 16.5 -31.203 -25.25 1 94.44 434 ASP A CA 1
ATOM 3408 C C . ASP A 1 434 ? 16.625 -29.828 -24.609 1 94.44 434 ASP A C 1
ATOM 3410 O O . ASP A 1 434 ? 17.672 -29.484 -24.062 1 94.44 434 ASP A O 1
ATOM 3414 N N . GLU A 1 435 ? 15.508 -29.109 -24.734 1 94 435 GLU A N 1
ATOM 3415 C CA . GLU A 1 435 ? 15.5 -27.766 -24.156 1 94 435 GLU A CA 1
ATOM 3416 C C . GLU A 1 435 ? 14.625 -27.703 -22.922 1 94 435 GLU A C 1
ATOM 3418 O O . GLU A 1 435 ? 13.43 -27.984 -22.984 1 94 435 GLU A O 1
ATOM 3423 N N . PHE A 1 436 ? 15.141 -27.438 -21.828 1 95.38 436 PHE A N 1
ATOM 3424 C CA . PHE A 1 436 ? 14.531 -27.031 -20.562 1 95.38 436 PHE A CA 1
ATOM 3425 C C . PHE A 1 436 ? 13.914 -28.234 -19.859 1 95.38 436 PHE A C 1
ATOM 3427 O O . PHE A 1 436 ? 14.008 -28.359 -18.641 1 95.38 436 PHE A O 1
ATOM 3434 N N . PHE A 1 437 ? 13.117 -29.078 -20.578 1 97.69 437 PHE A N 1
ATOM 3435 C CA . PHE A 1 437 ? 12.57 -30.297 -19.984 1 97.69 437 PHE A CA 1
ATOM 3436 C C . PHE A 1 437 ? 13.297 -31.531 -20.5 1 97.69 437 PHE A C 1
ATOM 3438 O O . PHE A 1 437 ? 13.625 -31.609 -21.688 1 97.69 437 PHE A O 1
ATOM 3445 N N . PHE A 1 438 ? 13.508 -32.5 -19.531 1 97.44 438 PHE A N 1
ATOM 3446 C CA . PHE A 1 438 ? 14.242 -33.719 -19.828 1 97.44 438 PHE A CA 1
ATOM 3447 C C . PHE A 1 438 ? 13.508 -34.938 -19.266 1 97.44 438 PHE A C 1
ATOM 3449 O O . PHE A 1 438 ? 12.594 -34.781 -18.453 1 97.44 438 PHE A O 1
ATOM 3456 N N . GLU A 1 439 ? 13.977 -36.031 -19.75 1 96.06 439 GLU A N 1
ATOM 3457 C CA . GLU A 1 439 ? 13.617 -37.25 -19.047 1 96.06 439 GLU A CA 1
ATOM 3458 C C . GLU A 1 439 ? 14.227 -37.312 -17.656 1 96.06 439 GLU A C 1
ATOM 3460 O O . GLU A 1 439 ? 15.383 -36.938 -17.469 1 96.06 439 GLU A O 1
ATOM 3465 N N . GLY A 1 440 ? 13.422 -37.688 -16.703 1 95.31 440 GLY A N 1
ATOM 3466 C CA . GLY A 1 440 ? 13.875 -37.719 -15.328 1 95.31 440 GLY A CA 1
ATOM 3467 C C . GLY A 1 440 ? 14.766 -38.906 -15.023 1 95.31 440 GLY A C 1
ATOM 3468 O O . GLY A 1 440 ? 15.086 -39.688 -15.914 1 95.31 440 GLY A O 1
ATOM 3469 N N . PRO A 1 441 ? 15.297 -38.938 -13.773 1 92.56 441 PRO A N 1
ATOM 3470 C CA . PRO A 1 441 ? 16.203 -40 -13.383 1 92.56 441 PRO A CA 1
ATOM 3471 C C . PRO A 1 441 ? 15.516 -41.375 -13.359 1 92.56 441 PRO A C 1
ATOM 3473 O O . PRO A 1 441 ? 14.32 -41.469 -13.062 1 92.56 441 PRO A O 1
ATOM 3476 N N . ARG A 1 442 ? 16.234 -42.406 -13.742 1 83 442 ARG A N 1
ATOM 3477 C CA . ARG A 1 442 ? 15.742 -43.781 -13.656 1 83 442 ARG A CA 1
ATOM 3478 C C . ARG A 1 442 ? 15.844 -44.312 -12.227 1 83 442 ARG A C 1
ATOM 3480 O O . ARG A 1 442 ? 16.75 -43.938 -11.484 1 83 442 ARG A O 1
ATOM 3487 N N . GLN A 1 443 ? 14.828 -44.469 -11.516 1 60.81 443 GLN A N 1
ATOM 3488 C CA . GLN A 1 443 ? 14.898 -45.062 -10.188 1 60.81 443 GLN A CA 1
ATOM 3489 C C . GLN A 1 443 ? 15.93 -46.188 -10.148 1 60.81 443 GLN A C 1
ATOM 3491 O O . GLN A 1 443 ? 15.781 -47.188 -10.836 1 60.81 443 GLN A O 1
ATOM 3496 N N . GLN A 1 444 ? 17.172 -45.906 -10.25 1 48.56 444 GLN A N 1
ATOM 3497 C CA . GLN A 1 444 ? 18.062 -47 -9.922 1 48.56 444 GLN A CA 1
ATOM 3498 C C . GLN A 1 444 ? 17.75 -47.562 -8.531 1 48.56 444 GLN A C 1
ATOM 3500 O O . GLN A 1 444 ? 17.516 -46.812 -7.594 1 48.56 444 GLN A O 1
ATOM 3505 N N . HIS A 1 445 ? 17.172 -48.781 -8.43 1 41.12 445 HIS A N 1
ATOM 3506 C CA . HIS A 1 445 ? 17.219 -49.562 -7.215 1 41.12 445 HIS A CA 1
ATOM 3507 C C . HIS A 1 445 ? 18.562 -49.438 -6.523 1 41.12 445 HIS A C 1
ATOM 3509 O O . HIS A 1 445 ? 19.594 -49.875 -7.059 1 41.12 445 HIS A O 1
ATOM 3515 N N . GLU A 1 446 ? 18.984 -48.375 -6.016 1 39.16 446 GLU A N 1
ATOM 3516 C CA . GLU A 1 446 ? 20.125 -48.5 -5.105 1 39.16 446 GLU A CA 1
ATOM 3517 C C . GLU A 1 446 ? 20.109 -49.875 -4.402 1 39.16 446 GLU A C 1
ATOM 3519 O O . GLU A 1 446 ? 19.156 -50.188 -3.682 1 39.16 446 GLU A O 1
ATOM 3524 N N . ARG A 1 447 ? 20.562 -50.938 -5.008 1 34.41 447 ARG A N 1
ATOM 3525 C CA . ARG A 1 447 ? 21.031 -52.125 -4.281 1 34.41 447 ARG A CA 1
ATOM 3526 C C . ARG A 1 447 ? 21.891 -51.719 -3.088 1 34.41 447 ARG A C 1
ATOM 3528 O O . ARG A 1 447 ? 22.875 -51 -3.242 1 34.41 447 ARG A O 1
ATOM 3535 N N . GLU A 1 448 ? 21.344 -51.5 -1.947 1 32.28 448 GLU A N 1
ATOM 3536 C CA . GLU A 1 448 ? 22.062 -51.719 -0.698 1 32.28 448 GLU A CA 1
ATOM 3537 C C . GLU A 1 448 ? 23.047 -52.875 -0.827 1 32.28 448 GLU A C 1
ATOM 3539 O O . GLU A 1 448 ? 22.656 -54.031 -1.021 1 32.28 448 GLU A O 1
ATOM 3544 N N . HIS A 1 449 ? 24.125 -52.75 -1.678 1 26.31 449 HIS A N 1
ATOM 3545 C CA . HIS A 1 449 ? 25.219 -53.5 -1.074 1 26.31 449 HIS A CA 1
ATOM 3546 C C . HIS A 1 449 ? 25.688 -52.844 0.226 1 26.31 449 HIS A C 1
ATOM 3548 O O . HIS A 1 449 ? 25.734 -51.625 0.328 1 26.31 449 HIS A O 1
ATOM 3554 N N . MET B 1 1 ? 18.547 80.312 19.359 1 16.61 1 MET B N 1
ATOM 3555 C CA . MET B 1 1 ? 18.891 81.062 20.578 1 16.61 1 MET B CA 1
ATOM 3556 C C . MET B 1 1 ? 19.25 80.125 21.703 1 16.61 1 MET B C 1
ATOM 3558 O O . MET B 1 1 ? 18.609 79.062 21.875 1 16.61 1 MET B O 1
ATOM 3562 N N . ALA B 1 2 ? 20.328 80.312 22.594 1 18.09 2 ALA B N 1
ATOM 3563 C CA . ALA B 1 2 ? 21.562 79.75 23.156 1 18.09 2 ALA B CA 1
ATOM 3564 C C . ALA B 1 2 ? 21.297 79.062 24.469 1 18.09 2 ALA B C 1
ATOM 3566 O O . ALA B 1 2 ? 22.031 78.125 24.828 1 18.09 2 ALA B O 1
ATOM 3567 N N . GLY B 1 3 ? 20.406 79.438 25.219 1 15.7 3 GLY B N 1
ATOM 3568 C CA . GLY B 1 3 ? 20.75 79.938 26.531 1 15.7 3 GLY B CA 1
ATOM 3569 C C . GLY B 1 3 ? 20.984 78.875 27.547 1 15.7 3 GLY B C 1
ATOM 3570 O O . GLY B 1 3 ? 20.625 77.688 27.312 1 15.7 3 GLY B O 1
ATOM 3571 N N . GLU B 1 4 ? 20.875 79.125 28.812 1 16.25 4 GLU B N 1
ATOM 3572 C CA . GLU B 1 4 ? 21.688 79.188 30.016 1 16.25 4 GLU B CA 1
ATOM 3573 C C . GLU B 1 4 ? 21.578 77.875 30.812 1 16.25 4 GLU B C 1
ATOM 3575 O O . GLU B 1 4 ? 20.688 77.125 30.578 1 16.25 4 GLU B O 1
ATOM 3580 N N . LEU B 1 5 ? 21.719 77.938 32.156 1 15.77 5 LEU B N 1
ATOM 3581 C CA . LEU B 1 5 ? 22.703 77.75 33.219 1 15.77 5 LEU B CA 1
ATOM 3582 C C . LEU B 1 5 ? 22.281 76.625 34.156 1 15.77 5 LEU B C 1
ATOM 3584 O O . LEU B 1 5 ? 23.109 75.812 34.562 1 15.77 5 LEU B O 1
ATOM 3588 N N . TRP B 1 6 ? 21.062 76.625 34.781 1 16.3 6 TRP B N 1
ATOM 3589 C CA . TRP B 1 6 ? 21.125 76.812 36.219 1 16.3 6 TRP B CA 1
ATOM 3590 C C . TRP B 1 6 ? 21.438 75.5 36.906 1 16.3 6 TRP B C 1
ATOM 3592 O O . TRP B 1 6 ? 21.062 74.438 36.406 1 16.3 6 TRP B O 1
ATOM 3602 N N . PRO B 1 7 ? 21.688 75.438 38.25 1 17.02 7 PRO B N 1
ATOM 3603 C CA . PRO B 1 7 ? 22.719 75 39.188 1 17.02 7 PRO B CA 1
ATOM 3604 C C . PRO B 1 7 ? 22.406 73.625 39.844 1 17.02 7 PRO B C 1
ATOM 3606 O O . PRO B 1 7 ? 23.203 72.688 39.75 1 17.02 7 PRO B O 1
ATOM 3609 N N . SER B 1 8 ? 21.812 73.625 41.094 1 15.43 8 SER B N 1
ATOM 3610 C CA . SER B 1 8 ? 22.422 73.5 42.406 1 15.43 8 SER B CA 1
ATOM 3611 C C . SER B 1 8 ? 22.219 72.125 42.969 1 15.43 8 SER B C 1
ATOM 3613 O O . SER B 1 8 ? 23.188 71.375 43.281 1 15.43 8 SER B O 1
ATOM 3615 N N . THR B 1 9 ? 21.531 71.938 44.219 1 16.27 9 THR B N 1
ATOM 3616 C CA . THR B 1 9 ? 22.047 71.688 45.531 1 16.27 9 THR B CA 1
ATOM 3617 C C . THR B 1 9 ? 21.859 70.188 45.906 1 16.27 9 THR B C 1
ATOM 3619 O O . THR B 1 9 ? 21.062 69.5 45.281 1 16.27 9 THR B O 1
ATOM 3622 N N . GLU B 1 10 ? 21.641 69.875 47.25 1 15.81 10 GLU B N 1
ATOM 3623 C CA . GLU B 1 10 ? 22.391 69.312 48.375 1 15.81 10 GLU B CA 1
ATOM 3624 C C . GLU B 1 10 ? 21.844 67.875 48.75 1 15.81 10 GLU B C 1
ATOM 3626 O O . GLU B 1 10 ? 22.625 66.938 48.906 1 15.81 10 GLU B O 1
ATOM 3631 N N . GLU B 1 11 ? 20.594 67.75 49.312 1 16.31 11 GLU B N 1
ATOM 3632 C CA . GLU B 1 11 ? 20.531 67.375 50.719 1 16.31 11 GLU B CA 1
ATOM 3633 C C . GLU B 1 11 ? 20.672 65.875 50.906 1 16.31 11 GLU B C 1
ATOM 3635 O O . GLU B 1 11 ? 20.406 65.062 49.969 1 16.31 11 GLU B O 1
ATOM 3640 N N . SER B 1 12 ? 20.688 65.312 52.219 1 16.19 12 SER B N 1
ATOM 3641 C CA . SER B 1 12 ? 21.453 64.5 53.219 1 16.19 12 SER B CA 1
ATOM 3642 C C . SER B 1 12 ? 20.922 63.094 53.344 1 16.19 12 SER B C 1
ATOM 3644 O O . SER B 1 12 ? 21.703 62.156 53.438 1 16.19 12 SER B O 1
ATOM 3646 N N . TYR B 1 13 ? 19.609 62.844 53.594 1 16.88 13 TYR B N 1
ATOM 3647 C CA . TYR B 1 13 ? 19.297 62.219 54.875 1 16.88 13 TYR B CA 1
ATOM 3648 C C . TYR B 1 13 ? 19.609 60.75 54.844 1 16.88 13 TYR B C 1
ATOM 3650 O O . TYR B 1 13 ? 19.578 60.125 53.781 1 16.88 13 TYR B O 1
ATOM 3658 N N . GLY B 1 14 ? 19.75 60.062 56.031 1 16.86 14 GLY B N 1
ATOM 3659 C CA . GLY B 1 14 ? 20.531 59.125 56.812 1 16.86 14 GLY B CA 1
ATOM 3660 C C . GLY B 1 14 ? 20.031 57.688 56.719 1 16.86 14 GLY B C 1
ATOM 3661 O O . GLY B 1 14 ? 20.828 56.75 56.781 1 16.86 14 GLY B O 1
ATOM 3662 N N . GLY B 1 15 ? 18.719 57.375 56.812 1 17.28 15 GLY B N 1
ATOM 3663 C CA . GLY B 1 15 ? 18.406 56.5 57.906 1 17.28 15 GLY B CA 1
ATOM 3664 C C . GLY B 1 15 ? 18.828 55.062 57.688 1 17.28 15 GLY B C 1
ATOM 3665 O O . GLY B 1 15 ? 19.125 54.656 56.562 1 17.28 15 GLY B O 1
ATOM 3666 N N . ARG B 1 16 ? 18.531 54.062 58.688 1 18.25 16 ARG B N 1
ATOM 3667 C CA . ARG B 1 16 ? 19.141 53.062 59.562 1 18.25 16 ARG B CA 1
ATOM 3668 C C . ARG B 1 16 ? 19.109 51.688 58.906 1 18.25 16 ARG B C 1
ATOM 3670 O O . ARG B 1 16 ? 18.406 51.469 57.938 1 18.25 16 ARG B O 1
ATOM 3677 N N . THR B 1 17 ? 18.969 50.594 59.781 1 17.19 17 THR B N 1
ATOM 3678 C CA . THR B 1 17 ? 19.797 49.5 60.25 1 17.19 17 THR B CA 1
ATOM 3679 C C . THR B 1 17 ? 19.344 48.188 59.625 1 17.19 17 THR B C 1
ATOM 3681 O O . THR B 1 17 ? 20.172 47.375 59.188 1 17.19 17 THR B O 1
ATOM 3684 N N . MET B 1 18 ? 18.016 47.594 59.719 1 19.14 18 MET B N 1
ATOM 3685 C CA . MET B 1 18 ? 17.891 46.406 60.531 1 19.14 18 MET B CA 1
ATOM 3686 C C . MET B 1 18 ? 18.156 45.156 59.688 1 19.14 18 MET B C 1
ATOM 3688 O O . MET B 1 18 ? 17.766 45.094 58.531 1 19.14 18 MET B O 1
ATOM 3692 N N . GLU B 1 19 ? 18.906 44.094 60.188 1 18.66 19 GLU B N 1
ATOM 3693 C CA . GLU B 1 19 ? 19.734 42.938 59.844 1 18.66 19 GLU B CA 1
ATOM 3694 C C . GLU B 1 19 ? 18.859 41.719 59.594 1 18.66 19 GLU B C 1
ATOM 3696 O O . GLU B 1 19 ? 19.375 40.656 59.219 1 18.66 19 GLU B O 1
ATOM 3701 N N . GLU B 1 20 ? 17.531 41.688 59.562 1 20.75 20 GLU B N 1
ATOM 3702 C CA . GLU B 1 20 ? 17.016 40.406 60.062 1 20.75 20 GLU B CA 1
ATOM 3703 C C . GLU B 1 20 ? 17.406 39.25 59.188 1 20.75 20 GLU B C 1
ATOM 3705 O O . GLU B 1 20 ? 17.453 39.375 57.938 1 20.75 20 GLU B O 1
ATOM 3710 N N . GLY B 1 21 ? 17.859 38.031 59.781 1 19.2 21 GLY B N 1
ATOM 3711 C CA . GLY B 1 21 ? 18.562 36.781 59.562 1 19.2 21 GLY B CA 1
ATOM 3712 C C . GLY B 1 21 ? 17.75 35.75 58.812 1 19.2 21 GLY B C 1
ATOM 3713 O O . GLY B 1 21 ? 16.609 35.469 59.156 1 19.2 21 GLY B O 1
ATOM 3714 N N . ARG B 1 22 ? 17.906 35.438 57.5 1 20.45 22 ARG B N 1
ATOM 3715 C CA . ARG B 1 22 ? 17.25 34.625 56.469 1 20.45 22 ARG B CA 1
ATOM 3716 C C . ARG B 1 22 ? 17.375 33.125 56.75 1 20.45 22 ARG B C 1
ATOM 3718 O O . ARG B 1 22 ? 18.391 32.531 56.438 1 20.45 22 ARG B O 1
ATOM 3725 N N . GLY B 1 23 ? 17.016 32.656 57.969 1 19.41 23 GLY B N 1
ATOM 3726 C CA . GLY B 1 23 ? 17.422 31.281 58.219 1 19.41 23 GLY B CA 1
ATOM 3727 C C . GLY B 1 23 ? 16.859 30.297 57.219 1 19.41 23 GLY B C 1
ATOM 3728 O O . GLY B 1 23 ? 15.688 30.375 56.844 1 19.41 23 GLY B O 1
ATOM 3729 N N . LYS B 1 24 ? 17.703 29.516 56.406 1 20.8 24 LYS B N 1
ATOM 3730 C CA . LYS B 1 24 ? 17.625 28.609 55.25 1 20.8 24 LYS B CA 1
ATOM 3731 C C . LYS B 1 24 ? 17 27.281 55.656 1 20.8 24 LYS B C 1
ATOM 3733 O O . LYS B 1 24 ? 17.703 26.281 55.844 1 20.8 24 LYS B O 1
ATOM 3738 N N . THR B 1 25 ? 15.914 27.156 56.438 1 20.67 25 THR B N 1
ATOM 3739 C CA . THR B 1 25 ? 15.648 25.828 56.969 1 20.67 25 THR B CA 1
ATOM 3740 C C . THR B 1 25 ? 15.383 24.828 55.844 1 20.67 25 THR B C 1
ATOM 3742 O O . THR B 1 25 ? 14.633 25.125 54.906 1 20.67 25 THR B O 1
ATOM 3745 N N . ASP B 1 26 ? 16.219 23.719 55.719 1 20.62 26 ASP B N 1
ATOM 3746 C CA . ASP B 1 26 ? 16.422 22.594 54.812 1 20.62 26 ASP B CA 1
ATOM 3747 C C . ASP B 1 26 ? 15.227 21.641 54.844 1 20.62 26 ASP B C 1
ATOM 3749 O O . ASP B 1 26 ? 15.047 20.922 55.844 1 20.62 26 ASP B O 1
ATOM 3753 N N . ARG B 1 27 ? 13.984 22 54.625 1 21.11 27 ARG B N 1
ATOM 3754 C CA . ARG B 1 27 ? 12.922 21.031 54.844 1 21.11 27 ARG B CA 1
ATOM 3755 C C . ARG B 1 27 ? 13.102 19.797 53.969 1 21.11 27 ARG B C 1
ATOM 3757 O O . ARG B 1 27 ? 13.148 19.891 52.75 1 21.11 27 ARG B O 1
ATOM 3764 N N . VAL B 1 28 ? 13.711 18.688 54.5 1 21.75 28 VAL B N 1
ATOM 3765 C CA . VAL B 1 28 ? 13.93 17.344 53.969 1 21.75 28 VAL B CA 1
ATOM 3766 C C . VAL B 1 28 ? 12.586 16.688 53.625 1 21.75 28 VAL B C 1
ATOM 3768 O O . VAL B 1 28 ? 11.789 16.406 54.531 1 21.75 28 VAL B O 1
ATOM 3771 N N . VAL B 1 29 ? 11.812 17.156 52.656 1 21.97 29 VAL B N 1
ATOM 3772 C CA . VAL B 1 29 ? 10.523 16.516 52.438 1 21.97 29 VAL B CA 1
ATOM 3773 C C . VAL B 1 29 ? 10.742 15.031 52.125 1 21.97 29 VAL B C 1
ATOM 3775 O O . VAL B 1 29 ? 11.516 14.688 51.219 1 21.97 29 VAL B O 1
ATOM 3778 N N . ASN B 1 30 ? 10.648 14.18 53.094 1 21.7 30 ASN B N 1
ATOM 3779 C CA . ASN B 1 30 ? 10.617 12.719 53.062 1 21.7 30 ASN B CA 1
ATOM 3780 C C . ASN B 1 30 ? 9.617 12.203 52.031 1 21.7 30 ASN B C 1
ATOM 3782 O O . ASN B 1 30 ? 8.406 12.383 52.188 1 21.7 30 ASN B O 1
ATOM 3786 N N . HIS B 1 31 ? 9.977 12.273 50.75 1 22.16 31 HIS B N 1
ATOM 3787 C CA . HIS B 1 31 ? 9.133 11.773 49.688 1 22.16 31 HIS B CA 1
ATOM 3788 C C . HIS B 1 31 ? 8.836 10.289 49.844 1 22.16 31 HIS B C 1
ATOM 3790 O O . HIS B 1 31 ? 9.742 9.453 49.781 1 22.16 31 HIS B O 1
ATOM 3796 N N . VAL B 1 32 ? 8 9.969 50.781 1 24.53 32 VAL B N 1
ATOM 3797 C CA . VAL B 1 32 ? 7.523 8.594 50.906 1 24.53 32 VAL B CA 1
ATOM 3798 C C . VAL B 1 32 ? 7.094 8.062 49.562 1 24.53 32 VAL B C 1
ATOM 3800 O O . VAL B 1 32 ? 6.203 8.625 48.906 1 24.53 32 VAL B O 1
ATOM 3803 N N . VAL B 1 33 ? 7.973 7.297 48.906 1 26.03 33 VAL B N 1
ATOM 3804 C CA . VAL B 1 33 ? 7.898 6.508 47.688 1 26.03 33 VAL B CA 1
ATOM 3805 C C . VAL B 1 33 ? 6.734 5.523 47.781 1 26.03 33 VAL B C 1
ATOM 3807 O O . VAL B 1 33 ? 6.789 4.551 48.531 1 26.03 33 VAL B O 1
ATOM 3810 N N . TYR B 1 34 ? 5.484 6.047 48 1 26.05 34 TYR B N 1
ATOM 3811 C CA . TYR B 1 34 ? 4.453 5.016 48 1 26.05 34 TYR B CA 1
ATOM 3812 C C . TYR B 1 34 ? 4.582 4.105 46.781 1 26.05 34 TYR B C 1
ATOM 3814 O O . TYR B 1 34 ? 4.742 4.582 45.656 1 26.05 34 TYR B O 1
ATOM 3822 N N . GLU B 1 35 ? 5.027 2.924 47.031 1 29.17 35 GLU B N 1
ATOM 3823 C CA . GLU B 1 35 ? 5.16 1.695 46.25 1 29.17 35 GLU B CA 1
ATOM 3824 C C . GLU B 1 35 ? 3.869 1.377 45.5 1 29.17 35 GLU B C 1
ATOM 3826 O O . GLU B 1 35 ? 3.164 0.426 45.844 1 29.17 35 GLU B O 1
ATOM 3831 N N . GLY B 1 36 ? 2.967 2.336 45.469 1 30.92 36 GLY B N 1
ATOM 3832 C CA . GLY B 1 36 ? 1.744 1.842 44.875 1 30.92 36 GLY B CA 1
ATOM 3833 C C . GLY B 1 36 ? 1.983 1.131 43.531 1 30.92 36 GLY B C 1
ATOM 3834 O O . GLY B 1 36 ? 2.959 1.417 42.844 1 30.92 36 GLY B O 1
ATOM 3835 N N . SER B 1 37 ? 1.335 -0.078 43.406 1 32.78 37 SER B N 1
ATOM 3836 C CA . SER B 1 37 ? 1.613 -1.226 42.562 1 32.78 37 SER B CA 1
ATOM 3837 C C . SER B 1 37 ? 1.772 -0.803 41.094 1 32.78 37 SER B C 1
ATOM 3839 O O . SER B 1 37 ? 1.104 0.125 40.656 1 32.78 37 SER B O 1
ATOM 3841 N N . GLU B 1 38 ? 2.967 -1.121 40.5 1 35.06 38 GLU B N 1
ATOM 3842 C CA . GLU B 1 38 ? 3.436 -1.149 39.125 1 35.06 38 GLU B CA 1
ATOM 3843 C C . GLU B 1 38 ? 2.338 -1.623 38.188 1 35.06 38 GLU B C 1
ATOM 3845 O O . GLU B 1 38 ? 2.428 -1.424 36.969 1 35.06 38 GLU B O 1
ATOM 3850 N N . GLU B 1 39 ? 1.441 -2.479 38.75 1 36.97 39 GLU B N 1
ATOM 3851 C CA . GLU B 1 39 ? 0.419 -3.105 37.906 1 36.97 39 GLU B CA 1
ATOM 3852 C C . GLU B 1 39 ? -0.587 -2.076 37.406 1 36.97 39 GLU B C 1
ATOM 3854 O O . GLU B 1 39 ? -1.115 -2.209 36.312 1 36.97 39 GLU B O 1
ATOM 3859 N N . GLU B 1 40 ? -1.007 -1.107 38.344 1 34.97 40 GLU B N 1
ATOM 3860 C CA . GLU B 1 40 ? -2.02 -0.154 37.906 1 34.97 40 GLU B CA 1
ATOM 3861 C C . GLU B 1 40 ? -1.456 0.803 36.875 1 34.97 40 GLU B C 1
ATOM 3863 O O . GLU B 1 40 ? -2.201 1.348 36.062 1 34.97 40 GLU B O 1
ATOM 3868 N N . SER B 1 41 ? -0.172 1.291 37.125 1 33.78 41 SER B N 1
ATOM 3869 C CA . SER B 1 41 ? 0.396 2.219 36.156 1 33.78 41 SER B CA 1
ATOM 3870 C C . SER B 1 41 ? 0.539 1.567 34.781 1 33.78 41 SER B C 1
ATOM 3872 O O . SER B 1 41 ? 0.467 2.246 33.75 1 33.78 41 SER B O 1
ATOM 3874 N N . GLU B 1 42 ? 0.931 0.29 34.75 1 35.47 42 GLU B N 1
ATOM 3875 C CA . GLU B 1 42 ? 0.989 -0.403 33.469 1 35.47 42 GLU B CA 1
ATOM 3876 C C . GLU B 1 42 ? -0.399 -0.533 32.844 1 35.47 42 GLU B C 1
ATOM 3878 O O . GLU B 1 42 ? -0.536 -0.565 31.625 1 35.47 42 GLU B O 1
ATOM 3883 N N . ARG B 1 43 ? -1.437 -0.703 33.688 1 32.97 43 ARG B N 1
ATOM 3884 C CA . ARG B 1 43 ? -2.811 -0.782 33.188 1 32.97 4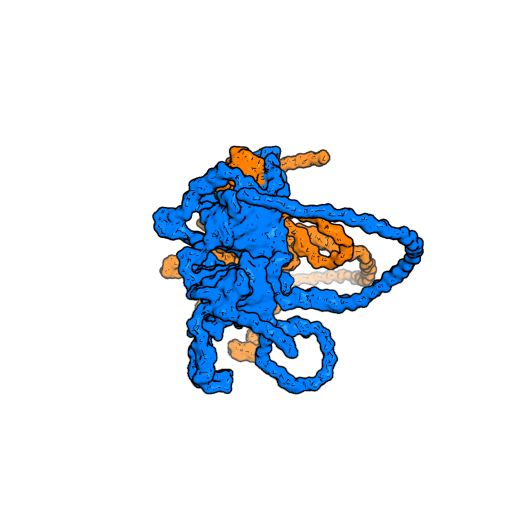3 ARG B CA 1
ATOM 3885 C C . ARG B 1 43 ? -3.277 0.564 32.656 1 32.97 43 ARG B C 1
ATOM 3887 O O . ARG B 1 43 ? -4.098 0.617 31.734 1 32.97 43 ARG B O 1
ATOM 3894 N N . GLN B 1 44 ? -3.051 1.7 33.406 1 32.16 44 GLN B N 1
ATOM 3895 C CA . GLN B 1 44 ? -3.426 3.01 32.875 1 32.16 44 GLN B CA 1
ATOM 3896 C C . GLN B 1 44 ? -2.645 3.344 31.609 1 32.16 44 GLN B C 1
ATOM 3898 O O . GLN B 1 44 ? -3.131 4.082 30.75 1 32.16 44 GLN B O 1
ATOM 3903 N N . GLU B 1 45 ? -1.298 3.205 31.484 1 37.34 45 GLU B N 1
ATOM 3904 C CA . GLU B 1 45 ? -0.581 3.322 30.219 1 37.34 45 GLU B CA 1
ATOM 3905 C C . GLU B 1 45 ? -1.131 2.348 29.188 1 37.34 45 GLU B C 1
ATOM 3907 O O . GLU B 1 45 ? -1.03 2.592 27.984 1 37.34 45 GLU B O 1
ATOM 3912 N N . GLN B 1 46 ? -1.604 1.168 29.422 1 38.16 46 GLN B N 1
ATOM 3913 C CA . GLN B 1 46 ? -2.277 0.181 28.594 1 38.16 46 GLN B CA 1
ATOM 3914 C C . GLN B 1 46 ? -3.641 0.689 28.125 1 38.16 46 GLN B C 1
ATOM 3916 O O . GLN B 1 46 ? -4.105 0.336 27.047 1 38.16 46 GLN B O 1
ATOM 3921 N N . GLN B 1 47 ? -4.445 1.313 28.906 1 38.28 47 GLN B N 1
ATOM 3922 C CA . GLN B 1 47 ? -5.699 1.941 28.5 1 38.28 47 GLN B CA 1
ATOM 3923 C C . GLN B 1 47 ? -5.441 3.15 27.609 1 38.28 47 GLN B C 1
ATOM 3925 O O . GLN B 1 47 ? -6.301 3.529 26.812 1 38.28 47 GLN B O 1
ATOM 3930 N N . GLN B 1 48 ? -4.559 4.168 27.891 1 39.56 48 GLN B N 1
ATOM 3931 C CA . GLN B 1 48 ? -4.109 5.289 27.062 1 39.56 48 GLN B CA 1
ATOM 3932 C C . GLN B 1 48 ? -3.465 4.805 25.781 1 39.56 48 GLN B C 1
ATOM 3934 O O . GLN B 1 48 ? -3.133 5.609 24.906 1 39.56 48 GLN B O 1
ATOM 3939 N N . SER B 1 49 ? -2.918 3.639 25.641 1 45.22 49 SER B N 1
ATOM 3940 C CA . SER B 1 49 ? -2.59 2.688 24.594 1 45.22 49 SER B CA 1
ATOM 3941 C C . SER B 1 49 ? -3.797 2.414 23.703 1 45.22 49 SER B C 1
ATOM 3943 O O . SER B 1 49 ? -3.719 1.605 22.766 1 45.22 49 SER B O 1
ATOM 3945 N N . SER B 1 50 ? -4.988 2.9 23.953 1 51.56 50 SER B N 1
ATOM 3946 C CA . SER B 1 50 ? -6.371 2.678 23.547 1 51.56 50 SER B CA 1
ATOM 3947 C C . SER B 1 50 ? -6.652 3.297 22.172 1 51.56 50 SER B C 1
ATOM 3949 O O . SER B 1 50 ? -7.625 2.934 21.516 1 51.56 50 SER B O 1
ATOM 3951 N N . LYS B 1 51 ? -5.93 4.344 21.766 1 76.44 51 LYS B N 1
ATOM 3952 C CA . LYS B 1 51 ? -6.383 4.785 20.453 1 76.44 51 LYS B CA 1
ATOM 3953 C C . LYS B 1 51 ? -5.219 4.859 19.469 1 76.44 51 LYS B C 1
ATOM 3955 O O . LYS B 1 51 ? -4.73 5.945 19.156 1 76.44 51 LYS B O 1
ATOM 3960 N N . PRO B 1 52 ? -4.777 3.777 19.141 1 85.06 52 PRO B N 1
ATOM 3961 C CA . PRO B 1 52 ? -3.566 3.703 18.312 1 85.06 52 PRO B CA 1
ATOM 3962 C C . PRO B 1 52 ? -3.588 4.688 17.156 1 85.06 52 PRO B C 1
ATOM 3964 O O . PRO B 1 52 ? -2.533 5.035 16.609 1 85.06 52 PRO B O 1
ATOM 3967 N N . TYR B 1 53 ? -4.66 5.297 16.891 1 92.06 53 TYR B N 1
ATOM 3968 C CA . TYR B 1 53 ? -4.758 6.105 15.68 1 92.06 53 TYR B CA 1
ATOM 3969 C C . TYR B 1 53 ? -4.941 7.582 16.016 1 92.06 53 TYR B C 1
ATOM 3971 O O . TYR B 1 53 ? -5.152 8.406 15.133 1 92.06 53 TYR B O 1
ATOM 3979 N N . VAL B 1 54 ? -4.887 7.934 17.312 1 93.88 54 VAL B N 1
ATOM 3980 C CA . VAL B 1 54 ? -5.121 9.32 17.719 1 93.88 54 VAL B CA 1
ATOM 3981 C C . VAL B 1 54 ? -3.922 9.836 18.516 1 93.88 54 VAL B C 1
ATOM 3983 O O . VAL B 1 54 ? -3.48 9.195 19.469 1 93.88 54 VAL B O 1
ATOM 3986 N N . LEU B 1 55 ? -3.42 10.922 18.094 1 92.88 55 LEU B N 1
ATOM 3987 C CA . LEU B 1 55 ? -2.373 11.648 18.797 1 92.88 55 LEU B CA 1
ATOM 3988 C C . LEU B 1 55 ? -2.865 13.023 19.219 1 92.88 55 LEU B C 1
ATOM 3990 O O . LEU B 1 55 ? -3.299 13.82 18.391 1 92.88 55 LEU B O 1
ATOM 3994 N N . GLU B 1 56 ? -2.709 13.258 20.469 1 91.62 56 GLU B N 1
ATOM 3995 C CA . GLU B 1 56 ? -3.209 14.523 21.016 1 91.62 56 GLU B CA 1
ATOM 3996 C C . GLU B 1 56 ? -2.146 15.609 20.938 1 91.62 56 GLU B C 1
ATOM 3998 O O . GLU B 1 56 ? -0.979 15.336 20.656 1 91.62 56 GLU B O 1
ATOM 4003 N N . ASP B 1 57 ? -2.621 16.781 21.234 1 88.62 57 ASP B N 1
ATOM 4004 C CA . ASP B 1 57 ? -1.754 17.953 21.141 1 88.62 57 ASP B CA 1
ATOM 4005 C C . ASP B 1 57 ? -0.543 17.812 22.062 1 88.62 57 ASP B C 1
ATOM 4007 O O . ASP B 1 57 ? 0.564 18.219 21.703 1 88.62 57 ASP B O 1
ATOM 4011 N N . HIS B 1 58 ? -0.745 17.188 23.172 1 88.06 58 HIS B N 1
ATOM 4012 C CA . HIS B 1 58 ? 0.328 17.141 24.156 1 88.06 58 HIS B CA 1
ATOM 4013 C C . HIS B 1 58 ? 1.391 16.109 23.766 1 88.06 58 HIS B C 1
ATOM 4015 O O . HIS B 1 58 ? 2.457 16.062 24.375 1 88.06 58 HIS B O 1
ATOM 4021 N N . HIS B 1 59 ? 1.077 15.359 22.781 1 88.81 59 HIS B N 1
ATOM 4022 C CA . HIS B 1 59 ? 2.08 14.414 22.297 1 88.81 59 HIS B CA 1
ATOM 4023 C C . HIS B 1 59 ? 3.16 15.117 21.484 1 88.81 59 HIS B C 1
ATOM 4025 O O . HIS B 1 59 ? 4.242 14.57 21.281 1 88.81 59 HIS B O 1
ATOM 4031 N N . PHE B 1 60 ? 2.887 16.234 20.984 1 88.5 60 PHE B N 1
ATOM 4032 C CA . PHE B 1 60 ? 3.91 17.016 20.297 1 88.5 60 PHE B CA 1
ATOM 4033 C C . PHE B 1 60 ? 5.039 17.375 21.25 1 88.5 60 PHE B C 1
ATOM 4035 O O . PHE B 1 60 ? 4.793 17.719 22.406 1 88.5 60 PHE B O 1
ATOM 4042 N N . THR B 1 61 ? 6.18 17.25 20.75 1 88.88 61 THR B N 1
ATOM 4043 C CA . THR B 1 61 ? 7.336 17.734 21.5 1 88.88 61 THR B CA 1
ATOM 4044 C C . THR B 1 61 ? 7.863 19.031 20.906 1 88.88 61 THR B C 1
ATOM 4046 O O . THR B 1 61 ? 7.91 19.188 19.688 1 88.88 61 THR B O 1
ATOM 4049 N N . ILE B 1 62 ? 8.25 19.922 21.766 1 82.62 62 ILE B N 1
ATOM 4050 C CA . ILE B 1 62 ? 8.828 21.172 21.297 1 82.62 62 ILE B CA 1
ATOM 4051 C C . ILE B 1 62 ? 10.305 20.969 20.969 1 82.62 62 ILE B C 1
ATOM 4053 O O . ILE B 1 62 ? 11.109 20.656 21.859 1 82.62 62 ILE B O 1
ATOM 4057 N N . GLU B 1 63 ? 10.617 21.109 19.766 1 84.31 63 GLU B N 1
ATOM 4058 C CA . GLU B 1 63 ? 12 20.953 19.328 1 84.31 63 GLU B CA 1
ATOM 4059 C C . GLU B 1 63 ? 12.805 22.219 19.578 1 84.31 63 GLU B C 1
ATOM 4061 O O . GLU B 1 63 ? 13.969 22.156 19.984 1 84.31 63 GLU B O 1
ATOM 4066 N N . THR B 1 64 ? 12.172 23.281 19.234 1 86.31 64 THR B N 1
ATOM 4067 C CA . THR B 1 64 ? 12.773 24.594 19.453 1 86.31 64 THR B CA 1
ATOM 4068 C C . THR B 1 64 ? 11.711 25.609 19.859 1 86.31 64 THR B C 1
ATOM 4070 O O . THR B 1 64 ? 10.594 25.594 19.344 1 86.31 64 THR B O 1
ATOM 4073 N N . GLU B 1 65 ? 12.109 26.438 20.875 1 90.06 65 GLU B N 1
ATOM 4074 C CA . GLU B 1 65 ? 11.203 27.5 21.297 1 90.06 65 GLU B CA 1
ATOM 4075 C C . GLU B 1 65 ? 11.977 28.766 21.656 1 90.06 65 GLU B C 1
ATOM 4077 O O . GLU B 1 65 ? 13 28.703 22.344 1 90.06 65 GLU B O 1
ATOM 4082 N N . THR B 1 66 ? 11.57 29.781 20.953 1 90.44 66 THR B N 1
ATOM 4083 C CA . THR B 1 66 ? 12.047 31.125 21.281 1 90.44 66 THR B CA 1
ATOM 4084 C C . THR B 1 66 ? 10.875 32.062 21.594 1 90.44 66 THR B C 1
ATOM 4086 O O . THR B 1 66 ? 9.719 31.625 21.609 1 90.44 66 THR B O 1
ATOM 4089 N N . GLN B 1 67 ? 11.156 33.25 21.953 1 90.38 67 GLN B N 1
ATOM 4090 C CA . GLN B 1 67 ? 10.094 34.219 22.188 1 90.38 67 GLN B CA 1
ATOM 4091 C C . GLN B 1 67 ? 9.352 34.531 20.891 1 90.38 67 GLN B C 1
ATOM 4093 O O . GLN B 1 67 ? 8.234 35.062 20.922 1 90.38 67 GLN B O 1
ATOM 4098 N N . ARG B 1 68 ? 9.969 34.125 19.797 1 93.88 68 ARG B N 1
ATOM 4099 C CA . ARG B 1 68 ? 9.461 34.594 18.516 1 93.88 68 ARG B CA 1
ATOM 4100 C C . ARG B 1 68 ? 8.812 33.438 17.75 1 93.88 68 ARG B C 1
ATOM 4102 O O . ARG B 1 68 ? 8.336 33.625 16.625 1 93.88 68 ARG B O 1
ATOM 4109 N N . GLY B 1 69 ? 8.812 32.312 18.281 1 95.31 69 GLY B N 1
ATOM 4110 C CA . GLY B 1 69 ? 8.18 31.219 17.578 1 95.31 69 GLY B CA 1
ATOM 4111 C C . GLY B 1 69 ? 8.57 29.859 18.141 1 95.31 69 GLY B C 1
ATOM 4112 O O . GLY B 1 69 ? 9.281 29.781 19.141 1 95.31 69 GLY B O 1
ATOM 4113 N N . ARG B 1 70 ? 8.031 28.859 17.578 1 95.12 70 ARG B N 1
ATOM 4114 C CA . ARG B 1 70 ? 8.328 27.516 18.047 1 95.12 70 ARG B CA 1
ATOM 4115 C C . ARG B 1 70 ? 8.148 26.484 16.938 1 95.12 70 ARG B C 1
ATOM 4117 O O . ARG B 1 70 ? 7.43 26.734 15.969 1 95.12 70 ARG B O 1
ATOM 4124 N N . VAL B 1 71 ? 8.883 25.422 17.078 1 95.19 71 VAL B N 1
ATOM 4125 C CA . VAL B 1 71 ? 8.758 24.25 16.219 1 95.19 71 VAL B CA 1
ATOM 4126 C C . VAL B 1 71 ? 8.328 23.047 17.062 1 95.19 71 VAL B C 1
ATOM 4128 O O . VAL B 1 71 ? 9 22.688 18.031 1 95.19 71 VAL B O 1
ATOM 4131 N N . ARG B 1 72 ? 7.211 22.5 16.719 1 96.12 72 ARG B N 1
ATOM 4132 C CA . ARG B 1 72 ? 6.715 21.312 17.391 1 96.12 72 ARG B CA 1
ATOM 4133 C C . ARG B 1 72 ? 6.812 20.094 16.5 1 96.12 72 ARG B C 1
ATOM 4135 O O . ARG B 1 72 ? 6.562 20.172 15.289 1 96.12 72 ARG B O 1
ATOM 4142 N N . LEU B 1 73 ? 7.211 18.984 17.062 1 96.19 73 LEU B N 1
ATOM 4143 C CA . LEU B 1 73 ? 7.402 17.734 16.328 1 96.19 73 LEU B CA 1
ATOM 4144 C C . LEU B 1 73 ? 6.625 16.594 16.984 1 96.19 73 LEU B C 1
ATOM 4146 O O . LEU B 1 73 ? 6.699 16.406 18.203 1 96.19 73 LEU B O 1
ATOM 4150 N N . LEU B 1 74 ? 5.875 15.938 16.141 1 95.75 74 LEU B N 1
ATOM 4151 C CA . LEU B 1 74 ? 5.184 14.758 16.641 1 95.75 74 LEU B CA 1
ATOM 4152 C C . LEU B 1 74 ? 6.148 13.586 16.781 1 95.75 74 LEU B C 1
ATOM 4154 O O . LEU B 1 74 ? 7.074 13.43 15.984 1 95.75 74 LEU B O 1
ATOM 4158 N N . PRO B 1 75 ? 5.902 12.773 17.797 1 93.75 75 PRO B N 1
ATOM 4159 C CA . PRO B 1 75 ? 6.742 11.57 17.875 1 93.75 75 PRO B CA 1
ATOM 4160 C C . PRO B 1 75 ? 6.605 10.68 16.641 1 93.75 75 PRO B C 1
ATOM 4162 O O . PRO B 1 75 ? 5.641 10.812 15.883 1 93.75 75 PRO B O 1
ATOM 4165 N N . LYS B 1 76 ? 7.66 9.844 16.562 1 94.38 76 LYS B N 1
ATOM 4166 C CA . LYS B 1 76 ? 7.539 8.852 15.492 1 94.38 76 LYS B CA 1
ATOM 4167 C C . LYS B 1 76 ? 6.223 8.086 15.602 1 94.38 76 LYS B C 1
ATOM 4169 O O . LYS B 1 76 ? 5.801 7.719 16.703 1 94.38 76 LYS B O 1
ATOM 4174 N N . PHE B 1 77 ? 5.594 7.82 14.508 1 93.44 77 PHE B N 1
ATOM 4175 C CA . PHE B 1 77 ? 4.289 7.172 14.516 1 93.44 77 PHE B CA 1
ATOM 4176 C C . PHE B 1 77 ? 4.391 5.762 15.094 1 93.44 77 PHE B C 1
ATOM 4178 O O . PHE B 1 77 ? 3.484 5.309 15.797 1 93.44 77 PHE B O 1
ATOM 4185 N N . THR B 1 78 ? 5.504 5.109 14.82 1 91.75 78 THR B N 1
ATOM 4186 C CA . THR B 1 78 ? 5.664 3.736 15.281 1 91.75 78 THR B CA 1
ATOM 4187 C C . THR B 1 78 ? 5.906 3.695 16.797 1 91.75 78 THR B C 1
ATOM 4189 O O . THR B 1 78 ? 5.801 2.637 17.406 1 91.75 78 THR B O 1
ATOM 4192 N N . GLU B 1 79 ? 6.285 4.758 17.375 1 90.56 79 GLU B N 1
ATOM 4193 C CA . GLU B 1 79 ? 6.41 4.832 18.828 1 90.56 79 GLU B CA 1
ATOM 4194 C C . GLU B 1 79 ? 5.039 4.801 19.5 1 90.56 79 GLU B C 1
ATOM 4196 O O . GLU B 1 79 ? 4.91 4.355 20.641 1 90.56 79 GLU B O 1
ATOM 4201 N N . ARG B 1 80 ? 4.102 5.211 18.75 1 86.88 80 ARG B N 1
ATOM 4202 C CA . ARG B 1 80 ? 2.736 5.199 19.266 1 86.88 80 ARG B CA 1
ATOM 4203 C C . ARG B 1 80 ? 2.102 3.82 19.109 1 86.88 80 ARG B C 1
ATOM 4205 O O . ARG B 1 80 ? 1.471 3.309 20.031 1 86.88 80 ARG B O 1
ATOM 4212 N N . SER B 1 81 ? 2.293 3.271 17.875 1 88.5 81 SER B N 1
ATOM 4213 C CA . SER B 1 81 ? 1.672 1.978 17.609 1 88.5 81 SER B CA 1
ATOM 4214 C C . SER B 1 81 ? 2.355 1.265 16.438 1 88.5 81 SER B C 1
ATOM 4216 O O . SER B 1 81 ? 2.713 1.895 15.445 1 88.5 81 SER B O 1
ATOM 4218 N N . LYS B 1 82 ? 2.391 -0.061 16.5 1 87 82 LYS B N 1
ATOM 4219 C CA . LYS B 1 82 ? 2.947 -0.875 15.43 1 87 82 LYS B CA 1
ATOM 4220 C C . LYS B 1 82 ? 2.008 -0.911 14.227 1 87 82 LYS B C 1
ATOM 4222 O O . LYS B 1 82 ? 2.418 -1.271 13.125 1 87 82 LYS B O 1
ATOM 4227 N N . LEU B 1 83 ? 0.821 -0.495 14.469 1 88.38 83 LEU B N 1
ATOM 4228 C CA . LEU B 1 83 ? -0.175 -0.476 13.406 1 88.38 83 LEU B CA 1
ATOM 4229 C C . LEU B 1 83 ? 0.097 0.662 12.422 1 88.38 83 LEU B C 1
ATOM 4231 O O . LEU B 1 83 ? -0.502 0.718 11.352 1 88.38 83 LEU B O 1
ATOM 4235 N N . LEU B 1 84 ? 1.042 1.482 12.828 1 92.56 84 LEU B N 1
ATOM 4236 C CA . LEU B 1 84 ? 1.34 2.631 11.984 1 92.56 84 LEU B CA 1
ATOM 4237 C C . LEU B 1 84 ? 2.68 2.451 11.273 1 92.56 84 LEU B C 1
ATOM 4239 O O . LEU B 1 84 ? 3.299 3.43 10.852 1 92.56 84 LEU B O 1
ATOM 4243 N N . ARG B 1 85 ? 3.145 1.243 11.094 1 91.5 85 ARG B N 1
ATOM 4244 C CA . ARG B 1 85 ? 4.418 0.934 10.453 1 91.5 85 ARG B CA 1
ATOM 4245 C C . ARG B 1 85 ? 4.414 1.37 8.992 1 91.5 85 ARG B C 1
ATOM 4247 O O . ARG B 1 85 ? 5.473 1.646 8.414 1 91.5 85 ARG B O 1
ATOM 4254 N N . GLY B 1 86 ? 3.273 1.478 8.453 1 91.12 86 GLY B N 1
ATOM 4255 C CA . GLY B 1 86 ? 3.164 1.882 7.062 1 91.12 86 GLY B CA 1
ATOM 4256 C C . GLY B 1 86 ? 3.625 3.307 6.816 1 91.12 86 GLY B C 1
ATOM 4257 O O . GLY B 1 86 ? 3.951 3.674 5.684 1 91.12 86 GLY B O 1
ATOM 4258 N N . ILE B 1 87 ? 3.631 4.125 7.883 1 95.88 87 ILE B N 1
ATOM 4259 C CA . ILE B 1 87 ? 4.055 5.512 7.73 1 95.88 87 ILE B CA 1
ATOM 4260 C C . ILE B 1 87 ? 5.238 5.793 8.656 1 95.88 87 ILE B C 1
ATOM 4262 O O . ILE B 1 87 ? 5.395 6.914 9.148 1 95.88 87 ILE B O 1
ATOM 4266 N N . GLU B 1 88 ? 6.012 4.805 8.891 1 94.38 88 GLU B N 1
ATOM 4267 C CA . GLU B 1 88 ? 7.148 4.926 9.797 1 94.38 88 GLU B CA 1
ATOM 4268 C C . GLU B 1 88 ? 8.148 5.969 9.289 1 94.38 88 GLU B C 1
ATOM 4270 O O . GLU B 1 88 ? 8.805 6.641 10.086 1 94.38 88 GLU B O 1
ATOM 4275 N N . ASN B 1 89 ? 8.227 6.121 8.031 1 96.19 89 ASN B N 1
ATOM 4276 C CA . ASN B 1 89 ? 9.266 6.98 7.473 1 96.19 89 ASN B CA 1
ATOM 4277 C C . ASN B 1 89 ? 8.781 8.43 7.352 1 96.19 89 ASN B C 1
ATOM 4279 O O . ASN B 1 89 ? 9.398 9.227 6.648 1 96.19 89 ASN B O 1
ATOM 4283 N N . TYR B 1 90 ? 7.719 8.773 7.949 1 97.5 90 TYR B N 1
ATOM 4284 C CA . TYR B 1 90 ? 7.211 10.141 7.898 1 97.5 90 TYR B CA 1
ATOM 4285 C C . TYR B 1 90 ? 7.188 10.766 9.289 1 97.5 90 TYR B C 1
ATOM 4287 O O . TYR B 1 90 ? 6.957 10.078 10.281 1 97.5 90 TYR B O 1
ATOM 4295 N N . ARG B 1 91 ? 7.453 12.039 9.297 1 97.38 91 ARG B N 1
ATOM 4296 C CA . ARG B 1 91 ? 7.387 12.852 10.508 1 97.38 91 ARG B CA 1
ATOM 4297 C C . ARG B 1 91 ? 6.559 14.109 10.281 1 97.38 91 ARG B C 1
ATOM 4299 O O . ARG B 1 91 ? 6.602 14.703 9.203 1 97.38 91 ARG B O 1
ATOM 4306 N N . LEU B 1 92 ? 5.812 14.477 11.297 1 97.75 92 LEU B N 1
ATOM 4307 C CA . LEU B 1 92 ? 4.977 15.664 11.195 1 97.75 92 LEU B CA 1
ATOM 4308 C C . LEU B 1 92 ? 5.48 16.766 12.125 1 97.75 92 LEU B C 1
ATOM 4310 O O . LEU B 1 92 ? 5.691 16.531 13.32 1 97.75 92 LEU B O 1
ATOM 4314 N N . ALA B 1 93 ? 5.684 17.906 11.57 1 97.25 93 ALA B N 1
ATOM 4315 C CA . ALA B 1 93 ? 6.145 19.062 12.336 1 97.25 93 ALA B CA 1
ATOM 4316 C C . ALA B 1 93 ? 5.281 20.281 12.055 1 97.25 93 ALA B C 1
ATOM 4318 O O . ALA B 1 93 ? 4.68 20.391 10.984 1 97.25 93 ALA B O 1
ATOM 4319 N N . ILE B 1 94 ? 5.199 21.188 13.008 1 96.75 94 ILE B N 1
ATOM 4320 C CA . ILE B 1 94 ? 4.48 22.453 12.867 1 96.75 94 ILE B CA 1
ATOM 4321 C C . ILE B 1 94 ? 5.391 23.609 13.273 1 96.75 94 ILE B C 1
ATOM 4323 O O . ILE B 1 94 ? 5.918 23.625 14.391 1 96.75 94 ILE B O 1
ATOM 4327 N N . LEU B 1 95 ? 5.59 24.516 12.383 1 97.44 95 LEU B N 1
ATOM 4328 C CA . LEU B 1 95 ? 6.34 25.75 12.648 1 97.44 95 LEU B CA 1
ATOM 4329 C C . LEU B 1 95 ? 5.395 26.922 12.883 1 97.44 95 LEU B C 1
ATOM 4331 O O . LEU B 1 95 ? 4.492 27.172 12.07 1 97.44 95 LEU B O 1
ATOM 4335 N N . GLU B 1 96 ? 5.559 27.594 13.953 1 96.81 96 GLU B N 1
ATOM 4336 C CA . GLU B 1 96 ? 4.824 28.812 14.266 1 96.81 96 GLU B CA 1
ATOM 4337 C C . GLU B 1 96 ? 5.777 29.969 14.547 1 96.81 96 GLU B C 1
ATOM 4339 O O . GLU B 1 96 ? 6.648 29.875 15.414 1 96.81 96 GLU B O 1
ATOM 4344 N N . THR B 1 97 ? 5.609 31.031 13.844 1 97.38 97 THR B N 1
ATOM 4345 C CA . THR B 1 97 ? 6.473 32.188 14.047 1 97.38 97 THR B CA 1
ATOM 4346 C C . THR B 1 97 ? 5.645 33.469 14.281 1 97.38 97 THR B C 1
ATOM 4348 O O . THR B 1 97 ? 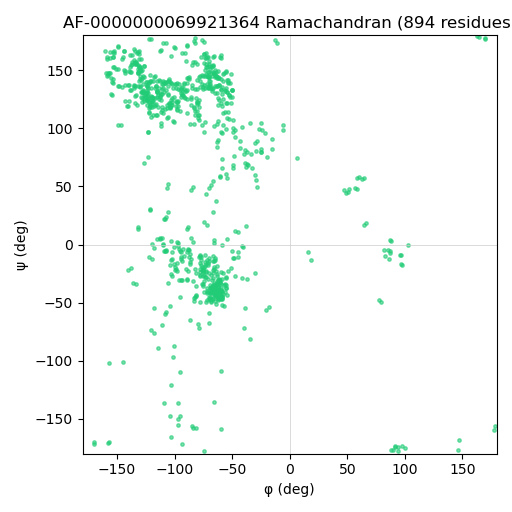4.59 33.625 13.664 1 97.38 97 THR B O 1
ATOM 4351 N N . GLU B 1 98 ? 6.148 34.312 15.109 1 97.19 98 GLU B N 1
ATOM 4352 C CA . GLU B 1 98 ? 5.547 35.625 15.344 1 97.19 98 GLU B CA 1
ATOM 4353 C C . GLU B 1 98 ? 5.809 36.562 14.164 1 97.19 98 GLU B C 1
ATOM 4355 O O . GLU B 1 98 ? 6.66 36.281 13.32 1 97.19 98 GLU B O 1
ATOM 4360 N N . PRO B 1 99 ? 5.031 37.656 14.109 1 96.44 99 PRO B N 1
ATOM 4361 C CA . PRO B 1 99 ? 5.293 38.625 13.055 1 96.44 99 PRO B CA 1
ATOM 4362 C C . PRO B 1 99 ? 6.723 39.156 13.078 1 96.44 99 PRO B C 1
ATOM 4364 O O . PRO B 1 99 ? 7.332 39.25 14.148 1 96.44 99 PRO B O 1
ATOM 4367 N N . GLN B 1 100 ? 7.238 39.469 11.914 1 95.75 100 GLN B N 1
ATOM 4368 C CA . GLN B 1 100 ? 8.555 40.062 11.742 1 95.75 100 GLN B CA 1
ATOM 4369 C C . GLN B 1 100 ? 9.648 39.188 12.32 1 95.75 100 GLN B C 1
ATOM 4371 O O . GLN B 1 100 ? 10.445 39.625 13.148 1 95.75 100 GLN B O 1
ATOM 4376 N N . THR B 1 101 ? 9.664 38 11.805 1 95.75 101 THR B N 1
ATOM 4377 C CA . THR B 1 101 ? 10.625 37.031 12.312 1 95.75 10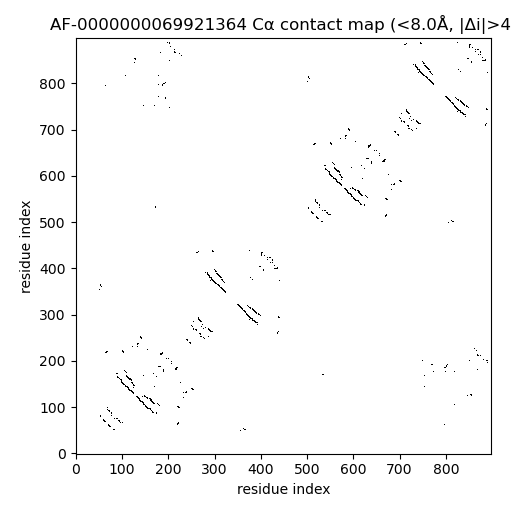1 THR B CA 1
ATOM 4378 C C . THR B 1 101 ? 11.43 36.406 11.172 1 95.75 101 THR B C 1
ATOM 4380 O O . THR B 1 101 ? 10.945 36.344 10.039 1 95.75 101 THR B O 1
ATOM 4383 N N . PHE B 1 102 ? 12.578 36.062 11.531 1 94.81 102 PHE B N 1
ATOM 4384 C CA . PHE B 1 102 ? 13.531 35.406 10.648 1 94.81 102 PHE B CA 1
ATOM 4385 C C . PHE B 1 102 ? 13.938 34.062 11.211 1 94.81 102 PHE B C 1
ATOM 4387 O O . PHE B 1 102 ? 14.414 33.969 12.344 1 94.81 102 PHE B O 1
ATOM 4394 N N . VAL B 1 103 ? 13.648 32.969 10.43 1 95.38 103 VAL B N 1
ATOM 4395 C CA . VAL B 1 103 ? 14.164 31.656 10.789 1 95.38 103 VAL B CA 1
ATOM 4396 C C . VAL B 1 103 ? 15.516 31.438 10.117 1 95.38 103 VAL B C 1
ATOM 4398 O O . VAL B 1 103 ? 15.625 31.469 8.891 1 95.38 103 VAL B O 1
ATOM 4401 N N . VAL B 1 104 ? 16.484 31.125 10.852 1 94.19 104 VAL B N 1
ATOM 4402 C CA . VAL B 1 104 ? 17.859 31.094 10.375 1 94.19 104 VAL B CA 1
ATOM 4403 C C . VAL B 1 104 ? 18.031 29.984 9.359 1 94.19 104 VAL B C 1
ATOM 4405 O O . VAL B 1 104 ? 17.328 28.969 9.406 1 94.19 104 VAL B O 1
ATOM 4408 N N . PRO B 1 105 ? 18.953 30.109 8.469 1 94.62 105 PRO B N 1
ATOM 4409 C CA . PRO B 1 105 ? 19.203 29.094 7.441 1 94.62 105 PRO B CA 1
ATOM 4410 C C . PRO B 1 105 ? 19.562 27.719 8.031 1 94.62 105 PRO B C 1
ATOM 4412 O O . PRO B 1 105 ? 20.375 27.641 8.953 1 94.62 105 PRO B O 1
ATOM 4415 N N . ASN B 1 106 ? 18.969 26.734 7.523 1 95.75 106 ASN B N 1
ATOM 4416 C CA . ASN B 1 106 ? 19.25 25.359 7.93 1 95.75 106 ASN B CA 1
ATOM 4417 C C . ASN B 1 106 ? 18.812 24.359 6.855 1 95.75 106 ASN B C 1
ATOM 4419 O O . ASN B 1 106 ? 18.156 24.734 5.883 1 95.75 106 ASN B O 1
ATOM 4423 N N . HIS B 1 107 ? 19.281 23.219 6.887 1 96.62 107 HIS B N 1
ATOM 4424 C CA . HIS B 1 107 ? 18.859 22.156 5.992 1 96.62 107 HIS B CA 1
ATOM 4425 C C . HIS B 1 107 ? 18.594 20.859 6.758 1 96.62 107 HIS B C 1
ATOM 4427 O O . HIS B 1 107 ? 18.969 20.734 7.93 1 96.62 107 HIS B O 1
ATOM 4433 N N . TRP B 1 108 ? 17.938 19.922 6.16 1 97.19 108 TRP B N 1
ATOM 4434 C CA . TRP B 1 108 ? 17.578 18.656 6.77 1 97.19 108 TRP B CA 1
ATOM 4435 C C . TRP B 1 108 ? 17.969 17.484 5.863 1 97.19 108 TRP B C 1
ATOM 4437 O O . TRP B 1 108 ? 18.031 17.641 4.641 1 97.19 108 TRP B O 1
ATOM 4447 N N . ASP B 1 109 ? 18.25 16.328 6.41 1 97.5 109 ASP B N 1
ATOM 4448 C CA . ASP B 1 109 ? 18.406 15.109 5.621 1 97.5 109 ASP B CA 1
ATOM 4449 C C . ASP B 1 109 ? 17.062 14.438 5.379 1 97.5 109 ASP B C 1
ATOM 4451 O O . ASP B 1 109 ? 16.922 13.227 5.574 1 97.5 109 ASP B O 1
ATOM 4455 N N . ALA B 1 110 ? 16.109 15.172 4.988 1 98.12 110 ALA B N 1
ATOM 4456 C CA . ALA B 1 110 ? 14.758 14.742 4.672 1 98.12 110 ALA B CA 1
ATOM 4457 C C . ALA B 1 110 ? 14.102 15.68 3.66 1 98.12 110 ALA B C 1
ATOM 4459 O O . ALA B 1 110 ? 14.336 16.891 3.686 1 98.12 110 ALA B O 1
ATOM 4460 N N . ASP B 1 111 ? 13.328 15.031 2.783 1 97.25 111 ASP B N 1
ATOM 4461 C CA . ASP B 1 111 ? 12.43 15.875 1.991 1 97.25 111 ASP B CA 1
ATOM 4462 C C . ASP B 1 111 ? 11.328 16.469 2.859 1 97.25 111 ASP B C 1
ATOM 4464 O O . ASP B 1 111 ? 10.805 15.805 3.756 1 97.25 111 ASP B O 1
ATOM 4468 N N . GLY B 1 112 ? 10.992 17.719 2.609 1 96.56 112 GLY B N 1
ATOM 4469 C CA . GLY B 1 112 ? 9.914 18.359 3.34 1 96.56 112 GLY B CA 1
ATOM 4470 C C . GLY B 1 112 ? 8.828 18.906 2.438 1 96.56 112 GLY B C 1
ATOM 4471 O O . GLY B 1 112 ? 9.125 19.531 1.411 1 96.56 112 GLY B O 1
ATOM 4472 N N . ILE B 1 113 ? 7.629 18.594 2.775 1 96.75 113 ILE B N 1
ATOM 4473 C CA . ILE B 1 113 ? 6.504 19.25 2.121 1 96.75 113 ILE B CA 1
ATOM 4474 C C . ILE B 1 113 ? 5.859 20.25 3.08 1 96.75 113 ILE B C 1
ATOM 4476 O O . ILE B 1 113 ? 5.359 19.859 4.141 1 96.75 113 ILE B O 1
ATOM 4480 N N . PHE B 1 114 ? 5.879 21.453 2.65 1 96.81 114 PHE B N 1
ATOM 4481 C CA . PHE B 1 114 ? 5.34 22.547 3.453 1 96.81 114 PHE B CA 1
ATOM 4482 C C . PHE B 1 114 ? 3.912 22.875 3.027 1 96.81 114 PHE B C 1
ATOM 4484 O O . PHE B 1 114 ? 3.615 22.953 1.833 1 96.81 114 PHE B O 1
ATOM 4491 N N . PHE B 1 115 ? 3.09 23.016 3.963 1 97.12 115 PHE B N 1
ATOM 4492 C CA . PHE B 1 115 ? 1.75 23.562 3.762 1 97.12 115 PHE B CA 1
ATOM 4493 C C . PHE B 1 115 ? 1.508 24.766 4.668 1 97.12 115 PHE B C 1
ATOM 4495 O O . PHE B 1 115 ? 1.528 24.641 5.895 1 97.12 115 PHE B O 1
ATOM 4502 N N . VAL B 1 116 ? 1.232 25.875 4.039 1 97.12 116 VAL B N 1
ATOM 4503 C CA . VAL B 1 116 ? 0.995 27.094 4.812 1 97.12 116 VAL B CA 1
ATOM 4504 C C . VAL B 1 116 ? -0.449 27.109 5.309 1 97.12 116 VAL B C 1
ATOM 4506 O O . VAL B 1 116 ? -1.376 27.344 4.527 1 97.12 116 VAL B O 1
ATOM 4509 N N . THR B 1 117 ? -0.572 26.969 6.578 1 95.94 117 THR B N 1
ATOM 4510 C CA . THR B 1 117 ? -1.917 26.891 7.133 1 95.94 117 THR B CA 1
ATOM 4511 C C . THR B 1 117 ? -2.449 28.266 7.484 1 95.94 117 THR B C 1
ATOM 4513 O O . THR B 1 117 ? -3.662 28.5 7.484 1 95.94 117 THR B O 1
ATOM 4516 N N . ARG B 1 118 ? -1.527 29.141 7.82 1 95.25 118 ARG B N 1
ATOM 4517 C CA . ARG B 1 118 ? -1.916 30.484 8.234 1 95.25 118 ARG B CA 1
ATOM 4518 C C . ARG B 1 118 ? -0.791 31.484 7.977 1 95.25 118 ARG B C 1
ATOM 4520 O O . ARG B 1 118 ? 0.383 31.172 8.188 1 95.25 118 ARG B O 1
ATOM 4527 N N . GLY B 1 119 ? -1.245 32.656 7.504 1 95.38 119 GLY B N 1
ATOM 4528 C CA . GLY B 1 119 ? -0.292 33.75 7.41 1 95.38 119 GLY B CA 1
ATOM 4529 C C . GLY B 1 119 ? 0.394 33.812 6.059 1 95.38 119 GLY B C 1
ATOM 4530 O O . GLY B 1 119 ? -0.061 33.219 5.09 1 95.38 119 GLY B O 1
ATOM 4531 N N . GLU B 1 120 ? 1.353 34.719 6.02 1 94.25 120 GLU B N 1
ATOM 4532 C CA . GLU B 1 120 ? 2.154 34.938 4.82 1 94.25 120 GLU B CA 1
ATOM 4533 C C . GLU B 1 120 ? 3.635 35.094 5.164 1 94.25 120 GLU B C 1
ATOM 4535 O O . GLU B 1 120 ? 3.99 35.406 6.301 1 94.25 120 GLU B O 1
ATOM 4540 N N . GLY B 1 121 ? 4.422 34.781 4.188 1 94.69 121 GLY B N 1
ATOM 4541 C CA . GLY B 1 121 ? 5.859 34.875 4.398 1 94.69 121 GLY B CA 1
ATOM 4542 C C . GLY B 1 121 ? 6.66 34.719 3.119 1 94.69 121 GLY B C 1
ATOM 4543 O O . GLY B 1 121 ? 6.145 34.969 2.025 1 94.69 121 GLY B O 1
ATOM 4544 N N . SER B 1 122 ? 7.895 34.594 3.342 1 94.56 122 SER B N 1
ATOM 4545 C CA . SER B 1 122 ? 8.82 34.344 2.246 1 94.56 122 SER B CA 1
ATOM 4546 C C . SER B 1 122 ? 9.812 33.25 2.613 1 94.56 122 SER B C 1
ATOM 4548 O O . SER B 1 122 ? 10.273 33.156 3.756 1 94.56 122 SER B O 1
ATOM 4550 N N . ILE B 1 123 ? 10.039 32.406 1.695 1 95 123 ILE B N 1
ATOM 4551 C CA . ILE B 1 123 ? 11.023 31.344 1.894 1 95 123 ILE B CA 1
ATOM 4552 C C . ILE B 1 123 ? 12.055 31.391 0.768 1 95 123 ILE B C 1
ATOM 4554 O O . ILE B 1 123 ? 11.711 31.641 -0.389 1 95 123 ILE B O 1
ATOM 4558 N N . THR B 1 124 ? 13.258 31.188 1.086 1 94.25 124 THR B N 1
ATOM 4559 C CA . THR B 1 124 ? 14.328 31.203 0.093 1 94.25 124 THR B CA 1
ATOM 4560 C C . THR B 1 124 ? 15.109 29.906 0.123 1 94.25 124 THR B C 1
ATOM 4562 O O . THR B 1 124 ? 15.562 29.469 1.184 1 94.25 124 THR B O 1
ATOM 4565 N N . LEU B 1 125 ? 15.195 29.266 -0.958 1 94 125 LEU B N 1
ATOM 4566 C CA . LEU B 1 125 ? 16.031 28.094 -1.152 1 94 125 LEU B CA 1
ATOM 4567 C C . LEU B 1 125 ? 17.406 28.484 -1.717 1 94 125 LEU B C 1
ATOM 4569 O O . LEU B 1 125 ? 17.484 29.172 -2.734 1 94 125 LEU B O 1
ATOM 4573 N N . VAL B 1 126 ? 18.391 28 -1.068 1 94.12 126 VAL B N 1
ATOM 4574 C CA . VAL B 1 126 ? 19.75 28.375 -1.473 1 94.12 126 VAL B CA 1
ATOM 4575 C C . VAL B 1 126 ? 20.406 27.219 -2.223 1 94.12 126 VAL B C 1
ATOM 4577 O O . VAL B 1 126 ? 20.562 26.125 -1.673 1 94.12 126 VAL B O 1
ATOM 4580 N N . HIS B 1 127 ? 20.766 27.531 -3.443 1 91.38 127 HIS B N 1
ATOM 4581 C CA . HIS B 1 127 ? 21.484 26.562 -4.27 1 91.38 127 HIS B CA 1
ATOM 4582 C C . HIS B 1 127 ? 22.938 27 -4.484 1 91.38 127 HIS B C 1
ATOM 4584 O O . HIS B 1 127 ? 23.359 28.047 -3.984 1 91.38 127 HIS B O 1
ATOM 4590 N N . GLN B 1 128 ? 23.672 26.109 -5.109 1 89.81 128 GLN B N 1
ATOM 4591 C CA . GLN B 1 128 ? 25.094 26.391 -5.285 1 89.81 128 GLN B CA 1
ATOM 4592 C C . GLN B 1 128 ? 25.297 27.688 -6.062 1 89.81 128 GLN B C 1
ATOM 4594 O O . GLN B 1 128 ? 26.156 28.516 -5.703 1 89.81 128 GLN B O 1
ATOM 4599 N N . ASP B 1 129 ? 24.516 27.953 -7.078 1 89.75 129 ASP B N 1
ATOM 4600 C CA . ASP B 1 129 ? 24.781 29.078 -7.965 1 89.75 129 ASP B CA 1
ATOM 4601 C C . ASP B 1 129 ? 23.625 30.078 -7.961 1 89.75 129 ASP B C 1
ATOM 4603 O O . ASP B 1 129 ? 23.656 31.078 -8.68 1 89.75 129 ASP B O 1
ATOM 4607 N N . ARG B 1 130 ? 22.672 29.734 -7.18 1 88.88 130 ARG B N 1
ATOM 4608 C CA . ARG B 1 130 ? 21.531 30.625 -7.215 1 88.88 130 ARG B CA 1
ATOM 4609 C C . ARG B 1 130 ? 20.688 30.484 -5.949 1 88.88 130 ARG B C 1
ATOM 4611 O O . ARG B 1 130 ? 20.875 29.547 -5.176 1 88.88 130 ARG B O 1
ATOM 4618 N N . ARG B 1 131 ? 19.938 31.516 -5.762 1 89.31 131 ARG B N 1
ATOM 4619 C CA . ARG B 1 131 ? 18.906 31.453 -4.73 1 89.31 131 ARG B CA 1
ATOM 4620 C C . ARG B 1 131 ? 17.516 31.625 -5.336 1 89.31 131 ARG B C 1
ATOM 4622 O O . ARG B 1 131 ? 17.344 32.344 -6.328 1 89.31 131 ARG B O 1
ATOM 4629 N N . GLU B 1 132 ? 16.609 30.875 -4.836 1 88.62 132 GLU B N 1
ATOM 4630 C CA . GLU B 1 132 ? 15.219 30.969 -5.25 1 88.62 132 GLU B CA 1
ATOM 4631 C C . GLU B 1 132 ? 14.32 31.375 -4.082 1 88.62 132 GLU B C 1
ATOM 4633 O O . GLU B 1 132 ? 14.266 30.688 -3.064 1 88.62 132 GLU B O 1
ATOM 4638 N N . SER B 1 133 ? 13.688 32.469 -4.23 1 89.38 133 SER B N 1
ATOM 4639 C CA . SER B 1 133 ? 12.805 32.969 -3.172 1 89.38 133 SER B CA 1
ATOM 4640 C C . SER B 1 133 ? 11.344 32.844 -3.574 1 89.38 133 SER B C 1
ATOM 4642 O O . SER B 1 133 ? 10.984 33.094 -4.727 1 89.38 133 SER B O 1
ATOM 4644 N N . PHE B 1 134 ? 10.469 32.438 -2.646 1 90.19 134 PHE B N 1
ATOM 4645 C CA . PHE B 1 134 ? 9.039 32.25 -2.883 1 90.19 134 PHE B CA 1
ATOM 4646 C C . PHE B 1 134 ? 8.219 33 -1.85 1 90.19 134 PHE B C 1
ATOM 4648 O O . PHE B 1 134 ? 8.523 32.969 -0.657 1 90.19 134 PHE B O 1
ATOM 4655 N N . ASN B 1 135 ? 7.277 33.719 -2.41 1 91.69 135 ASN B N 1
ATOM 4656 C CA . ASN B 1 135 ? 6.281 34.281 -1.495 1 91.69 135 ASN B CA 1
ATOM 4657 C C . ASN B 1 135 ? 5.293 33.188 -1.034 1 91.69 135 ASN B C 1
ATOM 4659 O O . ASN B 1 135 ? 4.812 32.406 -1.842 1 91.69 135 ASN B O 1
ATOM 4663 N N . LEU B 1 136 ? 5.09 33.219 0.23 1 93.5 136 LEU B N 1
ATOM 4664 C CA . LEU B 1 136 ? 4.191 32.219 0.805 1 93.5 136 LEU B CA 1
ATOM 4665 C C . LEU B 1 136 ? 2.867 32.844 1.209 1 93.5 136 LEU B C 1
ATOM 4667 O O . LEU B 1 136 ? 2.844 33.938 1.789 1 93.5 136 LEU B O 1
ATOM 4671 N N . ARG B 1 137 ? 1.837 32.219 0.853 1 93.88 137 ARG B N 1
ATOM 4672 C CA . ARG B 1 137 ? 0.49 32.562 1.301 1 93.88 137 ARG B CA 1
ATOM 4673 C C . ARG B 1 137 ? -0.247 31.328 1.81 1 93.88 137 ARG B C 1
ATOM 4675 O O . ARG B 1 137 ? 0.169 30.188 1.549 1 93.88 137 ARG B O 1
ATOM 4682 N N . CYS B 1 138 ? -1.333 31.609 2.471 1 94.75 138 CYS B N 1
ATOM 4683 C CA . CYS B 1 138 ? -2.145 30.5 2.982 1 94.75 138 CYS B CA 1
ATOM 4684 C C . CYS B 1 138 ? -2.551 29.562 1.859 1 94.75 138 CYS B C 1
ATOM 4686 O O . CYS B 1 138 ? -2.98 30 0.794 1 94.75 138 CYS B O 1
ATOM 4688 N N . GLY B 1 139 ? -2.367 28.281 2.1 1 95.81 139 GLY B N 1
ATOM 4689 C CA . GLY B 1 139 ? -2.768 27.281 1.12 1 95.81 139 GLY B CA 1
ATOM 4690 C C . GLY B 1 139 ? -1.63 26.844 0.221 1 95.81 139 GLY B C 1
ATOM 4691 O O . GLY B 1 139 ? -1.768 25.875 -0.534 1 95.81 139 GLY B O 1
ATOM 4692 N N . ASP B 1 140 ? -0.494 27.516 0.275 1 95.25 140 ASP B N 1
ATOM 4693 C CA . ASP B 1 140 ? 0.633 27.172 -0.586 1 95.25 140 ASP B CA 1
ATOM 4694 C C . ASP B 1 140 ? 1.245 25.828 -0.18 1 95.25 140 ASP B C 1
ATOM 4696 O O . ASP B 1 140 ? 1.368 25.531 1.01 1 95.25 140 ASP B O 1
ATOM 4700 N N . ILE B 1 141 ? 1.562 25.062 -1.143 1 95.94 141 ILE B N 1
ATOM 4701 C CA . ILE B 1 141 ? 2.287 23.812 -1 1 95.94 141 ILE B CA 1
ATOM 4702 C C . ILE B 1 141 ? 3.662 23.938 -1.652 1 95.94 141 ILE B C 1
ATOM 4704 O O . ILE B 1 141 ? 3.77 24.297 -2.824 1 95.94 141 ILE B O 1
ATOM 4708 N N . LEU B 1 142 ? 4.715 23.641 -0.874 1 95.25 142 LEU B N 1
ATOM 4709 C CA . LEU B 1 142 ? 6.07 23.766 -1.396 1 95.25 142 LEU B CA 1
ATOM 4710 C C . LEU B 1 142 ? 6.934 22.594 -0.944 1 95.25 142 LEU B C 1
ATOM 4712 O O . LEU B 1 142 ? 6.918 22.219 0.232 1 95.25 142 LEU B O 1
ATOM 4716 N N . ARG B 1 143 ? 7.629 22.031 -1.838 1 95.94 143 ARG B N 1
ATOM 4717 C CA . ARG B 1 143 ? 8.586 20.984 -1.491 1 95.94 143 ARG B CA 1
ATOM 4718 C C . ARG B 1 143 ? 9.961 21.578 -1.196 1 95.94 143 ARG B C 1
ATOM 4720 O O . ARG B 1 143 ? 10.445 22.438 -1.939 1 95.94 143 ARG B O 1
ATOM 4727 N N . ILE B 1 144 ? 10.539 21.188 -0.156 1 96.38 144 ILE B N 1
ATOM 4728 C CA . ILE B 1 144 ? 11.945 21.453 0.142 1 96.38 144 ILE B CA 1
ATOM 4729 C C . ILE B 1 144 ? 12.766 20.172 -0.026 1 96.38 144 ILE B C 1
ATOM 4731 O O . ILE B 1 144 ? 12.672 19.266 0.797 1 96.38 144 ILE B O 1
ATOM 4735 N N . PRO B 1 145 ? 13.555 20.125 -1.036 1 96 145 PRO B N 1
ATOM 4736 C CA . PRO B 1 145 ? 14.352 18.922 -1.234 1 96 145 PRO B CA 1
ATOM 4737 C C . PRO B 1 145 ? 15.359 18.688 -0.112 1 96 145 PRO B C 1
ATOM 4739 O O . PRO B 1 145 ? 15.922 19.656 0.424 1 96 145 PRO B O 1
ATOM 4742 N N . ALA B 1 146 ? 15.609 17.453 0.138 1 97.38 146 ALA B N 1
ATOM 4743 C CA . ALA B 1 146 ? 16.578 17.078 1.166 1 97.38 146 ALA B CA 1
ATOM 4744 C C . ALA B 1 146 ? 17.938 17.734 0.901 1 97.38 146 ALA B C 1
ATOM 4746 O O . ALA B 1 146 ? 18.391 17.797 -0.244 1 97.38 146 ALA B O 1
ATOM 4747 N N . GLY B 1 147 ? 18.516 18.281 1.957 1 96.94 147 GLY B N 1
ATOM 4748 C CA . GLY B 1 147 ? 19.859 18.828 1.882 1 96.94 147 GLY B CA 1
ATOM 4749 C C . GLY B 1 147 ? 19.875 20.281 1.425 1 96.94 147 GLY B C 1
ATOM 4750 O O . GLY B 1 147 ? 20.922 20.922 1.455 1 96.94 147 GLY B O 1
ATOM 4751 N N . THR B 1 148 ? 18.75 20.812 1.021 1 96.25 148 THR B N 1
ATOM 4752 C CA . THR B 1 148 ? 18.688 22.188 0.555 1 96.25 148 THR B CA 1
ATOM 4753 C C . THR B 1 148 ? 18.609 23.156 1.734 1 96.25 148 THR B C 1
ATOM 4755 O O . THR B 1 148 ? 17.703 23.031 2.576 1 96.25 148 THR B O 1
ATOM 4758 N N . THR B 1 149 ? 19.516 24.125 1.769 1 96.56 149 THR B N 1
ATOM 4759 C CA . THR B 1 149 ? 19.469 25.141 2.807 1 96.56 149 THR B CA 1
ATOM 4760 C C . THR B 1 149 ? 18.328 26.109 2.547 1 96.56 149 THR B C 1
ATOM 4762 O O . THR B 1 149 ? 18.156 26.594 1.427 1 96.56 149 THR B O 1
ATOM 4765 N N . VAL B 1 150 ? 17.594 26.391 3.648 1 96.75 150 VAL B N 1
ATOM 4766 C CA . VAL B 1 150 ? 16.453 27.297 3.488 1 96.75 150 VAL B CA 1
ATOM 4767 C C . VAL B 1 150 ? 16.406 28.266 4.668 1 96.75 150 VAL B C 1
ATOM 4769 O O . VAL B 1 150 ? 16.875 27.953 5.762 1 96.75 150 VAL B O 1
ATOM 4772 N N . TYR B 1 151 ? 15.961 29.406 4.492 1 95.5 151 TYR B N 1
ATOM 4773 C CA . TYR B 1 151 ? 15.57 30.328 5.559 1 95.5 151 TYR B CA 1
ATOM 4774 C C . TYR B 1 151 ? 14.195 30.922 5.289 1 95.5 151 TYR B C 1
ATOM 4776 O O . TYR B 1 151 ? 13.742 30.969 4.141 1 95.5 151 TYR B O 1
ATOM 4784 N N . LEU B 1 152 ? 13.539 31.297 6.312 1 96.38 152 LEU B N 1
ATOM 4785 C CA . LEU B 1 152 ? 12.141 31.688 6.246 1 96.38 152 LEU B CA 1
ATOM 4786 C C . LEU B 1 152 ? 11.914 33.031 6.957 1 96.38 152 LEU B C 1
ATOM 4788 O O . LEU B 1 152 ? 12.531 33.281 7.996 1 96.38 152 LEU B O 1
ATOM 4792 N N . ILE B 1 153 ? 11.062 33.812 6.324 1 96.31 153 ILE B N 1
ATOM 4793 C CA . ILE B 1 153 ? 10.734 35.125 6.902 1 96.31 153 ILE B CA 1
ATOM 4794 C C . ILE B 1 153 ? 9.227 35.25 7.043 1 96.31 153 ILE B C 1
ATOM 4796 O O . ILE B 1 153 ? 8.484 35 6.094 1 96.31 153 ILE B O 1
ATOM 4800 N N . ASN B 1 154 ? 8.734 35.594 8.258 1 97.62 154 ASN B N 1
ATOM 4801 C CA . ASN B 1 154 ? 7.383 36.094 8.414 1 97.62 154 ASN B CA 1
ATOM 4802 C C . ASN B 1 154 ? 7.336 37.625 8.195 1 97.62 154 ASN B C 1
ATOM 4804 O O . ASN B 1 154 ? 7.711 38.375 9.086 1 97.62 154 ASN B O 1
ATOM 4808 N N . LYS B 1 155 ? 6.883 38 7.109 1 93.69 155 LYS B N 1
ATOM 4809 C CA . LYS B 1 155 ? 6.969 39.438 6.746 1 93.69 155 LYS B CA 1
ATOM 4810 C C . LYS B 1 155 ? 5.762 40.188 7.262 1 93.69 155 LYS B C 1
ATOM 4812 O O . LYS B 1 155 ? 5.668 41.406 7.07 1 93.69 155 LYS B O 1
ATOM 4817 N N . SER B 1 156 ? 4.801 39.5 7.855 1 94.06 156 SER B N 1
ATOM 4818 C CA . SER B 1 156 ? 3.6 40.188 8.352 1 94.06 156 SER B CA 1
ATOM 4819 C C . SER B 1 156 ? 3.895 41 9.602 1 94.06 156 SER B C 1
ATOM 4821 O O . SER B 1 156 ? 4.789 40.656 10.375 1 94.06 156 SER B O 1
ATOM 4823 N N . ASN B 1 157 ? 3.102 42.031 9.758 1 92.38 157 ASN B N 1
ATOM 4824 C CA . ASN B 1 157 ? 3.242 42.844 10.953 1 92.38 157 ASN B CA 1
ATOM 4825 C C . ASN B 1 157 ? 2.279 42.406 12.055 1 92.38 157 ASN B C 1
ATOM 4827 O O . ASN B 1 157 ? 2.432 42.812 13.211 1 92.38 157 ASN B O 1
ATOM 4831 N N . ASN B 1 158 ? 1.433 41.625 11.734 1 93.06 158 ASN B N 1
ATOM 4832 C CA . ASN B 1 158 ? 0.357 41.406 12.695 1 93.06 158 ASN B CA 1
ATOM 4833 C C . ASN B 1 158 ? -0.014 39.938 12.805 1 93.06 158 ASN B C 1
ATOM 4835 O O . ASN B 1 158 ? -0.666 39.5 13.773 1 93.06 158 ASN B O 1
ATOM 4839 N N . GLU B 1 159 ? 0.328 39.188 11.812 1 96 159 GLU B N 1
ATOM 4840 C CA . GLU B 1 159 ? -0.189 37.844 11.789 1 96 159 GLU B CA 1
ATOM 4841 C C . GLU B 1 159 ? 0.938 36.812 11.922 1 96 159 GLU B C 1
ATOM 4843 O O . GLU B 1 159 ? 2.004 36.969 11.32 1 96 159 GLU B O 1
ATOM 4848 N N . LYS B 1 160 ? 0.631 35.781 12.672 1 96.88 160 LYS B N 1
ATOM 4849 C CA . LYS B 1 160 ? 1.568 34.656 12.781 1 96.88 160 LYS B CA 1
ATOM 4850 C C . LYS B 1 160 ? 1.634 33.875 11.484 1 96.88 160 LYS B C 1
ATOM 4852 O O . LYS B 1 160 ? 0.665 33.844 10.719 1 96.88 160 LYS B O 1
ATOM 4857 N N . LEU B 1 161 ? 2.75 33.344 11.242 1 97.44 161 LEU B N 1
ATOM 4858 C CA . LEU B 1 161 ? 2.928 32.375 10.156 1 97.44 161 LEU B CA 1
ATOM 4859 C C . LEU B 1 161 ? 3.002 30.969 10.695 1 97.44 161 LEU B C 1
ATOM 4861 O O . LEU B 1 161 ? 3.826 30.672 11.562 1 97.44 161 LEU B O 1
ATOM 4865 N N . VAL B 1 162 ? 2.051 30.125 10.25 1 97.38 162 VAL B N 1
ATOM 4866 C CA . VAL B 1 162 ? 2.012 28.75 10.703 1 97.38 162 VAL B CA 1
ATOM 4867 C C . VAL B 1 162 ? 2.166 27.812 9.5 1 97.38 162 VAL B C 1
ATOM 4869 O O . VAL B 1 162 ? 1.377 27.875 8.555 1 97.38 162 VAL B O 1
ATOM 4872 N N . ILE B 1 163 ? 3.15 26.953 9.539 1 97.69 163 ILE B N 1
ATOM 4873 C CA . ILE B 1 163 ? 3.434 26.016 8.453 1 97.69 163 ILE B CA 1
ATOM 4874 C C . ILE B 1 163 ? 3.434 24.594 8.992 1 97.69 163 ILE B C 1
ATOM 4876 O O . ILE B 1 163 ? 4.117 24.297 9.977 1 97.69 163 ILE B O 1
ATOM 4880 N N . MET B 1 164 ? 2.609 23.766 8.391 1 97.62 164 MET B N 1
ATOM 4881 C CA . MET B 1 164 ? 2.666 22.344 8.664 1 97.62 164 MET B CA 1
ATOM 4882 C C . MET B 1 164 ? 3.584 21.625 7.672 1 97.62 164 MET B C 1
ATOM 4884 O O . MET B 1 164 ? 3.52 21.891 6.469 1 97.62 164 MET B O 1
ATOM 4888 N N . THR B 1 165 ? 4.426 20.781 8.227 1 97.5 165 THR B N 1
ATOM 4889 C CA . THR B 1 165 ? 5.418 20.125 7.371 1 97.5 165 THR B CA 1
ATOM 4890 C C . THR B 1 165 ? 5.402 18.609 7.574 1 97.5 165 THR B C 1
ATOM 4892 O O . THR B 1 165 ? 5.473 18.141 8.711 1 97.5 165 THR B O 1
ATOM 4895 N N . LEU B 1 166 ? 5.277 17.906 6.543 1 98.19 166 LEU B N 1
ATOM 4896 C CA . LEU B 1 166 ? 5.523 16.469 6.551 1 98.19 166 LEU B CA 1
ATOM 4897 C C . LEU B 1 166 ? 6.922 16.156 6.027 1 98.19 166 LEU B C 1
ATOM 4899 O O . LEU B 1 166 ? 7.254 16.5 4.887 1 98.19 166 LEU B O 1
ATOM 4903 N N . LEU B 1 167 ? 7.734 15.555 6.852 1 98 167 LEU B N 1
ATOM 4904 C CA . LEU B 1 167 ? 9.117 15.25 6.512 1 98 167 LEU B CA 1
ATOM 4905 C C . LEU B 1 167 ? 9.281 13.773 6.152 1 98 167 LEU B C 1
ATOM 4907 O O . LEU B 1 167 ? 8.672 12.914 6.789 1 98 167 LEU B O 1
ATOM 4911 N N . GLN B 1 168 ? 10.023 13.523 5.164 1 97.81 168 GLN B N 1
ATOM 4912 C CA . GLN B 1 168 ? 10.367 12.172 4.75 1 97.81 168 GLN B CA 1
ATOM 4913 C C . GLN B 1 168 ? 11.883 11.969 4.727 1 97.81 168 GLN B C 1
ATOM 4915 O O . GLN B 1 168 ? 12.539 12.266 3.727 1 97.81 168 GLN B O 1
ATOM 4920 N N . PRO B 1 169 ? 12.445 11.414 5.793 1 97.31 169 PRO B N 1
ATOM 4921 C CA . PRO B 1 169 ? 13.891 11.188 5.859 1 97.31 169 PRO B CA 1
ATOM 4922 C C . PRO B 1 169 ? 14.414 10.359 4.688 1 97.31 169 PRO B C 1
ATOM 4924 O O . PRO B 1 169 ? 13.719 9.461 4.207 1 97.31 169 PRO B O 1
ATOM 4927 N N . VAL B 1 170 ? 15.633 10.586 4.246 1 96.44 170 VAL B N 1
ATOM 4928 C CA . VAL B 1 170 ? 16.141 9.93 3.047 1 96.44 170 VAL B CA 1
ATOM 4929 C C . VAL B 1 170 ? 17.172 8.867 3.438 1 96.44 170 VAL B C 1
ATOM 4931 O O . VAL B 1 170 ? 17.656 8.117 2.586 1 96.44 170 VAL B O 1
ATOM 4934 N N . SER B 1 171 ? 17.547 8.742 4.684 1 93.81 171 SER B N 1
ATOM 4935 C CA . SER B 1 171 ? 18.578 7.789 5.102 1 93.81 171 SER B CA 1
ATOM 4936 C C . SER B 1 171 ? 18 6.75 6.062 1 93.81 171 SER B C 1
ATOM 4938 O O . SER B 1 171 ? 17.594 5.668 5.641 1 93.81 171 SER B O 1
ATOM 4940 N N . ILE B 1 172 ? 17.766 7.141 7.355 1 92.69 172 ILE B N 1
ATOM 4941 C CA . ILE B 1 172 ? 17.188 6.25 8.359 1 92.69 172 ILE B CA 1
ATOM 4942 C C . ILE B 1 172 ? 15.688 6.512 8.484 1 92.69 172 ILE B C 1
ATOM 4944 O O . ILE B 1 172 ? 15.266 7.617 8.844 1 92.69 172 ILE B O 1
ATOM 4948 N N . PRO B 1 173 ? 14.922 5.453 8.258 1 91.81 173 PRO B N 1
ATOM 4949 C CA . PRO B 1 173 ? 13.477 5.676 8.297 1 91.81 173 PRO B CA 1
ATOM 4950 C C . PRO B 1 173 ? 13.008 6.25 9.633 1 91.81 173 PRO B C 1
ATOM 4952 O O . PRO B 1 173 ? 13.344 5.715 10.695 1 91.81 173 PRO B O 1
ATOM 4955 N N . GLY B 1 174 ? 12.328 7.344 9.523 1 93.62 174 GLY B N 1
ATOM 4956 C CA . GLY B 1 174 ? 11.711 7.949 10.695 1 93.62 174 GLY B CA 1
ATOM 4957 C C . GLY B 1 174 ? 12.633 8.883 11.445 1 93.62 174 GLY B C 1
ATOM 4958 O O . GLY B 1 174 ? 12.227 9.531 12.414 1 93.62 174 GLY B O 1
ATOM 4959 N N . HIS B 1 175 ? 13.852 8.922 11.008 1 94.5 175 HIS B N 1
ATOM 4960 C CA . HIS B 1 175 ? 14.812 9.773 11.703 1 94.5 175 HIS B CA 1
ATOM 4961 C C . HIS B 1 175 ? 15.398 10.82 10.766 1 94.5 175 HIS B C 1
ATOM 4963 O O . HIS B 1 175 ? 15.82 10.492 9.648 1 94.5 175 HIS B O 1
ATOM 4969 N N . PHE B 1 176 ? 15.289 12.055 11.266 1 95.38 176 PHE B N 1
ATOM 4970 C CA . PHE B 1 176 ? 15.938 13.117 10.516 1 95.38 176 PHE B CA 1
ATOM 4971 C C . PHE B 1 176 ? 16.641 14.102 11.453 1 95.38 176 PHE B C 1
ATOM 4973 O O . PHE B 1 176 ? 16.406 14.07 12.664 1 95.38 176 PHE B O 1
ATOM 4980 N N . GLU B 1 177 ? 17.531 14.875 10.891 1 94.62 177 GLU B N 1
ATOM 4981 C CA . GLU B 1 177 ? 18.25 15.891 11.648 1 94.62 177 GLU B CA 1
ATOM 4982 C C . GLU B 1 177 ? 18.234 17.234 10.922 1 94.62 177 GLU B C 1
ATOM 4984 O O . GLU B 1 177 ? 18.141 17.281 9.688 1 94.62 177 GLU B O 1
ATOM 4989 N N . ALA B 1 178 ? 18.25 18.266 11.75 1 94.5 178 ALA B N 1
ATOM 4990 C CA . ALA B 1 178 ? 18.438 19.625 11.227 1 94.5 178 ALA B CA 1
ATOM 4991 C C . ALA B 1 178 ? 19.891 20.062 11.383 1 94.5 178 ALA B C 1
ATOM 4993 O O . ALA B 1 178 ? 20.516 19.812 12.406 1 94.5 178 ALA B O 1
ATOM 4994 N N . PHE B 1 179 ? 20.391 20.688 10.375 1 94.75 179 PHE B N 1
ATOM 4995 C CA . PHE B 1 179 ? 21.781 21.156 10.344 1 94.75 179 PHE B CA 1
ATOM 4996 C C . PHE B 1 179 ? 21.844 22.656 10.172 1 94.75 179 PHE B C 1
ATOM 4998 O O . PHE B 1 179 ? 21.156 23.219 9.32 1 94.75 179 PHE B O 1
ATOM 5005 N N . PHE B 1 180 ? 22.688 23.266 10.977 1 93.62 180 PHE B N 1
ATOM 5006 C CA . PHE B 1 180 ? 22.797 24.719 10.969 1 93.62 180 PHE B CA 1
ATOM 5007 C C . PHE B 1 180 ? 24.203 25.156 10.625 1 93.62 180 PHE B C 1
ATOM 5009 O O . PHE B 1 180 ? 25.172 24.766 11.297 1 93.62 180 PHE B O 1
ATOM 5016 N N . GLY B 1 181 ? 24.266 25.938 9.516 1 89.44 181 GLY B N 1
ATOM 5017 C CA . GLY B 1 181 ? 25.531 26.547 9.172 1 89.44 181 GLY B CA 1
ATOM 5018 C C . GLY B 1 181 ? 25.844 27.781 9.984 1 89.44 181 GLY B C 1
ATOM 5019 O O . GLY B 1 181 ? 26.766 27.797 10.789 1 89.44 181 GLY B O 1
ATOM 5020 N N . PRO B 1 182 ? 24.953 28.75 9.617 1 80.69 182 PRO B N 1
ATOM 5021 C CA . PRO B 1 182 ? 25.109 29.922 10.492 1 80.69 182 PRO B CA 1
ATOM 5022 C C . PRO B 1 182 ? 24.703 29.625 11.938 1 80.69 182 PRO B C 1
ATOM 5024 O O . PRO B 1 182 ? 23.969 28.656 12.188 1 80.69 182 PRO B O 1
ATOM 5027 N N . GLY B 1 183 ? 25.359 30.297 12.852 1 76.56 183 GLY B N 1
ATOM 5028 C CA . GLY B 1 183 ? 25.047 30.094 14.258 1 76.56 183 GLY B CA 1
ATOM 5029 C C . GLY B 1 183 ? 26.25 30.219 15.164 1 76.56 183 GLY B C 1
ATOM 5030 O O . GLY B 1 183 ? 27.312 30.688 14.742 1 76.56 183 GLY B O 1
ATOM 5031 N N . GLY B 1 184 ? 25.984 29.984 16.344 1 80.88 184 GLY B N 1
ATOM 5032 C CA . GLY B 1 184 ? 27.016 30.031 17.375 1 80.88 184 GLY B CA 1
ATOM 5033 C C . GLY B 1 184 ? 26.812 29 18.469 1 80.88 184 GLY B C 1
ATOM 5034 O O . GLY B 1 184 ? 26.984 27.797 18.25 1 80.88 184 GLY B O 1
ATOM 5035 N N . GLU B 1 185 ? 26.297 29.531 19.516 1 78.31 185 GLU B N 1
ATOM 5036 C CA . GLU B 1 185 ? 26.047 28.625 20.625 1 78.31 185 GLU B CA 1
ATOM 5037 C C . GLU B 1 185 ? 24.641 28.078 20.594 1 78.31 185 GLU B C 1
ATOM 5039 O O . GLU B 1 185 ? 24.406 26.922 20.969 1 78.31 185 GLU B O 1
ATOM 5044 N N . ASN B 1 186 ? 23.797 28.984 20.031 1 83.12 186 ASN B N 1
ATOM 5045 C CA . ASN B 1 186 ? 22.406 28.578 19.938 1 83.12 186 ASN B CA 1
ATOM 5046 C C . ASN B 1 186 ? 21.75 29.156 18.672 1 83.12 186 ASN B C 1
ATOM 5048 O O . ASN B 1 186 ? 21.281 30.297 18.688 1 83.12 186 ASN B O 1
ATOM 5052 N N . PRO B 1 187 ? 21.578 28.297 17.625 1 87.12 187 PRO B N 1
ATOM 5053 C CA . PRO B 1 187 ? 21.984 26.891 17.484 1 87.12 187 PRO B CA 1
ATOM 5054 C C . PRO B 1 187 ? 23.484 26.734 17.25 1 87.12 187 PRO B C 1
ATOM 5056 O O . PRO B 1 187 ? 24.141 27.672 16.781 1 87.12 187 PRO B O 1
ATOM 5059 N N . GLU B 1 188 ? 23.938 25.594 17.594 1 88.5 188 GLU B N 1
ATOM 5060 C CA . GLU B 1 188 ? 25.344 25.312 17.312 1 88.5 188 GLU B CA 1
ATOM 5061 C C . GLU B 1 188 ? 25.609 25.203 15.82 1 88.5 188 GLU B C 1
ATOM 5063 O O . GLU B 1 188 ? 24.844 24.531 15.109 1 88.5 188 GLU B O 1
ATOM 5068 N N . SER B 1 189 ? 26.625 25.891 15.43 1 91.56 189 SER B N 1
ATOM 5069 C CA . SER B 1 189 ? 27.031 25.797 14.031 1 91.56 189 SER B CA 1
ATOM 5070 C C . SER B 1 189 ? 27.797 24.5 13.766 1 91.56 189 SER B C 1
ATOM 5072 O O . SER B 1 189 ? 28.609 24.078 14.578 1 91.56 189 SER B O 1
ATOM 5074 N N . TYR B 1 190 ? 27.547 23.891 12.609 1 92.19 190 TYR B N 1
ATOM 5075 C CA . TYR B 1 190 ? 28.281 22.672 12.32 1 92.19 190 TYR B CA 1
ATOM 5076 C C . TYR B 1 190 ? 29.734 22.969 12 1 92.19 190 TYR B C 1
ATOM 5078 O O . TYR B 1 190 ? 30.578 22.062 12.008 1 92.19 190 TYR B O 1
ATOM 5086 N N . PHE B 1 191 ? 30.109 24.203 11.75 1 90.5 191 PHE B N 1
ATOM 5087 C CA . PHE B 1 191 ? 31.5 24.578 11.539 1 90.5 191 PHE B CA 1
ATOM 5088 C C . PHE B 1 191 ? 32.312 24.391 12.812 1 90.5 191 PHE B C 1
ATOM 5090 O O . PHE B 1 191 ? 33.531 24.172 12.758 1 90.5 191 PHE B O 1
ATOM 5097 N N . SER B 1 192 ? 31.641 24.516 13.883 1 88.19 192 SER B N 1
ATOM 5098 C CA . SER B 1 192 ? 32.344 24.422 15.156 1 88.19 192 SER B CA 1
ATOM 5099 C C . SER B 1 192 ? 32.812 23 15.422 1 88.19 192 SER B C 1
ATOM 5101 O O . SER B 1 192 ? 33.625 22.766 16.312 1 88.19 192 SER B O 1
ATOM 5103 N N . ALA B 1 193 ? 32.312 22.078 14.703 1 89.44 193 ALA B N 1
ATOM 5104 C CA . ALA B 1 193 ? 32.688 20.672 14.891 1 89.44 193 ALA B CA 1
ATOM 5105 C C . ALA B 1 193 ? 34.062 20.391 14.289 1 89.44 193 ALA B C 1
ATOM 5107 O O . ALA B 1 193 ? 34.719 19.406 14.648 1 89.44 193 ALA B O 1
ATOM 5108 N N . PHE B 1 194 ? 34.5 21.266 13.445 1 92.38 194 PHE B N 1
ATOM 5109 C CA . PHE B 1 194 ? 35.812 21.078 12.797 1 92.38 194 PHE B CA 1
ATOM 5110 C C . PHE B 1 194 ? 36.906 21.719 13.617 1 92.38 194 PHE B C 1
ATOM 5112 O O . PHE B 1 194 ? 36.688 22.656 14.375 1 92.38 194 PHE B O 1
ATOM 5119 N N . SER B 1 195 ? 38.219 21.188 13.359 1 93.25 195 SER B N 1
ATOM 5120 C CA . SER B 1 195 ? 39.375 21.781 14.031 1 93.25 195 SER B CA 1
ATOM 5121 C C . SER B 1 195 ? 39.656 23.188 13.5 1 93.25 195 SER B C 1
ATOM 5123 O O . SER B 1 195 ? 39.406 23.469 12.328 1 93.25 195 SER B O 1
ATOM 5125 N N . SER B 1 196 ? 40.219 24 14.391 1 90.94 196 SER B N 1
ATOM 5126 C CA . SER B 1 196 ? 40.531 25.391 14.023 1 90.94 196 SER B CA 1
ATOM 5127 C C . SER B 1 196 ? 41.5 25.438 12.844 1 90.94 196 SER B C 1
ATOM 5129 O O . SER B 1 196 ? 41.344 26.297 11.969 1 90.94 196 SER B O 1
ATOM 5131 N N . SER B 1 197 ? 42.438 24.578 12.836 1 93.88 197 SER B N 1
ATOM 5132 C CA . SER B 1 197 ? 43.406 24.578 11.758 1 93.88 197 SER B CA 1
ATOM 5133 C C . SER B 1 197 ? 42.75 24.281 10.414 1 93.88 197 SER B C 1
ATOM 5135 O O . SER B 1 197 ? 43.125 24.875 9.398 1 93.88 197 SER B O 1
ATOM 5137 N N . LEU B 1 198 ? 41.844 23.406 10.453 1 94.81 198 LEU B N 1
ATOM 5138 C CA . LEU B 1 198 ? 41.156 23.031 9.227 1 94.81 198 LEU B CA 1
ATOM 5139 C C . LEU B 1 198 ? 40.281 24.188 8.719 1 94.81 198 LEU B C 1
ATOM 5141 O O . LEU B 1 198 ? 40.219 24.438 7.512 1 94.81 198 LEU B O 1
ATOM 5145 N N . LEU B 1 199 ? 39.625 24.844 9.586 1 93.62 199 LEU B N 1
ATOM 5146 C CA . LEU B 1 199 ? 38.75 25.938 9.203 1 93.62 199 LEU B CA 1
ATOM 5147 C C . LEU B 1 199 ? 39.594 27.109 8.648 1 93.62 199 LEU B C 1
ATOM 5149 O O . LEU B 1 199 ? 39.156 27.766 7.691 1 93.62 199 LEU B O 1
ATOM 5153 N N . GLU B 1 200 ? 40.719 27.297 9.234 1 95.44 200 GLU B N 1
ATOM 5154 C CA . GLU B 1 200 ? 41.625 28.328 8.734 1 95.44 200 GLU B CA 1
ATOM 5155 C C . GLU B 1 200 ? 42.062 28.047 7.293 1 95.44 200 GLU B C 1
ATOM 5157 O O . GLU B 1 200 ? 42.094 28.969 6.461 1 95.44 200 GLU B O 1
ATOM 5162 N N . ALA B 1 201 ? 42.344 26.859 7.074 1 95.5 201 ALA B N 1
ATOM 5163 C CA . ALA B 1 201 ? 42.781 26.453 5.734 1 95.5 201 ALA B CA 1
ATOM 5164 C C . ALA B 1 201 ? 41.625 26.531 4.742 1 95.5 201 ALA B C 1
ATOM 5166 O O . ALA B 1 201 ? 41.781 27.031 3.627 1 95.5 201 ALA B O 1
ATOM 5167 N N . ALA B 1 202 ? 40.469 26.031 5.16 1 94.69 202 ALA B N 1
ATOM 5168 C CA . ALA B 1 202 ? 39.312 25.938 4.285 1 94.69 202 ALA B CA 1
ATOM 5169 C C . ALA B 1 202 ? 38.812 27.312 3.885 1 94.69 202 ALA B C 1
ATOM 5171 O O . ALA B 1 202 ? 38.406 27.531 2.736 1 94.69 202 ALA B O 1
ATOM 5172 N N . LEU B 1 203 ? 38.781 28.203 4.879 1 94 203 LEU B N 1
ATOM 5173 C CA . LEU B 1 203 ? 38.219 29.516 4.648 1 94 203 LEU B CA 1
ATOM 5174 C C . LEU B 1 203 ? 39.312 30.531 4.301 1 94 203 LEU B C 1
ATOM 5176 O O . LEU B 1 203 ? 39 31.672 3.967 1 94 203 LEU B O 1
ATOM 5180 N N . ASN B 1 204 ? 40.438 30.094 4.387 1 95.69 204 ASN B N 1
ATOM 5181 C CA . ASN B 1 204 ? 41.562 30.953 4.133 1 95.69 204 ASN B CA 1
ATOM 5182 C C . ASN B 1 204 ? 41.5 32.25 4.941 1 95.69 204 ASN B C 1
ATOM 5184 O O . ASN B 1 204 ? 41.562 33.344 4.383 1 95.69 204 ASN B O 1
ATOM 5188 N N . THR B 1 205 ? 41.25 32.156 6.188 1 93.56 205 THR B N 1
ATOM 5189 C CA . THR B 1 205 ? 41.031 33.25 7.121 1 93.56 205 THR B CA 1
ATOM 5190 C C . THR B 1 205 ? 41.625 32.906 8.484 1 93.56 205 THR B C 1
ATOM 5192 O O . THR B 1 205 ? 41.656 31.75 8.891 1 93.56 205 THR B O 1
ATOM 5195 N N . LYS B 1 206 ? 42.062 33.969 9.234 1 92.69 206 LYS B N 1
ATOM 5196 C CA . LYS B 1 206 ? 42.656 33.75 10.547 1 92.69 206 LYS B CA 1
ATOM 5197 C C . LYS B 1 206 ? 41.625 33.281 11.562 1 92.69 206 LYS B C 1
ATOM 5199 O O . LYS B 1 206 ? 40.469 33.656 11.492 1 92.69 206 LYS B O 1
ATOM 5204 N N . ARG B 1 207 ? 42.125 32.594 12.492 1 89.5 207 ARG B N 1
ATOM 5205 C CA . ARG B 1 207 ? 41.312 31.953 13.516 1 89.5 207 ARG B CA 1
ATOM 5206 C C . ARG B 1 207 ? 40.469 32.969 14.273 1 89.5 207 ARG B C 1
ATOM 5208 O O . ARG B 1 207 ? 39.312 32.75 14.547 1 89.5 207 ARG B O 1
ATOM 5215 N N . ASP B 1 208 ? 40.969 34.031 14.609 1 88.12 208 ASP B N 1
ATOM 5216 C CA . ASP B 1 208 ? 40.281 35.031 15.422 1 88.12 208 ASP B CA 1
ATOM 5217 C C . ASP B 1 208 ? 39.062 35.594 14.688 1 88.12 208 ASP B C 1
ATOM 5219 O O . ASP B 1 208 ? 38.031 35.812 15.297 1 88.12 208 ASP B O 1
ATOM 5223 N N . LYS B 1 209 ? 39.281 35.781 13.508 1 89.94 209 LYS B N 1
ATOM 5224 C CA . LYS B 1 209 ? 38.156 36.281 12.703 1 89.94 209 LYS B CA 1
ATOM 5225 C C . LYS B 1 209 ? 37.062 35.25 12.57 1 89.94 209 LYS B C 1
ATOM 5227 O O . LYS B 1 209 ? 35.875 35.625 12.602 1 89.94 209 LYS B O 1
ATOM 5232 N N . ILE B 1 210 ? 37.406 34.062 12.406 1 88.38 210 ILE B N 1
ATOM 5233 C CA . ILE B 1 210 ? 36.438 33 12.258 1 88.38 210 ILE B CA 1
ATOM 5234 C C . ILE B 1 210 ? 35.625 32.844 13.555 1 88.38 210 ILE B C 1
ATOM 5236 O O . ILE B 1 210 ? 34.406 32.719 13.531 1 88.38 210 ILE B O 1
ATOM 5240 N N . GLN B 1 211 ? 36.312 32.875 14.664 1 83.62 211 GLN B N 1
ATOM 5241 C CA . GLN B 1 211 ? 35.688 32.656 15.961 1 83.62 211 GLN B CA 1
ATOM 5242 C C . GLN B 1 211 ? 34.656 33.75 16.281 1 83.62 211 GLN B C 1
ATOM 5244 O O . GLN B 1 211 ? 33.656 33.5 16.953 1 83.62 211 GLN B O 1
ATOM 5249 N N . ARG B 1 212 ? 34.844 34.844 15.75 1 83.88 212 ARG B N 1
ATOM 5250 C CA . ARG B 1 212 ? 33.938 35.969 16.016 1 83.88 212 ARG B CA 1
ATOM 5251 C C . ARG B 1 212 ? 32.625 35.812 15.289 1 83.88 212 ARG B C 1
ATOM 5253 O O . ARG B 1 212 ? 31.594 36.344 15.711 1 83.88 212 ARG B O 1
ATOM 5260 N N . LEU B 1 213 ? 32.594 35.062 14.281 1 84.81 213 LEU B N 1
ATOM 5261 C CA . LEU B 1 213 ? 31.406 34.875 13.461 1 84.81 213 LEU B CA 1
ATOM 5262 C C . LEU B 1 213 ? 30.422 33.938 14.125 1 84.81 213 LEU B C 1
ATOM 5264 O O . LEU B 1 213 ? 29.219 33.969 13.828 1 84.81 213 LEU B O 1
ATOM 5268 N N . PHE B 1 214 ? 30.859 33.125 14.961 1 81.62 214 PHE B N 1
ATOM 5269 C CA . PHE B 1 214 ? 30.016 32.062 15.508 1 81.62 214 PHE B CA 1
ATOM 5270 C C . PHE B 1 214 ? 29.625 32.375 16.938 1 81.62 214 PHE B C 1
ATOM 5272 O O . PHE B 1 214 ? 29.734 31.5 17.828 1 81.62 214 PHE B O 1
ATOM 5279 N N . GLY B 1 215 ? 29.172 33.562 17.109 1 75.69 215 GLY B N 1
ATOM 5280 C CA . GLY B 1 215 ? 28.797 34 18.453 1 75.69 215 GLY B CA 1
ATOM 5281 C C . GLY B 1 215 ? 27.297 34.188 18.609 1 75.69 215 GLY B C 1
ATOM 5282 O O . GLY B 1 215 ? 26.844 34.656 19.656 1 75.69 215 GLY B O 1
ATOM 5283 N N . GLN B 1 216 ? 26.547 33.844 17.594 1 73 216 GLN B N 1
ATOM 5284 C CA . GLN B 1 216 ? 25.109 34.031 17.625 1 73 216 GLN B CA 1
ATOM 5285 C C . GLN B 1 216 ? 24.453 33.156 18.688 1 73 216 GLN B C 1
ATOM 5287 O O . GLN B 1 216 ? 24.734 31.969 18.781 1 73 216 GLN B O 1
ATOM 5292 N N . ARG B 1 217 ? 23.562 33.844 19.547 1 74.88 217 ARG B N 1
ATOM 5293 C CA . ARG B 1 217 ? 22.953 33.094 20.656 1 74.88 217 ARG B CA 1
ATOM 5294 C C . ARG B 1 217 ? 21.453 33.344 20.703 1 74.88 217 ARG B C 1
ATOM 5296 O O . ARG B 1 217 ? 20.797 33.062 21.703 1 74.88 217 ARG B O 1
ATOM 5303 N N . GLU B 1 218 ? 20.938 33.875 19.641 1 79.56 218 GLU B N 1
ATOM 5304 C CA . GLU B 1 218 ? 19.547 34.344 19.719 1 79.56 218 GLU B CA 1
ATOM 5305 C C . GLU B 1 218 ? 18.578 33.219 19.375 1 79.56 218 GLU B C 1
ATOM 5307 O O . GLU B 1 218 ? 17.359 33.375 19.5 1 79.56 218 GLU B O 1
ATOM 5312 N N . GLY B 1 219 ? 19.062 32.094 18.984 1 86.62 219 GLY B N 1
ATOM 5313 C CA . GLY B 1 219 ? 18.188 30.953 18.688 1 86.62 219 GLY B CA 1
ATOM 5314 C C . GLY B 1 219 ? 17.891 30.812 17.219 1 86.62 219 GLY B C 1
ATOM 5315 O O . GLY B 1 219 ? 18.453 31.516 16.375 1 86.62 219 GLY B O 1
ATOM 5316 N N . ILE B 1 220 ? 17.031 29.922 16.859 1 90.38 220 ILE B N 1
ATOM 5317 C CA . ILE B 1 220 ? 16.75 29.531 15.492 1 90.38 220 ILE B CA 1
ATOM 5318 C C . ILE B 1 220 ? 15.75 30.5 14.867 1 90.38 220 ILE B C 1
ATOM 5320 O O . ILE B 1 220 ? 15.773 30.734 13.656 1 90.38 220 ILE B O 1
ATOM 5324 N N . ILE B 1 221 ? 14.891 31.031 15.672 1 93.81 221 ILE B N 1
ATOM 5325 C CA . ILE B 1 221 ? 13.891 32 15.242 1 93.81 221 ILE B CA 1
ATOM 5326 C C . ILE B 1 221 ? 14.164 33.344 15.898 1 93.81 221 ILE B C 1
ATOM 5328 O O . ILE B 1 221 ? 14.047 33.469 17.125 1 93.81 221 ILE B O 1
ATOM 5332 N N . ILE B 1 222 ? 14.43 34.344 15.086 1 93 222 ILE B N 1
ATOM 5333 C CA . ILE B 1 222 ? 14.867 35.625 15.648 1 93 222 ILE B CA 1
ATOM 5334 C C . ILE B 1 222 ? 14.031 36.75 15.07 1 93 222 ILE B C 1
ATOM 5336 O O . ILE B 1 222 ? 13.422 36.625 14 1 93 222 ILE B O 1
ATOM 5340 N N . LYS B 1 223 ? 14.008 37.812 15.727 1 94 223 LYS B N 1
ATOM 5341 C CA . LYS B 1 223 ? 13.289 39 15.266 1 94 223 LYS B CA 1
ATOM 5342 C C . LYS B 1 223 ? 14.047 39.688 14.141 1 94 223 LYS B C 1
ATOM 5344 O O . LYS B 1 223 ? 15.273 39.781 14.172 1 94 223 LYS B O 1
ATOM 5349 N N . ALA B 1 224 ? 13.352 40.062 13.156 1 93 224 ALA B N 1
ATOM 5350 C CA . ALA B 1 224 ? 13.906 40.875 12.062 1 93 224 ALA B CA 1
ATOM 5351 C C . ALA B 1 224 ? 13.18 42.188 11.93 1 93 224 ALA B C 1
ATOM 5353 O O . ALA B 1 224 ? 11.953 42.25 12.055 1 93 224 ALA B O 1
ATOM 5354 N N . SER B 1 225 ? 13.961 43.219 11.648 1 91.88 225 SER B N 1
ATOM 5355 C CA . SER B 1 225 ? 13.344 44.531 11.477 1 91.88 225 SER B CA 1
ATOM 5356 C C . SER B 1 225 ? 12.617 44.625 10.141 1 91.88 225 SER B C 1
ATOM 5358 O O . SER B 1 225 ? 12.883 43.844 9.227 1 91.88 225 SER B O 1
ATOM 5360 N N . GLU B 1 226 ? 11.797 45.625 10.102 1 90.81 226 GLU B N 1
ATOM 5361 C CA . GLU B 1 226 ? 11.047 45.844 8.867 1 90.81 226 GLU B CA 1
ATOM 5362 C C . GLU B 1 226 ? 11.977 46.156 7.703 1 90.81 226 GLU B C 1
ATOM 5364 O O . GLU B 1 226 ? 11.734 45.719 6.574 1 90.81 226 GLU B O 1
ATOM 5369 N N . GLU B 1 227 ? 12.992 46.906 7.93 1 90.44 227 GLU B N 1
ATOM 5370 C CA . GLU B 1 227 ? 13.945 47.281 6.891 1 90.44 227 GLU B CA 1
ATOM 5371 C C . GLU B 1 227 ? 14.688 46.031 6.367 1 90.44 227 GLU B C 1
ATOM 5373 O O . GLU B 1 227 ? 14.898 45.906 5.16 1 90.44 227 GLU B O 1
ATOM 5378 N N . GLN B 1 228 ? 15.062 45.219 7.293 1 90.5 228 GLN B N 1
ATOM 5379 C CA . GLN B 1 228 ? 15.75 44 6.914 1 90.5 228 GLN B CA 1
ATOM 5380 C C . GLN B 1 228 ? 14.859 43.094 6.066 1 90.5 228 GLN B C 1
ATOM 5382 O O . GLN B 1 228 ? 15.305 42.531 5.078 1 90.5 228 GLN B O 1
ATOM 5387 N N . ILE B 1 229 ? 13.672 42.969 6.473 1 90.94 229 ILE B N 1
ATOM 5388 C CA . ILE B 1 229 ? 12.695 42.125 5.793 1 90.94 229 ILE B CA 1
ATOM 5389 C C . ILE B 1 229 ? 12.469 42.656 4.375 1 90.94 229 ILE B C 1
ATOM 5391 O O . ILE B 1 229 ? 12.469 41.875 3.414 1 90.94 229 ILE B O 1
ATOM 5395 N N . LYS B 1 230 ? 12.297 43.906 4.219 1 87.81 230 LYS B N 1
ATOM 5396 C CA . LYS B 1 230 ? 12.094 44.531 2.906 1 87.81 230 LYS B CA 1
ATOM 5397 C C . LYS B 1 230 ? 13.297 44.281 1.995 1 87.81 230 LYS B C 1
ATOM 5399 O O . LYS B 1 230 ? 13.133 44.031 0.803 1 87.81 230 LYS B O 1
ATOM 5404 N N . ALA B 1 231 ? 14.406 44.375 2.518 1 86.44 231 ALA B N 1
ATOM 5405 C CA . ALA B 1 231 ? 15.625 44.188 1.736 1 86.44 231 ALA B CA 1
ATOM 5406 C C . ALA B 1 231 ? 15.742 42.75 1.229 1 86.44 231 ALA B C 1
ATOM 5408 O O . ALA B 1 231 ? 16.203 42.531 0.106 1 86.44 231 ALA B O 1
ATOM 5409 N N . MET B 1 232 ? 15.367 41.875 2.055 1 84.81 232 MET B N 1
ATOM 5410 C CA . MET B 1 232 ? 15.516 40.469 1.712 1 84.81 232 MET B CA 1
ATOM 5411 C C . MET B 1 232 ? 14.422 40.031 0.752 1 84.81 232 MET B C 1
ATOM 5413 O O . MET B 1 232 ? 14.594 39.031 0.025 1 84.81 232 MET B O 1
ATOM 5417 N N . THR B 1 233 ? 13.328 40.719 0.817 1 79.5 233 THR B N 1
ATOM 5418 C CA . THR B 1 233 ? 12.18 40.25 0.05 1 79.5 233 THR B CA 1
ATOM 5419 C C . THR B 1 233 ? 12.055 41 -1.266 1 79.5 233 THR B C 1
ATOM 5421 O O . THR B 1 233 ? 11.305 40.594 -2.158 1 79.5 233 THR B O 1
ATOM 5424 N N . HIS B 1 234 ? 12.664 42.312 -1.4 1 67.31 234 HIS B N 1
ATOM 5425 C CA . HIS B 1 234 ? 12.562 43.125 -2.596 1 67.31 234 HIS B CA 1
ATOM 5426 C C . HIS B 1 234 ? 13.086 42.375 -3.824 1 67.31 234 HIS B C 1
ATOM 5428 O O . HIS B 1 234 ? 12.578 42.594 -4.934 1 67.31 234 HIS B O 1
ATOM 5434 N N . HIS B 1 235 ? 14.305 41.875 -3.713 1 55.84 235 HIS B N 1
ATOM 5435 C CA . HIS B 1 235 ? 14.812 41.219 -4.922 1 55.84 235 HIS B CA 1
ATOM 5436 C C . HIS B 1 235 ? 14.016 39.969 -5.27 1 55.84 235 HIS B C 1
ATOM 5438 O O . HIS B 1 235 ? 14.414 39.219 -6.145 1 55.84 235 HIS B O 1
ATOM 5444 N N . GLU B 1 236 ? 13.172 39.844 -4.492 1 52.69 236 GLU B N 1
ATOM 5445 C CA . GLU B 1 236 ? 12.375 38.625 -4.629 1 52.69 236 GLU B CA 1
ATOM 5446 C C . GLU B 1 236 ? 11.664 38.562 -5.977 1 52.69 236 GLU B C 1
ATOM 5448 O O . GLU B 1 236 ? 10.797 39.406 -6.254 1 52.69 236 GLU B O 1
ATOM 5453 N N . VAL B 1 237 ? 12.453 38.625 -7.023 1 44.41 237 VAL B N 1
ATOM 5454 C CA . VAL B 1 237 ? 11.797 38.25 -8.273 1 44.41 237 VAL B CA 1
ATOM 5455 C C . VAL B 1 237 ? 10.617 37.344 -7.98 1 44.41 237 VAL B C 1
ATOM 5457 O O . VAL B 1 237 ? 10.734 36.375 -7.215 1 44.41 237 VAL B O 1
ATOM 5460 N N . GLY B 1 238 ? 9.352 37.906 -7.938 1 39.84 238 GLY B N 1
ATOM 5461 C CA . GLY B 1 238 ? 8.195 37 -7.922 1 39.84 238 GLY B CA 1
ATOM 5462 C C . GLY B 1 238 ? 8.547 35.562 -8.266 1 39.84 238 GLY B C 1
ATOM 5463 O O . GLY B 1 238 ? 9.68 35.281 -8.656 1 39.84 238 GLY B O 1
ATOM 5464 N N . GLY B 1 239 ? 7.527 34.75 -8.164 1 40 239 GLY B N 1
ATOM 5465 C CA . GLY B 1 239 ? 7.551 33.469 -8.898 1 40 239 GLY B CA 1
ATOM 5466 C C . GLY B 1 239 ? 8.352 33.562 -10.188 1 40 239 GLY B C 1
ATOM 5467 O O . GLY B 1 239 ? 8 34.312 -11.094 1 40 239 GLY B O 1
ATOM 5468 N N . GLY B 1 240 ? 9.539 33.875 -10.133 1 34.31 240 GLY B N 1
ATOM 5469 C CA . GLY B 1 240 ? 10.195 33.812 -11.43 1 34.31 240 GLY B CA 1
ATOM 5470 C C . GLY B 1 240 ? 9.398 33.031 -12.461 1 34.31 240 GLY B C 1
ATOM 5471 O O . GLY B 1 240 ? 9.125 31.844 -12.281 1 34.31 240 GLY B O 1
ATOM 5472 N N . ILE B 1 241 ? 8.484 33.75 -13 1 35.12 241 ILE B N 1
ATOM 5473 C CA . ILE B 1 241 ? 8.133 33.312 -14.352 1 35.12 241 ILE B CA 1
ATOM 5474 C C . ILE B 1 241 ? 9.391 32.906 -15.109 1 35.12 241 ILE B C 1
ATOM 5476 O O . ILE B 1 241 ? 10.289 33.719 -15.312 1 35.12 241 ILE B O 1
ATOM 5480 N N . CYS B 1 242 ? 9.953 31.844 -14.945 1 33.38 242 CYS B N 1
ATOM 5481 C CA . CYS B 1 242 ? 10.891 31.531 -16.016 1 33.38 242 CYS B CA 1
ATOM 5482 C C . CYS B 1 242 ? 10.492 32.25 -17.312 1 33.38 242 CYS B C 1
ATOM 5484 O O . CYS B 1 242 ? 9.32 32.219 -17.703 1 33.38 242 CYS B O 1
ATOM 5486 N N . PRO B 1 243 ? 11.141 33.344 -17.781 1 34.62 243 PRO B N 1
ATOM 5487 C CA . PRO B 1 243 ? 10.805 33.875 -19.109 1 34.62 243 PRO B CA 1
ATOM 5488 C C . PRO B 1 243 ? 10.125 32.844 -20 1 34.62 243 PRO B C 1
ATOM 5490 O O . PRO B 1 243 ? 9.609 33.188 -21.062 1 34.62 243 PRO B O 1
ATOM 5493 N N . PHE B 1 244 ? 10.836 31.75 -20.141 1 33.72 244 PHE B N 1
ATOM 5494 C CA . PHE B 1 244 ? 10.078 30.828 -20.969 1 33.72 244 PHE B CA 1
ATOM 5495 C C . PHE B 1 244 ? 8.773 30.438 -20.297 1 33.72 244 PHE B C 1
ATOM 5497 O O . PHE B 1 244 ? 8.695 30.359 -19.062 1 33.72 244 PHE B O 1
ATOM 5504 N N . GLY B 1 245 ? 7.637 31.094 -20.453 1 34.72 245 GLY B N 1
ATOM 5505 C CA . GLY B 1 245 ? 6.23 30.891 -20.156 1 34.72 245 GLY B CA 1
ATOM 5506 C C . GLY B 1 245 ? 5.988 29.781 -19.156 1 34.72 245 GLY B C 1
ATOM 5507 O O . GLY B 1 245 ? 4.875 29.266 -19.047 1 34.72 245 GLY B O 1
ATOM 5508 N N . GLY B 1 246 ? 6.973 29.031 -18.734 1 34.69 246 GLY B N 1
ATOM 5509 C CA . GLY B 1 246 ? 6.531 27.891 -17.938 1 34.69 246 GLY B CA 1
ATOM 5510 C C . GLY B 1 246 ? 6.078 28.281 -16.547 1 34.69 246 GLY B C 1
ATOM 5511 O O . GLY B 1 246 ? 6.59 29.234 -15.969 1 34.69 246 GLY B O 1
ATOM 5512 N N . GLU B 1 247 ? 4.715 28.516 -16.094 1 39.47 247 GLU B N 1
ATOM 5513 C CA . GLU B 1 247 ? 4.121 28.531 -14.758 1 39.47 247 GLU B CA 1
ATOM 5514 C C . GLU B 1 247 ? 5.129 28.094 -13.703 1 39.47 247 GLU B C 1
ATOM 5516 O O . GLU B 1 247 ? 5.922 27.172 -13.93 1 39.47 247 GLU B O 1
ATOM 5521 N N . SER B 1 248 ? 5.797 29.016 -12.977 1 42.31 248 SER B N 1
ATOM 5522 C CA . SER B 1 248 ? 6.703 28.609 -11.906 1 42.31 248 SER B CA 1
ATOM 5523 C C . SER B 1 248 ? 6.316 27.234 -11.352 1 42.31 248 SER B C 1
ATOM 5525 O O . SER B 1 248 ? 5.234 27.078 -10.789 1 42.31 248 SER B O 1
ATOM 5527 N N . LYS B 1 249 ? 6.66 26.172 -11.898 1 52.31 249 LYS B N 1
ATOM 5528 C CA . LYS B 1 249 ? 6.555 24.719 -11.875 1 52.31 249 LYS B CA 1
ATOM 5529 C C . LYS B 1 249 ? 6.633 24.188 -10.445 1 52.31 249 LYS B C 1
ATOM 5531 O O . LYS B 1 249 ? 6.406 23 -10.203 1 52.31 249 LYS B O 1
ATOM 5536 N N . HIS B 1 250 ? 6.828 25.234 -9.375 1 63.34 250 HIS B N 1
ATOM 5537 C CA . HIS B 1 250 ? 7.293 24.531 -8.18 1 63.34 250 HIS B CA 1
ATOM 5538 C C . HIS B 1 250 ? 6.316 24.719 -7.02 1 63.34 250 HIS B C 1
ATOM 5540 O O . HIS B 1 250 ? 6.512 24.156 -5.941 1 63.34 250 HIS B O 1
ATOM 5546 N N . THR B 1 251 ? 5.297 25.688 -7.113 1 76.94 251 THR B N 1
ATOM 5547 C CA . THR B 1 251 ? 4.391 25.797 -5.973 1 76.94 251 THR B CA 1
ATOM 5548 C C . THR B 1 251 ? 2.943 25.594 -6.41 1 76.94 251 THR B C 1
ATOM 5550 O O . THR B 1 251 ? 2.576 25.938 -7.535 1 76.94 251 THR B O 1
ATOM 5553 N N . CYS B 1 252 ? 2.248 24.844 -5.695 1 87.75 252 CYS B N 1
ATOM 5554 C CA . CYS B 1 252 ? 0.809 24.672 -5.855 1 87.75 252 CYS B CA 1
ATOM 5555 C C . CYS B 1 252 ? 0.051 25.281 -4.68 1 87.75 252 CYS B C 1
ATOM 5557 O O . CYS B 1 252 ? 0.596 25.406 -3.58 1 87.75 252 CYS B O 1
ATOM 5559 N N . ASN B 1 253 ? -1.023 25.938 -5.027 1 92.31 253 ASN B N 1
ATOM 5560 C CA . ASN B 1 253 ? -1.871 26.453 -3.961 1 92.31 253 ASN B CA 1
ATOM 5561 C C . ASN B 1 253 ? -3.189 25.688 -3.867 1 92.31 253 ASN B C 1
ATOM 5563 O O . ASN B 1 253 ? -3.9 25.547 -4.863 1 92.31 253 ASN B O 1
ATOM 5567 N N . LEU B 1 254 ? -3.5 25.312 -2.746 1 93.25 254 LEU B N 1
ATOM 5568 C CA . LEU B 1 254 ? -4.66 24.469 -2.484 1 93.25 254 LEU B CA 1
ATOM 5569 C C . LEU B 1 254 ? -5.957 25.203 -2.775 1 93.25 254 LEU B C 1
ATOM 5571 O O . LEU B 1 254 ? -6.902 24.625 -3.316 1 93.25 254 LEU B O 1
ATOM 5575 N N . PHE B 1 255 ? -6.016 26.484 -2.531 1 92.69 255 PHE B N 1
ATOM 5576 C CA . PHE B 1 255 ? -7.266 27.234 -2.568 1 92.69 255 PHE B CA 1
ATOM 5577 C C . PHE B 1 255 ? -7.438 27.938 -3.914 1 92.69 255 PHE B C 1
ATOM 5579 O O . PHE B 1 255 ? -8.422 28.641 -4.133 1 92.69 255 PHE B O 1
ATOM 5586 N N . SER B 1 256 ? -6.496 27.75 -4.781 1 88.19 256 SER B N 1
ATOM 5587 C CA . SER B 1 256 ? -6.605 28.344 -6.109 1 88.19 256 SER B CA 1
ATOM 5588 C C . SER B 1 256 ? -7.547 27.531 -7 1 88.19 256 SER B C 1
ATOM 5590 O O . SER B 1 256 ? -7.98 28.016 -8.047 1 88.19 256 SER B O 1
ATOM 5592 N N . LYS B 1 257 ? -7.906 26.453 -6.605 1 87.25 257 LYS B N 1
ATOM 5593 C CA . LYS B 1 257 ? -8.812 25.609 -7.383 1 87.25 257 LYS B CA 1
ATOM 5594 C C . LYS B 1 257 ? -10.164 25.469 -6.691 1 87.25 257 LYS B C 1
ATOM 5596 O O . LYS B 1 257 ? -10.305 25.797 -5.512 1 87.25 257 LYS B O 1
ATOM 5601 N N . HIS B 1 258 ? -11.031 24.984 -7.473 1 92.56 258 HIS B N 1
ATOM 5602 C CA . HIS B 1 258 ? -12.344 24.688 -6.91 1 92.56 258 HIS B CA 1
ATOM 5603 C C . HIS B 1 258 ? -12.297 23.484 -5.977 1 92.56 258 HIS B C 1
ATOM 5605 O O . HIS B 1 258 ? -11.523 22.547 -6.207 1 92.56 258 HIS B O 1
ATOM 5611 N N . PRO B 1 259 ? -13.125 23.609 -4.949 1 95 259 PRO B N 1
ATOM 5612 C CA . PRO B 1 259 ? -13.172 22.453 -4.059 1 95 259 PRO B CA 1
ATOM 5613 C C . PRO B 1 259 ? -13.648 21.188 -4.766 1 95 259 PRO B C 1
ATOM 5615 O O . PRO B 1 259 ? -14.5 21.25 -5.656 1 95 259 PRO B O 1
ATOM 5618 N N . SER B 1 260 ? -13.094 20.062 -4.41 1 93.31 260 SER B N 1
ATOM 5619 C CA . SER B 1 260 ? -13.484 18.781 -4.988 1 93.31 260 SER B CA 1
ATOM 5620 C C . SER B 1 260 ? -14.883 18.391 -4.551 1 93.31 260 SER B C 1
ATOM 5622 O O . SER B 1 260 ? -15.609 17.719 -5.297 1 93.31 260 SER B O 1
ATOM 5624 N N . GLN B 1 261 ? -15.25 18.688 -3.303 1 94.81 261 GLN B N 1
ATOM 5625 C CA . GLN B 1 261 ? -16.578 18.516 -2.736 1 94.81 261 GLN B CA 1
ATOM 5626 C C . GLN B 1 261 ? -17.078 19.781 -2.053 1 94.81 261 GLN B C 1
ATOM 5628 O O . GLN B 1 261 ? -16.312 20.438 -1.341 1 94.81 261 GLN B O 1
ATOM 5633 N N . SER B 1 262 ? -18.297 20.125 -2.396 1 96.5 262 SER B N 1
ATOM 5634 C CA . SER B 1 262 ? -18.812 21.344 -1.78 1 96.5 262 SER B CA 1
ATOM 5635 C C . SER B 1 262 ? -20.328 21.344 -1.725 1 96.5 262 SER B C 1
ATOM 5637 O O . SER B 1 262 ? -21 21.047 -2.721 1 96.5 262 SER B O 1
ATOM 5639 N N . ASN B 1 263 ? -20.938 21.625 -0.547 1 97.12 263 ASN B N 1
ATOM 5640 C CA . ASN B 1 263 ? -22.344 21.922 -0.319 1 97.12 263 ASN B CA 1
ATOM 5641 C C . ASN B 1 263 ? -22.562 22.688 0.979 1 97.12 263 ASN B C 1
ATOM 5643 O O . ASN B 1 263 ? -21.609 23.266 1.525 1 97.12 263 ASN B O 1
ATOM 5647 N N . GLN B 1 264 ? -23.703 22.891 1.442 1 96.69 264 GLN B N 1
ATOM 5648 C CA . GLN B 1 264 ? -24 23.734 2.596 1 96.69 264 GLN B CA 1
ATOM 5649 C C . GLN B 1 264 ? -23.391 23.156 3.869 1 96.69 264 GLN B C 1
ATOM 5651 O O . GLN B 1 264 ? -23.297 23.844 4.887 1 96.69 264 GLN B O 1
ATOM 5656 N N . TYR B 1 265 ? -22.922 21.938 3.807 1 97.69 265 TYR B N 1
ATOM 5657 C CA . TYR B 1 265 ? -22.469 21.266 5.023 1 97.69 265 TYR B CA 1
ATOM 5658 C C . TYR B 1 265 ? -20.953 21.266 5.117 1 97.69 265 TYR B C 1
ATOM 5660 O O . TYR B 1 265 ? -20.391 20.922 6.16 1 97.69 265 TYR B O 1
ATOM 5668 N N . GLY B 1 266 ? -20.281 21.609 4.012 1 97.94 266 GLY B N 1
ATOM 5669 C CA . GLY B 1 266 ? -18.828 21.672 4.094 1 97.94 266 GLY B CA 1
ATOM 5670 C C . GLY B 1 266 ? -18.156 21.812 2.74 1 97.94 266 GLY B C 1
ATOM 5671 O O . GLY B 1 266 ? -18.828 21.875 1.712 1 97.94 266 GLY B O 1
ATOM 5672 N N . GLN B 1 267 ? -16.859 21.922 2.805 1 97.94 267 GLN B N 1
ATOM 5673 C CA . GLN B 1 267 ? -16.016 22.031 1.615 1 97.94 267 GLN B CA 1
ATOM 5674 C C . GLN B 1 267 ? -14.734 21.219 1.775 1 97.94 267 GLN B C 1
ATOM 5676 O O . GLN B 1 267 ? -14.148 21.188 2.859 1 97.94 267 GLN B O 1
ATOM 5681 N N . LEU B 1 268 ? -14.359 20.531 0.743 1 97.81 268 LEU B N 1
ATOM 5682 C CA . LEU B 1 268 ? -13.109 19.781 0.707 1 97.81 268 LEU B CA 1
ATOM 5683 C C . LEU B 1 268 ? -12.234 20.234 -0.456 1 97.81 268 LEU B C 1
ATOM 5685 O O . LEU B 1 268 ? -12.641 20.156 -1.616 1 97.81 268 LEU B O 1
ATOM 5689 N N . TYR B 1 269 ? -11.086 20.844 -0.141 1 97.25 269 TYR B N 1
ATOM 5690 C CA . TYR B 1 269 ? -10.055 21.156 -1.122 1 97.25 269 TYR B CA 1
ATOM 5691 C C . TYR B 1 269 ? -8.977 20.078 -1.153 1 97.25 269 TYR B C 1
ATOM 5693 O O . TYR B 1 269 ? -8.578 19.562 -0.108 1 97.25 269 TYR B O 1
ATOM 5701 N N . GLN B 1 270 ? -8.555 19.719 -2.307 1 95.88 270 GLN B N 1
ATOM 5702 C CA . GLN B 1 270 ? -7.535 18.672 -2.396 1 95.88 270 GLN B CA 1
ATOM 5703 C C . GLN B 1 270 ? -6.629 18.891 -3.604 1 95.88 270 GLN B C 1
ATOM 5705 O O . GLN B 1 270 ? -7.098 19.281 -4.676 1 95.88 270 GLN B O 1
ATOM 5710 N N . VAL B 1 271 ? -5.352 18.734 -3.422 1 95.69 271 VAL B N 1
ATOM 5711 C CA . VAL B 1 271 ? -4.379 18.672 -4.508 1 95.69 271 VAL B CA 1
ATOM 5712 C C . VAL B 1 271 ? -3.818 17.266 -4.625 1 95.69 271 VAL B C 1
ATOM 5714 O O . VAL B 1 271 ? -3.092 16.797 -3.74 1 95.69 271 VAL B O 1
ATOM 5717 N N . ASP B 1 272 ? -4.109 16.594 -5.699 1 93.88 272 ASP B N 1
ATOM 5718 C CA . ASP B 1 272 ? -3.703 15.211 -5.922 1 93.88 272 ASP B CA 1
ATOM 5719 C C . ASP B 1 272 ? -2.352 15.141 -6.629 1 93.88 272 ASP B C 1
ATOM 5721 O O . ASP B 1 272 ? -1.89 16.141 -7.191 1 93.88 272 ASP B O 1
ATOM 5725 N N . PRO B 1 273 ? -1.744 13.945 -6.594 1 93.94 273 PRO B N 1
ATOM 5726 C CA . PRO B 1 273 ? -0.433 13.781 -7.227 1 93.94 273 PRO B CA 1
ATOM 5727 C C . PRO B 1 273 ? -0.432 14.188 -8.695 1 93.94 273 PRO B C 1
ATOM 5729 O O . PRO B 1 273 ? 0.577 14.68 -9.203 1 93.94 273 PRO B O 1
ATOM 5732 N N . ASP B 1 274 ? -1.458 14.102 -9.383 1 90.69 274 ASP B N 1
ATOM 5733 C CA . ASP B 1 274 ? -1.505 14.406 -10.812 1 90.69 274 ASP B CA 1
ATOM 5734 C C . ASP B 1 274 ? -1.518 15.914 -11.047 1 90.69 274 ASP B C 1
ATOM 5736 O O . ASP B 1 274 ? -1.254 16.375 -12.164 1 90.69 274 ASP B O 1
ATOM 5740 N N . GLU B 1 275 ? -1.75 16.719 -10.07 1 90.44 275 GLU B N 1
ATOM 5741 C CA . GLU B 1 275 ? -1.899 18.172 -10.211 1 90.44 275 GLU B CA 1
ATOM 5742 C C . GLU B 1 275 ? -0.616 18.891 -9.82 1 90.44 275 GLU B C 1
ATOM 5744 O O . GLU B 1 275 ? -0.472 20.094 -10.078 1 90.44 275 GLU B O 1
ATOM 5749 N N . CYS B 1 276 ? 0.196 18.203 -9.148 1 90.25 276 CYS B N 1
ATOM 5750 C CA . CYS B 1 276 ? 1.443 18.781 -8.656 1 90.25 276 CYS B CA 1
ATOM 5751 C C . CYS B 1 276 ? 2.588 17.781 -8.781 1 90.25 276 CYS B C 1
ATOM 5753 O O . CYS B 1 276 ? 2.588 16.75 -8.109 1 90.25 276 CYS B O 1
ATOM 5755 N N . ARG B 1 277 ? 3.531 18.125 -9.508 1 90.69 277 ARG B N 1
ATOM 5756 C CA . ARG B 1 277 ? 4.637 17.234 -9.812 1 90.69 277 ARG B CA 1
ATOM 5757 C C . ARG B 1 277 ? 5.352 16.797 -8.539 1 90.69 277 ARG B C 1
ATOM 5759 O O . ARG B 1 277 ? 5.695 15.617 -8.383 1 90.69 277 ARG B O 1
ATOM 5766 N N . ASP B 1 278 ? 5.629 17.781 -7.684 1 92.38 278 ASP B N 1
ATOM 5767 C CA . ASP B 1 278 ? 6.344 17.469 -6.445 1 92.38 278 ASP B CA 1
ATOM 5768 C C . ASP B 1 278 ? 5.566 16.469 -5.598 1 92.38 278 ASP B C 1
ATOM 5770 O O . ASP B 1 278 ? 6.156 15.555 -5.016 1 92.38 278 ASP B O 1
ATOM 5774 N N . LEU B 1 279 ? 4.293 16.625 -5.566 1 95.25 279 LEU B N 1
ATOM 5775 C CA . LEU B 1 279 ? 3.463 15.68 -4.82 1 95.25 279 LEU B CA 1
ATOM 5776 C C . LEU B 1 279 ? 3.469 14.305 -5.48 1 95.25 279 LEU B C 1
ATOM 5778 O O . LEU B 1 279 ? 3.453 13.281 -4.793 1 95.25 279 LEU B O 1
ATOM 5782 N N . ARG B 1 280 ? 3.496 14.266 -6.801 1 95.12 280 ARG B N 1
ATOM 5783 C CA . ARG B 1 280 ? 3.557 13 -7.527 1 95.12 280 ARG B CA 1
ATOM 5784 C C . ARG B 1 280 ? 4.84 12.242 -7.199 1 95.12 280 ARG B C 1
ATOM 5786 O O . ARG B 1 280 ? 4.805 11.039 -6.922 1 95.12 280 ARG B O 1
ATOM 5793 N N . GLU B 1 281 ? 5.926 12.969 -7.23 1 93.75 281 GLU B N 1
ATOM 5794 C CA . GLU B 1 281 ? 7.223 12.344 -6.973 1 93.75 281 GLU B CA 1
ATOM 5795 C C . GLU B 1 281 ? 7.293 11.789 -5.555 1 93.75 281 GLU B C 1
ATOM 5797 O O . GLU B 1 281 ? 7.938 10.758 -5.316 1 93.75 281 GLU B O 1
ATOM 5802 N N . LEU B 1 282 ? 6.648 12.445 -4.645 1 95.5 282 LEU B N 1
ATOM 5803 C CA . LEU B 1 282 ? 6.688 12.016 -3.25 1 95.5 282 LEU B CA 1
ATOM 5804 C C . LEU B 1 282 ? 5.512 11.094 -2.936 1 95.5 282 LEU B C 1
ATOM 5806 O O . LEU B 1 282 ? 5.426 10.539 -1.835 1 95.5 282 LEU B O 1
ATOM 5810 N N . ASN B 1 283 ? 4.598 10.875 -3.916 1 96.38 283 ASN B N 1
ATOM 5811 C CA . ASN B 1 283 ? 3.414 10.039 -3.75 1 96.38 283 ASN B CA 1
ATOM 5812 C C . ASN B 1 283 ? 2.553 10.516 -2.582 1 96.38 283 ASN B C 1
ATOM 5814 O O . ASN B 1 283 ? 2.219 9.727 -1.695 1 96.38 283 ASN B O 1
ATOM 5818 N N . LEU B 1 284 ? 2.322 11.836 -2.611 1 97.56 284 LEU B N 1
ATOM 5819 C CA . LEU B 1 284 ? 1.549 12.484 -1.558 1 97.56 284 LEU B CA 1
ATOM 5820 C C . LEU B 1 284 ? 0.394 13.289 -2.146 1 97.56 284 LEU B C 1
ATOM 5822 O O . LEU B 1 284 ? 0.433 13.672 -3.318 1 97.56 284 LEU B O 1
ATOM 5826 N N . ALA B 1 285 ? -0.627 13.438 -1.351 1 97.94 285 ALA B N 1
ATOM 5827 C CA . ALA B 1 285 ? -1.691 14.406 -1.602 1 97.94 285 ALA B CA 1
ATOM 5828 C C . ALA B 1 285 ? -1.969 15.25 -0.36 1 97.94 285 ALA B C 1
ATOM 5830 O O . ALA B 1 285 ? -1.71 14.82 0.764 1 97.94 285 ALA B O 1
ATOM 5831 N N . ILE B 1 286 ? -2.406 16.453 -0.559 1 97.56 286 ILE B N 1
ATOM 5832 C CA . ILE B 1 286 ? -2.736 17.344 0.551 1 97.56 286 ILE B CA 1
ATOM 5833 C C . ILE B 1 286 ? -4.172 17.828 0.405 1 97.56 286 ILE B C 1
ATOM 5835 O O . ILE B 1 286 ? -4.617 18.141 -0.702 1 97.56 286 ILE B O 1
ATOM 5839 N N . GLY B 1 287 ? -4.875 17.844 1.51 1 97.38 287 GLY B N 1
ATOM 5840 C CA . GLY B 1 287 ? -6.254 18.312 1.512 1 97.38 287 GLY B CA 1
ATOM 5841 C C . GLY B 1 287 ? -6.582 19.203 2.693 1 97.38 287 GLY B C 1
ATOM 5842 O O . GLY B 1 287 ? -5.84 19.234 3.676 1 97.38 287 GLY B O 1
ATOM 5843 N N . PHE B 1 288 ? -7.605 20 2.514 1 97.56 288 PHE B N 1
ATOM 5844 C CA . PHE B 1 288 ? -8.172 20.844 3.555 1 97.56 288 PHE B CA 1
ATOM 5845 C C . PHE B 1 288 ? -9.695 20.719 3.586 1 97.56 288 PHE B C 1
ATOM 5847 O O . PHE B 1 288 ? -10.367 20.984 2.586 1 97.56 288 PHE B O 1
ATOM 5854 N N . ALA B 1 289 ? -10.195 20.281 4.727 1 98.12 289 ALA B N 1
ATOM 5855 C CA . ALA B 1 289 ? -11.641 20.141 4.895 1 98.12 289 ALA B CA 1
ATOM 5856 C C . ALA B 1 289 ? -12.188 21.156 5.883 1 98.12 289 ALA B C 1
ATOM 5858 O O . ALA B 1 289 ? -11.633 21.344 6.969 1 98.12 289 ALA B O 1
ATOM 5859 N N . ASN B 1 290 ? -13.18 21.812 5.484 1 97.88 290 ASN B N 1
ATOM 5860 C CA . ASN B 1 290 ? -13.93 22.719 6.348 1 97.88 290 ASN B CA 1
ATOM 5861 C C . ASN B 1 290 ? -15.359 22.25 6.559 1 97.88 290 ASN B C 1
ATOM 5863 O O . ASN B 1 290 ? -16.172 22.297 5.633 1 97.88 290 ASN B O 1
ATOM 5867 N N . PHE B 1 291 ? -15.703 21.828 7.77 1 98.12 291 PHE B N 1
ATOM 5868 C CA . PHE B 1 291 ? -17.047 21.359 8.133 1 98.12 291 PHE B CA 1
ATOM 5869 C C . PHE B 1 291 ? -17.875 22.5 8.703 1 98.12 291 PHE B C 1
ATOM 5871 O O . PHE B 1 291 ? -17.422 23.219 9.609 1 98.12 291 PHE B O 1
ATOM 5878 N N . THR B 1 292 ? -19.047 22.656 8.172 1 97.81 292 THR B N 1
ATOM 5879 C CA . THR B 1 292 ? -20 23.516 8.859 1 97.81 292 THR B CA 1
ATOM 5880 C C . THR B 1 292 ? -20.375 22.938 10.211 1 97.81 292 THR B C 1
ATOM 5882 O O . THR B 1 292 ? -20.484 21.719 10.367 1 97.81 292 THR B O 1
ATOM 5885 N N . GLY B 1 293 ? -20.594 23.844 11.148 1 97.44 293 GLY B N 1
ATOM 5886 C CA . GLY B 1 293 ? -20.984 23.359 12.469 1 97.44 293 GLY B CA 1
ATOM 5887 C C . GLY B 1 293 ? -22.156 22.391 12.438 1 97.44 293 GLY B C 1
ATOM 5888 O O . GLY B 1 293 ? -23.188 22.672 11.812 1 97.44 293 GLY B O 1
ATOM 5889 N N . GLY B 1 294 ? -21.938 21.156 13.102 1 97.25 294 GLY B N 1
ATOM 5890 C CA . GLY B 1 294 ? -23 20.172 13.195 1 97.25 294 GLY B CA 1
ATOM 5891 C C . GLY B 1 294 ? -23.047 19.234 12.008 1 97.25 294 GLY B C 1
ATOM 5892 O O . GLY B 1 294 ? -23.922 18.359 11.93 1 97.25 294 GLY B O 1
ATOM 5893 N N . SER B 1 295 ? -22.141 19.375 11.117 1 98.12 295 SER B N 1
ATOM 5894 C CA . SER B 1 295 ? -22.156 18.578 9.891 1 98.12 295 SER B CA 1
ATOM 5895 C C . SER B 1 295 ? -21.172 17.406 9.984 1 98.12 295 SER B C 1
ATOM 5897 O O . SER B 1 295 ? -20.406 17.297 10.945 1 98.12 295 SER B O 1
ATOM 5899 N N . MET B 1 296 ? -21.25 16.516 9.031 1 98 296 MET B N 1
ATOM 5900 C CA . MET B 1 296 ? -20.391 15.336 9.008 1 98 296 MET B CA 1
ATOM 5901 C C . MET B 1 296 ? -20.031 14.945 7.574 1 98 296 MET B C 1
ATOM 5903 O O . MET B 1 296 ? -20.688 15.391 6.629 1 98 296 MET B O 1
ATOM 5907 N N . THR B 1 297 ? -19.031 14.227 7.438 1 97.75 297 THR B N 1
ATOM 5908 C CA . THR B 1 297 ? -18.734 13.617 6.141 1 97.75 297 THR B CA 1
ATOM 5909 C C . THR B 1 297 ? -19.547 12.344 5.941 1 97.75 297 THR B C 1
ATOM 5911 O O . THR B 1 297 ? -20 11.734 6.914 1 97.75 297 THR B O 1
ATOM 5914 N N . ALA B 1 298 ? -19.734 11.969 4.641 1 97.31 298 ALA B N 1
ATOM 5915 C CA . ALA B 1 298 ? -20.141 10.594 4.383 1 97.31 298 ALA B CA 1
ATOM 5916 C C . ALA B 1 298 ? -19.141 9.602 4.953 1 97.31 298 ALA B C 1
ATOM 5918 O O . ALA B 1 298 ? -17.938 9.867 4.957 1 97.31 298 ALA B O 1
ATOM 5919 N N . PRO B 1 299 ? -19.672 8.461 5.539 1 97.5 299 PRO B N 1
ATOM 5920 C CA . PRO B 1 299 ? -18.688 7.387 5.711 1 97.5 299 PRO B CA 1
ATOM 5921 C C . PRO B 1 299 ? -17.984 7.02 4.406 1 97.5 299 PRO B C 1
ATOM 5923 O O . PRO B 1 299 ? -18.625 6.934 3.355 1 97.5 299 PRO B O 1
ATOM 5926 N N . TYR B 1 300 ? -16.719 6.938 4.426 1 97.94 300 TYR B N 1
ATOM 5927 C CA . TYR B 1 300 ? -15.938 6.594 3.24 1 97.94 300 TYR B CA 1
ATOM 5928 C C . TYR B 1 300 ? -14.625 5.926 3.623 1 97.94 300 TYR B C 1
ATOM 5930 O O . TYR B 1 300 ? -14.266 5.879 4.801 1 97.94 300 TYR B O 1
ATOM 5938 N N . TYR B 1 301 ? -13.945 5.332 2.758 1 97.69 301 TYR B N 1
ATOM 5939 C CA . TYR B 1 301 ? -12.586 4.848 2.971 1 97.69 301 TYR B CA 1
ATOM 5940 C C . TYR B 1 301 ? -11.711 5.121 1.756 1 97.69 301 TYR B C 1
ATOM 5942 O O . TYR B 1 301 ? -12.219 5.328 0.651 1 97.69 301 TYR B O 1
ATOM 5950 N N . ASN B 1 302 ? -10.414 5.258 1.976 1 97.69 302 ASN B N 1
ATOM 5951 C CA . ASN B 1 302 ? -9.422 5.371 0.913 1 97.69 302 ASN B CA 1
ATOM 5952 C C . ASN B 1 302 ? -8.93 4 0.455 1 97.69 302 ASN B C 1
ATOM 5954 O O . ASN B 1 302 ? -8.711 3.107 1.276 1 97.69 302 ASN B O 1
ATOM 5958 N N . SER B 1 303 ? -8.711 3.895 -0.795 1 97.31 303 SER B N 1
ATOM 5959 C CA . SER B 1 303 ? -8.312 2.605 -1.349 1 97.31 303 SER B CA 1
ATOM 5960 C C . SER B 1 303 ? -6.855 2.297 -1.028 1 97.31 303 SER B C 1
ATOM 5962 O O . SER B 1 303 ? -6.5 1.143 -0.785 1 97.31 303 SER B O 1
ATOM 5964 N N . ARG B 1 304 ? -5.988 3.346 -1.016 1 97.12 304 ARG B N 1
ATOM 5965 C CA . ARG B 1 304 ? -4.555 3.092 -0.894 1 97.12 304 ARG B CA 1
ATOM 5966 C C . ARG B 1 304 ? -3.922 4.016 0.14 1 97.12 304 ARG B C 1
ATOM 5968 O O . ARG B 1 304 ? -3.008 3.613 0.863 1 97.12 304 ARG B O 1
ATOM 5975 N N . ALA B 1 305 ? -4.434 5.168 0.209 1 98.06 305 ALA B N 1
ATOM 5976 C CA . ALA B 1 305 ? -3.746 6.223 0.948 1 98.06 305 ALA B CA 1
ATOM 5977 C C . ALA B 1 305 ? -3.996 6.094 2.447 1 98.06 305 ALA B C 1
ATOM 5979 O O . ALA B 1 305 ? -5.121 5.828 2.875 1 98.06 305 ALA B O 1
ATOM 5980 N N . THR B 1 306 ? -2.943 6.211 3.184 1 98 306 THR B N 1
ATOM 5981 C CA . THR B 1 306 ? -3.068 6.465 4.613 1 98 306 THR B CA 1
ATOM 5982 C C . THR B 1 306 ? -3.207 7.961 4.887 1 98 306 THR B C 1
ATOM 5984 O O . THR B 1 306 ? -2.355 8.75 4.48 1 98 306 THR B O 1
ATOM 5987 N N . LYS B 1 307 ? -4.223 8.32 5.559 1 98.31 307 LYS B N 1
ATOM 5988 C CA . LYS B 1 307 ? -4.512 9.727 5.812 1 98.31 307 LYS B CA 1
ATOM 5989 C C . LYS B 1 307 ? -3.992 10.156 7.18 1 98.31 307 LYS B C 1
ATOM 5991 O O . LYS B 1 307 ? -4.297 9.523 8.195 1 98.31 307 LYS B O 1
ATOM 5996 N N . ILE B 1 308 ? -3.158 11.164 7.238 1 98.31 308 ILE B N 1
ATOM 5997 C CA . ILE B 1 308 ? -2.754 11.867 8.453 1 98.31 308 ILE B CA 1
ATOM 5998 C C . ILE B 1 308 ? -3.533 13.172 8.578 1 98.31 308 ILE B C 1
ATOM 6000 O O . ILE B 1 308 ? -3.256 14.141 7.863 1 98.31 308 ILE B O 1
ATOM 6004 N N . ALA B 1 309 ? -4.477 13.219 9.461 1 98.5 309 ALA B N 1
ATOM 6005 C CA . ALA B 1 309 ? -5.383 14.352 9.594 1 98.5 309 ALA B CA 1
ATOM 6006 C C . ALA B 1 309 ? -5.035 15.188 10.828 1 98.5 309 ALA B C 1
ATOM 6008 O O . ALA B 1 309 ? -4.922 14.656 11.938 1 98.5 309 ALA B O 1
ATOM 6009 N N . VAL B 1 310 ? -4.898 16.453 10.617 1 97.94 310 VAL B N 1
ATOM 6010 C CA . VAL B 1 310 ? -4.551 17.375 11.695 1 97.94 310 VAL B CA 1
ATOM 6011 C C . VAL B 1 310 ? -5.664 18.406 11.875 1 97.94 310 VAL B C 1
ATOM 6013 O O . VAL B 1 310 ? -5.969 19.156 10.953 1 97.94 310 VAL B O 1
ATOM 6016 N N . VAL B 1 311 ? -6.199 18.5 13.07 1 97.88 311 VAL B N 1
ATOM 6017 C CA . VAL B 1 311 ? -7.254 19.469 13.344 1 97.88 311 VAL B CA 1
ATOM 6018 C C . VAL B 1 311 ? -6.641 20.844 13.5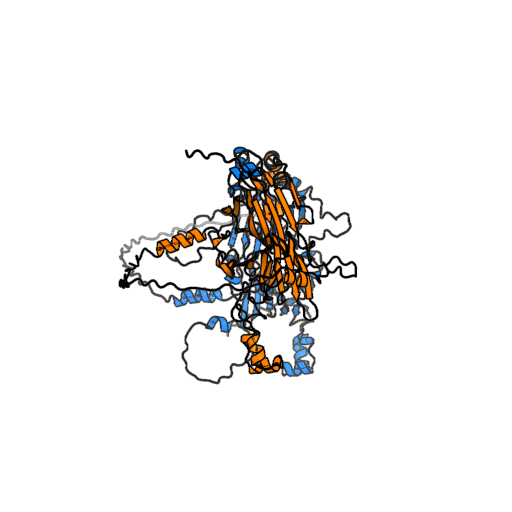62 1 97.88 311 VAL B C 1
ATOM 6020 O O . VAL B 1 311 ? -5.812 21.031 14.453 1 97.88 311 VAL B O 1
ATOM 6023 N N . THR B 1 312 ? -7.035 21.781 12.781 1 96.12 312 THR B N 1
ATOM 6024 C CA . THR B 1 312 ? -6.453 23.125 12.883 1 96.12 312 THR B CA 1
ATOM 6025 C C . THR B 1 312 ? -7.395 24.062 13.617 1 96.12 312 THR B C 1
ATOM 6027 O O . THR B 1 312 ? -6.957 25.062 14.188 1 96.12 312 THR B O 1
ATOM 6030 N N . ASN B 1 313 ? -8.656 23.781 13.539 1 95.75 313 ASN B N 1
ATOM 6031 C CA . ASN B 1 313 ? -9.648 24.625 14.203 1 95.75 313 ASN B CA 1
ATOM 6032 C C . ASN B 1 313 ? -10.93 23.844 14.492 1 95.75 313 ASN B C 1
ATOM 6034 O O . ASN B 1 313 ? -11.305 22.953 13.727 1 95.75 313 ASN B O 1
ATOM 6038 N N . GLY B 1 314 ? -11.555 24.219 15.594 1 96.94 314 GLY B N 1
ATOM 6039 C CA . GLY B 1 314 ? -12.859 23.656 15.906 1 96.94 314 GLY B CA 1
ATOM 6040 C C . GLY B 1 314 ? -12.781 22.359 16.703 1 96.94 314 GLY B C 1
ATOM 6041 O O . GLY B 1 314 ? -11.711 22 17.203 1 96.94 314 GLY B O 1
ATOM 6042 N N . GLU B 1 315 ? -14 21.828 16.922 1 97.62 315 GLU B N 1
ATOM 6043 C CA . GLU B 1 315 ? -14.133 20.594 17.703 1 97.62 315 GLU B CA 1
ATOM 6044 C C . GLU B 1 315 ? -15.078 19.609 17.016 1 97.62 315 GLU B C 1
ATOM 6046 O O . GLU B 1 315 ? -15.906 20.016 16.188 1 97.62 315 GLU B O 1
ATOM 6051 N N . GLY B 1 316 ? -14.906 18.344 17.312 1 97.81 316 GLY B N 1
ATOM 6052 C CA . GLY B 1 316 ? -15.742 17.281 16.781 1 97.81 316 GLY B CA 1
ATOM 6053 C C . GLY B 1 316 ? -15.312 15.906 17.25 1 97.81 316 GLY B C 1
ATOM 6054 O O . GLY B 1 316 ? -14.797 15.75 18.359 1 97.81 316 GLY B O 1
ATOM 6055 N N . HIS B 1 317 ? -15.656 14.961 16.5 1 97.31 317 HIS B N 1
ATOM 6056 C CA . HIS B 1 317 ? -15.234 13.594 16.766 1 97.31 317 HIS B CA 1
ATOM 6057 C C . HIS B 1 317 ? -15.258 12.75 15.484 1 97.31 317 HIS B C 1
ATOM 6059 O O . HIS B 1 317 ? -15.727 13.211 14.445 1 97.31 317 HIS B O 1
ATOM 6065 N N . PHE B 1 318 ? -14.656 11.648 15.516 1 97.25 318 PHE B N 1
ATOM 6066 C CA . PHE B 1 318 ? -14.695 10.727 14.391 1 97.25 318 PHE B CA 1
ATOM 6067 C C . PHE B 1 318 ? -14.953 9.297 14.859 1 97.25 318 PHE B C 1
ATOM 6069 O O . PHE B 1 318 ? -14.773 8.984 16.047 1 97.25 318 PHE B O 1
ATOM 6076 N N . GLU B 1 319 ? -15.484 8.516 14.008 1 96.94 319 GLU B N 1
ATOM 6077 C CA . GLU B 1 319 ? -15.625 7.07 14.188 1 96.94 319 GLU B CA 1
ATOM 6078 C C . GLU B 1 319 ? -15.055 6.312 12.992 1 96.94 319 GLU B C 1
ATOM 6080 O O . GLU B 1 319 ? -15.219 6.734 11.844 1 96.94 319 GLU B O 1
ATOM 6085 N N . MET B 1 320 ? -14.367 5.277 13.25 1 96.19 320 MET B N 1
ATOM 6086 C CA . MET B 1 320 ? -13.719 4.465 12.219 1 96.19 320 MET B CA 1
ATOM 6087 C C . MET B 1 320 ? -13.938 2.979 12.484 1 96.19 320 MET B C 1
ATOM 6089 O O . MET B 1 320 ? -13.836 2.525 13.625 1 96.19 320 MET B O 1
ATOM 6093 N N . ALA B 1 321 ? -14.289 2.254 11.469 1 94.88 321 ALA B N 1
ATOM 6094 C CA . ALA B 1 321 ? -14.391 0.8 11.578 1 94.88 321 ALA B CA 1
ATOM 6095 C C . ALA B 1 321 ? -13.031 0.135 11.391 1 94.88 321 ALA B C 1
ATOM 6097 O O . ALA B 1 321 ? -12.422 0.241 10.328 1 94.88 321 ALA B O 1
ATOM 6098 N N . CYS B 1 322 ? -12.531 -0.552 12.375 1 90.75 322 CYS B N 1
ATOM 6099 C CA . CYS B 1 322 ? -11.211 -1.174 12.344 1 90.75 322 CYS B CA 1
ATOM 6100 C C . CYS B 1 322 ? -11.312 -2.684 12.516 1 90.75 322 CYS B C 1
ATOM 6102 O O . CYS B 1 322 ? -11.938 -3.164 13.469 1 90.75 322 CYS B O 1
ATOM 6104 N N . PRO B 1 323 ? -10.633 -3.371 11.484 1 84.56 323 PRO B N 1
ATOM 6105 C CA . PRO B 1 323 ? -10.633 -4.824 11.68 1 84.56 323 PRO B CA 1
ATOM 6106 C C . PRO B 1 323 ? -9.703 -5.266 12.805 1 84.56 323 PRO B C 1
ATOM 6108 O O . PRO B 1 323 ? -8.648 -4.656 13.016 1 84.56 323 PRO B O 1
ATOM 6111 N N . HIS B 1 324 ? -9.977 -6.379 13.641 1 66 324 HIS B N 1
ATOM 6112 C CA . HIS B 1 324 ? -9.477 -7.102 14.805 1 66 324 HIS B CA 1
ATOM 6113 C C . HIS B 1 324 ? -8.289 -6.379 15.43 1 66 324 HIS B C 1
ATOM 6115 O O . HIS B 1 324 ? -7.223 -6.281 14.82 1 66 324 HIS B O 1
ATOM 6121 N N . LEU B 1 325 ? -8.328 -5.285 16.156 1 60.16 325 LEU B N 1
ATOM 6122 C CA . LEU B 1 325 ? -7.27 -4.707 16.984 1 60.16 325 LEU B CA 1
ATOM 6123 C C . LEU B 1 325 ? -6.723 -5.738 17.969 1 60.16 325 LEU B C 1
ATOM 6125 O O . LEU B 1 325 ? -5.609 -5.586 18.469 1 60.16 325 LEU B O 1
ATOM 6129 N N . SER B 1 326 ? -7.457 -6.754 18.297 1 47.91 326 SER B N 1
ATOM 6130 C CA . SER B 1 326 ? -7.082 -7.605 19.422 1 47.91 326 SER B CA 1
ATOM 6131 C C . SER B 1 326 ? -5.816 -8.398 19.125 1 47.91 326 SER B C 1
ATOM 6133 O O . SER B 1 326 ? -5 -8.656 20.016 1 47.91 326 SER B O 1
ATOM 6135 N N . SER B 1 327 ? -5.68 -9.086 17.953 1 44.88 327 SER B N 1
ATOM 6136 C CA . SER B 1 327 ? -4.648 -10.109 17.844 1 44.88 327 SER B CA 1
ATOM 6137 C C . SER B 1 327 ? -3.254 -9.492 17.844 1 44.88 327 SER B C 1
ATOM 6139 O O . SER B 1 327 ? -2.268 -10.172 18.141 1 44.88 327 SER B O 1
ATOM 6141 N N . LEU B 1 328 ? -3.107 -8.438 17.312 1 43.72 328 LEU B N 1
ATOM 6142 C CA . LEU B 1 328 ? -1.733 -7.98 17.141 1 43.72 328 LEU B CA 1
ATOM 6143 C C . LEU B 1 328 ? -1.152 -7.508 18.469 1 43.72 328 LEU B C 1
ATOM 6145 O O . LEU B 1 328 ? 0.068 -7.41 18.625 1 43.72 328 LEU B O 1
ATOM 6149 N N . GLU B 1 329 ? -1.916 -7.043 19.469 1 37.78 329 GLU B N 1
ATOM 6150 C CA . GLU B 1 329 ? -1.217 -6.617 20.672 1 37.78 329 GLU B CA 1
ATOM 6151 C C . GLU B 1 329 ? -0.675 -7.816 21.453 1 37.78 329 GLU B C 1
ATOM 6153 O O . GLU B 1 329 ? 0.252 -7.676 22.25 1 37.78 329 GLU B O 1
ATOM 6158 N N . PHE B 1 330 ? -1.488 -8.969 21.734 1 34.03 330 PHE B N 1
ATOM 6159 C CA . PHE B 1 330 ? -1.093 -9.969 22.719 1 34.03 330 PHE B CA 1
ATOM 6160 C C . PHE B 1 330 ? 0.027 -10.844 22.188 1 34.03 330 PHE B C 1
ATOM 6162 O O . PHE B 1 330 ? -0.186 -12.031 21.906 1 34.03 330 PHE B O 1
ATOM 6169 N N . GLY B 1 331 ? 0.766 -10.625 21.312 1 32.06 331 GLY B N 1
ATOM 6170 C CA . GLY B 1 331 ? 1.873 -11.57 21.297 1 32.06 331 GLY B CA 1
ATOM 6171 C C . GLY B 1 331 ? 2.684 -11.57 22.578 1 32.06 331 GLY B C 1
ATOM 6172 O O . GLY B 1 331 ? 3.828 -12.031 22.594 1 32.06 331 GLY B O 1
ATOM 6173 N N . GLY B 1 332 ? 2.4 -10.734 23.672 1 28.61 332 GLY B N 1
ATOM 6174 C CA . GLY B 1 332 ? 3.287 -11.156 24.75 1 28.61 332 GLY B CA 1
ATOM 6175 C C . GLY B 1 332 ? 3.084 -12.609 25.156 1 28.61 332 GLY B C 1
ATOM 6176 O O . GLY B 1 332 ? 2.156 -13.266 24.672 1 28.61 332 GLY B O 1
ATOM 6177 N N . SER B 1 333 ? 3.574 -12.961 26.547 1 27.53 333 SER B N 1
ATOM 6178 C CA . SER B 1 333 ? 4.074 -14.133 27.266 1 27.53 333 SER B CA 1
ATOM 6179 C C . SER B 1 333 ? 2.963 -15.148 27.484 1 27.53 333 SER B C 1
ATOM 6181 O O . SER B 1 333 ? 3.23 -16.281 27.891 1 27.53 333 SER B O 1
ATOM 6183 N N . SER B 1 334 ? 1.805 -14.742 28.203 1 26.73 334 SER B N 1
ATOM 6184 C CA . SER B 1 334 ? 1.407 -15.773 29.156 1 26.73 334 SER B CA 1
ATOM 6185 C C . SER B 1 334 ? 1.014 -17.062 28.453 1 26.73 334 SER B C 1
ATOM 6187 O O . SER B 1 334 ? 0.147 -17.062 27.578 1 26.73 334 SER B O 1
ATOM 6189 N N . SER B 1 335 ? 1.976 -18.047 28.516 1 26.23 335 SER B N 1
ATOM 6190 C CA . SER B 1 335 ? 1.977 -19.5 28.328 1 26.23 335 SER B CA 1
ATOM 6191 C C . SER B 1 335 ? 0.719 -20.141 28.922 1 26.23 335 SER B C 1
ATOM 6193 O O . SER B 1 335 ? 0.369 -21.266 28.578 1 26.23 335 SER B O 1
ATOM 6195 N N . SER B 1 336 ? 0.406 -19.891 30.281 1 23.55 336 SER B N 1
ATOM 6196 C CA . SER B 1 336 ? 0.03 -21.141 30.953 1 23.55 336 SER B CA 1
ATOM 6197 C C . SER B 1 336 ? -1.321 -21.641 30.469 1 23.55 336 SER B C 1
ATOM 6199 O O . SER B 1 336 ? -1.735 -22.75 30.797 1 23.55 336 SER B O 1
ATOM 6201 N N . ARG B 1 337 ? -2.396 -20.828 30.828 1 23.53 337 ARG B N 1
ATOM 6202 C CA . ARG B 1 337 ? -3.5 -21.719 31.172 1 23.53 337 ARG B CA 1
ATOM 6203 C C . ARG B 1 337 ? -3.885 -22.609 29.984 1 23.53 337 ARG B C 1
ATOM 6205 O O . ARG B 1 337 ? -3.574 -22.281 28.844 1 23.53 337 ARG B O 1
ATOM 6212 N N . GLY B 1 338 ? -4.637 -23.734 30.219 1 24.62 338 GLY B N 1
ATOM 6213 C CA . GLY B 1 338 ? -5.172 -24.953 29.609 1 24.62 338 GLY B CA 1
ATOM 6214 C C . GLY B 1 338 ? -5.91 -24.688 28.312 1 24.62 338 GLY B C 1
ATOM 6215 O O . GLY B 1 338 ? -6.34 -23.562 28.047 1 24.62 338 GLY B O 1
ATOM 6216 N N . SER B 1 339 ? -5.859 -25.609 27.375 1 26.42 339 SER B N 1
ATOM 6217 C CA . SER B 1 339 ? -6.109 -26.094 26.016 1 26.42 339 SER B CA 1
ATOM 6218 C C . SER B 1 339 ? -7.578 -25.938 25.641 1 26.42 339 SER B C 1
ATOM 6220 O O . SER B 1 339 ? -8.031 -26.484 24.641 1 26.42 339 SER B O 1
ATOM 6222 N N . HIS B 1 340 ? -8.516 -25.281 26.547 1 27.03 340 HIS B N 1
ATOM 6223 C CA . HIS B 1 340 ? -9.719 -25.797 25.906 1 27.03 340 HIS B CA 1
ATOM 6224 C C . HIS B 1 340 ? -9.828 -25.312 24.469 1 27.03 340 HIS B C 1
ATOM 6226 O O . HIS B 1 340 ? -9.688 -24.109 24.203 1 27.03 340 HIS B O 1
ATOM 6232 N N . PRO B 1 341 ? -9.57 -26.219 23.5 1 29.52 341 PRO B N 1
ATOM 6233 C CA . PRO B 1 341 ? -9.43 -26.172 22.031 1 29.52 341 PRO B CA 1
ATOM 6234 C C . PRO B 1 341 ? -10.445 -25.25 21.375 1 29.52 341 PRO B C 1
ATOM 6236 O O . PRO B 1 341 ? -10.086 -24.453 20.5 1 29.52 341 PRO B O 1
ATOM 6239 N N . GLN B 1 342 ? -11.734 -25.672 21.344 1 29.56 342 GLN B N 1
ATOM 6240 C CA . GLN B 1 342 ? -12.633 -25.781 20.203 1 29.56 342 GLN B CA 1
ATOM 6241 C C . GLN B 1 342 ? -13.344 -24.469 19.938 1 29.56 342 GLN B C 1
ATOM 6243 O O . GLN B 1 342 ? -14.422 -24.438 19.344 1 29.56 342 GLN B O 1
ATOM 6248 N N . GLN B 1 343 ? -13.336 -23.562 20.844 1 31.17 343 GLN B N 1
ATOM 6249 C CA . GLN B 1 343 ? -14.414 -22.656 20.453 1 31.17 343 GLN B CA 1
ATOM 6250 C C . GLN B 1 343 ? -14.242 -22.188 19.016 1 31.17 343 GLN B C 1
ATOM 6252 O O . GLN B 1 343 ? -13.164 -21.75 18.625 1 31.17 343 GLN B O 1
ATOM 6257 N N . ARG B 1 344 ? -15.148 -22.594 18.188 1 34.31 344 ARG B N 1
ATOM 6258 C CA . ARG B 1 344 ? -15.367 -22.266 16.781 1 34.31 344 ARG B CA 1
ATOM 6259 C C . ARG B 1 344 ? -15.102 -20.797 16.5 1 34.31 344 ARG B C 1
ATOM 6261 O O . ARG B 1 344 ? -15.773 -19.922 17.047 1 34.31 344 ARG B O 1
ATOM 6268 N N . ARG B 1 345 ? -13.992 -20.266 16.312 1 38.03 345 ARG B N 1
ATOM 6269 C CA . ARG B 1 345 ? -13.672 -18.953 15.766 1 38.03 345 ARG B CA 1
ATOM 6270 C C . ARG B 1 345 ? -14.727 -18.516 14.758 1 38.03 345 ARG B C 1
ATOM 6272 O O . ARG B 1 345 ? -14.984 -19.203 13.773 1 38.03 345 ARG B O 1
ATOM 6279 N N . SER B 1 346 ? -15.766 -17.906 15.156 1 44.66 346 SER B N 1
ATOM 6280 C CA . SER B 1 346 ? -16.719 -17.266 14.25 1 44.66 346 SER B CA 1
ATOM 6281 C C . SER B 1 346 ? -16 -16.672 13.039 1 44.66 346 SER B C 1
ATOM 6283 O O . SER B 1 346 ? -14.969 -16.031 13.172 1 44.66 346 SER B O 1
ATOM 6285 N N . SER B 1 347 ? -16.078 -17.312 11.828 1 52.19 347 SER B N 1
ATOM 6286 C CA . SER B 1 347 ? -15.43 -17.344 10.516 1 52.19 347 SER B CA 1
ATOM 6287 C C . SER B 1 347 ? -15.242 -15.93 9.961 1 52.19 347 SER B C 1
ATOM 6289 O O . SER B 1 347 ? -14.43 -15.719 9.062 1 52.19 347 SER B O 1
ATOM 6291 N N . GLY B 1 348 ? -16.125 -14.867 10.359 1 57.44 348 GLY B N 1
ATOM 6292 C CA . GLY B 1 348 ? -15.977 -13.625 9.617 1 57.44 348 GLY B CA 1
ATOM 6293 C C . GLY B 1 348 ? -15.227 -12.555 10.383 1 57.44 348 GLY B C 1
ATOM 6294 O O . GLY B 1 348 ? -14.93 -12.727 11.57 1 57.44 348 GLY B O 1
ATOM 6295 N N . PRO B 1 349 ? -14.727 -11.523 9.641 1 65.06 349 PRO B N 1
ATOM 6296 C CA . PRO B 1 349 ? -14.016 -10.422 10.289 1 65.06 349 PRO B CA 1
ATOM 6297 C C . PRO B 1 349 ? -14.867 -9.703 11.328 1 65.06 349 PRO B C 1
ATOM 6299 O O . PRO B 1 349 ? -16.094 -9.664 11.211 1 65.06 349 PRO B O 1
ATOM 6302 N N . SER B 1 350 ? -14.344 -9.391 12.5 1 79.12 350 SER B N 1
ATOM 6303 C CA . SER B 1 350 ? -14.984 -8.539 13.5 1 79.12 350 SER B CA 1
ATOM 6304 C C . SER B 1 350 ? -14.406 -7.129 13.477 1 79.12 350 SER B C 1
ATOM 6306 O O . SER B 1 350 ? -13.234 -6.941 13.156 1 79.12 350 SER B O 1
ATOM 6308 N N . TYR B 1 351 ? -15.391 -6.176 13.531 1 85.12 351 TYR B N 1
ATOM 6309 C CA . TYR B 1 351 ? -14.953 -4.785 13.5 1 85.12 351 TYR B CA 1
ATOM 6310 C C . TYR B 1 351 ? -15.07 -4.148 14.883 1 85.12 351 TYR B C 1
ATOM 6312 O O . TYR B 1 351 ? -16.016 -4.418 15.617 1 85.12 351 TYR B O 1
ATOM 6320 N N . GLN B 1 352 ? -14.102 -3.453 15.219 1 85.88 352 GLN B N 1
ATOM 6321 C CA . GLN B 1 352 ? -14.148 -2.604 16.406 1 85.88 352 GLN B CA 1
ATOM 6322 C C . GLN B 1 352 ? -14.25 -1.13 16.016 1 85.88 352 GLN B C 1
ATOM 6324 O O . GLN B 1 352 ? -13.633 -0.689 15.047 1 85.88 352 GLN B O 1
ATOM 6329 N N . LYS B 1 353 ? -15.055 -0.441 16.75 1 89.12 353 LYS B N 1
ATOM 6330 C CA . LYS B 1 353 ? -15.172 1 16.531 1 89.12 353 LYS B CA 1
ATOM 6331 C C . LYS B 1 353 ? -14.023 1.749 17.203 1 89.12 353 LYS B C 1
ATOM 6333 O O . LYS B 1 353 ? -13.828 1.64 18.422 1 89.12 353 LYS B O 1
ATOM 6338 N N . VAL B 1 354 ? -13.352 2.434 16.453 1 91.06 354 VAL B N 1
ATOM 6339 C CA . VAL B 1 354 ? -12.375 3.385 16.984 1 91.06 354 VAL B CA 1
ATOM 6340 C C . VAL B 1 354 ? -12.945 4.801 16.906 1 91.06 354 VAL B C 1
ATOM 6342 O O . VAL B 1 354 ? -13.461 5.219 15.867 1 91.06 354 VAL B O 1
ATOM 6345 N N . SER B 1 355 ? -13.008 5.453 18.016 1 93.12 355 SER B N 1
ATOM 6346 C CA . SER B 1 355 ? -13.531 6.812 18.047 1 93.12 355 SER B CA 1
ATOM 6347 C C . SER B 1 355 ? -12.617 7.742 18.828 1 93.12 355 SER B C 1
ATOM 6349 O O . SER B 1 355 ? -11.781 7.281 19.609 1 93.12 355 SER B O 1
ATOM 6351 N N . GLY B 1 356 ? -12.672 9.008 18.516 1 93.81 356 GLY B N 1
ATOM 6352 C CA . GLY B 1 356 ? -11.883 10 19.234 1 93.81 356 GLY B CA 1
ATOM 6353 C C . GLY B 1 356 ? -12.453 11.398 19.125 1 93.81 356 GLY B C 1
ATOM 6354 O O . GLY B 1 356 ? -13.078 11.75 18.125 1 93.81 356 GLY B O 1
ATOM 6355 N N . ARG B 1 357 ? -12.227 12.086 20.188 1 95.81 357 ARG B N 1
ATOM 6356 C CA . ARG B 1 357 ? -12.602 13.5 20.172 1 95.81 357 ARG B CA 1
ATOM 6357 C C . ARG B 1 357 ? -11.578 14.328 19.406 1 95.81 357 ARG B C 1
ATOM 6359 O O . ARG B 1 357 ? -10.383 14.047 19.453 1 95.81 357 ARG B O 1
ATOM 6366 N N . LEU B 1 358 ? -12.148 15.305 18.75 1 97.31 358 LEU B N 1
ATOM 6367 C CA . LEU B 1 358 ? -11.281 16.156 17.938 1 97.31 358 LEU B CA 1
ATOM 6368 C C . LEU B 1 358 ? -11.266 17.578 18.484 1 97.31 358 LEU B C 1
ATOM 6370 O O . LEU B 1 358 ? -12.305 18.109 18.891 1 97.31 358 LEU B O 1
ATOM 6374 N N . SER B 1 359 ? -10.148 18.062 18.609 1 96.88 359 SER B N 1
ATOM 6375 C CA . SER B 1 359 ? -9.906 19.453 18.953 1 96.88 359 SER B CA 1
ATOM 6376 C C . SER B 1 359 ? -8.609 19.953 18.328 1 96.88 359 SER B C 1
ATOM 6378 O O . SER B 1 359 ? -7.828 19.172 17.781 1 96.88 359 SER B O 1
ATOM 6380 N N . ARG B 1 360 ? -8.461 21.234 18.438 1 94.38 360 ARG B N 1
ATOM 6381 C CA . ARG B 1 360 ? -7.277 21.828 17.812 1 94.38 360 ARG B CA 1
ATOM 6382 C C . ARG B 1 360 ? -6.008 21.109 18.266 1 94.38 360 ARG B C 1
ATOM 6384 O O . ARG B 1 360 ? -5.797 20.906 19.469 1 94.38 360 ARG B O 1
ATOM 6391 N N . GLY B 1 361 ? -5.188 20.703 17.266 1 93.56 361 GLY B N 1
ATOM 6392 C CA . GLY B 1 361 ? -3.91 20.078 17.578 1 93.56 361 GLY B CA 1
ATOM 6393 C C . GLY B 1 361 ? -3.971 18.562 17.531 1 93.56 361 GLY B C 1
ATOM 6394 O O . GLY B 1 361 ? -2.936 17.891 17.5 1 93.56 361 GLY B O 1
ATOM 6395 N N . VAL B 1 362 ? -5.109 18.016 17.578 1 96.19 362 VAL B N 1
ATOM 6396 C CA . VAL B 1 362 ? -5.25 16.562 17.531 1 96.19 362 VAL B CA 1
ATOM 6397 C C . VAL B 1 362 ? -4.906 16.062 16.125 1 96.19 362 VAL B C 1
ATOM 6399 O O . VAL B 1 362 ? -5.285 16.672 15.133 1 96.19 362 VAL B O 1
ATOM 6402 N N . VAL B 1 363 ? -4.137 15 16.125 1 97.62 363 VAL B N 1
ATOM 6403 C CA . VAL B 1 363 ? -3.799 14.297 14.891 1 97.62 363 VAL B CA 1
ATOM 6404 C C . VAL B 1 363 ? -4.398 12.891 14.922 1 97.62 363 VAL B C 1
ATOM 6406 O O . VAL B 1 363 ? -4.254 12.164 15.906 1 97.62 363 VAL B O 1
ATOM 6409 N N . PHE B 1 364 ? -5.121 12.516 13.945 1 97.44 364 PHE B N 1
ATOM 6410 C CA . PHE B 1 364 ? -5.629 11.148 13.891 1 97.44 364 PHE B CA 1
ATOM 6411 C C . PHE B 1 364 ? -5.348 10.523 12.531 1 97.44 364 PHE B C 1
ATOM 6413 O O . PHE B 1 364 ? -5.328 11.219 11.516 1 97.44 364 PHE B O 1
ATOM 6420 N N . ILE B 1 365 ? -5.074 9.25 12.508 1 97.44 365 ILE B N 1
ATOM 6421 C CA . ILE B 1 365 ? -4.602 8.516 11.336 1 97.44 365 ILE B CA 1
ATOM 6422 C C . ILE B 1 365 ? -5.691 7.562 10.859 1 97.44 365 ILE B C 1
ATOM 6424 O O . ILE B 1 365 ? -6.332 6.883 11.664 1 97.44 365 ILE B O 1
ATOM 6428 N N . ILE B 1 366 ? -5.914 7.562 9.562 1 97.5 366 ILE B N 1
ATOM 6429 C CA . ILE B 1 366 ? -6.879 6.66 8.945 1 97.5 366 ILE B CA 1
ATOM 6430 C C . ILE B 1 366 ? -6.172 5.75 7.941 1 97.5 366 ILE B C 1
ATOM 6432 O O . ILE B 1 366 ? -5.777 6.195 6.859 1 97.5 366 ILE B O 1
ATOM 6436 N N . PRO B 1 367 ? -6.047 4.484 8.156 1 96.44 367 PRO B N 1
ATOM 6437 C CA . PRO B 1 367 ? -5.418 3.553 7.215 1 96.44 367 PRO B CA 1
ATOM 6438 C C . PRO B 1 367 ? -6.289 3.264 5.996 1 96.44 367 PRO B C 1
ATOM 6440 O O . PRO B 1 367 ? -7.5 3.506 6.027 1 96.44 367 PRO B O 1
ATOM 6443 N N . PRO B 1 368 ? -5.641 2.777 4.949 1 97.31 368 PRO B N 1
ATOM 6444 C CA . PRO B 1 368 ? -6.438 2.443 3.764 1 97.31 368 PRO B CA 1
ATOM 6445 C C . PRO B 1 368 ? -7.453 1.338 4.031 1 97.31 368 PRO B C 1
ATOM 6447 O O . PRO B 1 368 ? -7.176 0.408 4.793 1 97.31 368 PRO B O 1
ATOM 6450 N N . GLY B 1 369 ? -8.586 1.479 3.406 1 96.38 369 GLY B N 1
ATOM 6451 C CA . GLY B 1 369 ? -9.617 0.456 3.496 1 96.38 369 GLY B CA 1
ATOM 6452 C C . GLY B 1 369 ? -10.523 0.629 4.699 1 96.38 369 GLY B C 1
ATOM 6453 O O . GLY B 1 369 ? -11.586 0.007 4.777 1 96.38 369 GLY B O 1
ATOM 6454 N N . HIS B 1 370 ? -10.172 1.487 5.652 1 96.62 370 HIS B N 1
ATOM 6455 C CA . HIS B 1 370 ? -10.93 1.645 6.891 1 96.62 370 HIS B CA 1
ATOM 6456 C C . HIS B 1 370 ? -12.016 2.707 6.742 1 96.62 370 HIS B C 1
ATOM 6458 O O . HIS B 1 370 ? -11.711 3.9 6.648 1 96.62 370 HIS B O 1
ATOM 6464 N N . PRO B 1 371 ? -13.281 2.291 6.797 1 97.56 371 PRO B N 1
ATOM 6465 C CA . PRO B 1 371 ? -14.344 3.291 6.754 1 97.56 371 PRO B CA 1
ATOM 6466 C C . PRO B 1 371 ? -14.297 4.262 7.93 1 97.56 371 PRO B C 1
ATOM 6468 O O . PRO B 1 371 ? -14.07 3.848 9.07 1 97.56 371 PRO B O 1
ATOM 6471 N N . VAL B 1 372 ? -14.492 5.527 7.652 1 98.06 372 VAL B N 1
ATOM 6472 C CA . VAL B 1 372 ? -14.383 6.547 8.695 1 98.06 372 VAL B CA 1
ATOM 6473 C C . VAL B 1 372 ? -15.445 7.625 8.461 1 98.06 372 VAL B C 1
ATOM 6475 O O . VAL B 1 372 ? -15.883 7.844 7.332 1 98.06 372 VAL B O 1
ATOM 6478 N N . VAL B 1 373 ? -15.898 8.203 9.523 1 98.12 373 VAL B N 1
ATOM 6479 C CA . VAL B 1 373 ? -16.781 9.367 9.508 1 98.12 373 VAL B CA 1
ATOM 6480 C C . VAL B 1 373 ? -16.25 10.43 10.469 1 98.12 373 VAL B C 1
ATOM 6482 O O . VAL B 1 373 ? -15.789 10.109 11.57 1 98.12 373 VAL B O 1
ATOM 6485 N N . THR B 1 374 ? -16.25 11.633 10.055 1 98.44 374 THR B N 1
ATOM 6486 C CA . THR B 1 374 ? -15.875 12.766 10.898 1 98.44 374 THR B CA 1
ATOM 6487 C C . THR B 1 374 ? -17.062 13.703 11.109 1 98.44 374 THR B C 1
ATOM 6489 O O . THR B 1 374 ? -17.797 14 10.164 1 98.44 374 THR B O 1
ATOM 6492 N N . VAL B 1 375 ? -17.25 14.141 12.312 1 98.31 375 VAL B N 1
ATOM 6493 C CA . VAL B 1 375 ? -18.391 14.961 12.672 1 98.31 375 VAL B CA 1
ATOM 6494 C C . VAL B 1 375 ? -17.922 16.234 13.375 1 98.31 375 VAL B C 1
ATOM 6496 O O . VAL B 1 375 ? -17.125 16.172 14.32 1 98.31 375 VAL B O 1
ATOM 6499 N N . ALA B 1 376 ? -18.422 17.375 12.953 1 98.44 376 ALA B N 1
ATOM 6500 C CA . ALA B 1 376 ? -18.141 18.656 13.609 1 98.44 376 ALA B CA 1
ATOM 6501 C C . ALA B 1 376 ? -19.125 18.922 14.734 1 98.44 376 ALA B C 1
ATOM 6503 O O . ALA B 1 376 ? -20.328 18.641 14.602 1 98.44 376 ALA B O 1
ATOM 6504 N N . SER B 1 377 ? -18.656 19.516 15.742 1 96.75 377 SER B N 1
ATOM 6505 C CA . SER B 1 377 ? -19.547 19.984 16.781 1 96.75 377 SER B CA 1
ATOM 6506 C C . SER B 1 377 ? -20.453 21.109 16.281 1 96.75 377 SER B C 1
ATOM 6508 O O . SER B 1 377 ? -20.156 21.75 15.266 1 96.75 377 SER B O 1
ATOM 6510 N N . LYS B 1 378 ? -21.578 21.406 16.953 1 94.19 378 LYS B N 1
ATOM 6511 C CA . LYS B 1 378 ? -22.609 22.312 16.453 1 94.19 378 LYS B CA 1
ATOM 6512 C C . LYS B 1 378 ? -22.156 23.766 16.562 1 94.19 378 LYS B C 1
ATOM 6514 O O . LYS B 1 378 ? -22.578 24.609 15.766 1 94.19 378 LYS B O 1
ATOM 6519 N N . ASN B 1 379 ? -21.312 24.109 17.328 1 90.06 379 ASN B N 1
ATOM 6520 C CA . ASN B 1 379 ? -21.062 25.5 17.719 1 90.06 379 ASN B CA 1
ATOM 6521 C C . ASN B 1 379 ? -20.047 26.172 16.797 1 90.06 379 ASN B C 1
ATOM 6523 O O . ASN B 1 379 ? -19.938 27.391 16.766 1 90.06 379 ASN B O 1
ATOM 6527 N N . GLN B 1 380 ? -19.266 25.438 16.125 1 94.19 380 GLN B N 1
ATOM 6528 C CA . GLN B 1 380 ? -18.234 26.047 15.289 1 94.19 380 GLN B CA 1
ATOM 6529 C C . GLN B 1 380 ? -17.859 25.125 14.133 1 94.19 380 GLN B C 1
ATOM 6531 O O . GLN B 1 380 ? -18.141 23.922 14.172 1 94.19 380 GLN B O 1
ATOM 6536 N N . ASN B 1 381 ? -17.25 25.766 13.172 1 97.44 381 ASN B N 1
ATOM 6537 C CA . ASN B 1 381 ? -16.734 24.969 12.055 1 97.44 381 ASN B CA 1
ATOM 6538 C C . ASN B 1 381 ? -15.523 24.125 12.469 1 97.44 381 ASN B C 1
ATOM 6540 O O . ASN B 1 381 ? -14.75 24.531 13.336 1 97.44 381 ASN B O 1
ATOM 6544 N N . LEU B 1 382 ? -15.438 22.969 11.922 1 98.25 382 LEU B N 1
ATOM 6545 C CA . LEU B 1 382 ? -14.289 22.094 12.109 1 98.25 382 LEU B CA 1
ATOM 6546 C C . LEU B 1 382 ? -13.391 22.094 10.875 1 98.25 382 LEU B C 1
ATOM 6548 O O . LEU B 1 382 ? -13.859 21.859 9.766 1 98.25 382 LEU B O 1
ATOM 6552 N N . GLN B 1 383 ? -12.156 22.453 11.086 1 98.12 383 GLN B N 1
ATOM 6553 C CA . GLN B 1 383 ? -11.195 22.516 9.984 1 98.12 383 GLN B CA 1
ATOM 6554 C C . GLN B 1 383 ? -10.078 21.5 10.172 1 98.12 383 GLN B C 1
ATOM 6556 O O . GLN B 1 383 ? -9.492 21.406 11.25 1 98.12 383 GLN B O 1
ATOM 6561 N N . ILE B 1 384 ? -9.789 20.719 9.109 1 98.38 384 ILE B N 1
ATOM 6562 C CA . ILE B 1 384 ? -8.812 19.641 9.18 1 98.38 384 ILE B CA 1
ATOM 6563 C C . ILE B 1 384 ? -7.887 19.703 7.965 1 98.38 384 ILE B C 1
ATOM 6565 O O . ILE B 1 384 ? -8.352 19.797 6.828 1 98.38 384 ILE B O 1
ATOM 6569 N N . VAL B 1 385 ? -6.59 19.688 8.195 1 98.06 385 VAL B N 1
ATOM 6570 C CA . VAL B 1 385 ? -5.602 19.516 7.133 1 98.06 385 VAL B CA 1
ATOM 6571 C C . VAL B 1 385 ? -5.215 18.031 7.027 1 98.06 385 VAL B C 1
ATOM 6573 O O . VAL B 1 385 ? -4.984 17.375 8.039 1 98.06 385 VAL B O 1
ATOM 6576 N N . CYS B 1 386 ? -5.164 17.547 5.832 1 97.88 386 CYS B N 1
ATOM 6577 C CA . CYS B 1 386 ? -4.895 16.125 5.641 1 97.88 386 CYS B CA 1
ATOM 6578 C C . CYS B 1 386 ? -3.693 15.922 4.727 1 97.88 386 CYS B C 1
ATOM 6580 O O . CYS B 1 386 ? -3.6 16.531 3.664 1 97.88 386 CYS B O 1
ATOM 6582 N N . PHE B 1 387 ? -2.779 15.102 5.141 1 98.31 387 PHE B N 1
ATOM 6583 C CA . PHE B 1 387 ? -1.731 14.539 4.297 1 98.31 387 PHE B CA 1
ATOM 6584 C C . PHE B 1 387 ? -2.041 13.094 3.941 1 98.31 387 PHE B C 1
ATOM 6586 O O . PHE B 1 387 ? -2.131 12.234 4.824 1 98.31 387 PHE B O 1
ATOM 6593 N N . ASP B 1 388 ? -2.209 12.82 2.693 1 98.25 388 ASP B N 1
ATOM 6594 C CA . ASP B 1 388 ? -2.422 11.453 2.236 1 98.25 388 ASP B CA 1
ATOM 6595 C C . ASP B 1 388 ? -1.12 10.836 1.737 1 98.25 388 ASP B C 1
ATOM 6597 O O . ASP B 1 388 ? -0.549 11.289 0.745 1 98.25 388 ASP B O 1
ATOM 6601 N N . VAL B 1 389 ? -0.71 9.797 2.436 1 97.94 389 VAL B N 1
ATOM 6602 C CA . VAL B 1 389 ? 0.493 9.055 2.072 1 97.94 389 VAL B CA 1
ATOM 6603 C C . VAL B 1 389 ? 0.125 7.895 1.152 1 97.94 389 VAL B C 1
ATOM 6605 O O . VAL B 1 389 ? -0.832 7.164 1.419 1 97.94 389 VAL B O 1
ATOM 6608 N N . ASN B 1 390 ? 0.899 7.629 0.09 1 96.75 390 ASN B N 1
ATOM 6609 C CA . ASN B 1 390 ? 0.576 6.637 -0.93 1 96.75 390 ASN B CA 1
ATOM 6610 C C . ASN B 1 390 ? -0.684 7.016 -1.702 1 96.75 390 ASN B C 1
ATOM 6612 O O . ASN B 1 390 ? -1.616 6.215 -1.808 1 96.75 390 ASN B O 1
ATOM 6616 N N . ALA B 1 391 ? -0.606 8.227 -2.295 1 97.56 391 ALA B N 1
ATOM 6617 C CA . ALA B 1 391 ? -1.81 8.836 -2.859 1 97.56 391 ALA B CA 1
ATOM 6618 C C . ALA B 1 391 ? -1.929 8.531 -4.352 1 97.56 391 ALA B C 1
ATOM 6620 O O . ALA B 1 391 ? -2.982 8.75 -4.949 1 97.56 391 ALA B O 1
ATOM 6621 N N . LEU B 1 392 ? -0.888 8.023 -4.992 1 95.62 392 LEU B N 1
ATOM 6622 C CA . LEU B 1 392 ? -0.967 7.699 -6.414 1 95.62 392 LEU B CA 1
ATOM 6623 C C . LEU B 1 392 ? -2.023 6.629 -6.672 1 95.62 392 LEU B C 1
ATOM 6625 O O . LEU B 1 392 ? -2.002 5.566 -6.043 1 95.62 392 LEU B O 1
ATOM 6629 N N . ASN B 1 393 ? -2.969 6.859 -7.551 1 92.06 393 ASN B N 1
ATOM 6630 C CA . ASN B 1 393 ? -4.043 5.961 -7.949 1 92.06 393 ASN B CA 1
ATOM 6631 C C . ASN B 1 393 ? -4.988 5.664 -6.785 1 92.06 393 ASN B C 1
ATOM 6633 O O . ASN B 1 393 ? -5.672 4.637 -6.781 1 92.06 393 ASN B O 1
ATOM 6637 N N . ASN B 1 394 ? -4.914 6.492 -5.738 1 95.94 394 ASN B N 1
ATOM 6638 C CA . ASN B 1 394 ? -5.863 6.352 -4.637 1 95.94 394 ASN B CA 1
ATOM 6639 C C . ASN B 1 394 ? -7.262 6.805 -5.043 1 95.94 394 ASN B C 1
ATOM 6641 O O . ASN B 1 394 ? -7.418 7.812 -5.73 1 95.94 394 ASN B O 1
ATOM 6645 N N . GLU B 1 395 ? -8.227 6.047 -4.625 1 94.75 395 GLU B N 1
ATOM 6646 C CA . GLU B 1 395 ? -9.625 6.418 -4.805 1 94.75 395 GLU B CA 1
ATOM 6647 C C . GLU B 1 395 ? -10.352 6.48 -3.465 1 94.75 395 GLU B C 1
ATOM 6649 O O . GLU B 1 395 ? -10.117 5.652 -2.584 1 94.75 395 GLU B O 1
ATOM 6654 N N . LYS B 1 396 ? -11.195 7.488 -3.348 1 95.19 396 LYS B N 1
ATOM 6655 C CA . LYS B 1 396 ? -12.094 7.57 -2.201 1 95.19 396 LYS B CA 1
ATOM 6656 C C . LYS B 1 396 ? -13.438 6.906 -2.504 1 95.19 396 LYS B C 1
ATOM 6658 O O . LYS B 1 396 ? -14.086 7.23 -3.502 1 95.19 396 LYS B O 1
ATOM 6663 N N . PHE B 1 397 ? -13.836 6.023 -1.672 1 96.81 397 PHE B N 1
ATOM 6664 C CA . PHE B 1 397 ? -15.094 5.316 -1.881 1 96.81 397 PHE B CA 1
ATOM 6665 C C . PHE B 1 397 ? -16.125 5.715 -0.83 1 96.81 397 PHE B C 1
ATOM 6667 O O . PHE B 1 397 ? -16.047 5.27 0.318 1 96.81 397 PHE B O 1
ATOM 6674 N N . PRO B 1 398 ? -17.094 6.539 -1.209 1 97.06 398 PRO B N 1
ATOM 6675 C CA . PRO B 1 398 ? -18.156 6.871 -0.264 1 97.06 398 PRO B CA 1
ATOM 6676 C C . PRO B 1 398 ? -19.109 5.703 -0.009 1 97.06 398 PRO B C 1
ATOM 6678 O O . PRO B 1 398 ? -19.406 4.93 -0.925 1 97.06 398 PRO B O 1
ATOM 6681 N N . LEU B 1 399 ? -19.578 5.59 1.181 1 97.06 399 LEU B N 1
ATOM 6682 C CA . LEU B 1 399 ? -20.469 4.5 1.578 1 97.06 399 LEU B CA 1
ATOM 6683 C C . LEU B 1 399 ? -21.891 5.012 1.805 1 97.06 399 LEU B C 1
ATOM 6685 O O . LEU B 1 399 ? -22.781 4.234 2.145 1 97.06 399 LEU B O 1
ATOM 6689 N N . ALA B 1 400 ? -22.062 6.242 1.727 1 96.62 400 ALA B N 1
ATOM 6690 C CA . ALA B 1 400 ? -23.359 6.926 1.751 1 96.62 400 ALA B CA 1
ATOM 6691 C C . ALA B 1 400 ? -23.359 8.133 0.817 1 96.62 400 ALA B C 1
ATOM 6693 O O . ALA B 1 400 ? -22.297 8.57 0.355 1 96.62 400 ALA B O 1
ATOM 6694 N N . GLY B 1 401 ? -24.578 8.648 0.564 1 95.88 401 GLY B N 1
ATOM 6695 C CA . GLY B 1 401 ? -24.703 9.766 -0.357 1 95.88 401 GLY B CA 1
ATOM 6696 C C . GLY B 1 401 ? -25.016 9.344 -1.776 1 95.88 401 GLY B C 1
ATOM 6697 O O . GLY B 1 401 ? -25.188 8.148 -2.049 1 95.88 401 GLY B O 1
ATOM 6698 N N . ARG B 1 402 ? -25.031 10.25 -2.641 1 93.19 402 ARG B N 1
ATOM 6699 C CA . ARG B 1 402 ? -25.484 10.023 -4.008 1 93.19 402 ARG B CA 1
ATOM 6700 C C . ARG B 1 402 ? -24.531 9.102 -4.758 1 93.19 402 ARG B C 1
ATOM 6702 O O . ARG B 1 402 ? -24.969 8.297 -5.59 1 93.19 402 ARG B O 1
ATOM 6709 N N . ARG B 1 403 ? -23.297 9.156 -4.418 1 91.44 403 ARG B N 1
ATOM 6710 C CA . ARG B 1 403 ? -22.281 8.422 -5.184 1 91.44 403 ARG B CA 1
ATOM 6711 C C . ARG B 1 403 ? -21.766 7.227 -4.402 1 91.44 403 ARG B C 1
ATOM 6713 O O . ARG B 1 403 ? -20.625 6.785 -4.617 1 91.44 403 ARG B O 1
ATOM 6720 N N . ASN B 1 404 ? -22.562 6.762 -3.43 1 94.06 404 ASN B N 1
ATOM 6721 C CA . ASN B 1 404 ? -22.078 5.656 -2.611 1 94.06 404 ASN B CA 1
ATOM 6722 C C . ASN B 1 404 ? -21.922 4.375 -3.428 1 94.06 404 ASN B C 1
ATOM 6724 O O . ASN B 1 404 ? -22.688 4.137 -4.363 1 94.06 404 ASN B O 1
ATOM 6728 N N . ILE B 1 405 ? -21.047 3.566 -3.166 1 94 405 ILE B N 1
ATOM 6729 C CA . ILE B 1 405 ? -20.625 2.424 -3.973 1 94 405 ILE B CA 1
ATOM 6730 C C . ILE B 1 405 ? -21.688 1.323 -3.889 1 94 405 ILE B C 1
ATOM 6732 O O . ILE B 1 405 ? -21.812 0.505 -4.805 1 94 405 ILE B O 1
ATOM 6736 N N . ILE B 1 406 ? -22.438 1.252 -2.789 1 94 406 ILE B N 1
ATOM 6737 C CA . ILE B 1 406 ? -23.438 0.208 -2.617 1 94 406 ILE B CA 1
ATOM 6738 C C . ILE B 1 406 ? -24.5 0.326 -3.709 1 94 406 ILE B C 1
ATOM 6740 O O . ILE B 1 406 ? -25.047 -0.682 -4.164 1 94 406 ILE B O 1
ATOM 6744 N N . ASN B 1 407 ? -24.703 1.549 -4.105 1 93.19 407 ASN B N 1
ATOM 6745 C CA . ASN B 1 407 ? -25.688 1.805 -5.145 1 93.19 407 ASN B CA 1
ATOM 6746 C C . ASN B 1 407 ? -25.281 1.198 -6.48 1 93.19 407 ASN B C 1
ATOM 6748 O O . ASN B 1 407 ? -26.109 1.031 -7.375 1 93.19 407 ASN B O 1
ATOM 6752 N N . GLN B 1 408 ? -24.047 0.895 -6.668 1 92.12 408 GLN B N 1
ATOM 6753 C CA . GLN B 1 408 ? -23.531 0.385 -7.938 1 92.12 408 GLN B CA 1
ATOM 6754 C C . GLN B 1 408 ? -23.656 -1.135 -8.008 1 92.12 408 GLN B C 1
ATOM 6756 O O . GLN B 1 408 ? -23.484 -1.727 -9.078 1 92.12 408 GLN B O 1
ATOM 6761 N N . LEU B 1 409 ? -23.969 -1.775 -6.914 1 92.88 409 LEU B N 1
ATOM 6762 C CA . LEU B 1 409 ? -24.203 -3.215 -6.945 1 92.88 409 LEU B CA 1
ATOM 6763 C C . LEU B 1 409 ? -25.422 -3.551 -7.793 1 92.88 409 LEU B C 1
ATOM 6765 O O . LEU B 1 409 ? -26.406 -2.793 -7.809 1 92.88 409 LEU B O 1
ATOM 6769 N N . SER B 1 410 ? -25.375 -4.676 -8.484 1 92.25 410 SER B N 1
ATOM 6770 C CA . SER B 1 410 ? -26.562 -5.117 -9.219 1 92.25 410 SER B CA 1
ATOM 6771 C C . SER B 1 410 ? -27.688 -5.496 -8.266 1 92.25 410 SER B C 1
ATOM 6773 O O . SER B 1 410 ? -27.438 -5.852 -7.113 1 92.25 410 SER B O 1
ATOM 6775 N N . PRO B 1 411 ? -28.922 -5.418 -8.727 1 93.44 411 PRO B N 1
ATOM 6776 C CA . PRO B 1 411 ? -30.062 -5.762 -7.867 1 93.44 411 PRO B CA 1
ATOM 6777 C C . PRO B 1 411 ? -29.938 -7.164 -7.273 1 93.44 411 PRO B C 1
ATOM 6779 O O . PRO B 1 411 ? -30.188 -7.355 -6.082 1 93.44 411 PRO B O 1
ATOM 6782 N N . ASP B 1 412 ? -29.531 -8.125 -8.07 1 93.25 412 ASP B N 1
ATOM 6783 C CA . ASP B 1 412 ? -29.406 -9.5 -7.586 1 93.25 412 ASP B CA 1
ATOM 6784 C C . ASP B 1 412 ? -28.266 -9.625 -6.574 1 93.25 412 ASP B C 1
ATOM 6786 O O . ASP B 1 412 ? -28.375 -10.367 -5.602 1 93.25 412 ASP B O 1
ATOM 6790 N N . ALA B 1 413 ? -27.188 -8.906 -6.809 1 92.94 413 ALA B N 1
ATOM 6791 C CA . ALA B 1 413 ? -26.078 -8.906 -5.848 1 92.94 413 ALA B CA 1
ATOM 6792 C C . ALA B 1 413 ? -26.531 -8.32 -4.508 1 92.94 413 ALA B C 1
ATOM 6794 O O . ALA B 1 413 ? -26.141 -8.82 -3.449 1 92.94 413 ALA B O 1
ATOM 6795 N N . LYS B 1 414 ? -27.312 -7.234 -4.531 1 93.81 414 LYS B N 1
ATOM 6796 C CA . LYS B 1 414 ? -27.844 -6.633 -3.309 1 93.81 414 LYS B CA 1
ATOM 6797 C C . LYS B 1 414 ? -28.688 -7.637 -2.525 1 93.81 414 LYS B C 1
ATOM 6799 O O . LYS B 1 414 ? -28.531 -7.777 -1.312 1 93.81 414 LYS B O 1
ATOM 6804 N N . GLU B 1 415 ? -29.531 -8.305 -3.268 1 92.62 415 GLU B N 1
ATOM 6805 C CA . GLU B 1 415 ? -30.422 -9.258 -2.629 1 92.62 415 GLU B CA 1
ATOM 6806 C C . GLU B 1 415 ? -29.656 -10.359 -1.913 1 92.62 415 GLU B C 1
ATOM 6808 O O . GLU B 1 415 ? -29.953 -10.695 -0.765 1 92.62 415 GLU B O 1
ATOM 6813 N N . LEU B 1 416 ? -28.688 -10.852 -2.568 1 90.25 416 LEU B N 1
ATOM 6814 C CA . LEU B 1 416 ? -27.891 -11.93 -2 1 90.25 416 LEU B CA 1
ATOM 6815 C C . LEU B 1 416 ? -27.016 -11.43 -0.857 1 90.25 416 LEU B C 1
ATOM 6817 O O . LEU B 1 416 ? -26.922 -12.07 0.189 1 90.25 416 LEU B O 1
ATOM 6821 N N . ALA B 1 417 ? -26.438 -10.234 -1.049 1 91.56 417 ALA B N 1
ATOM 6822 C CA . ALA B 1 417 ? -25.453 -9.711 -0.097 1 91.56 417 ALA B CA 1
ATOM 6823 C C . ALA B 1 417 ? -26.125 -9.281 1.201 1 91.56 417 ALA B C 1
ATOM 6825 O O . ALA B 1 417 ? -25.578 -9.477 2.289 1 91.56 417 ALA B O 1
ATOM 6826 N N . PHE B 1 418 ? -27.328 -8.703 1.093 1 91.56 418 PHE B N 1
ATOM 6827 C CA . PHE B 1 418 ? -28 -8.156 2.264 1 91.56 418 PHE B CA 1
ATOM 6828 C C . PHE B 1 418 ? -29.094 -9.109 2.746 1 91.56 418 PHE B C 1
ATOM 6830 O O . PHE B 1 418 ? -29.672 -8.906 3.82 1 91.56 418 PHE B O 1
ATOM 6837 N N . ASN B 1 419 ? -29.328 -10.172 1.959 1 89.5 419 ASN B N 1
ATOM 6838 C CA . ASN B 1 419 ? -30.438 -11.07 2.242 1 89.5 419 ASN B CA 1
ATOM 6839 C C . ASN B 1 419 ? -31.734 -10.297 2.436 1 89.5 419 ASN B C 1
ATOM 6841 O O . ASN B 1 419 ? -32.438 -10.492 3.434 1 89.5 419 ASN B O 1
ATOM 6845 N N . ALA B 1 420 ? -32.031 -9.336 1.576 1 91.12 420 ALA B N 1
ATOM 6846 C CA . ALA B 1 420 ? -33.219 -8.484 1.525 1 91.12 420 ALA B CA 1
ATOM 6847 C C . ALA B 1 420 ? -33.531 -8.094 0.089 1 91.12 420 ALA B C 1
ATOM 6849 O O . ALA B 1 420 ? -32.656 -8.094 -0.779 1 91.12 420 ALA B O 1
ATOM 6850 N N . PRO B 1 421 ? -34.844 -7.859 -0.161 1 93 421 PRO B N 1
ATOM 6851 C CA . PRO B 1 421 ? -35.188 -7.395 -1.511 1 93 421 PRO B CA 1
ATOM 6852 C C . PRO B 1 421 ? -34.375 -6.16 -1.924 1 93 421 PRO B C 1
ATOM 6854 O O . PRO B 1 421 ? -34.125 -5.281 -1.099 1 93 421 PRO B O 1
ATOM 6857 N N . ALA B 1 422 ? -34 -6.145 -3.18 1 94.06 422 ALA B N 1
ATOM 6858 C CA . ALA B 1 422 ? -33.188 -5.062 -3.711 1 94.06 422 ALA B CA 1
ATOM 6859 C C . ALA B 1 422 ? -33.844 -3.705 -3.482 1 94.06 422 ALA B C 1
ATOM 6861 O O . ALA B 1 422 ? -33.156 -2.715 -3.207 1 94.06 422 ALA B O 1
ATOM 6862 N N . ARG B 1 423 ? -35.125 -3.648 -3.6 1 94.81 423 ARG B N 1
ATOM 6863 C CA . ARG B 1 423 ? -35.844 -2.4 -3.441 1 94.81 423 ARG B CA 1
ATOM 6864 C C . ARG B 1 423 ? -35.688 -1.831 -2.039 1 94.81 423 ARG B C 1
ATOM 6866 O O . ARG B 1 423 ? -35.562 -0.617 -1.867 1 94.81 423 ARG B O 1
ATOM 6873 N N . GLU B 1 424 ? -35.656 -2.686 -1.062 1 93.81 424 GLU B N 1
ATOM 6874 C CA . GLU B 1 424 ? -35.469 -2.256 0.32 1 93.81 424 GLU B CA 1
ATOM 6875 C C . GLU B 1 424 ? -34.062 -1.711 0.546 1 93.81 424 GLU B C 1
ATOM 6877 O O . GLU B 1 424 ? -33.875 -0.727 1.266 1 93.81 424 GLU B O 1
ATOM 6882 N N . VAL B 1 425 ? -33.094 -2.367 -0.034 1 94.19 425 VAL B N 1
ATOM 6883 C CA . VAL B 1 425 ? -31.719 -1.906 0.063 1 94.19 425 VAL B CA 1
ATOM 6884 C C . VAL B 1 425 ? -31.594 -0.523 -0.57 1 94.19 425 VAL B C 1
ATOM 6886 O O . VAL B 1 425 ? -31 0.384 0.021 1 94.19 425 VAL B O 1
ATOM 6889 N N . ASP B 1 426 ? -32.219 -0.372 -1.705 1 94.69 426 ASP B N 1
ATOM 6890 C CA . ASP B 1 426 ? -32.156 0.89 -2.436 1 94.69 426 ASP B CA 1
ATOM 6891 C C . ASP B 1 426 ? -32.844 2.008 -1.663 1 94.69 426 ASP B C 1
ATOM 6893 O O . ASP B 1 426 ? -32.406 3.162 -1.705 1 94.69 426 ASP B O 1
ATOM 6897 N N . GLU B 1 427 ? -33.906 1.696 -1.049 1 94.44 427 GLU B N 1
ATOM 6898 C CA . GLU B 1 427 ? -34.625 2.689 -0.262 1 94.44 427 GLU B CA 1
ATOM 6899 C C . GLU B 1 427 ? -33.719 3.293 0.819 1 94.44 427 GLU B C 1
ATOM 6901 O O . GLU B 1 427 ? -33.812 4.484 1.122 1 94.44 427 GLU B O 1
ATOM 6906 N N . VAL B 1 428 ? -32.875 2.514 1.342 1 93.75 428 VAL B N 1
ATOM 6907 C CA . VAL B 1 428 ? -32.031 2.965 2.432 1 93.75 428 VAL B CA 1
ATOM 6908 C C . VAL B 1 428 ? -30.812 3.713 1.865 1 93.75 428 VAL B C 1
ATOM 6910 O O . VAL B 1 428 ? -30.531 4.844 2.268 1 93.75 428 VAL B O 1
ATOM 6913 N N . PHE B 1 429 ? -30.125 3.166 0.895 1 95.38 429 PHE B N 1
ATOM 6914 C CA . PHE B 1 429 ? -28.844 3.686 0.462 1 95.38 429 PHE B CA 1
ATOM 6915 C C . PHE B 1 429 ? -29.016 4.801 -0.559 1 95.38 429 PHE B C 1
ATOM 6917 O O . PHE B 1 429 ? -28.078 5.555 -0.835 1 95.38 429 PHE B O 1
ATOM 6924 N N . LYS B 1 430 ? -30.219 4.977 -1.1 1 94.94 430 LYS B N 1
ATOM 6925 C CA . LYS B 1 430 ? -30.453 6.051 -2.057 1 94.94 430 LYS B CA 1
ATOM 6926 C C . LYS B 1 430 ? -31.188 7.219 -1.399 1 94.94 430 LYS B C 1
ATOM 6928 O O . LYS B 1 430 ? -31.469 8.227 -2.051 1 94.94 430 LYS B O 1
ATOM 6933 N N . ASN B 1 431 ? -31.406 7.082 -0.151 1 95 431 ASN B N 1
ATOM 6934 C CA . ASN B 1 431 ? -32.219 8.086 0.53 1 95 431 ASN B CA 1
ATOM 6935 C C . ASN B 1 431 ? -31.422 9.375 0.767 1 95 431 ASN B C 1
ATOM 6937 O O . ASN B 1 431 ? -32 10.453 0.848 1 95 431 ASN B O 1
ATOM 6941 N N . GLN B 1 432 ? -30.141 9.266 1.008 1 94.81 432 GLN B N 1
ATOM 6942 C CA . GLN B 1 432 ? -29.281 10.438 1.164 1 94.81 432 GLN B CA 1
ATOM 6943 C C . GLN B 1 432 ? -28.922 11.039 -0.191 1 94.81 432 GLN B C 1
ATOM 6945 O O . GLN B 1 432 ? -28.156 10.445 -0.952 1 94.81 432 GLN B O 1
ATOM 6950 N N . GLU B 1 433 ? -29.297 12.25 -0.448 1 93.25 433 GLU B N 1
ATOM 6951 C CA . GLU B 1 433 ? -29.141 12.844 -1.774 1 93.25 433 GLU B CA 1
ATOM 6952 C C . GLU B 1 433 ? -27.906 13.742 -1.83 1 93.25 433 GLU B C 1
ATOM 6954 O O . GLU B 1 433 ? -27.438 14.094 -2.914 1 93.25 433 GLU B O 1
ATOM 6959 N N . ASP B 1 434 ? -27.438 14.156 -0.649 1 95.44 434 ASP B N 1
ATOM 6960 C CA . ASP B 1 434 ? -26.25 15.008 -0.618 1 95.44 434 ASP B CA 1
ATOM 6961 C C . ASP B 1 434 ? -25 14.211 -0.986 1 95.44 434 ASP B C 1
ATOM 6963 O O . ASP B 1 434 ? -25 12.984 -0.913 1 95.44 434 ASP B O 1
ATOM 6967 N N . GLU B 1 435 ? -24.016 14.992 -1.336 1 94.56 435 GLU B N 1
ATOM 6968 C CA . GLU B 1 435 ? -22.766 14.352 -1.719 1 94.56 435 GLU B CA 1
ATOM 6969 C C . GLU B 1 435 ? -21.656 14.641 -0.697 1 94.56 435 GLU B C 1
ATOM 6971 O O . GLU B 1 435 ? -21.328 15.797 -0.445 1 94.56 435 GLU B O 1
ATOM 6976 N N . PHE B 1 436 ? -21.203 13.703 -0.039 1 95.88 436 PHE B N 1
ATOM 6977 C CA . PHE B 1 436 ? -19.984 13.641 0.762 1 95.88 436 PHE B CA 1
ATOM 6978 C C . PHE B 1 436 ? -20.203 14.305 2.115 1 95.88 436 PHE B C 1
ATOM 6980 O O . PHE B 1 436 ? -19.703 13.82 3.137 1 95.88 436 PHE B O 1
ATOM 6987 N N . PHE B 1 437 ? -20.75 15.523 2.137 1 98 437 PHE B N 1
ATOM 6988 C CA . PHE B 1 437 ? -21.062 16.156 3.41 1 98 437 PHE B CA 1
ATOM 6989 C C . PHE B 1 437 ? -22.562 16.125 3.686 1 98 437 PHE B C 1
ATOM 6991 O O . PHE B 1 437 ? -23.375 16.344 2.777 1 98 437 PHE B O 1
ATOM 6998 N N . PHE B 1 438 ? -22.891 15.914 4.973 1 97.81 438 PHE B N 1
ATOM 6999 C CA . PHE B 1 438 ? -24.266 15.773 5.402 1 97.81 438 PHE B CA 1
ATOM 7000 C C . PHE B 1 438 ? -24.531 16.578 6.672 1 97.81 438 PHE B C 1
ATOM 7002 O O . PHE B 1 438 ? -23.578 17.031 7.328 1 97.81 438 PHE B O 1
ATOM 7009 N N . GLU B 1 439 ? -25.797 16.672 6.934 1 96.62 439 GLU B N 1
ATOM 7010 C CA . GLU B 1 439 ? -26.172 17.109 8.273 1 96.62 439 GLU B CA 1
ATOM 7011 C C . GLU B 1 439 ? -25.797 16.047 9.32 1 96.62 439 GLU B C 1
ATOM 7013 O O . GLU B 1 439 ? -26.016 14.859 9.109 1 96.62 439 GLU B O 1
ATOM 7018 N N . GLY B 1 440 ? -25.203 16.453 10.391 1 96 440 GLY B N 1
ATOM 7019 C CA . GLY B 1 440 ? -24.75 15.539 11.43 1 96 440 GLY B CA 1
ATOM 7020 C C . GLY B 1 440 ? -25.891 14.992 12.273 1 96 440 GLY B C 1
ATOM 7021 O O . GLY B 1 440 ? -27.062 15.297 12.016 1 96 440 GLY B O 1
ATOM 7022 N N . PRO B 1 441 ? -25.562 14.078 13.141 1 93.75 441 PRO B N 1
ATOM 7023 C CA . PRO B 1 441 ? -26.578 13.445 13.984 1 93.75 441 PRO B CA 1
ATOM 7024 C C . PRO B 1 441 ? -27.25 14.438 14.945 1 93.75 441 PRO B C 1
ATOM 7026 O O . PRO B 1 441 ? -26.609 15.398 15.383 1 93.75 441 PRO B O 1
ATOM 7029 N N . ARG B 1 442 ? -28.531 14.211 15.188 1 81.5 442 ARG B N 1
ATOM 7030 C CA . ARG B 1 442 ? -29.281 15.016 16.156 1 81.5 442 ARG B CA 1
ATOM 7031 C C . ARG B 1 442 ? -29 14.555 17.578 1 81.5 442 ARG B C 1
ATOM 7033 O O . ARG B 1 442 ? -28.812 13.367 17.828 1 81.5 442 ARG B O 1
ATOM 7040 N N . GLN B 1 443 ? -28.281 15.281 18.406 1 62.88 443 GLN B N 1
ATOM 7041 C CA . GLN B 1 443 ? -28.016 14.945 19.797 1 62.88 443 GLN B CA 1
ATOM 7042 C C . GLN B 1 443 ? -29.25 14.336 20.469 1 62.88 443 GLN B C 1
ATOM 7044 O O . GLN B 1 443 ? -30.297 14.977 20.547 1 62.88 443 GLN B O 1
ATOM 7049 N N . GLN B 1 444 ? -29.625 13.188 20.141 1 49.69 444 GLN B N 1
ATOM 7050 C CA . GLN B 1 444 ? -30.641 12.656 21.031 1 49.69 444 GLN B CA 1
ATOM 7051 C C . GLN B 1 444 ? -30.172 12.648 22.484 1 49.69 444 GLN B C 1
ATOM 7053 O O . GLN B 1 444 ? -29 12.352 22.75 1 49.69 444 GLN B O 1
ATOM 7058 N N . HIS B 1 445 ? -30.766 13.43 23.359 1 39.5 445 HIS B N 1
ATOM 7059 C CA . HIS B 1 445 ? -30.734 13.219 24.797 1 39.5 445 HIS B CA 1
ATOM 7060 C C . HIS B 1 445 ? -30.766 11.734 25.141 1 39.5 445 HIS B C 1
ATOM 7062 O O . HIS B 1 445 ? -31.766 11.062 24.906 1 39.5 445 HIS B O 1
ATOM 7068 N N . GLU B 1 446 ? -29.875 10.992 24.906 1 37.97 446 GLU B N 1
ATOM 7069 C CA . GLU B 1 446 ? -29.891 9.734 25.641 1 37.97 446 GLU B CA 1
ATOM 7070 C C . GLU B 1 446 ? -30.469 9.93 27.047 1 37.97 446 GLU B C 1
ATOM 7072 O O . GLU B 1 446 ? -29.906 10.656 27.859 1 37.97 446 GLU B O 1
ATOM 7077 N N . ARG B 1 447 ? -31.781 10.055 27.375 1 30.23 447 ARG B N 1
ATOM 7078 C CA . ARG B 1 447 ? -32.312 9.68 28.688 1 30.23 447 ARG B CA 1
ATOM 7079 C C . ARG B 1 447 ? -31.688 8.367 29.156 1 30.23 447 ARG B C 1
ATOM 7081 O O . ARG B 1 447 ? -31.703 7.371 28.422 1 30.23 447 ARG B O 1
ATOM 7088 N N . GLU B 1 448 ? -30.719 8.352 30.031 1 30.11 448 GLU B N 1
ATOM 7089 C CA . GLU B 1 448 ? -30.359 7.363 31.047 1 30.11 448 GLU B CA 1
ATOM 7090 C C . GLU B 1 448 ? -31.594 6.605 31.531 1 30.11 448 GLU B C 1
ATOM 7092 O O . GLU B 1 448 ? -32.469 7.18 32.188 1 30.11 448 GLU B O 1
ATOM 7097 N N . HIS B 1 449 ? -32.438 5.93 30.719 1 25.14 449 HIS B N 1
ATOM 7098 C CA . HIS B 1 449 ? -33 4.906 31.594 1 25.14 449 HIS B CA 1
ATOM 7099 C C . HIS B 1 449 ? -31.938 3.881 31.969 1 25.14 449 HIS B C 1
ATOM 7101 O O . HIS B 1 449 ? -31.094 3.512 31.141 1 25.14 449 HIS B O 1
#

Solvent-accessible surface area (backbone atoms only — not comparable to full-atom values): 47727 Å² total; per-residue (Å²): 136,84,84,77,82,84,90,83,89,82,86,79,89,76,87,87,81,86,76,80,78,82,73,78,77,73,76,76,75,74,75,72,76,75,76,66,63,69,62,53,60,55,43,50,60,52,51,75,59,62,45,69,44,58,42,52,50,80,58,41,40,75,59,33,72,50,98,38,28,36,33,34,33,44,63,49,41,45,78,69,21,74,87,35,54,90,48,30,42,37,40,47,35,39,39,38,33,36,43,30,22,33,34,48,49,31,25,27,23,21,34,32,41,37,34,26,74,33,40,40,31,36,39,34,43,47,36,62,89,42,64,49,48,41,80,41,42,58,37,29,35,39,70,42,60,34,35,45,34,33,32,40,32,23,72,33,87,79,46,48,26,31,36,40,31,47,33,35,31,61,52,39,73,47,44,68,54,75,42,29,60,55,16,18,73,23,27,31,20,46,68,70,32,50,56,64,58,51,50,23,34,42,27,55,39,60,60,70,68,55,59,65,44,43,63,19,66,71,45,55,37,31,80,42,53,70,70,49,48,49,63,65,52,63,73,36,53,58,68,53,54,45,85,68,78,53,67,49,84,68,64,48,51,46,72,80,50,77,56,78,40,72,59,94,26,26,37,30,30,64,44,48,26,90,78,34,67,68,32,39,77,66,26,26,24,46,32,40,36,40,28,29,45,28,9,20,44,35,40,26,26,30,67,49,20,32,34,44,34,33,28,72,34,42,35,31,35,36,42,30,49,35,73,61,67,67,65,71,66,69,61,68,86,79,74,80,64,83,61,88,75,69,76,72,66,79,81,63,90,60,72,41,82,46,69,47,79,38,34,57,50,22,32,38,54,44,54,46,67,34,40,33,31,45,36,22,33,67,87,36,47,20,29,34,41,32,42,24,42,49,30,67,92,43,46,78,47,34,68,35,19,63,74,16,57,72,76,71,52,51,58,69,54,42,24,64,74,65,71,41,60,36,68,60,54,46,57,60,55,60,62,40,72,47,62,51,38,32,81,36,82,73,83,65,76,75,69,82,121,142,86,77,88,79,88,88,86,89,84,91,83,88,81,84,91,82,88,75,86,79,81,78,78,81,79,79,76,76,79,75,75,76,74,75,69,62,71,65,57,58,52,46,53,55,52,54,73,60,64,44,70,43,60,41,51,52,82,56,42,40,77,77,43,78,48,99,39,28,38,33,34,33,44,62,51,41,46,78,69,22,75,88,34,52,55,49,30,40,39,40,48,34,40,38,37,33,36,43,30,22,34,35,57,51,30,26,28,51,23,34,32,41,38,34,27,73,34,41,41,29,36,38,35,42,50,53,97,88,46,72,49,47,40,80,41,41,58,36,30,34,38,70,43,59,53,63,43,34,32,35,38,33,23,72,32,86,79,44,47,26,30,34,40,31,47,32,36,32,74,75,48,74,49,46,70,56,80,44,30,62,69,31,17,73,28,45,54,21,60,65,71,76,51,58,66,70,55,50,25,63,75,64,69,46,59,62,70,64,56,58,64,66,41,64,39,65,72,44,55,39,33,80,41,52,71,68,58,49,49,62,69,52,63,74,38,55,57,67,51,54,47,85,66,79,51,69,50,86,64,61,48,52,46,73,79,49,78,55,80,40,74,60,95,27,26,38,32,29,60,43,48,24,91,78,33,65,70,33,38,76,69,26,25,25,44,34,40,37,42,29,30,45,29,8,20,44,30,38,26,25,30,15,37,20,32,34,44,34,34,28,71,34,42,36,31,34,36,44,28,30,36,68,65,71,64,71,74,67,65,71,69,75,91,74,69,83,81,71,87,75,71,76,75,70,75,55,43,62,52,60,41,60,46,69,49,78,39,35,58,51,24,32,39,53,43,54,35,45,34,39,32,32,44,37,22,32,66,88,38,48,20,29,35,40,30,41,24,42,49,29,67,91,42,46,77,46,34,68,23,14,64,54,12,37,73,75,47,51,51,58,57,54,40,22,66,30,23,63,41,61,38,68,62,54,44,58,40,55,60,48,16,73,48,64,51,36,32,66,33,54,75,83,65,77,74,72,84,121

pLDDT: mean 80.06, std 26.5, range [14.55, 98.5]

InterPro domains:
  IPR006045 Cupin 1 [PF00190] (95-164)
  IPR006045 Cupin 1 [PF00190] (253-420)
  IPR006045 Cupin 1 [SM00835] (58-211)
  IPR006045 Cupin 1 [SM00835] (252-426)
  IPR011051 RmlC-like cupin domain superfamily [SSF51182] (41-435)
  IPR014710 RmlC-like jelly roll fold [G3DSA:2.60.120.10] (41-233)
  IPR014710 RmlC-like jelly roll fold [G3DSA:2.60.120.10] (245-443)
  IPR050253 Seed Storage and Functional Proteins [PTHR31189] (44-442)

Radius of gyration: 36.61 Å; Cα contacts (8 Å, |Δi|>4): 1948; chains: 2; bounding box: 81×162×91 Å

Foldseek 3Di:
DDDDDDDDDDDDDDDDDDDDDPDPPPPPPPPPVPPPDPVVVVVVVVVVLVFLFKDFQVQWDWPDDDPFWTKTWHAQSVVSHVVVVVQRQKIKMKIKGHAQKKFAKKFKQWKKKKAWQDAKWKKWWDDPVDIAMAIDDHQKIFIDDHPIIMMITRLDPGIMTMMMMMIGHDPDGNDMDMAHQQEAVAVHHPLVVDDQVVSCVVVVHDSVVVNVRHHHDRHRMGGHDNVRRCVVCVVNPYLPPVVVNDRSQGMDGQPVDAFPADDPFWTKTKDACVNHVVCVVQLKIKMKIKGAAQKKFFWKFKAAWKKKKAWAAAKWKKKKWDWDPPPVPPPDDDPPPPCPDDPPPPPDTDIDIRMDIDHHSMIGMGGGPMTMMITGHRPGMIMMMMMIHNRVVMDMAGCAEQRHCLLVDDQVCCCVVVVDGSVVVCCVRNVHHGHGMGRHDDPPPPPPD/DDDDDDDYDDDDDDDDDDDDDPPPPPPPPPPPPPPPDPVVVVVVVVVVLVFLFKDFQVQWDWPFDAPFWTKTWHAQSVVSHVVVVVQRQKIKMKIKGHAQKKFAKKFKQWKKKKAWQDAKWKKWWDDPVDIAMAIDDHQKIFIDDHPIIMMITRLDDGIMTMMMMMIGHDPDRNDMDMAHQFEAVAVHHPVVVDDLVVCCVVVVDDSVVVNVRHHHDRHRMGGHDNVRRCVVCVVNPYLPPVVVNDRSLGMDGQPVDAFPFDDPFWTKTKDACVNHVVCVVQLKMKMKIKGAAQKKFFWKFKAAWKKKKAWAAAKWKKKKKAWPPPPPPPPDDDPDDDCPDDDPPPPDIDTDIRMDIDHHSMIGIGGGPMTMMITGHRPGMIMMMMMIHNRVVMDMAGCAEQRHCLVVDDQVRCCVVVVDGSVVVCCPRNVHHGHGMGRHDDPPPPPPD

Sequence (898 aa):
MAGELWPSTEESYGGRTMEEGRGKTDRVVNHVVYEGSEEESERQEQQQSSKPYVLEDHHFTIETETQRGRVRLLPKFTERSKLLRGIENYRLAILETEPQTFVVPNHWDADGIFFVTRGEGSITLVHQDRRESFNLRCGDILRIPAGTTVYLINKSNNEKLVIMTLLQPVSIPGHFEAFFGPGGENPESYFSAFSSSLLEAALNTKRDKIQRLFGQREGIIIKASEEQIKAMTHHEVGGGICPFGGESKHTCNLFSKHPSQSNQYGQLYQVDPDECRDLRELNLAIGFANFTGGSMTAPYYNSRATKIAVVTNGEGHFEMACPHLSSLEFGGSSSSRGSHPQQRRSSGPSYQKVSGRLSRGVVFIIPPGHPVVTVASKNQNLQIVCFDVNALNNEKFPLAGRRNIINQLSPDAKELAFNAPAREVDEVFKNQEDEFFFEGPRQQHEREHMAGELWPSTEESYGGRTMEEGRGKTDRVVNHVVYEGSEEESERQEQQQSSKPYVLEDHHFTIETETQRGRVRLLPKFTERSKLLRGIENYRLAILETEPQTFVVPNHWDADGIFFVTRGEGSITLVHQDRRESFNLRCGDILRIPAGTTVYLINKSNNEKLVIMTLLQPVSIPGHFEAFFGPGGENPESYFSAFSSSLLEAALNTKRDKIQRLFGQREGIIIKASEEQIKAMTHHEVGGGICPFGGESKHTCNLFSKHPSQSNQYGQLYQVDPDECRDLRELNLAIGFANFTGGSMTAPYYNSRATKIAVVTNGEGHFEMACPHLSSLEFGGSSSSRGSHPQQRRSSGPSYQKVSGRLSRGVVFIIPPGHPVVTVASKNQNLQIVCFDVNALNNEKFPLAGRRNIINQLSPDAKELAFNAPAREVDEVFKNQEDEFFFEGPRQQHEREH